Protein AF-0000000076138092 (afdb_homodimer)

InterPro domains:
  IPR005199 Glycoside hydrolase, family 79 [PF03662] (126-337)
  IPR017853 Glycoside hydrolase superfamily [SSF51445] (37-378)

Sequence (1024 aa):
MYSPVCVLWYLLYIAYSNGSKTKVFIDTDNVIQTIPDRFLSVTIDTAQIQANWATLNFSFPKIQRLAEGLAPCYLRVGGSSADFLQFNPGVQRENNMKRSGDEYLKFRPYKKRNIPFEDTLEIQKLKNFTMSGKQWDELNHFVEVVGWDLIFDLNGLLRQDGLWLPDNAKLLMDYTSQKGYKIAGWELGNEPDVWRNLGYNINGSQHAADYRVLHSILDQYPQWRNSLVIGPSVTMMSNIYTYMYLKDFLDAGGPDIVSHTTFHHYYGHGPDMTVAKFMDPKLLDSLKHQIKLAQGLAPYPKYGKVWLGETSSAWGGGAAGLSDRYVAGFMWLDKLGVSASLGIEVVIRQDFYGNNYGLIDPKTLDPNPDLWSSFLFKILVGKSVLNVTIDDKSGNVRMYAHCTNTKRTNYKPGSITLYGMNLRTEPTTVTFPQFKPDIKLYLYMLEPVGKEGLKSQTVALNGKTLKVSPDLTMSQVTDIPEIVNGTFTFPQQSYGFIVISDANVAACKNKVMYSPVCVLWYLLYIAYSNGSKTKVFIDTDNVIQTIPDRFLSVTIDTAQIQANWATLNFSFPKIQRLAEGLAPCYLRVGGSSADFLQFNPGVQRENNMKRSGDEYLKFRPYKKRNIPFEDTLEIQKLKNFTMSGKQWDELNHFVEVVGWDLIFDLNGLLRQDGLWLPDNAKLLMDYTSQKGYKIAGWELGNEPDVWRNLGYNINGSQHAADYRVLHSILDQYPQWRNSLVIGPSVTMMSNIYTYMYLKDFLDAGGPDIVSHTTFHHYYGHGPDMTVAKFMDPKLLDSLKHQIKLAQGLAPYPKYGKVWLGETSSAWGGGAAGLSDRYVAGFMWLDKLGVSASLGIEVVIRQDFYGNNYGLIDPKTLDPNPDLWSSFLFKILVGKSVLNVTIDDKSGNVRMYAHCTNTKRTNYKPGSITLYGMNLRTEPTTVTFPQFKPDIKLYLYMLEPVGKEGLKSQTVALNGKTLKVSPDLTMSQVTDIPEIVNGTFTFPQQSYGFIVISDANVAACKNKV

Structure (mmCIF, N/CA/C/O backbone):
data_AF-0000000076138092-model_v1
#
loop_
_entity.id
_entity.type
_entity.pdbx_description
1 polymer HPSE
#
loop_
_atom_site.group_PDB
_atom_site.id
_atom_site.type_symbol
_atom_site.label_atom_id
_atom_site.label_alt_id
_atom_site.label_comp_id
_atom_site.label_asym_id
_atom_site.label_entity_id
_atom_site.label_seq_id
_atom_site.pdbx_PDB_ins_code
_atom_site.Cartn_x
_atom_site.Cartn_y
_atom_site.Cartn_z
_atom_site.occupancy
_atom_site.B_iso_or_equiv
_atom_site.auth_seq_id
_atom_site.auth_comp_id
_atom_site.auth_asym_id
_atom_site.auth_atom_id
_atom_site.pdbx_PDB_model_num
ATOM 1 N N . MET A 1 1 ? -41.469 -65.312 27.641 1 28.59 1 MET A N 1
ATOM 2 C CA . MET A 1 1 ? -41.938 -63.969 27.328 1 28.59 1 MET A CA 1
ATOM 3 C C . MET A 1 1 ? -40.969 -63.25 26.422 1 28.59 1 MET A C 1
ATOM 5 O O . MET A 1 1 ? -39.812 -63.031 26.781 1 28.59 1 MET A O 1
ATOM 9 N N . TYR A 1 2 ? -41.062 -63.469 25.078 1 31.09 2 TYR A N 1
ATOM 10 C CA . TYR A 1 2 ? -40.344 -63.125 23.859 1 31.09 2 TYR A CA 1
ATOM 11 C C . TYR A 1 2 ? -40.406 -61.594 23.625 1 31.09 2 TYR A C 1
ATOM 13 O O . TYR A 1 2 ? -41.469 -61.062 23.406 1 31.09 2 TYR A O 1
ATOM 21 N N . SER A 1 3 ? -39.688 -60.875 24.422 1 36.06 3 SER A N 1
ATOM 22 C CA . SER A 1 3 ? -39.75 -59.438 24.312 1 36.06 3 SER A CA 1
ATOM 23 C C . SER A 1 3 ? -39.375 -58.969 22.906 1 36.06 3 SER A C 1
ATOM 25 O O . SER A 1 3 ? -38.312 -59.344 22.375 1 36.06 3 SER A O 1
ATOM 27 N N . PRO A 1 4 ? -40.375 -58.594 22.078 1 34.75 4 PRO A N 1
ATOM 28 C CA . PRO A 1 4 ? -40.156 -58.156 20.703 1 34.75 4 PRO A CA 1
ATOM 29 C C . PRO A 1 4 ? -39.219 -56.969 20.609 1 34.75 4 PRO A C 1
ATOM 31 O O . PRO A 1 4 ? -39.281 -56.062 21.438 1 34.75 4 PRO A O 1
ATOM 34 N N . VAL A 1 5 ? -37.969 -57.188 20.234 1 35.94 5 VAL A N 1
ATOM 35 C CA . VAL A 1 5 ? -36.969 -56.188 19.906 1 35.94 5 VAL A CA 1
ATOM 36 C C . VAL A 1 5 ? -37.5 -55.25 18.844 1 35.94 5 VAL A C 1
ATOM 38 O O . VAL A 1 5 ? -37.812 -55.656 17.734 1 35.94 5 VAL A O 1
ATOM 41 N N . CYS A 1 6 ? -38.312 -54.219 19.188 1 30.55 6 CYS A N 1
ATOM 42 C CA . CYS A 1 6 ? -38.75 -53.156 18.266 1 30.55 6 CYS A CA 1
ATOM 43 C C . CYS A 1 6 ? -37.562 -52.5 17.578 1 30.55 6 CYS A C 1
ATOM 45 O O . CYS A 1 6 ? -36.719 -51.906 18.234 1 30.55 6 CYS A O 1
ATOM 47 N N . VAL A 1 7 ? -37.062 -53.031 16.453 1 31.27 7 VAL A N 1
ATOM 48 C CA . VAL A 1 7 ? -36.125 -52.406 15.539 1 31.27 7 VAL A CA 1
ATOM 49 C C . VAL A 1 7 ? -36.656 -51.031 15.109 1 31.27 7 VAL A C 1
ATOM 51 O O . VAL A 1 7 ? -37.688 -50.938 14.43 1 31.27 7 VAL A O 1
ATOM 54 N N . LEU A 1 8 ? -36.625 -50.062 15.992 1 30.5 8 LEU A N 1
ATOM 55 C CA . LEU A 1 8 ? -36.875 -48.688 15.547 1 30.5 8 LEU A CA 1
ATOM 56 C C . LEU A 1 8 ? -36.062 -48.344 14.305 1 30.5 8 LEU A C 1
ATOM 58 O O . LEU A 1 8 ? -34.812 -48.344 14.367 1 30.5 8 LEU A O 1
ATOM 62 N N . TRP A 1 9 ? -36.594 -48.625 13.117 1 29.19 9 TRP A N 1
ATOM 63 C CA . TRP A 1 9 ? -36.125 -48.062 11.852 1 29.19 9 TRP A CA 1
ATOM 64 C C . TRP A 1 9 ? -35.969 -46.562 11.945 1 29.19 9 TRP A C 1
ATOM 66 O O . TRP A 1 9 ? -36.969 -45.844 12.164 1 29.19 9 TRP A O 1
ATOM 76 N N . TYR A 1 10 ? -34.875 -46.125 12.531 1 29.47 10 TYR A N 1
ATOM 77 C CA . TYR A 1 10 ? -34.531 -44.719 12.32 1 29.47 10 TYR A CA 1
ATOM 78 C C . TYR A 1 10 ? -34.594 -44.344 10.836 1 29.47 10 TYR A C 1
ATOM 80 O O . TYR A 1 10 ? -33.781 -44.844 10.039 1 29.47 10 TYR A O 1
ATOM 88 N N . LEU A 1 11 ? -35.781 -44.25 10.266 1 28.73 11 LEU A N 1
ATOM 89 C CA . LEU A 1 11 ? -35.938 -43.562 9 1 28.73 11 LEU A CA 1
ATOM 90 C C . LEU A 1 11 ? -35.188 -42.219 9.023 1 28.73 11 LEU A C 1
ATOM 92 O O . LEU A 1 11 ? -35.531 -41.312 9.797 1 28.73 11 LEU A O 1
ATOM 96 N N . LEU A 1 12 ? -33.938 -42.281 8.828 1 30.41 12 LEU A N 1
ATOM 97 C CA . LEU A 1 12 ? -33.219 -41.094 8.43 1 30.41 12 LEU A CA 1
ATOM 98 C C . LEU A 1 12 ? -34.031 -40.281 7.398 1 30.41 12 LEU A C 1
ATOM 100 O O . LEU A 1 12 ? -34.25 -40.781 6.285 1 30.41 12 LEU A O 1
ATOM 104 N N . TYR A 1 13 ? -35.062 -39.625 7.809 1 30.78 13 TYR A N 1
ATOM 105 C CA . TYR A 1 13 ? -35.625 -38.562 6.992 1 30.78 13 TYR A CA 1
ATOM 106 C C . TYR A 1 13 ? -34.5 -37.719 6.375 1 30.78 13 TYR A C 1
ATOM 108 O O . TYR A 1 13 ? -33.781 -37.031 7.086 1 30.78 13 TYR A O 1
ATOM 116 N N . ILE A 1 14 ? -33.969 -38.156 5.375 1 32.16 14 ILE A N 1
ATOM 117 C CA . ILE A 1 14 ? -33.281 -37.219 4.512 1 32.16 14 ILE A CA 1
ATOM 118 C C . ILE A 1 14 ? -34.188 -36.031 4.238 1 32.16 14 ILE A C 1
ATOM 120 O O . ILE A 1 14 ? -35.188 -36.156 3.541 1 32.16 14 ILE A O 1
ATOM 124 N N . ALA A 1 15 ? -34.469 -35.219 5.211 1 34.44 15 ALA A N 1
ATOM 125 C CA . ALA A 1 15 ? -35 -33.906 4.871 1 34.44 15 ALA A CA 1
ATOM 126 C C . ALA A 1 15 ? -34.344 -33.375 3.584 1 34.44 15 ALA A C 1
ATOM 128 O O . ALA A 1 15 ? -33.125 -33.219 3.51 1 34.44 15 ALA A O 1
ATOM 129 N N . TYR A 1 16 ? -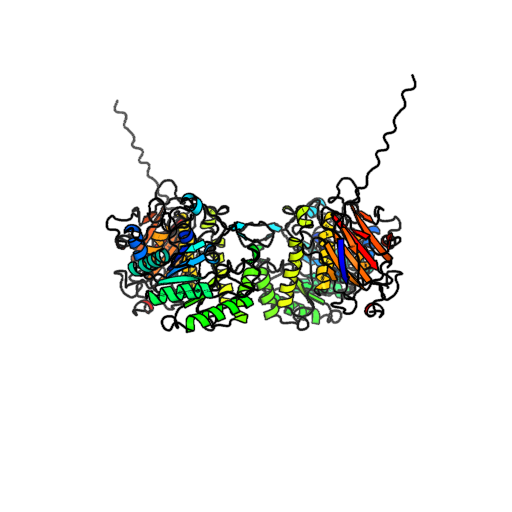34.906 -33.719 2.533 1 36.5 16 TYR A N 1
ATOM 130 C CA . TYR A 1 16 ? -34.625 -32.938 1.322 1 36.5 16 TYR A CA 1
ATOM 131 C C . TYR A 1 16 ? -34.562 -31.453 1.624 1 36.5 16 TYR A C 1
ATOM 133 O O . TYR A 1 16 ? -35.594 -30.812 1.83 1 36.5 16 TYR A O 1
ATOM 141 N N . SER A 1 17 ? -33.812 -31.047 2.547 1 41.69 17 SER A N 1
ATOM 142 C CA . SER A 1 17 ? -33.594 -29.609 2.666 1 41.69 17 SER A CA 1
ATOM 143 C C . SER A 1 17 ? -33.5 -28.953 1.294 1 41.69 17 SER A C 1
ATOM 145 O O . SER A 1 17 ? -32.906 -29.516 0.366 1 41.69 17 SER A O 1
ATOM 147 N N . ASN A 1 18 ? -34.5 -28.344 0.8 1 50.94 18 ASN A N 1
ATOM 148 C CA . ASN A 1 18 ? -34.469 -27.422 -0.324 1 50.94 18 ASN A CA 1
ATOM 149 C C . ASN A 1 18 ? -33.125 -26.703 -0.433 1 50.94 18 ASN A C 1
ATOM 151 O O . ASN A 1 18 ? -32.906 -25.672 0.196 1 50.94 18 ASN A O 1
ATOM 155 N N . GLY A 1 19 ? -32.062 -27.328 -0.566 1 66.75 19 GLY A N 1
ATOM 156 C CA . GLY A 1 19 ? -30.703 -26.812 -0.674 1 66.75 19 GLY A CA 1
ATOM 157 C C . GLY A 1 19 ? -30.562 -25.719 -1.712 1 66.75 19 GLY A C 1
ATOM 158 O O . GLY A 1 19 ? -31.438 -25.547 -2.564 1 66.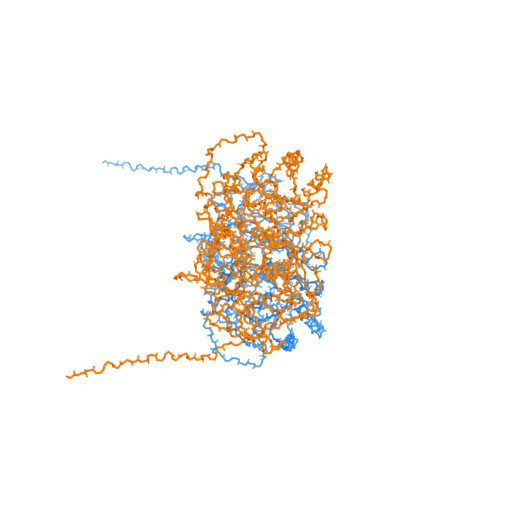75 19 GLY A O 1
ATOM 159 N N . SER A 1 20 ? -29.719 -24.703 -1.543 1 85.81 20 SER A N 1
ATOM 160 C CA . SER A 1 20 ? -29.422 -23.594 -2.439 1 85.81 20 SER A CA 1
ATOM 161 C C . SER A 1 20 ? -29.047 -24.094 -3.834 1 85.81 20 SER A C 1
ATOM 163 O O . SER A 1 20 ? -28.531 -25.188 -3.988 1 85.81 20 SER A O 1
ATOM 165 N N . LYS A 1 21 ? -29.688 -23.531 -4.855 1 93.44 21 LYS A N 1
ATOM 166 C CA . LYS A 1 21 ? -29.359 -23.812 -6.25 1 93.44 21 LYS A CA 1
ATOM 167 C C . LYS A 1 21 ? -28.438 -22.734 -6.824 1 93.44 21 LYS A C 1
ATOM 169 O O . LYS A 1 21 ? -28.578 -21.547 -6.488 1 93.44 21 LYS A O 1
ATOM 174 N N . THR A 1 22 ? -27.5 -23.219 -7.621 1 96.88 22 THR A N 1
ATOM 175 C CA . THR A 1 22 ? -26.562 -22.312 -8.289 1 96.88 22 THR A CA 1
ATOM 176 C C . THR A 1 22 ? -26.578 -22.562 -9.797 1 96.88 22 THR A C 1
ATOM 178 O O . THR A 1 22 ? -26.344 -23.688 -10.25 1 96.88 22 THR A O 1
ATOM 181 N N . LYS A 1 23 ? -26.844 -21.547 -10.547 1 97.44 23 LYS A N 1
ATOM 182 C CA . LYS A 1 23 ? -26.812 -21.625 -12.008 1 97.44 23 LYS A CA 1
ATOM 183 C C . LYS A 1 23 ? -25.469 -21.125 -12.547 1 97.44 23 LYS A C 1
ATOM 185 O O . LYS A 1 23 ? -24.984 -20.062 -12.148 1 97.44 23 LYS A O 1
ATOM 190 N N . VAL A 1 24 ? -24.938 -21.922 -13.422 1 97.88 24 VAL A N 1
ATOM 191 C CA . VAL A 1 24 ? -23.656 -21.594 -14.039 1 97.88 24 VAL A CA 1
ATOM 192 C C . VAL A 1 24 ? -23.828 -21.453 -15.555 1 97.88 24 VAL A C 1
ATOM 194 O O . VAL A 1 24 ? -24.406 -22.344 -16.188 1 97.88 24 VAL A O 1
ATOM 197 N N . PHE A 1 25 ? -23.344 -20.359 -16.109 1 97.69 25 PHE A N 1
ATOM 198 C CA . PHE A 1 25 ? -23.391 -20.109 -17.547 1 97.69 25 PHE A CA 1
ATOM 199 C C . PHE A 1 25 ? -21.984 -19.969 -18.109 1 97.69 25 PHE A C 1
ATOM 201 O O . PHE A 1 25 ? -21.125 -19.312 -17.516 1 97.69 25 PHE A O 1
ATOM 208 N N . ILE A 1 26 ? -21.766 -20.672 -19.266 1 98.25 26 ILE A N 1
ATOM 209 C CA . ILE A 1 26 ? -20.469 -20.625 -19.938 1 98.25 26 ILE A CA 1
ATOM 210 C C . ILE A 1 26 ? -20.609 -19.938 -21.297 1 98.25 26 ILE A C 1
ATOM 212 O O . ILE A 1 26 ? -21.469 -20.328 -22.094 1 98.25 26 ILE A O 1
ATOM 216 N N . ASP A 1 27 ? -19.812 -18.938 -21.516 1 97.88 27 ASP A N 1
ATOM 217 C CA . ASP A 1 27 ? -19.781 -18.312 -22.828 1 97.88 27 ASP A CA 1
ATOM 218 C C . ASP A 1 27 ? -19.016 -19.188 -23.828 1 97.88 27 ASP A C 1
ATOM 220 O O . ASP A 1 27 ? -17.797 -19.078 -23.953 1 97.88 27 ASP A O 1
ATOM 224 N N . THR A 1 28 ? -19.734 -20 -24.578 1 96.19 28 THR A N 1
ATOM 225 C CA . THR A 1 28 ? -19.125 -20.984 -25.453 1 96.19 28 THR A CA 1
ATOM 226 C C . THR A 1 28 ? -18.781 -20.375 -26.797 1 96.19 28 THR A C 1
ATOM 228 O O . THR A 1 28 ? -18.188 -21.031 -27.656 1 96.19 28 THR A O 1
ATOM 231 N N . ASP A 1 29 ? -19.062 -19.094 -26.984 1 94.44 29 ASP A N 1
ATOM 232 C CA . ASP A 1 29 ? -18.875 -18.469 -28.297 1 94.44 29 ASP A CA 1
ATOM 233 C C . ASP A 1 29 ? -17.562 -17.688 -28.359 1 94.44 29 ASP A C 1
ATOM 235 O O . ASP A 1 29 ? -17.094 -17.344 -29.453 1 94.44 29 ASP A O 1
ATOM 239 N N . ASN A 1 30 ? -17.078 -17.453 -27.172 1 95.31 30 ASN A N 1
ATOM 240 C CA . ASN A 1 30 ? -15.906 -16.578 -27.172 1 95.31 30 ASN A CA 1
ATOM 241 C C . ASN A 1 30 ? -14.789 -17.141 -26.297 1 95.31 30 ASN A C 1
ATOM 243 O O . ASN A 1 30 ? -15.008 -17.469 -25.141 1 95.31 30 ASN A O 1
ATOM 247 N N . VAL A 1 31 ? -13.609 -17.297 -26.891 1 97.56 31 VAL A N 1
ATOM 248 C CA . VAL A 1 31 ? -12.391 -17.562 -26.141 1 97.56 31 VAL A CA 1
ATOM 249 C C . VAL A 1 31 ? -11.805 -16.25 -25.625 1 97.56 31 VAL A C 1
ATOM 251 O O . VAL A 1 31 ? -11.438 -15.375 -26.406 1 97.56 31 VAL A O 1
ATOM 254 N N . ILE A 1 32 ? -11.688 -16.109 -24.344 1 98 32 ILE A N 1
ATOM 255 C CA . ILE A 1 32 ? -11.312 -14.812 -23.797 1 98 32 ILE A CA 1
ATOM 256 C C . ILE A 1 32 ? -9.797 -14.766 -23.578 1 98 32 ILE A C 1
ATOM 258 O O . ILE A 1 32 ? -9.203 -13.688 -23.547 1 98 32 ILE A O 1
ATOM 262 N N . GLN A 1 33 ? -9.172 -15.844 -23.359 1 98.19 33 GLN A N 1
ATOM 263 C CA . GLN A 1 33 ? -7.727 -15.969 -23.188 1 98.19 33 GLN A CA 1
ATOM 264 C C . GLN A 1 33 ? -7.23 -17.344 -23.656 1 98.19 33 GLN A C 1
ATOM 266 O O . GLN A 1 33 ? -8.031 -18.25 -23.875 1 98.19 33 GLN A O 1
ATOM 271 N N . THR A 1 34 ? -5.977 -17.453 -23.812 1 98.12 34 THR A N 1
ATOM 272 C CA . THR A 1 34 ? -5.301 -18.719 -24.031 1 98.12 34 THR A CA 1
ATOM 273 C C . THR A 1 34 ? -4.113 -18.875 -23.078 1 98.12 34 THR A C 1
ATOM 275 O O . THR A 1 34 ? -3.441 -17.891 -22.766 1 98.12 34 THR A O 1
ATOM 278 N N . ILE A 1 35 ? -3.932 -20.109 -22.625 1 98.19 35 ILE A N 1
ATOM 279 C CA . ILE A 1 35 ? -2.781 -20.359 -21.766 1 98.19 35 ILE A CA 1
ATOM 280 C C . ILE A 1 35 ? -1.847 -21.375 -22.438 1 98.19 35 ILE A C 1
ATOM 282 O O . ILE A 1 35 ? -2.297 -22.234 -23.188 1 98.19 35 ILE A O 1
ATOM 286 N N . PRO A 1 36 ? -0.548 -21.25 -22.188 1 98.25 36 PRO A N 1
ATOM 287 C CA . PRO A 1 36 ? 0.392 -22.234 -22.719 1 98.25 36 PRO A CA 1
ATOM 288 C C . PRO A 1 36 ? 0.417 -23.531 -21.922 1 98.25 36 PRO A C 1
ATOM 290 O O . PRO A 1 36 ? -0.145 -23.609 -20.828 1 98.25 36 PRO A O 1
ATOM 293 N N . ASP A 1 37 ? 1.108 -24.516 -22.5 1 96.75 37 ASP A N 1
ATOM 294 C CA . ASP A 1 37 ? 1.225 -25.812 -21.844 1 96.75 37 ASP A CA 1
ATOM 295 C C . ASP A 1 37 ? 1.975 -25.703 -20.516 1 96.75 37 ASP A C 1
ATOM 297 O O . ASP A 1 37 ? 1.751 -26.484 -19.594 1 96.75 37 ASP A O 1
ATOM 301 N N . ARG A 1 38 ? 2.777 -24.656 -20.453 1 98.44 38 ARG A N 1
ATOM 302 C CA . ARG A 1 38 ? 3.604 -24.484 -19.266 1 98.44 38 ARG A CA 1
ATOM 303 C C . ARG A 1 38 ? 2.977 -23.484 -18.297 1 98.44 38 ARG A C 1
ATOM 305 O O . ARG A 1 38 ? 3.646 -22.984 -17.391 1 98.44 38 ARG A O 1
ATOM 312 N N . PHE A 1 39 ? 1.704 -23.281 -18.469 1 98.75 39 PHE A N 1
ATOM 313 C CA . PHE A 1 39 ? 0.996 -22.312 -17.625 1 98.75 39 PHE A CA 1
ATOM 314 C C . PHE A 1 39 ? 1.205 -22.609 -16.156 1 98.75 39 PHE A C 1
ATOM 316 O O . PHE A 1 39 ? 1.604 -21.734 -15.383 1 98.75 39 PHE A O 1
ATOM 323 N N . LEU A 1 40 ? 0.913 -23.797 -15.703 1 98.81 40 LEU A N 1
ATOM 324 C CA . LEU A 1 40 ? 1.203 -24.234 -14.344 1 98.81 40 LEU A CA 1
ATOM 325 C C . LEU A 1 40 ? 2.637 -24.75 -14.234 1 98.81 40 LEU A C 1
ATOM 327 O O . LEU A 1 40 ? 2.992 -25.75 -14.844 1 98.81 40 LEU A O 1
ATOM 331 N N . SER A 1 41 ? 3.482 -24.031 -13.562 1 98.88 41 SER A N 1
ATOM 332 C CA . SER A 1 41 ? 4.898 -24.344 -13.391 1 98.88 41 SER A CA 1
ATOM 333 C C . SER A 1 41 ? 5.309 -24.266 -11.922 1 98.88 41 SER A C 1
ATOM 335 O O . SER A 1 41 ? 4.5 -23.906 -11.062 1 98.88 41 SER A O 1
ATOM 337 N N . VAL A 1 42 ? 6.594 -24.703 -11.602 1 98.75 42 VAL A N 1
ATOM 338 C CA . VAL A 1 42 ? 6.922 -24.844 -10.188 1 98.75 42 VAL A CA 1
ATOM 339 C C . VAL A 1 42 ? 8.305 -24.25 -9.914 1 98.75 42 VAL A C 1
ATOM 341 O O . VAL A 1 42 ? 9.047 -23.938 -10.852 1 98.75 42 VAL A O 1
ATOM 344 N N . THR A 1 43 ? 8.57 -24.047 -8.648 1 98.31 43 THR A N 1
ATOM 345 C CA . THR A 1 43 ? 9.852 -23.562 -8.164 1 98.31 43 THR A CA 1
ATOM 346 C C . THR A 1 43 ? 10.547 -24.609 -7.297 1 98.31 43 THR A C 1
ATOM 348 O O . THR A 1 43 ? 9.883 -25.391 -6.625 1 98.31 43 THR A O 1
ATOM 351 N N . ILE A 1 44 ? 11.812 -24.656 -7.375 1 97.06 44 ILE A N 1
ATOM 352 C CA . ILE A 1 44 ? 12.656 -25.156 -6.293 1 97.06 44 ILE A CA 1
ATOM 353 C C . ILE A 1 44 ? 13.453 -24 -5.688 1 97.06 44 ILE A C 1
ATOM 355 O O . ILE A 1 44 ? 14.164 -23.281 -6.398 1 97.06 44 ILE A O 1
ATOM 359 N N . ASP A 1 45 ? 13.352 -23.875 -4.398 1 94.81 45 ASP A N 1
ATOM 360 C CA . ASP A 1 45 ? 14.008 -22.766 -3.717 1 94.81 45 ASP A CA 1
ATOM 361 C C . ASP A 1 45 ? 15.523 -22.922 -3.734 1 94.81 45 ASP A C 1
ATOM 363 O O . ASP A 1 45 ? 16.047 -24.016 -3.479 1 94.81 45 ASP A O 1
ATOM 367 N N . THR A 1 46 ? 16.203 -21.844 -3.984 1 95.44 46 THR A N 1
ATOM 368 C CA . THR A 1 46 ? 17.672 -21.844 -4.008 1 95.44 46 THR A CA 1
ATOM 369 C C . THR A 1 46 ? 18.234 -22.297 -2.664 1 95.44 46 THR A C 1
ATOM 371 O O . THR A 1 46 ? 19.344 -22.828 -2.596 1 95.44 46 THR A O 1
ATOM 374 N N . ALA A 1 47 ? 17.484 -22.188 -1.675 1 91.31 47 ALA A N 1
ATOM 375 C CA . ALA A 1 47 ? 17.906 -22.641 -0.349 1 91.31 47 ALA A CA 1
ATOM 376 C C . ALA A 1 47 ? 18.188 -24.141 -0.339 1 91.31 47 ALA A C 1
ATOM 378 O O . ALA A 1 47 ? 18.953 -24.625 0.489 1 91.31 47 ALA A O 1
ATOM 379 N N . GLN A 1 48 ? 17.531 -24.891 -1.253 1 92.12 48 GLN A N 1
ATOM 380 C CA . GLN A 1 48 ? 17.812 -26.312 -1.367 1 92.12 48 GLN A CA 1
ATOM 381 C C . GLN A 1 48 ? 19.25 -26.562 -1.817 1 92.12 48 GLN A C 1
ATOM 383 O O . GLN A 1 48 ? 19.891 -27.531 -1.392 1 92.12 48 GLN A O 1
ATOM 388 N N . ILE A 1 49 ? 19.75 -25.688 -2.668 1 92.81 49 ILE A N 1
ATOM 389 C CA . ILE A 1 49 ? 21.156 -25.781 -3.092 1 92.81 49 ILE A CA 1
ATOM 390 C C . ILE A 1 49 ? 22.062 -25.5 -1.903 1 92.81 49 ILE A C 1
ATOM 392 O O . ILE A 1 49 ? 23.047 -26.219 -1.686 1 92.81 49 ILE A O 1
ATOM 396 N N . GLN A 1 50 ? 21.719 -24.438 -1.2 1 88.31 50 GLN A N 1
ATOM 397 C CA . GLN A 1 50 ? 22.484 -24.062 -0.013 1 88.31 50 GLN A CA 1
ATOM 398 C C . GLN A 1 50 ? 22.578 -25.234 0.969 1 88.31 50 GLN A C 1
ATOM 400 O O . GLN A 1 50 ? 23.609 -25.438 1.595 1 88.31 50 GLN A O 1
ATOM 405 N N . ALA A 1 51 ? 21.516 -26 1.015 1 87.69 51 ALA A N 1
ATOM 406 C CA . ALA A 1 51 ? 21.438 -27.141 1.924 1 87.69 51 ALA A CA 1
ATOM 407 C C . ALA A 1 51 ? 21.984 -28.406 1.264 1 87.69 51 ALA A C 1
ATOM 409 O O . ALA A 1 51 ? 21.859 -29.516 1.812 1 87.69 51 ALA A O 1
ATOM 410 N N . ASN A 1 52 ? 22.516 -28.297 0.123 1 87.44 52 ASN A N 1
ATOM 411 C CA . ASN A 1 52 ? 23.031 -29.422 -0.649 1 87.44 52 ASN A CA 1
ATOM 412 C C . ASN A 1 52 ? 21.953 -30.484 -0.883 1 87.44 52 ASN A C 1
ATOM 414 O O . ASN A 1 52 ? 22.188 -31.672 -0.643 1 87.44 52 ASN A O 1
ATOM 418 N N . TRP A 1 53 ? 20.844 -30.078 -1.204 1 84.44 53 TRP A N 1
ATOM 419 C CA . TRP A 1 53 ? 19.672 -30.891 -1.547 1 84.44 53 TRP A CA 1
ATOM 420 C C . TRP A 1 53 ? 19.234 -31.734 -0.357 1 84.44 53 TRP A C 1
ATOM 422 O O . TRP A 1 53 ? 18.516 -32.719 -0.525 1 84.44 53 TRP A O 1
ATOM 432 N N . ALA A 1 54 ? 19.688 -31.578 0.773 1 78.38 54 ALA A N 1
ATOM 433 C CA . ALA A 1 54 ? 19.516 -32.281 2.039 1 78.38 54 ALA A CA 1
ATOM 434 C C . ALA A 1 54 ? 18.547 -33.469 1.881 1 78.38 54 ALA A C 1
ATOM 436 O O . ALA A 1 54 ? 18.953 -34.625 1.961 1 78.38 54 ALA A O 1
ATOM 437 N N . THR A 1 55 ? 17.234 -33.188 1.526 1 81.94 55 THR A N 1
ATOM 438 C CA . THR A 1 55 ? 16.266 -34.281 1.482 1 81.94 55 THR A CA 1
ATOM 439 C C . THR A 1 55 ? 15.711 -34.469 0.069 1 81.94 55 THR A C 1
ATOM 441 O O . THR A 1 55 ? 14.906 -35.344 -0.181 1 81.94 55 THR A O 1
ATOM 444 N N . LEU A 1 56 ? 16.156 -33.719 -0.818 1 90 56 LEU A N 1
ATOM 445 C CA . LEU A 1 56 ? 15.703 -33.781 -2.199 1 90 56 LEU A CA 1
ATOM 446 C C . LEU A 1 56 ? 16.688 -34.594 -3.051 1 90 56 LEU A C 1
ATOM 448 O O . LEU A 1 56 ? 17.797 -34.125 -3.322 1 90 56 LEU A O 1
ATOM 452 N N . ASN A 1 57 ? 16.281 -35.75 -3.355 1 92 57 ASN A N 1
ATOM 453 C CA . ASN A 1 57 ? 17.078 -36.594 -4.23 1 92 57 ASN A CA 1
ATOM 454 C C . ASN A 1 57 ? 16.484 -36.656 -5.633 1 92 57 ASN A C 1
ATOM 456 O O . ASN A 1 57 ? 15.477 -37.344 -5.852 1 92 57 ASN A O 1
ATOM 460 N N . PHE A 1 58 ? 17.141 -36.125 -6.574 1 94.38 58 PHE A N 1
ATOM 461 C CA . PHE A 1 58 ? 16.656 -36 -7.941 1 94.38 58 PHE A CA 1
ATOM 462 C C . PHE A 1 58 ? 16.625 -37.344 -8.641 1 94.38 58 PHE A C 1
ATOM 464 O O . PHE A 1 58 ? 15.969 -37.5 -9.68 1 94.38 58 PHE A O 1
ATOM 471 N N . SER A 1 59 ? 17.344 -38.281 -8.141 1 92.44 59 SER A N 1
ATOM 472 C CA . SER A 1 59 ? 17.438 -39.594 -8.805 1 92.44 59 SER A CA 1
ATOM 473 C C . SER A 1 59 ? 16.359 -40.531 -8.297 1 92.44 59 SER A C 1
ATOM 475 O O . SER A 1 59 ? 16.203 -41.656 -8.828 1 92.44 59 SER A O 1
ATOM 477 N N . PHE A 1 60 ? 15.727 -40.125 -7.297 1 92 60 PHE A N 1
ATOM 478 C CA . PHE A 1 60 ? 14.695 -41 -6.75 1 92 60 PHE A CA 1
ATOM 479 C C . PHE A 1 60 ? 13.531 -41.125 -7.723 1 92 60 PHE A C 1
ATOM 481 O O . PHE A 1 60 ? 12.906 -40.125 -8.102 1 92 60 PHE A O 1
ATOM 488 N N . PRO A 1 61 ? 13.172 -42.312 -8.078 1 91.12 61 PRO A N 1
ATOM 489 C CA . PRO A 1 61 ? 12.164 -42.531 -9.125 1 91.12 61 PRO A CA 1
ATOM 490 C C . PRO A 1 61 ? 10.82 -41.906 -8.789 1 91.12 61 PRO A C 1
ATOM 492 O O . PRO A 1 61 ? 10.141 -41.375 -9.68 1 91.12 61 PRO A O 1
ATOM 495 N N . LYS A 1 62 ? 10.422 -41.938 -7.582 1 90.69 62 LYS A N 1
ATOM 496 C CA . LYS A 1 62 ? 9.133 -41.375 -7.199 1 90.69 62 LYS A CA 1
ATOM 497 C C . LYS A 1 62 ? 9.109 -39.875 -7.473 1 90.69 62 LYS A C 1
ATOM 499 O O . LYS A 1 62 ? 8.125 -39.344 -8.008 1 90.69 62 LYS A O 1
ATOM 504 N N . ILE A 1 63 ? 10.18 -39.188 -7.09 1 93.44 63 ILE A N 1
ATOM 505 C CA . ILE A 1 63 ? 10.281 -37.75 -7.328 1 93.44 63 ILE A CA 1
ATOM 506 C C . ILE A 1 63 ? 10.242 -37.469 -8.828 1 93.44 63 ILE A C 1
ATOM 508 O O . ILE A 1 63 ? 9.539 -36.562 -9.281 1 93.44 63 ILE A O 1
ATOM 512 N N . GLN A 1 64 ? 10.945 -38.219 -9.594 1 94.19 64 GLN A N 1
ATOM 513 C CA . GLN A 1 64 ? 10.992 -38.062 -11.039 1 94.19 64 GLN A CA 1
ATOM 514 C C . GLN A 1 64 ? 9.617 -38.281 -11.664 1 94.19 64 GLN A C 1
ATOM 516 O O . GLN A 1 64 ? 9.203 -37.5 -12.539 1 94.19 64 GLN A O 1
ATOM 521 N N . ARG A 1 65 ? 8.945 -39.281 -11.211 1 92.19 65 ARG A N 1
ATOM 522 C CA . ARG A 1 65 ? 7.637 -39.594 -11.773 1 92.19 65 ARG A CA 1
ATOM 523 C C . ARG A 1 65 ? 6.629 -38.469 -11.453 1 92.19 65 ARG A C 1
ATOM 525 O O . ARG A 1 65 ? 5.816 -38.094 -12.297 1 92.19 65 ARG A O 1
ATOM 532 N N . LEU A 1 66 ? 6.664 -38.031 -10.18 1 93.62 66 LEU A N 1
ATOM 533 C CA . LEU A 1 66 ? 5.789 -36.938 -9.805 1 93.62 66 LEU A CA 1
ATOM 534 C C . LEU A 1 66 ? 6.086 -35.688 -10.633 1 93.62 66 LEU A C 1
ATOM 536 O O . LEU A 1 66 ? 5.164 -35 -11.094 1 93.62 66 LEU A O 1
ATOM 540 N N . ALA A 1 67 ? 7.355 -35.469 -10.836 1 96 67 ALA A N 1
ATOM 541 C CA . ALA A 1 67 ? 7.754 -34.312 -11.664 1 96 67 ALA A CA 1
ATOM 542 C C . ALA A 1 67 ? 7.293 -34.5 -13.109 1 96 67 ALA A C 1
ATOM 544 O O . ALA A 1 67 ? 6.773 -33.562 -13.719 1 96 67 ALA A O 1
ATOM 545 N N . GLU A 1 68 ? 7.445 -35.656 -13.672 1 94.31 68 GLU A N 1
ATOM 546 C CA . GLU A 1 68 ? 7.027 -35.969 -15.039 1 94.31 68 GLU A CA 1
ATOM 547 C C . GLU A 1 68 ? 5.539 -35.719 -15.234 1 94.31 68 GLU A C 1
ATOM 549 O O . GLU A 1 68 ? 5.105 -35.312 -16.312 1 94.31 68 GLU A O 1
ATOM 554 N N . GLY A 1 69 ? 4.816 -35.938 -14.188 1 92 69 GLY A N 1
ATOM 555 C CA . GLY A 1 69 ? 3.377 -35.719 -14.25 1 92 69 GLY A CA 1
ATOM 556 C C . GLY A 1 69 ? 2.996 -34.281 -14.492 1 92 69 GLY A C 1
ATOM 557 O O . GLY A 1 69 ? 1.899 -34 -14.984 1 92 69 GLY A O 1
ATOM 558 N N . LEU A 1 70 ? 3.902 -33.344 -14.25 1 95.56 70 LEU A N 1
ATOM 559 C CA . LEU A 1 70 ? 3.637 -31.922 -14.398 1 95.56 70 LEU A CA 1
ATOM 560 C C . LEU A 1 70 ? 4.191 -31.406 -15.727 1 95.56 70 LEU A C 1
ATOM 562 O O . LEU A 1 70 ? 3.992 -30.234 -16.062 1 95.56 70 LEU A O 1
ATOM 566 N N . ALA A 1 71 ? 4.855 -32.25 -16.516 1 95.62 71 ALA A N 1
ATOM 567 C CA . ALA A 1 71 ? 5.473 -31.828 -17.766 1 95.62 71 ALA A CA 1
ATOM 568 C C . ALA A 1 71 ? 4.418 -31.531 -18.828 1 95.62 71 ALA A C 1
ATOM 570 O O . ALA A 1 71 ? 3.393 -32.219 -18.891 1 95.62 71 ALA A O 1
ATOM 571 N N . PRO A 1 72 ? 4.656 -30.531 -19.75 1 96.75 72 PRO A N 1
ATOM 572 C CA . PRO A 1 72 ? 5.77 -29.594 -19.734 1 96.75 72 PRO A CA 1
ATOM 573 C C . PRO A 1 72 ? 5.641 -28.547 -18.625 1 96.75 72 PRO A C 1
ATOM 575 O O . PRO A 1 72 ? 4.523 -28.219 -18.219 1 96.75 72 PRO A O 1
ATOM 578 N N . CYS A 1 73 ? 6.715 -28.141 -18.125 1 97.62 73 CYS A N 1
ATOM 579 C CA . CYS A 1 73 ? 6.762 -27.312 -16.922 1 97.62 73 CYS A CA 1
ATOM 580 C C . CYS A 1 73 ? 8.047 -26.5 -16.891 1 97.62 73 CYS A C 1
ATOM 582 O O . CYS A 1 73 ? 9.117 -27 -17.234 1 97.62 73 CYS A O 1
ATOM 584 N N . TYR A 1 74 ? 7.922 -25.188 -16.547 1 98.75 74 TYR A N 1
ATOM 585 C CA . TYR A 1 74 ? 9.125 -24.469 -16.156 1 98.75 74 TYR A CA 1
ATOM 586 C C . TYR A 1 74 ? 9.508 -24.797 -14.719 1 98.75 74 TYR A C 1
ATOM 588 O O . TYR A 1 74 ? 8.641 -24.906 -13.844 1 98.75 74 TYR A O 1
ATOM 596 N N . LEU A 1 75 ? 10.781 -25.016 -14.492 1 98.75 75 LEU A N 1
ATOM 597 C CA . LEU A 1 75 ? 11.344 -25 -13.141 1 98.75 75 LEU A CA 1
ATOM 598 C C . LEU A 1 75 ? 12.102 -23.688 -12.883 1 98.75 75 LEU A C 1
ATOM 600 O O . LEU A 1 75 ? 13.141 -23.438 -13.492 1 98.75 75 LEU A O 1
ATOM 604 N N . ARG A 1 76 ? 11.555 -22.938 -12.062 1 98.75 76 ARG A N 1
ATOM 605 C CA . ARG A 1 76 ? 12.305 -21.781 -11.562 1 98.75 76 ARG A CA 1
ATOM 606 C C . ARG A 1 76 ? 13.141 -22.156 -10.344 1 98.75 76 ARG A C 1
ATOM 608 O O . ARG A 1 76 ? 12.633 -22.75 -9.398 1 98.75 76 ARG A O 1
ATOM 615 N N . VAL A 1 77 ? 14.352 -21.906 -10.406 1 98.56 77 VAL A N 1
ATOM 616 C CA . VAL A 1 77 ? 15.188 -21.984 -9.211 1 98.56 77 VAL A CA 1
ATOM 617 C C . VAL A 1 77 ? 15.484 -20.562 -8.711 1 98.56 77 VAL A C 1
ATOM 619 O O . VAL A 1 77 ? 16.219 -19.812 -9.352 1 98.56 77 VAL A O 1
ATOM 622 N N . GLY A 1 78 ? 14.883 -20.25 -7.645 1 97.38 78 GLY A N 1
ATOM 623 C CA . GLY A 1 78 ? 14.977 -18.906 -7.109 1 97.38 78 GLY A CA 1
ATOM 624 C C . GLY A 1 78 ? 14.617 -18.812 -5.637 1 97.38 78 GLY A C 1
ATOM 625 O O . GLY A 1 78 ? 14.844 -19.766 -4.883 1 97.38 78 GLY A O 1
ATOM 626 N N . GLY A 1 79 ? 14.148 -17.703 -5.195 1 94.69 79 GLY A N 1
ATOM 627 C CA . GLY A 1 79 ? 13.93 -17.406 -3.785 1 94.69 79 GLY A CA 1
ATOM 628 C C . GLY A 1 79 ? 14.984 -16.484 -3.201 1 94.69 79 GLY A C 1
ATOM 629 O O . GLY A 1 79 ? 15.961 -16.141 -3.873 1 94.69 79 GLY A O 1
ATOM 630 N N . SER A 1 80 ? 14.82 -16.125 -2.002 1 92 80 SER A N 1
ATOM 631 C CA . SER A 1 80 ? 15.648 -15.102 -1.379 1 92 80 SER A CA 1
ATOM 632 C C . SER A 1 80 ? 17.125 -15.516 -1.356 1 92 80 SER A C 1
ATOM 634 O O . SER A 1 80 ? 18 -14.672 -1.477 1 92 80 SER A O 1
ATOM 636 N N . SER A 1 81 ? 17.406 -16.781 -1.256 1 92.88 81 SER A N 1
ATOM 637 C CA . SER A 1 81 ? 18.781 -17.266 -1.172 1 92.88 81 SER A CA 1
ATOM 638 C C . SER A 1 81 ? 19.516 -17.078 -2.494 1 92.88 81 SER A C 1
ATOM 640 O O . SER A 1 81 ? 20.75 -17.125 -2.543 1 92.88 81 SER A O 1
ATOM 642 N N . ALA A 1 82 ? 18.797 -16.906 -3.562 1 96.56 82 ALA A N 1
ATOM 643 C CA . ALA A 1 82 ? 19.422 -16.734 -4.875 1 96.56 82 ALA A CA 1
ATOM 644 C C . ALA A 1 82 ? 20.359 -15.523 -4.887 1 96.56 82 ALA A C 1
ATOM 646 O O . ALA A 1 82 ? 21.391 -15.539 -5.566 1 96.56 82 ALA A O 1
ATOM 647 N N . ASP A 1 83 ? 20.094 -14.523 -4.09 1 96.31 83 ASP A N 1
ATOM 648 C CA . ASP A 1 83 ? 20.859 -13.281 -4.094 1 96.31 83 ASP A CA 1
ATOM 649 C C . ASP A 1 83 ? 22.141 -13.43 -3.291 1 96.31 83 ASP A C 1
ATOM 651 O O . ASP A 1 83 ? 22.953 -12.492 -3.219 1 96.31 83 ASP A O 1
ATOM 655 N N . PHE A 1 84 ? 22.328 -14.641 -2.797 1 94.75 84 PHE A N 1
ATOM 656 C CA . PHE A 1 84 ? 23.516 -14.891 -2 1 94.75 84 PHE A CA 1
ATOM 657 C C . PHE A 1 84 ? 24.297 -16.078 -2.557 1 94.75 84 PHE A C 1
ATOM 659 O O . PHE A 1 84 ? 25.266 -16.531 -1.94 1 94.75 84 PHE A O 1
ATOM 666 N N . LEU A 1 85 ? 23.859 -16.562 -3.639 1 96.69 85 LEU A N 1
ATOM 667 C CA . LEU A 1 85 ? 24.484 -17.703 -4.281 1 96.69 85 LEU A CA 1
ATOM 668 C C . LEU A 1 85 ? 25.625 -17.266 -5.203 1 96.69 85 LEU A C 1
ATOM 670 O O . LEU A 1 85 ? 25.469 -16.312 -5.969 1 96.69 85 LEU A O 1
ATOM 674 N N . GLN A 1 86 ? 26.781 -17.891 -5.109 1 96.56 86 GLN A N 1
ATOM 675 C CA . GLN A 1 86 ? 27.859 -17.766 -6.074 1 96.56 86 GLN A CA 1
ATOM 676 C C . GLN A 1 86 ? 28.234 -19.109 -6.664 1 96.56 86 GLN A C 1
ATOM 678 O O . GLN A 1 86 ? 28.266 -20.125 -5.957 1 96.56 86 GLN A O 1
ATOM 683 N N . PHE A 1 87 ? 28.5 -19.125 -7.949 1 97.69 87 PHE A N 1
ATOM 684 C CA . PHE A 1 87 ? 28.875 -20.344 -8.648 1 97.69 87 PHE A CA 1
ATOM 685 C C . PHE A 1 87 ? 30.375 -20.531 -8.641 1 97.69 87 PHE A C 1
ATOM 687 O O . PHE A 1 87 ? 31.125 -19.594 -8.898 1 97.69 87 PHE A O 1
ATOM 694 N N . ASN A 1 88 ? 30.797 -21.672 -8.281 1 95.62 88 ASN A N 1
ATOM 695 C CA . ASN A 1 88 ? 32.188 -22.109 -8.375 1 95.62 88 ASN A CA 1
ATOM 696 C C . ASN A 1 88 ? 32.281 -23.578 -8.789 1 95.62 88 ASN A C 1
ATOM 698 O O . ASN A 1 88 ? 32.062 -24.484 -7.973 1 95.62 88 ASN A O 1
ATOM 702 N N . PRO A 1 89 ? 32.625 -23.797 -10.023 1 91.25 89 PRO A N 1
ATOM 703 C CA . PRO A 1 89 ? 32.562 -25.172 -10.531 1 91.25 89 PRO A CA 1
ATOM 704 C C . PRO A 1 89 ? 33.562 -26.094 -9.82 1 91.25 89 PRO A C 1
ATOM 706 O O . PRO A 1 89 ? 33.344 -27.312 -9.797 1 91.25 89 PRO A O 1
ATOM 709 N N . GLY A 1 90 ? 34.688 -25.688 -9.227 1 82.94 90 GLY A N 1
ATOM 710 C CA . GLY A 1 90 ? 35.719 -26.516 -8.664 1 82.94 90 GLY A CA 1
ATOM 711 C C . GLY A 1 90 ? 35.531 -26.828 -7.191 1 82.94 90 GLY A C 1
ATOM 712 O O . GLY A 1 90 ? 36.219 -27.672 -6.629 1 82.94 90 GLY A O 1
ATOM 713 N N . VAL A 1 91 ? 34.719 -26.031 -6.594 1 73 91 VAL A N 1
ATOM 714 C CA . VAL A 1 91 ? 34.562 -26.25 -5.16 1 73 91 VAL A CA 1
ATOM 715 C C . VAL A 1 91 ? 33.969 -27.625 -4.906 1 73 91 VAL A C 1
ATOM 717 O O . VAL A 1 91 ? 33 -28 -5.559 1 73 91 VAL A O 1
ATOM 720 N N . GLN A 1 92 ? 34.875 -28.578 -4.473 1 59.25 92 GLN A N 1
ATOM 721 C CA . GLN A 1 92 ? 34.344 -29.859 -4 1 59.25 92 GLN A CA 1
ATOM 722 C C . GLN A 1 92 ? 33.781 -29.734 -2.594 1 59.25 92 GLN A C 1
ATOM 724 O O . GLN A 1 92 ? 34.469 -29.25 -1.681 1 59.25 92 GLN A O 1
ATOM 729 N N . ARG A 1 93 ? 32.719 -29.172 -2.42 1 54.66 93 ARG A N 1
ATOM 730 C CA . ARG A 1 93 ? 32.219 -28.891 -1.073 1 54.66 93 ARG A CA 1
ATOM 731 C C . ARG A 1 93 ? 32.219 -30.156 -0.226 1 54.66 93 ARG A C 1
ATOM 733 O O . ARG A 1 93 ? 31.812 -31.234 -0.697 1 54.66 93 ARG A O 1
ATOM 740 N N . GLU A 1 94 ? 32.875 -30.031 0.769 1 45.16 94 GLU A N 1
ATOM 741 C CA . GLU A 1 94 ? 32.875 -30.984 1.872 1 45.16 94 GLU A CA 1
ATOM 742 C C . GLU A 1 94 ? 31.484 -31.234 2.4 1 45.16 94 GLU A C 1
ATOM 744 O O . GLU A 1 94 ? 30.625 -30.344 2.336 1 45.16 94 GLU A O 1
ATOM 749 N N . ASN A 1 95 ? 31.047 -32.406 2.516 1 41.44 95 ASN A N 1
ATOM 750 C CA . ASN A 1 95 ? 29.828 -33 3.047 1 41.44 95 ASN A CA 1
ATOM 751 C C . ASN A 1 95 ? 29.266 -32.188 4.219 1 41.44 95 ASN A C 1
ATOM 753 O O . ASN A 1 95 ? 28.234 -32.562 4.781 1 41.44 95 ASN A O 1
ATOM 757 N N . ASN A 1 96 ? 29.969 -31.25 4.875 1 37 96 ASN A N 1
ATOM 758 C CA . ASN A 1 96 ? 29.672 -31 6.277 1 37 96 ASN A CA 1
ATOM 759 C C . ASN A 1 96 ? 28.656 -29.859 6.434 1 37 96 ASN A C 1
ATOM 761 O O . ASN A 1 96 ? 28.375 -29.438 7.555 1 37 96 ASN A O 1
ATOM 765 N N . MET A 1 97 ? 28.656 -28.953 5.762 1 44.28 97 MET A N 1
ATOM 766 C CA . MET A 1 97 ? 27.781 -27.922 6.32 1 44.28 97 MET A CA 1
ATOM 767 C C . MET A 1 97 ? 26.312 -28.359 6.254 1 44.28 97 MET A C 1
ATOM 769 O O . MET A 1 97 ? 25.609 -28.031 5.289 1 44.28 97 MET A O 1
ATOM 773 N N . LYS A 1 98 ? 25.938 -29.344 6.777 1 37.84 98 LYS A N 1
ATOM 774 C CA . LYS A 1 98 ? 24.562 -29.781 6.914 1 37.84 98 LYS A CA 1
ATOM 775 C C . LYS A 1 98 ? 23.719 -28.719 7.637 1 37.84 98 LYS A C 1
ATOM 777 O O . LYS A 1 98 ? 23.844 -28.547 8.852 1 37.84 98 LYS A O 1
ATOM 782 N N . ARG A 1 99 ? 23.516 -27.594 7.145 1 47.06 99 ARG A N 1
ATOM 783 C CA . ARG A 1 99 ? 22.266 -27.266 7.805 1 47.06 99 ARG A CA 1
ATOM 784 C C . ARG A 1 99 ? 21.375 -28.484 7.93 1 47.06 99 ARG A C 1
ATOM 786 O O . ARG A 1 99 ? 21.141 -29.203 6.945 1 47.06 99 ARG A O 1
ATOM 793 N N . SER A 1 100 ? 21.234 -29.047 9.086 1 42.78 100 SER A N 1
ATOM 794 C CA . SER A 1 100 ? 20.344 -30.203 9.234 1 42.78 100 SER A CA 1
ATOM 795 C C . SER A 1 100 ? 19.031 -29.984 8.477 1 42.78 100 SER A C 1
ATOM 797 O O . SER A 1 100 ? 18.609 -28.844 8.266 1 42.78 100 SER A O 1
ATOM 799 N N . GLY A 1 101 ? 18.641 -30.875 7.625 1 42.28 101 GLY A N 1
ATOM 800 C CA . GLY A 1 101 ? 17.312 -30.922 7.027 1 42.28 101 GLY A CA 1
ATOM 801 C C . GLY A 1 101 ? 16.281 -30.156 7.828 1 42.28 101 GLY A C 1
ATOM 802 O O . GLY A 1 101 ? 15.43 -29.469 7.258 1 42.28 101 GLY A O 1
ATOM 803 N N . ASP A 1 102 ? 16.562 -30.156 9.086 1 46.94 102 ASP A N 1
ATOM 804 C CA . ASP A 1 102 ? 15.57 -29.562 9.984 1 46.94 102 ASP A CA 1
ATOM 805 C C . ASP A 1 102 ? 15.672 -28.031 9.992 1 46.94 102 ASP A C 1
ATOM 807 O O . ASP A 1 102 ? 14.664 -27.344 10.078 1 46.94 102 ASP A O 1
ATOM 811 N N . GLU A 1 103 ? 16.828 -27.562 9.938 1 47.28 103 GLU A N 1
ATOM 812 C CA . GLU A 1 103 ? 17.031 -26.125 9.992 1 47.28 103 GLU A CA 1
ATOM 813 C C . GLU A 1 103 ? 16.484 -25.453 8.727 1 47.28 103 GLU A C 1
ATOM 815 O O . GLU A 1 103 ? 15.945 -24.344 8.797 1 47.28 103 GLU A O 1
ATOM 820 N N . TYR A 1 104 ? 16.719 -26.094 7.688 1 46.12 104 TYR A N 1
ATOM 821 C CA . TYR A 1 104 ? 16.203 -25.578 6.426 1 46.12 104 TYR A CA 1
ATOM 822 C C . TYR A 1 104 ? 14.68 -25.5 6.449 1 46.12 104 TYR A C 1
ATOM 824 O O . TYR A 1 104 ? 14.086 -24.531 5.969 1 46.12 104 TYR A O 1
ATOM 832 N N . LEU A 1 105 ? 14.164 -26.609 6.965 1 45.44 105 LEU A N 1
ATOM 833 C CA . LEU A 1 105 ? 12.703 -26.688 6.945 1 45.44 105 LEU A CA 1
ATOM 834 C C . LEU A 1 105 ? 12.086 -25.578 7.773 1 45.44 105 LEU A C 1
ATOM 836 O O . LEU A 1 105 ? 10.898 -25.266 7.613 1 45.44 105 LEU A O 1
ATOM 840 N N . LYS A 1 106 ? 13.094 -24.922 8.602 1 48 106 LYS A N 1
ATOM 841 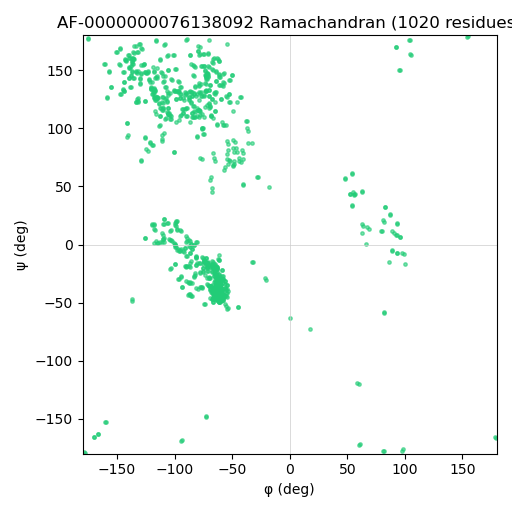C CA . LYS A 1 106 ? 12.523 -23.922 9.508 1 48 106 LYS A CA 1
ATOM 842 C C . LYS A 1 106 ? 12.906 -22.5 9.086 1 48 106 LYS A C 1
ATOM 844 O O . LYS A 1 106 ? 12.68 -21.547 9.828 1 48 106 LYS A O 1
ATOM 849 N N . PHE A 1 107 ? 13.531 -22.531 8.031 1 46.06 107 PHE A N 1
ATOM 850 C CA . PHE A 1 107 ? 14 -21.219 7.629 1 46.06 107 PHE A CA 1
ATOM 851 C C . PHE A 1 107 ? 12.828 -20.328 7.234 1 46.06 107 PHE A C 1
ATOM 853 O O . PHE A 1 107 ? 12.086 -20.641 6.305 1 46.06 107 PHE A O 1
ATOM 860 N N . ARG A 1 108 ? 12.672 -19.328 8.133 1 48.94 108 ARG A N 1
ATOM 861 C CA . ARG A 1 108 ? 11.656 -18.312 7.918 1 48.94 108 ARG A CA 1
ATOM 862 C C . ARG A 1 108 ? 12.289 -16.953 7.609 1 48.94 108 ARG A C 1
ATOM 864 O O . ARG A 1 108 ? 12.602 -16.188 8.516 1 48.94 108 ARG A O 1
ATOM 871 N N . PRO A 1 109 ? 12.516 -16.719 6.391 1 47 109 PRO A N 1
ATOM 872 C CA . PRO A 1 109 ? 13.312 -15.523 6.082 1 47 109 PRO A CA 1
ATOM 873 C C . PRO A 1 109 ? 12.547 -14.227 6.324 1 47 109 PRO A C 1
ATOM 875 O O . PRO A 1 109 ? 13.156 -13.164 6.465 1 47 109 PRO A O 1
ATOM 878 N N . TYR A 1 110 ? 11.203 -14.273 6.398 1 54.66 110 TYR A N 1
ATOM 879 C CA . TYR A 1 110 ? 10.461 -13.016 6.426 1 54.66 110 TYR A CA 1
ATOM 880 C C . TYR A 1 110 ? 9.695 -12.859 7.73 1 54.66 110 TYR A C 1
ATOM 882 O O . TYR A 1 110 ? 9 -13.789 8.164 1 54.66 110 TYR A O 1
ATOM 890 N N . LYS A 1 111 ? 10.117 -11.867 8.469 1 57.09 111 LYS A N 1
ATOM 891 C CA . LYS A 1 111 ? 9.305 -11.469 9.617 1 57.09 111 LYS A CA 1
ATOM 892 C C . LYS A 1 111 ? 8.594 -10.141 9.344 1 57.09 111 LYS A C 1
ATOM 894 O O . LYS A 1 111 ? 9.188 -9.219 8.789 1 57.09 111 LYS A O 1
ATOM 899 N N . LYS A 1 112 ? 7.363 -10.219 9.648 1 55.09 112 LYS A N 1
ATOM 900 C CA . LYS A 1 112 ? 6.59 -9 9.469 1 55.09 112 LYS A CA 1
ATOM 901 C C . LYS A 1 112 ? 7.02 -7.926 10.469 1 55.09 112 LYS A C 1
ATOM 903 O O . LYS A 1 112 ? 7.141 -8.195 11.664 1 55.09 112 LYS A O 1
ATOM 908 N N . ARG A 1 113 ? 7.621 -6.93 9.992 1 49.34 113 ARG A N 1
ATOM 909 C CA . ARG A 1 113 ? 7.734 -5.785 10.891 1 49.34 113 ARG A CA 1
ATOM 910 C C . ARG A 1 113 ? 6.43 -5 10.945 1 49.34 113 ARG A C 1
ATOM 912 O O . ARG A 1 113 ? 5.816 -4.73 9.914 1 49.34 113 ARG A O 1
ATOM 919 N N . ASN A 1 114 ? 5.758 -5.121 12.141 1 41.91 114 ASN A N 1
ATOM 920 C CA . ASN A 1 114 ? 4.512 -4.379 12.312 1 41.91 114 ASN A CA 1
ATOM 921 C C . ASN A 1 114 ? 4.762 -2.873 12.359 1 41.91 114 ASN A C 1
ATOM 923 O O . ASN A 1 114 ? 4.789 -2.279 13.438 1 41.91 114 ASN A O 1
ATOM 927 N N . ILE A 1 115 ? 5.562 -2.412 11.469 1 42.62 115 ILE A N 1
ATOM 928 C CA . ILE A 1 115 ? 5.48 -0.957 11.391 1 42.62 115 ILE A CA 1
ATOM 929 C C . ILE A 1 115 ? 4.176 -0.552 10.711 1 42.62 115 ILE A C 1
ATOM 931 O O . ILE A 1 115 ? 3.848 -1.058 9.633 1 42.62 115 ILE A O 1
ATOM 935 N N . PRO A 1 116 ? 3.4 0.111 11.383 1 38.91 116 PRO A N 1
ATOM 936 C CA . PRO A 1 116 ? 2.115 0.582 10.859 1 38.91 116 PRO A CA 1
ATOM 937 C C . PRO A 1 116 ? 2.244 1.267 9.5 1 38.91 116 PRO A C 1
ATOM 939 O O . PRO A 1 116 ? 3.148 2.08 9.297 1 38.91 116 PRO A O 1
ATOM 942 N N . PHE A 1 117 ? 1.707 0.773 8.438 1 41.25 117 PHE A N 1
ATOM 943 C CA . PHE A 1 117 ? 1.438 1.341 7.121 1 41.25 117 PHE A CA 1
ATOM 944 C C . PHE A 1 117 ? 2.508 0.917 6.121 1 41.25 117 PHE A C 1
ATOM 946 O O . PHE A 1 117 ? 2.416 1.239 4.934 1 41.25 117 PHE A O 1
ATOM 953 N N . GLU A 1 118 ? 3.658 0.428 6.75 1 46.19 118 GLU A N 1
ATOM 954 C CA . GLU A 1 118 ? 4.613 -0.214 5.852 1 46.19 118 GLU A CA 1
ATOM 955 C C . GLU A 1 118 ? 4.902 -1.647 6.289 1 46.19 118 GLU A C 1
ATOM 957 O O . GLU A 1 118 ? 5.398 -1.877 7.395 1 46.19 118 GLU A O 1
ATOM 962 N N . ASP A 1 119 ? 4.062 -2.514 5.957 1 45.94 119 ASP A N 1
ATOM 963 C CA . ASP A 1 119 ? 4.395 -3.916 6.199 1 45.94 119 ASP A CA 1
ATOM 964 C C . ASP A 1 119 ? 5.742 -4.277 5.582 1 45.94 119 ASP A C 1
ATOM 966 O O . ASP A 1 119 ? 5.805 -4.711 4.43 1 45.94 119 ASP A O 1
ATOM 970 N N . THR A 1 120 ? 6.652 -3.676 6.262 1 51.47 120 THR A N 1
ATOM 971 C CA . THR A 1 120 ? 7.969 -4.035 5.746 1 51.47 120 THR A CA 1
ATOM 972 C C . THR A 1 120 ? 8.422 -5.379 6.309 1 51.47 120 THR A C 1
ATOM 974 O O . THR A 1 120 ? 8.078 -5.73 7.438 1 51.47 120 THR A O 1
ATOM 977 N N . LEU A 1 121 ? 8.805 -6.258 5.473 1 55.84 121 LEU A N 1
ATOM 978 C CA . LEU A 1 121 ? 9.344 -7.586 5.758 1 55.84 121 LEU A CA 1
ATOM 979 C C . LEU A 1 121 ? 10.789 -7.496 6.234 1 55.84 121 LEU A C 1
ATOM 981 O O . LEU A 1 121 ? 11.578 -6.734 5.676 1 55.84 121 LEU A O 1
ATOM 985 N N . GLU A 1 122 ? 10.992 -7.84 7.508 1 53.88 122 GLU A N 1
ATOM 986 C CA . GLU A 1 122 ? 12.375 -8.023 7.945 1 53.88 122 GLU A CA 1
ATOM 987 C C . GLU A 1 122 ? 12.906 -9.383 7.523 1 53.88 122 GLU A C 1
ATOM 989 O O . GLU A 1 122 ? 12.258 -10.406 7.734 1 53.88 122 GLU A O 1
ATOM 994 N N . ILE A 1 123 ? 13.914 -9.422 6.66 1 56.44 123 ILE A N 1
ATOM 995 C CA . ILE A 1 123 ? 14.508 -10.656 6.148 1 56.44 123 ILE A CA 1
ATOM 996 C C . ILE A 1 123 ? 15.648 -11.094 7.066 1 56.44 123 ILE A C 1
ATOM 998 O O . ILE A 1 123 ? 16.484 -10.281 7.469 1 56.44 123 ILE A O 1
ATOM 1002 N N . GLN A 1 124 ? 15.508 -12.258 7.668 1 58.38 124 GLN A N 1
ATOM 1003 C CA . GLN A 1 124 ? 16.562 -12.867 8.477 1 58.38 124 GLN A CA 1
ATOM 1004 C C . GLN A 1 124 ? 17.859 -12.992 7.691 1 58.38 124 GLN A C 1
ATOM 1006 O O . GLN A 1 124 ? 17.859 -12.914 6.461 1 58.38 124 GLN A O 1
ATOM 1011 N N . LYS A 1 125 ? 18.922 -13.398 8.383 1 62.84 125 LYS A N 1
ATOM 1012 C CA . LYS A 1 125 ? 20.344 -13.367 8.07 1 62.84 125 LYS A CA 1
ATOM 1013 C C . LYS A 1 125 ? 20.672 -14.305 6.91 1 62.84 125 LYS A C 1
ATOM 1015 O O . LYS A 1 125 ? 20.844 -15.508 7.102 1 62.84 125 LYS A O 1
ATOM 1020 N N . LEU A 1 126 ? 20.422 -13.945 5.73 1 75.81 126 LEU A N 1
ATOM 1021 C CA . LEU A 1 126 ? 20.891 -14.539 4.484 1 75.81 126 LEU A CA 1
ATOM 1022 C C . LEU A 1 126 ? 22.406 -14.398 4.352 1 75.81 126 LEU A C 1
ATOM 1024 O O . LEU A 1 126 ? 22.969 -13.359 4.703 1 75.81 126 LEU A O 1
ATOM 1028 N N . LYS A 1 127 ? 23.078 -15.547 4.195 1 80.25 127 LYS A N 1
ATOM 1029 C CA . LYS A 1 127 ? 24.531 -15.562 4.062 1 80.25 127 LYS A CA 1
ATOM 1030 C C . LYS A 1 127 ? 24.953 -16.062 2.68 1 80.25 127 LYS A C 1
ATOM 1032 O O . LYS A 1 127 ? 24.266 -16.891 2.074 1 80.25 127 LYS A O 1
ATOM 1037 N N . ASN A 1 128 ? 26.094 -15.602 2.258 1 89.69 128 ASN A N 1
ATOM 1038 C CA . ASN A 1 128 ? 26.672 -16.047 0.993 1 89.69 128 ASN A CA 1
ATOM 1039 C C . ASN A 1 128 ? 27.016 -17.531 1.029 1 89.69 128 ASN A C 1
ATOM 1041 O O . ASN A 1 128 ? 27.453 -18.047 2.061 1 89.69 128 ASN A O 1
ATOM 1045 N N . PHE A 1 129 ? 26.766 -18.234 -0.077 1 92.38 129 PHE A N 1
ATOM 1046 C CA . PHE A 1 129 ? 27.125 -19.641 -0.221 1 92.38 129 PHE A CA 1
ATOM 1047 C C . PHE A 1 129 ? 27.484 -19.953 -1.666 1 92.38 129 PHE A C 1
ATOM 1049 O O . PHE A 1 129 ? 27.344 -19.109 -2.551 1 92.38 129 PHE A O 1
ATOM 1056 N N . THR A 1 130 ? 28.047 -21.156 -1.858 1 94.56 130 THR A N 1
ATOM 1057 C CA . THR A 1 130 ? 28.562 -21.5 -3.18 1 94.56 130 THR A CA 1
ATOM 1058 C C . THR A 1 130 ? 27.812 -22.703 -3.74 1 94.56 130 THR A C 1
ATOM 1060 O O . THR A 1 130 ? 27.547 -23.672 -3.016 1 94.56 130 THR A O 1
ATOM 1063 N N . MET A 1 131 ? 27.406 -22.625 -4.992 1 96.75 131 MET A N 1
ATOM 1064 C CA . MET A 1 131 ? 26.906 -23.766 -5.758 1 96.75 131 MET A CA 1
ATOM 1065 C C . MET A 1 131 ? 28.016 -24.391 -6.598 1 96.75 131 MET A C 1
ATOM 1067 O O . MET A 1 131 ? 28.719 -23.688 -7.328 1 96.75 131 MET A O 1
ATOM 1071 N N . SER A 1 132 ? 28.188 -25.688 -6.523 1 95.44 132 SER A N 1
ATOM 1072 C CA . SER A 1 132 ? 29.219 -26.391 -7.258 1 95.44 132 SER A CA 1
ATOM 1073 C C . SER A 1 132 ? 28.75 -26.781 -8.656 1 95.44 132 SER A C 1
ATOM 1075 O O . SER A 1 132 ? 27.547 -26.766 -8.938 1 95.44 132 SER A O 1
ATOM 1077 N N . GLY A 1 133 ? 29.75 -27.109 -9.508 1 96.25 133 GLY A N 1
ATOM 1078 C CA . GLY A 1 133 ? 29.422 -27.672 -10.805 1 96.25 133 GLY A CA 1
ATOM 1079 C C . GLY A 1 133 ? 28.578 -28.922 -10.727 1 96.25 133 GLY A C 1
ATOM 1080 O O . GLY A 1 133 ? 27.656 -29.109 -11.523 1 96.25 133 GLY A O 1
ATOM 1081 N N . LYS A 1 134 ? 28.859 -29.703 -9.75 1 94.69 134 LYS A N 1
ATOM 1082 C CA . LYS A 1 134 ? 28.109 -30.938 -9.555 1 94.69 134 LYS A CA 1
ATOM 1083 C C . LYS A 1 134 ? 26.641 -30.656 -9.281 1 94.69 134 LYS A C 1
ATOM 1085 O O . LYS A 1 134 ? 25.75 -31.312 -9.852 1 94.69 134 LYS A O 1
ATOM 1090 N N . GLN A 1 135 ? 26.344 -29.766 -8.391 1 95.5 135 GLN A N 1
ATOM 1091 C CA . GLN A 1 135 ? 24.969 -29.406 -8.07 1 95.5 135 GLN A CA 1
ATOM 1092 C C . GLN A 1 135 ? 24.25 -28.859 -9.305 1 95.5 135 GLN A C 1
ATOM 1094 O O . GLN A 1 135 ? 23.094 -29.203 -9.547 1 95.5 135 GLN A O 1
ATOM 1099 N N . TRP A 1 136 ? 24.953 -28.031 -10.047 1 97.56 136 TRP A N 1
ATOM 1100 C CA . TRP A 1 136 ? 24.391 -27.5 -11.281 1 97.56 136 TRP A CA 1
ATOM 1101 C C . TRP A 1 136 ? 24.094 -28.625 -12.273 1 97.56 136 TRP A C 1
ATOM 1103 O O . TRP A 1 136 ? 23.031 -28.656 -12.898 1 97.56 136 TRP A O 1
ATOM 1113 N N . ASP A 1 137 ? 25.016 -29.562 -12.359 1 97 137 ASP A N 1
ATOM 1114 C CA . ASP A 1 137 ? 24.844 -30.703 -13.25 1 97 137 ASP A CA 1
ATOM 1115 C C . ASP A 1 137 ? 23.641 -31.547 -12.828 1 97 137 ASP A C 1
ATOM 1117 O O . ASP A 1 137 ? 22.859 -31.984 -13.672 1 97 137 ASP A O 1
ATOM 1121 N N . GLU A 1 138 ? 23.516 -31.797 -11.555 1 96.12 138 GLU A N 1
ATOM 1122 C CA . GLU A 1 138 ? 22.391 -32.562 -11.031 1 96.12 138 GLU A CA 1
ATOM 1123 C C . GLU A 1 138 ? 21.062 -31.922 -11.367 1 96.12 138 GLU A C 1
ATOM 1125 O O . GLU A 1 138 ? 20.109 -32.594 -11.773 1 96.12 138 GLU A O 1
ATOM 1130 N N . LEU A 1 139 ? 21 -30.688 -11.195 1 97.44 139 LEU A N 1
ATOM 1131 C CA . LEU A 1 139 ? 19.797 -29.938 -11.5 1 97.44 139 LEU A CA 1
ATOM 1132 C C . LEU A 1 139 ? 19.453 -30.047 -12.984 1 97.44 139 LEU A C 1
ATOM 1134 O O . LEU A 1 139 ? 18.312 -30.344 -13.344 1 97.44 139 LEU A O 1
ATOM 1138 N N . ASN A 1 140 ? 20.438 -29.797 -13.867 1 97.94 140 ASN A N 1
ATOM 1139 C CA . ASN A 1 140 ? 20.219 -29.844 -15.312 1 97.94 140 ASN A CA 1
ATOM 1140 C C . ASN A 1 140 ? 19.859 -31.25 -15.781 1 97.94 140 ASN A C 1
ATOM 1142 O O . ASN A 1 140 ? 18.984 -31.422 -16.641 1 97.94 140 ASN A O 1
ATOM 1146 N N . HIS A 1 141 ? 20.469 -32.219 -15.188 1 97.56 141 HIS A N 1
ATOM 1147 C CA . HIS A 1 141 ? 20.125 -33.594 -15.531 1 97.56 141 HIS A CA 1
ATOM 1148 C C . HIS A 1 141 ? 18.688 -33.938 -15.133 1 97.56 141 HIS A C 1
ATOM 1150 O O . HIS A 1 141 ? 17.969 -34.594 -15.891 1 97.56 141 HIS A O 1
ATOM 1156 N N . PHE A 1 142 ? 18.344 -33.562 -13.984 1 97.69 142 PHE A N 1
ATOM 1157 C CA . PHE A 1 142 ? 17 -33.781 -13.5 1 97.69 142 PHE A CA 1
ATOM 1158 C C . PHE A 1 142 ? 15.969 -33.188 -14.445 1 97.69 142 PHE A C 1
ATOM 1160 O O . PHE A 1 142 ? 15.016 -33.844 -14.844 1 97.69 142 PHE A O 1
ATOM 1167 N N . VAL A 1 143 ? 16.109 -31.859 -14.812 1 97.75 143 VAL A N 1
ATOM 1168 C CA . VAL A 1 143 ? 15.141 -31.172 -15.656 1 97.75 143 VAL A CA 1
ATOM 1169 C C . VAL A 1 143 ? 15.047 -31.859 -17.016 1 97.75 143 VAL A C 1
ATOM 1171 O O . VAL A 1 143 ? 13.969 -31.953 -17.609 1 97.75 143 VAL A O 1
ATOM 1174 N N . GLU A 1 144 ? 16.172 -32.344 -17.516 1 97.25 144 GLU A N 1
ATOM 1175 C CA . GLU A 1 144 ? 16.188 -33.062 -18.781 1 97.25 144 GLU A CA 1
ATOM 1176 C C . GLU A 1 144 ? 15.406 -34.375 -18.672 1 97.25 144 GLU A C 1
ATOM 1178 O O . GLU A 1 144 ? 14.594 -34.688 -19.547 1 97.25 144 GLU A O 1
ATOM 1183 N N . VAL A 1 145 ? 15.609 -35.031 -17.609 1 96.94 145 VAL A N 1
ATOM 1184 C CA . VAL A 1 145 ? 15.023 -36.344 -17.422 1 96.94 145 VAL A CA 1
ATOM 1185 C C . VAL A 1 145 ? 13.5 -36.25 -17.312 1 96.94 145 VAL A C 1
ATOM 1187 O O . VAL A 1 145 ? 12.766 -37.062 -17.859 1 96.94 145 VAL A O 1
ATOM 1190 N N . VAL A 1 146 ? 13.031 -35.25 -16.656 1 96.62 146 VAL A N 1
ATOM 1191 C CA . VAL A 1 146 ? 11.609 -35.219 -16.328 1 96.62 146 VAL A CA 1
ATOM 1192 C C . VAL A 1 146 ? 10.867 -34.344 -17.359 1 96.62 146 VAL A C 1
ATOM 1194 O O . VAL A 1 146 ? 9.648 -34.219 -17.281 1 96.62 146 VAL A O 1
ATOM 1197 N N . GLY A 1 147 ? 11.57 -33.719 -18.266 1 97.19 147 GLY A N 1
ATOM 1198 C CA . GLY A 1 147 ? 10.953 -32.938 -19.328 1 97.19 147 GLY A CA 1
ATOM 1199 C C . GLY A 1 147 ? 10.57 -31.547 -18.906 1 97.19 147 GLY A C 1
ATOM 1200 O O . GLY A 1 147 ? 9.516 -31.031 -19.312 1 97.19 147 GLY A O 1
ATOM 1201 N N . TRP A 1 148 ? 11.32 -30.906 -17.969 1 98.31 148 TRP A N 1
ATOM 1202 C CA . TRP A 1 148 ? 11.086 -29.547 -17.516 1 98.31 148 TRP A CA 1
ATOM 1203 C C . TRP A 1 148 ? 12.055 -28.562 -18.188 1 98.31 148 TRP A C 1
ATOM 1205 O O . TRP A 1 148 ? 12.953 -28.984 -18.922 1 98.31 148 TRP A O 1
ATOM 1215 N N . ASP A 1 149 ? 11.82 -27.312 -18.188 1 98 149 ASP A N 1
ATOM 1216 C CA . ASP A 1 149 ? 12.664 -26.234 -18.703 1 98 149 ASP A CA 1
ATOM 1217 C C . ASP A 1 149 ? 13.133 -25.312 -17.594 1 98 149 ASP A C 1
ATOM 1219 O O . ASP A 1 149 ? 12.312 -24.75 -16.844 1 98 149 ASP A O 1
ATOM 1223 N N . LEU A 1 150 ? 14.367 -25.094 -17.5 1 98.19 150 LEU A N 1
ATOM 1224 C CA . LEU A 1 150 ? 14.977 -24.453 -16.344 1 98.19 150 LEU A CA 1
ATOM 1225 C C . LEU A 1 150 ? 15.031 -22.938 -16.531 1 98.19 150 LEU A C 1
ATOM 1227 O O . LEU A 1 150 ? 15.445 -22.453 -17.594 1 98.19 150 LEU A O 1
ATOM 1231 N N . ILE A 1 151 ? 14.578 -22.203 -15.594 1 98.69 151 ILE A N 1
ATOM 1232 C CA . ILE A 1 151 ? 14.789 -20.766 -15.422 1 98.69 151 ILE A CA 1
ATOM 1233 C C . ILE A 1 151 ? 15.57 -20.516 -14.133 1 98.69 151 ILE A C 1
ATOM 1235 O O . ILE A 1 151 ? 15.164 -20.953 -13.055 1 98.69 151 ILE A O 1
ATOM 1239 N N . PHE A 1 152 ? 16.625 -19.828 -14.227 1 98.69 152 PHE A N 1
ATOM 1240 C CA . PHE A 1 152 ? 17.516 -19.688 -13.078 1 98.69 152 PHE A CA 1
ATOM 1241 C C . PHE A 1 152 ? 17.641 -18.234 -12.656 1 98.69 152 PHE A C 1
ATOM 1243 O O . PHE A 1 152 ? 17.891 -17.359 -13.492 1 98.69 152 PHE A O 1
ATOM 1250 N N . ASP A 1 153 ? 17.484 -17.969 -11.375 1 98.69 153 ASP A N 1
ATOM 1251 C CA . ASP A 1 153 ? 17.578 -16.625 -10.789 1 98.69 153 ASP A CA 1
ATOM 1252 C C . ASP A 1 153 ? 19.016 -16.312 -10.359 1 98.69 153 ASP A C 1
ATOM 1254 O O . ASP A 1 153 ? 19.516 -16.906 -9.398 1 98.69 153 ASP A O 1
ATOM 1258 N N . LEU A 1 154 ? 19.625 -15.398 -11.07 1 98.62 154 LEU A N 1
ATOM 1259 C CA . LEU A 1 154 ? 21 -15.008 -10.812 1 98.62 154 LEU A CA 1
ATOM 1260 C C . LEU A 1 154 ? 21.094 -14.102 -9.586 1 98.62 154 LEU A C 1
ATOM 1262 O O . LEU A 1 154 ? 20.125 -13.406 -9.258 1 98.62 154 LEU A O 1
ATOM 1266 N N . ASN A 1 155 ? 22.25 -14.141 -8.953 1 98.06 155 ASN A N 1
ATOM 1267 C CA . ASN A 1 155 ? 22.531 -13.273 -7.82 1 98.06 155 ASN A CA 1
ATOM 1268 C C . ASN A 1 155 ? 22.562 -11.805 -8.227 1 98.06 155 ASN A C 1
ATOM 1270 O O . ASN A 1 155 ? 23.438 -11.383 -8.984 1 98.06 155 ASN A O 1
ATOM 1274 N N . GLY A 1 156 ? 21.625 -11.031 -7.711 1 97.44 156 GLY A N 1
ATOM 1275 C CA . GLY A 1 156 ? 21.547 -9.625 -8.055 1 97.44 156 GLY A CA 1
ATOM 1276 C C . GLY A 1 156 ? 22.344 -8.734 -7.109 1 97.44 156 GLY A C 1
ATOM 1277 O O . GLY A 1 156 ? 22.469 -7.531 -7.336 1 97.44 156 GLY A O 1
ATOM 1278 N N . LEU A 1 157 ? 22.953 -9.328 -6.074 1 96.44 157 LEU A N 1
ATOM 1279 C CA . LEU A 1 157 ? 23.547 -8.516 -5.02 1 96.44 157 LEU A CA 1
ATOM 1280 C C . LEU A 1 157 ? 25.078 -8.586 -5.07 1 96.44 157 LEU A C 1
ATOM 1282 O O . LEU A 1 157 ? 25.75 -8.062 -4.184 1 96.44 157 LEU A O 1
ATOM 1286 N N . LEU A 1 158 ? 25.625 -9.234 -6.062 1 96 158 LEU A N 1
ATOM 1287 C CA . LEU A 1 158 ? 27.047 -9.102 -6.336 1 96 158 LEU A CA 1
ATOM 1288 C C . LEU A 1 158 ? 27.344 -7.766 -7.012 1 96 158 LEU A C 1
ATOM 1290 O O . LEU A 1 158 ? 27.125 -7.613 -8.219 1 96 158 LEU A O 1
ATOM 1294 N N . ARG A 1 159 ? 27.828 -6.832 -6.148 1 94.38 159 ARG A N 1
ATOM 1295 C CA . ARG A 1 159 ? 27.906 -5.469 -6.66 1 94.38 159 ARG A CA 1
ATOM 1296 C C . ARG A 1 159 ? 29.188 -4.789 -6.211 1 94.38 159 ARG A C 1
ATOM 1298 O O . ARG A 1 159 ? 29.766 -5.156 -5.184 1 94.38 159 ARG A O 1
ATOM 1305 N N . GLN A 1 160 ? 29.625 -3.887 -6.988 1 91.69 160 GLN A N 1
ATOM 1306 C CA . GLN A 1 160 ? 30.719 -2.979 -6.699 1 91.69 160 GLN A CA 1
ATOM 1307 C C . GLN A 1 160 ? 30.359 -1.542 -7.066 1 91.69 160 GLN A C 1
ATOM 1309 O O . GLN A 1 160 ? 29.953 -1.271 -8.195 1 91.69 160 GLN A O 1
ATOM 1314 N N . ASP A 1 161 ? 30.422 -0.589 -6.098 1 86.56 161 ASP A N 1
ATOM 1315 C CA . ASP A 1 161 ? 30.109 0.826 -6.273 1 86.56 161 ASP A CA 1
ATOM 1316 C C . ASP A 1 161 ? 28.703 1.008 -6.867 1 86.56 161 ASP A C 1
ATOM 1318 O O . ASP A 1 161 ? 28.531 1.775 -7.812 1 86.56 161 ASP A O 1
ATOM 1322 N N . GLY A 1 162 ? 27.844 0.125 -6.5 1 86.19 162 GLY A N 1
ATOM 1323 C CA . GLY A 1 162 ? 26.453 0.254 -6.887 1 86.19 162 GLY A CA 1
ATOM 1324 C C . GLY A 1 162 ? 26.109 -0.481 -8.172 1 86.19 162 GLY A C 1
ATOM 1325 O O . GLY A 1 162 ? 24.938 -0.672 -8.492 1 86.19 162 GLY A O 1
ATOM 1326 N N . LEU A 1 163 ? 27.109 -0.994 -8.836 1 92.75 163 LEU A N 1
ATOM 1327 C CA . LEU A 1 163 ? 26.891 -1.643 -10.117 1 92.75 163 LEU A CA 1
ATOM 1328 C C . LEU A 1 163 ? 26.906 -3.16 -9.977 1 92.75 163 LEU A C 1
ATOM 1330 O O . LEU A 1 163 ? 27.734 -3.703 -9.227 1 92.75 163 LEU A O 1
ATOM 1334 N N . TRP A 1 164 ? 26.047 -3.809 -10.711 1 97.56 164 TRP A N 1
ATOM 1335 C CA . TRP A 1 164 ? 26.016 -5.27 -10.695 1 97.56 164 TRP A CA 1
ATOM 1336 C C . TRP A 1 164 ? 27.25 -5.855 -11.375 1 97.56 164 TRP A C 1
ATOM 1338 O O . TRP A 1 164 ? 27.656 -5.398 -12.445 1 97.56 164 TRP A O 1
ATOM 1348 N N . LEU A 1 165 ? 27.875 -6.824 -10.719 1 96.62 165 LEU A N 1
ATOM 1349 C CA . LEU A 1 165 ? 29.031 -7.543 -11.266 1 96.62 165 LEU A CA 1
ATOM 1350 C C . LEU A 1 165 ? 28.578 -8.797 -12 1 96.62 165 LEU A C 1
ATOM 1352 O O . LEU A 1 165 ? 28.125 -9.758 -11.383 1 96.62 165 LEU A O 1
ATOM 1356 N N . PRO A 1 166 ? 28.75 -8.844 -13.281 1 96.75 166 PRO A N 1
ATOM 1357 C CA . PRO A 1 166 ? 28.219 -9.961 -14.062 1 96.75 166 PRO A CA 1
ATOM 1358 C C . PRO A 1 166 ? 29.156 -11.164 -14.086 1 96.75 166 PRO A C 1
ATOM 1360 O O . PRO A 1 166 ? 28.812 -12.211 -14.633 1 96.75 166 PRO A O 1
ATOM 1363 N N . ASP A 1 167 ? 30.328 -11.109 -13.516 1 96.31 167 ASP A N 1
ATOM 1364 C CA . ASP A 1 167 ? 31.406 -12.086 -13.688 1 96.31 167 ASP A CA 1
ATOM 1365 C C . ASP A 1 167 ? 30.953 -13.477 -13.258 1 96.31 167 ASP A C 1
ATOM 1367 O O . ASP A 1 167 ? 31.219 -14.461 -13.953 1 96.31 167 ASP A O 1
ATOM 1371 N N . ASN A 1 168 ? 30.328 -13.539 -12.141 1 97.81 168 ASN A N 1
ATOM 1372 C CA . ASN A 1 168 ? 29.922 -14.852 -11.664 1 97.81 168 ASN A CA 1
ATOM 1373 C C . ASN A 1 168 ? 28.812 -15.445 -12.539 1 97.81 168 ASN A C 1
ATOM 1375 O O . ASN A 1 168 ? 28.766 -16.656 -12.75 1 97.81 168 ASN A O 1
ATOM 1379 N N . ALA A 1 169 ? 27.906 -14.617 -12.984 1 97.88 169 ALA A N 1
ATOM 1380 C CA . ALA A 1 169 ? 26.891 -15.062 -13.945 1 97.88 169 ALA A CA 1
ATOM 1381 C C . ALA A 1 169 ? 27.547 -15.594 -15.211 1 97.88 169 ALA A C 1
ATOM 1383 O O . ALA A 1 169 ? 27.156 -16.656 -15.727 1 97.88 169 ALA A O 1
ATOM 1384 N N . LYS A 1 170 ? 28.562 -14.891 -15.664 1 97.25 170 LYS A N 1
ATOM 1385 C CA . LYS A 1 170 ? 29.281 -15.305 -16.859 1 97.25 170 LYS A CA 1
ATOM 1386 C C . LYS A 1 170 ? 29.969 -16.656 -16.656 1 97.25 170 LYS A C 1
ATOM 1388 O O . LYS A 1 170 ? 29.984 -17.484 -17.547 1 97.25 170 LYS A O 1
ATOM 1393 N N . LEU A 1 171 ? 30.531 -16.797 -15.484 1 97.25 171 LEU A N 1
ATOM 1394 C CA . LEU A 1 171 ? 31.172 -18.062 -15.156 1 97.25 171 LEU A CA 1
ATOM 1395 C C . LEU A 1 171 ? 30.172 -19.219 -15.273 1 97.25 171 LEU A C 1
ATOM 1397 O O . LEU A 1 171 ? 30.484 -20.25 -15.852 1 97.25 171 LEU A O 1
ATOM 1401 N N . LEU A 1 172 ? 29.016 -19.047 -14.75 1 98.06 172 LEU A N 1
ATOM 1402 C CA . LEU A 1 172 ? 27.969 -20.062 -14.812 1 98.06 172 LEU A CA 1
ATOM 1403 C C . LEU A 1 172 ? 27.547 -20.312 -16.25 1 98.06 172 LEU A C 1
ATOM 1405 O O . LEU A 1 172 ? 27.359 -21.453 -16.656 1 98.06 172 LEU A O 1
ATOM 1409 N N . MET A 1 173 ? 27.391 -19.281 -17 1 97.38 173 MET A N 1
ATOM 1410 C CA . MET A 1 173 ? 26.953 -19.375 -18.391 1 97.38 173 MET A CA 1
ATOM 1411 C C . MET A 1 173 ? 28 -20.078 -19.25 1 97.38 173 MET A C 1
ATOM 1413 O O . MET A 1 173 ? 27.672 -20.906 -20.094 1 97.38 173 MET A O 1
ATOM 1417 N N . ASP A 1 174 ? 29.25 -19.719 -18.984 1 96.94 174 ASP A N 1
ATOM 1418 C CA . ASP A 1 174 ? 30.328 -20.406 -19.672 1 96.94 174 ASP A CA 1
ATOM 1419 C C . ASP A 1 174 ? 30.312 -21.906 -19.406 1 96.94 174 ASP A C 1
ATOM 1421 O O . ASP A 1 174 ? 30.391 -22.719 -20.328 1 96.94 174 ASP A O 1
ATOM 1425 N N . TYR A 1 175 ? 30.188 -22.219 -18.141 1 97.38 175 TYR A N 1
ATOM 1426 C CA . TYR A 1 175 ? 30.125 -23.625 -17.734 1 97.38 175 TYR A CA 1
ATOM 1427 C C . TYR A 1 175 ? 28.938 -24.312 -18.391 1 97.38 175 TYR A C 1
ATOM 1429 O O . TYR A 1 175 ? 29.062 -25.422 -18.922 1 97.38 175 TYR A O 1
ATOM 1437 N N . THR A 1 176 ? 27.828 -23.734 -18.344 1 97.69 176 THR A N 1
ATOM 1438 C CA . THR A 1 176 ? 26.594 -24.266 -18.922 1 97.69 176 THR A CA 1
ATOM 1439 C C . THR A 1 176 ? 26.75 -24.5 -20.422 1 97.69 176 THR A C 1
ATOM 1441 O O . THR A 1 176 ? 26.359 -25.547 -20.938 1 97.69 176 THR A O 1
ATOM 1444 N N . SER A 1 177 ? 27.344 -23.5 -21.094 1 96.31 177 SER A N 1
ATOM 1445 C CA . SER A 1 177 ? 27.578 -23.594 -22.531 1 96.31 177 SER A CA 1
ATOM 1446 C C . SER A 1 177 ? 28.531 -24.75 -22.844 1 96.31 177 SER A C 1
ATOM 1448 O O . SER A 1 177 ? 28.281 -25.516 -23.781 1 96.31 177 SER A O 1
ATOM 1450 N N . GLN A 1 178 ? 29.531 -24.906 -22.078 1 96.12 178 GLN A N 1
ATOM 1451 C CA . GLN A 1 178 ? 30.516 -25.969 -22.266 1 96.12 178 GLN A CA 1
ATOM 1452 C C . GLN A 1 178 ? 29.859 -27.344 -22.109 1 96.12 178 GLN A C 1
ATOM 1454 O O . GLN A 1 178 ? 30.219 -28.297 -22.812 1 96.12 178 GLN A O 1
ATOM 1459 N N . LYS A 1 179 ? 28.953 -27.422 -21.188 1 96.69 179 LYS A N 1
ATOM 1460 C CA . LYS A 1 179 ? 28.297 -28.688 -20.891 1 96.69 179 LYS A CA 1
ATOM 1461 C C . LYS A 1 179 ? 27.172 -28.969 -21.891 1 96.69 179 LYS A C 1
ATOM 1463 O O . LYS A 1 179 ? 26.672 -30.094 -21.969 1 96.69 179 LYS A O 1
ATOM 1468 N N . GLY A 1 180 ? 26.703 -27.938 -22.609 1 95.81 180 GLY A N 1
ATOM 1469 C CA . GLY A 1 180 ? 25.656 -28.078 -23.594 1 95.81 180 GLY A CA 1
ATOM 1470 C C . GLY A 1 180 ? 24.266 -28.094 -23 1 95.81 180 GLY A C 1
ATOM 1471 O O . GLY A 1 180 ? 23.344 -28.641 -23.609 1 95.81 180 GLY A O 1
ATOM 1472 N N . TYR A 1 181 ? 24.062 -27.609 -21.781 1 95.88 181 TYR A N 1
ATOM 1473 C CA . TYR A 1 181 ? 22.75 -27.578 -21.141 1 95.88 181 TYR A CA 1
ATOM 1474 C C . TYR A 1 181 ? 21.859 -26.531 -21.766 1 95.88 181 TYR A C 1
ATOM 1476 O O . TYR A 1 181 ? 22.328 -25.469 -22.188 1 95.88 181 TYR A O 1
ATOM 1484 N N . LYS A 1 182 ? 20.625 -26.875 -21.859 1 93 182 LYS A N 1
ATOM 1485 C CA . LYS A 1 182 ? 19.609 -25.953 -22.344 1 93 182 LYS A CA 1
ATOM 1486 C C . LYS A 1 182 ? 18.953 -25.188 -21.203 1 93 182 LYS A C 1
ATOM 1488 O O . LYS A 1 182 ? 18.562 -25.781 -20.203 1 93 182 LYS A O 1
ATOM 1493 N N . ILE A 1 183 ? 19 -23.953 -21.312 1 95.69 183 ILE A N 1
ATOM 1494 C CA . ILE A 1 183 ? 18.375 -23.094 -20.312 1 95.69 183 ILE A CA 1
ATOM 1495 C C . ILE A 1 183 ? 17.234 -22.297 -20.953 1 95.69 183 ILE A C 1
ATOM 1497 O O . ILE A 1 183 ? 17.438 -21.594 -21.938 1 95.69 183 ILE A O 1
ATOM 1501 N N . ALA A 1 184 ? 16.047 -22.438 -20.359 1 97.06 184 ALA A N 1
ATOM 1502 C CA . ALA A 1 184 ? 14.875 -21.766 -20.906 1 97.06 184 ALA A CA 1
ATOM 1503 C C . ALA A 1 184 ? 14.953 -20.25 -20.672 1 97.06 184 ALA A C 1
ATOM 1505 O O . ALA A 1 184 ? 14.461 -19.469 -21.484 1 97.06 184 ALA A O 1
ATOM 1506 N N . GLY A 1 185 ? 15.555 -19.938 -19.484 1 97.88 185 GLY A N 1
ATOM 1507 C CA . GLY A 1 185 ? 15.609 -18.5 -19.25 1 97.88 185 GLY A CA 1
ATOM 1508 C C . GLY A 1 185 ? 16.375 -18.141 -18 1 97.88 185 GLY A C 1
ATOM 1509 O O . GLY A 1 185 ? 16.844 -19.016 -17.266 1 97.88 185 GLY A O 1
ATOM 1510 N N . TRP A 1 186 ? 16.469 -16.781 -17.828 1 98.25 186 TRP A N 1
ATOM 1511 C CA . TRP A 1 186 ? 17.234 -16.203 -16.719 1 98.25 186 TRP A CA 1
ATOM 1512 C C . TRP A 1 186 ? 16.438 -15.109 -16.016 1 98.25 186 TRP A C 1
ATOM 1514 O O . TRP A 1 186 ? 15.586 -14.453 -16.641 1 98.25 186 TRP A O 1
ATOM 1524 N N . GLU A 1 187 ? 16.688 -15.023 -14.781 1 98.31 187 GLU A N 1
ATOM 1525 C CA . GLU A 1 187 ? 16.219 -13.938 -13.922 1 98.31 187 GLU A CA 1
ATOM 1526 C C . GLU A 1 187 ? 17.375 -13.305 -13.141 1 98.31 187 GLU A C 1
ATOM 1528 O O . GLU A 1 187 ? 18.406 -13.93 -12.945 1 98.31 187 GLU A O 1
ATOM 1533 N N . LEU A 1 188 ? 17.203 -12.016 -12.758 1 98.62 188 LEU A N 1
ATOM 1534 C CA . LEU A 1 188 ? 18.266 -11.336 -12.031 1 98.62 188 LEU A CA 1
ATOM 1535 C C . LEU A 1 188 ? 17.75 -10.758 -10.719 1 98.62 188 LEU A C 1
ATOM 1537 O O . LEU A 1 188 ? 17.312 -9.609 -10.672 1 98.62 188 LEU A O 1
ATOM 1541 N N . GLY A 1 189 ? 17.891 -11.602 -9.719 1 98.12 189 GLY A N 1
ATOM 1542 C CA . GLY A 1 189 ? 17.531 -11.164 -8.375 1 98.12 189 GLY A CA 1
ATOM 1543 C C . GLY A 1 189 ? 16.125 -11.555 -7.977 1 98.12 189 GLY A C 1
ATOM 1544 O O . GLY A 1 189 ? 15.227 -11.625 -8.82 1 98.12 189 GLY A O 1
ATOM 1545 N N . ASN A 1 190 ? 15.93 -11.766 -6.672 1 97 190 ASN A N 1
ATOM 1546 C CA . ASN A 1 190 ? 14.648 -12.086 -6.051 1 97 190 ASN A CA 1
ATOM 1547 C C . ASN A 1 190 ? 14.125 -10.93 -5.203 1 97 190 ASN A C 1
ATOM 1549 O O . ASN A 1 190 ? 14.773 -10.531 -4.23 1 97 190 ASN A O 1
ATOM 1553 N N . GLU A 1 191 ? 13.008 -10.398 -5.574 1 96.38 191 GLU A N 1
ATOM 1554 C CA . GLU A 1 191 ? 12.312 -9.367 -4.812 1 96.38 191 GLU A CA 1
ATOM 1555 C C . GLU A 1 191 ? 13.227 -8.188 -4.512 1 96.38 191 GLU A C 1
ATOM 1557 O O . GLU A 1 191 ? 13.398 -7.805 -3.35 1 96.38 191 GLU A O 1
ATOM 1562 N N . PRO A 1 192 ? 13.688 -7.566 -5.578 1 97.31 192 PRO A N 1
ATOM 1563 C CA . PRO A 1 192 ? 14.633 -6.465 -5.402 1 97.31 192 PRO A CA 1
ATOM 1564 C C . PRO A 1 192 ? 14.008 -5.25 -4.719 1 97.31 192 PRO A C 1
ATOM 1566 O O . PRO A 1 192 ? 14.719 -4.402 -4.18 1 97.31 192 PRO A O 1
ATOM 1569 N N . ASP A 1 193 ? 12.672 -5.164 -4.754 1 95.06 193 ASP A N 1
ATOM 1570 C CA . ASP A 1 193 ? 11.961 -4.039 -4.156 1 95.06 193 ASP A CA 1
ATOM 1571 C C . ASP A 1 193 ? 12.133 -4.02 -2.641 1 95.06 193 ASP A C 1
ATOM 1573 O O . ASP A 1 193 ? 11.914 -2.992 -1.997 1 95.06 193 ASP A O 1
ATOM 1577 N N . VAL A 1 194 ? 12.57 -5.129 -2.057 1 92.19 194 VAL A N 1
ATOM 1578 C CA . VAL A 1 194 ? 12.688 -5.148 -0.603 1 92.19 194 VAL A CA 1
ATOM 1579 C C . VAL A 1 194 ? 14.148 -5.375 -0.209 1 92.19 194 VAL A C 1
ATOM 1581 O O . VAL A 1 194 ? 14.445 -5.66 0.952 1 92.19 194 VAL A O 1
ATOM 1584 N N . TRP A 1 195 ? 15.109 -5.254 -1.135 1 92.31 195 TRP A N 1
ATOM 1585 C CA . TRP A 1 195 ? 16.531 -5.379 -0.833 1 92.31 195 TRP A CA 1
ATOM 1586 C C . TRP A 1 195 ? 16.953 -4.352 0.21 1 92.31 195 TRP A C 1
ATOM 1588 O O . TRP A 1 195 ? 17.938 -4.559 0.93 1 92.31 195 TRP A O 1
ATOM 1598 N N . ARG A 1 196 ? 16.281 -3.246 0.293 1 87.31 196 ARG A N 1
ATOM 1599 C CA . ARG A 1 196 ? 16.594 -2.207 1.268 1 87.31 196 ARG A CA 1
ATOM 1600 C C . ARG A 1 196 ? 16.562 -2.762 2.688 1 87.31 196 ARG A C 1
ATOM 1602 O O . ARG A 1 196 ? 17.328 -2.303 3.551 1 87.31 196 ARG A O 1
ATOM 1609 N N . ASN A 1 197 ? 15.719 -3.73 2.898 1 82.12 197 ASN A N 1
ATOM 1610 C CA . ASN A 1 197 ? 15.641 -4.379 4.203 1 82.12 197 ASN A CA 1
ATOM 1611 C C . ASN A 1 197 ? 16.906 -5.176 4.508 1 82.12 197 ASN A C 1
ATOM 1613 O O . ASN A 1 197 ? 17.141 -5.555 5.656 1 82.12 197 ASN A O 1
ATOM 1617 N N . LEU A 1 198 ? 17.641 -5.426 3.455 1 83.25 198 LEU A N 1
ATOM 1618 C CA . LEU A 1 198 ? 18.906 -6.133 3.588 1 83.25 198 LEU A CA 1
ATOM 1619 C C . LEU A 1 198 ? 20.078 -5.156 3.562 1 83.25 198 LEU A C 1
ATOM 1621 O O . LEU A 1 198 ? 21.234 -5.574 3.553 1 83.25 198 LEU A O 1
ATOM 1625 N N . GLY A 1 199 ? 19.766 -3.873 3.453 1 82.56 199 GLY A N 1
ATOM 1626 C CA . GLY A 1 199 ? 20.797 -2.854 3.465 1 82.56 199 GLY A CA 1
ATOM 1627 C C . GLY A 1 199 ? 21.234 -2.434 2.074 1 82.56 199 GLY A C 1
ATOM 1628 O O . GLY A 1 199 ? 22.188 -1.661 1.925 1 82.56 199 GLY A O 1
ATOM 1629 N N . TYR A 1 200 ? 20.531 -2.941 1.014 1 88.25 200 TYR A N 1
ATOM 1630 C CA . TYR A 1 200 ? 20.859 -2.582 -0.362 1 88.25 200 TYR A CA 1
ATOM 1631 C C . TYR A 1 200 ? 19.828 -1.623 -0.938 1 88.25 200 TYR A C 1
ATOM 1633 O O . TYR A 1 200 ? 18.656 -1.982 -1.092 1 88.25 200 TYR A O 1
ATOM 1641 N N . ASN A 1 201 ? 20.297 -0.45 -1.271 1 89.69 201 ASN A N 1
ATOM 1642 C CA . ASN A 1 201 ? 19.391 0.555 -1.814 1 89.69 201 ASN A CA 1
ATOM 1643 C C . ASN A 1 201 ? 19.5 0.649 -3.332 1 89.69 201 ASN A C 1
ATOM 1645 O O . ASN A 1 201 ? 20.219 1.506 -3.854 1 89.69 201 ASN A O 1
ATOM 1649 N N . ILE A 1 202 ? 18.875 -0.263 -4.035 1 94.81 202 ILE A N 1
ATOM 1650 C CA . ILE A 1 202 ? 18.812 -0.319 -5.492 1 94.81 202 ILE A CA 1
ATOM 1651 C C . ILE A 1 202 ? 17.391 -0.046 -5.969 1 94.81 202 ILE A C 1
ATOM 1653 O O . ILE A 1 202 ? 16.469 -0.805 -5.656 1 94.81 202 ILE A O 1
ATOM 1657 N N . ASN A 1 203 ? 17.203 1.038 -6.723 1 94.94 203 ASN A N 1
ATOM 1658 C CA . ASN A 1 203 ? 15.844 1.342 -7.18 1 94.94 203 ASN A CA 1
ATOM 1659 C C . ASN A 1 203 ? 15.547 0.678 -8.523 1 94.94 203 ASN A C 1
ATOM 1661 O O . ASN A 1 203 ? 16.406 0.017 -9.102 1 94.94 203 ASN A O 1
ATOM 1665 N N . GLY A 1 204 ? 14.344 0.798 -9.016 1 98 204 GLY A N 1
ATOM 1666 C CA . GLY A 1 204 ? 13.898 0.119 -10.219 1 98 204 GLY A CA 1
ATOM 1667 C C . GLY A 1 204 ? 14.68 0.518 -11.453 1 98 204 GLY A C 1
ATOM 1668 O O . GLY A 1 204 ? 14.992 -0.326 -12.305 1 98 204 GLY A O 1
ATOM 1669 N N . SER A 1 205 ? 15.023 1.769 -11.539 1 98 205 SER A N 1
ATOM 1670 C CA . SER A 1 205 ? 15.773 2.26 -12.695 1 98 205 SER A CA 1
ATOM 1671 C C . SER A 1 205 ? 17.172 1.648 -12.742 1 98 205 SER A C 1
ATOM 1673 O O . SER A 1 205 ? 17.641 1.256 -13.812 1 98 205 SER A O 1
ATOM 1675 N N . GLN A 1 206 ? 17.766 1.599 -11.602 1 97.56 206 GLN A N 1
ATOM 1676 C CA . GLN A 1 206 ? 19.094 0.987 -11.523 1 97.56 206 GLN A CA 1
ATOM 1677 C C . GLN A 1 206 ? 19.031 -0.501 -11.859 1 97.56 206 GLN A C 1
ATOM 1679 O O . GLN A 1 206 ? 19.922 -1.035 -12.516 1 97.56 206 GLN A O 1
ATOM 1684 N N . HIS A 1 207 ? 18.047 -1.17 -11.383 1 98.38 207 HIS A N 1
ATOM 1685 C CA . HIS A 1 207 ? 17.906 -2.594 -11.664 1 98.38 207 HIS A CA 1
ATOM 1686 C C . HIS A 1 207 ? 17.672 -2.84 -13.148 1 98.38 207 HIS A C 1
ATOM 1688 O O . HIS A 1 207 ? 18.156 -3.836 -13.703 1 98.38 207 HIS A O 1
ATOM 1694 N N . ALA A 1 208 ? 16.906 -1.925 -13.828 1 98.62 208 ALA A N 1
ATOM 1695 C CA . ALA A 1 208 ? 16.75 -2.002 -15.281 1 98.62 208 ALA A CA 1
ATOM 1696 C C . ALA A 1 208 ? 18.109 -1.92 -15.977 1 98.62 208 ALA A C 1
ATOM 1698 O O . ALA A 1 208 ? 18.359 -2.639 -16.953 1 98.62 208 ALA A O 1
ATOM 1699 N N . ALA A 1 209 ? 18.953 -1.054 -15.469 1 98.06 209 ALA A N 1
ATOM 1700 C CA . ALA A 1 209 ? 20.297 -0.954 -16.016 1 98.06 209 ALA A CA 1
ATOM 1701 C C . ALA A 1 209 ? 21.062 -2.268 -15.844 1 98.06 209 ALA A C 1
ATOM 1703 O O . ALA A 1 209 ? 21.812 -2.672 -16.734 1 98.06 209 ALA A O 1
ATOM 1704 N N . ASP A 1 210 ? 20.891 -2.943 -14.719 1 98.5 210 ASP A N 1
ATOM 1705 C CA . ASP A 1 210 ? 21.5 -4.25 -14.5 1 98.5 210 ASP A CA 1
ATOM 1706 C C . ASP A 1 210 ? 21.016 -5.262 -15.531 1 98.5 210 ASP A C 1
ATOM 1708 O O . ASP A 1 210 ? 21.797 -6.055 -16.047 1 98.5 210 ASP A O 1
ATOM 1712 N N . TYR A 1 211 ? 19.719 -5.262 -15.844 1 98.44 211 TYR A N 1
ATOM 1713 C CA . TYR A 1 211 ? 19.156 -6.172 -16.828 1 98.44 211 TYR A CA 1
ATOM 1714 C C . TYR A 1 211 ? 19.734 -5.895 -18.219 1 98.44 211 TYR A C 1
ATOM 1716 O O . TYR A 1 211 ? 19.891 -6.816 -19.031 1 98.44 211 TYR A O 1
ATOM 1724 N N . ARG A 1 212 ? 20.031 -4.629 -18.516 1 97.69 212 ARG A N 1
ATOM 1725 C CA . ARG A 1 212 ? 20.688 -4.32 -19.797 1 97.69 212 ARG A CA 1
ATOM 1726 C C . ARG A 1 212 ? 22.062 -4.973 -19.875 1 97.69 212 ARG A C 1
ATOM 1728 O O . ARG A 1 212 ? 22.453 -5.465 -20.938 1 97.69 212 ARG A O 1
ATOM 1735 N N . VAL A 1 213 ? 22.734 -4.93 -18.734 1 97.62 213 VAL A N 1
ATOM 1736 C CA . VAL A 1 213 ? 24.016 -5.613 -18.688 1 97.62 213 VAL A CA 1
ATOM 1737 C C . VAL A 1 213 ? 23.828 -7.109 -18.906 1 97.62 213 VAL A C 1
ATOM 1739 O O . VAL A 1 213 ? 24.578 -7.738 -19.656 1 97.62 213 VAL A O 1
ATOM 1742 N N . LEU A 1 214 ? 22.812 -7.695 -18.297 1 97.56 214 LEU A N 1
ATOM 1743 C CA . LEU A 1 214 ? 22.5 -9.109 -18.484 1 97.56 214 LEU A CA 1
ATOM 1744 C C . LEU A 1 214 ? 22.25 -9.422 -19.969 1 97.56 214 LEU A C 1
ATOM 1746 O O . LEU A 1 214 ? 22.766 -10.406 -20.484 1 97.56 214 LEU A O 1
ATOM 1750 N N . HIS A 1 215 ? 21.484 -8.57 -20.656 1 96.56 215 HIS A N 1
ATOM 1751 C CA . HIS A 1 215 ? 21.234 -8.758 -22.078 1 96.56 215 HIS A CA 1
ATOM 1752 C C . HIS A 1 215 ? 22.531 -8.734 -22.875 1 96.56 215 HIS A C 1
ATOM 1754 O O . HIS A 1 215 ? 22.719 -9.555 -23.781 1 96.56 215 HIS A O 1
ATOM 1760 N N . SER A 1 216 ? 23.359 -7.809 -22.5 1 95.12 216 SER A N 1
ATOM 1761 C CA . SER A 1 216 ? 24.641 -7.707 -23.188 1 95.12 216 SER A CA 1
ATOM 1762 C C . SER A 1 216 ? 25.453 -8.992 -23.047 1 95.12 216 SER A C 1
ATOM 1764 O O . SER A 1 216 ? 26.094 -9.43 -24 1 95.12 216 SER A O 1
ATOM 1766 N N . ILE A 1 217 ? 25.375 -9.539 -21.906 1 95.75 217 ILE A N 1
ATOM 1767 C CA . ILE A 1 217 ? 26.094 -10.781 -21.656 1 95.75 217 ILE A CA 1
ATOM 1768 C C . ILE A 1 217 ? 25.469 -11.914 -22.453 1 95.75 217 ILE A C 1
ATOM 1770 O O . ILE A 1 217 ? 26.172 -12.68 -23.109 1 95.75 217 ILE A O 1
ATOM 1774 N N . LEU A 1 218 ? 24.172 -12.023 -22.438 1 95.88 218 LEU A N 1
ATOM 1775 C CA . LEU A 1 218 ? 23.469 -13.109 -23.109 1 95.88 218 LEU A CA 1
ATOM 1776 C C . LEU A 1 218 ? 23.703 -13.062 -24.609 1 95.88 218 LEU A C 1
ATOM 1778 O O . LEU A 1 218 ? 23.703 -14.102 -25.281 1 95.88 218 LEU A O 1
ATOM 1782 N N . ASP A 1 219 ? 23.922 -11.906 -25.141 1 93.88 219 ASP A N 1
ATOM 1783 C CA . ASP A 1 219 ? 24.172 -11.711 -26.562 1 93.88 219 ASP A CA 1
ATOM 1784 C C . ASP A 1 219 ? 25.453 -12.422 -27 1 93.88 219 ASP A C 1
ATOM 1786 O O . ASP A 1 219 ? 25.672 -12.672 -28.188 1 93.88 219 ASP A O 1
ATOM 1790 N N . GLN A 1 220 ? 26.25 -12.711 -26.031 1 93.38 220 GLN A N 1
ATOM 1791 C CA . GLN A 1 220 ? 27.516 -13.359 -26.328 1 93.38 220 GLN A CA 1
ATOM 1792 C C . GLN A 1 220 ? 27.344 -14.867 -26.516 1 93.38 220 GLN A C 1
ATOM 1794 O O . GLN A 1 220 ? 28.266 -15.555 -26.953 1 93.38 220 GLN A O 1
ATOM 1799 N N . TYR A 1 221 ? 26.156 -15.367 -26.156 1 94.56 221 TYR A N 1
ATOM 1800 C CA . TYR A 1 221 ? 25.859 -16.781 -26.281 1 94.56 221 TYR A CA 1
ATOM 1801 C C . TYR A 1 221 ? 24.781 -17.031 -27.344 1 94.56 221 TYR A C 1
ATOM 1803 O O . TYR A 1 221 ? 23.594 -16.922 -27.047 1 94.56 221 TYR A O 1
ATOM 1811 N N . PRO A 1 222 ? 25.094 -17.469 -28.5 1 90.75 222 PRO A N 1
ATOM 1812 C CA . PRO A 1 222 ? 24.141 -17.609 -29.609 1 90.75 222 PRO A CA 1
ATOM 1813 C C . PRO A 1 222 ? 23 -18.578 -29.266 1 90.75 222 PRO A C 1
ATOM 1815 O O . PRO A 1 222 ? 21.875 -18.391 -29.719 1 90.75 222 PRO A O 1
ATOM 1818 N N . GLN A 1 223 ? 23.266 -19.531 -28.469 1 90.12 223 GLN A N 1
ATOM 1819 C CA . GLN A 1 223 ? 22.25 -20.531 -28.141 1 90.12 223 GLN A CA 1
ATOM 1820 C C . GLN A 1 223 ? 21.172 -19.953 -27.234 1 90.12 223 GLN A C 1
ATOM 1822 O O . GLN A 1 223 ? 20.109 -20.547 -27.078 1 90.12 223 GLN A O 1
ATOM 1827 N N . TRP A 1 224 ? 21.438 -18.828 -26.625 1 86.81 224 TRP A N 1
ATOM 1828 C CA . TRP A 1 224 ? 20.484 -18.266 -25.672 1 86.81 224 TRP A CA 1
ATOM 1829 C C . TRP A 1 224 ? 20.016 -16.891 -26.125 1 86.81 224 TRP A C 1
ATOM 1831 O O . TRP A 1 224 ? 19.438 -16.141 -25.344 1 86.81 224 TRP A O 1
ATOM 1841 N N . ARG A 1 225 ? 20.219 -16.562 -27.359 1 80.19 225 ARG A N 1
ATOM 1842 C CA . ARG A 1 225 ? 19.797 -15.266 -27.875 1 80.19 225 ARG A CA 1
ATOM 1843 C C . ARG A 1 225 ? 18.281 -15.094 -27.766 1 80.19 225 ARG A C 1
ATOM 1845 O O . ARG A 1 225 ? 17.797 -13.977 -27.578 1 80.19 225 ARG A O 1
ATOM 1852 N N . ASN A 1 226 ? 17.594 -16.219 -27.781 1 81.69 226 ASN A N 1
ATOM 1853 C CA . ASN A 1 226 ? 16.125 -16.141 -27.719 1 81.69 226 ASN A CA 1
ATOM 1854 C C . ASN A 1 226 ? 15.602 -16.656 -26.391 1 81.69 226 ASN A C 1
ATOM 1856 O O . ASN A 1 226 ? 14.414 -16.969 -26.266 1 81.69 226 ASN A O 1
ATOM 1860 N N . SER A 1 227 ? 16.531 -16.719 -25.438 1 89.62 227 SER A N 1
ATOM 1861 C CA . SER A 1 227 ? 16.125 -17.188 -24.125 1 89.62 227 SER A CA 1
ATOM 1862 C C . SER A 1 227 ? 15.234 -16.172 -23.422 1 89.62 227 SER A C 1
ATOM 1864 O O . SER A 1 227 ? 15.32 -14.969 -23.703 1 89.62 227 SER A O 1
ATOM 1866 N N . LEU A 1 228 ? 14.422 -16.703 -22.562 1 96.81 228 LEU A N 1
ATOM 1867 C CA . LEU A 1 228 ? 13.555 -15.852 -21.75 1 96.81 228 LEU A CA 1
ATOM 1868 C C . LEU A 1 228 ? 14.367 -15.062 -20.719 1 96.81 228 LEU A C 1
ATOM 1870 O O . LEU A 1 228 ? 15.289 -15.609 -20.109 1 96.81 228 LEU A O 1
ATOM 1874 N N . VAL A 1 229 ? 14.164 -13.82 -20.719 1 98.31 229 VAL A N 1
ATOM 1875 C CA . VAL A 1 229 ? 14.562 -13.008 -19.578 1 98.31 229 VAL A CA 1
ATOM 1876 C C . VAL A 1 229 ? 13.328 -12.469 -18.875 1 98.31 229 VAL A C 1
ATOM 1878 O O . VAL A 1 229 ? 12.602 -11.633 -19.422 1 98.31 229 VAL A O 1
ATOM 1881 N N . ILE A 1 230 ? 13.086 -13 -17.641 1 98.62 230 ILE A N 1
ATOM 1882 C CA . ILE A 1 230 ? 11.883 -12.57 -16.953 1 98.62 230 ILE A CA 1
ATOM 1883 C C . ILE A 1 230 ? 12.258 -11.742 -15.719 1 98.62 230 ILE A C 1
ATOM 1885 O O . ILE A 1 230 ? 13.406 -11.773 -15.273 1 98.62 230 ILE A O 1
ATOM 1889 N N . GLY A 1 231 ? 11.391 -10.945 -15.211 1 98.5 231 GLY A N 1
ATOM 1890 C CA . GLY A 1 231 ? 11.648 -10.102 -14.055 1 98.5 231 GLY A CA 1
ATOM 1891 C C . GLY A 1 231 ? 10.766 -8.867 -14.008 1 98.5 231 GLY A C 1
ATOM 1892 O O . GLY A 1 231 ? 9.883 -8.703 -14.852 1 98.5 231 GLY A O 1
ATOM 1893 N N . PRO A 1 232 ? 10.836 -7.973 -13.023 1 98.38 232 PRO A N 1
ATOM 1894 C CA . PRO A 1 232 ? 11.953 -7.992 -12.078 1 98.38 232 PRO A CA 1
ATOM 1895 C C . PRO A 1 232 ? 11.633 -8.781 -10.805 1 98.38 232 PRO A C 1
ATOM 1897 O O . PRO A 1 232 ? 12.359 -8.688 -9.82 1 98.38 232 PRO A O 1
ATOM 1900 N N . SER A 1 233 ? 10.523 -9.555 -10.758 1 98.19 233 SER A N 1
ATOM 1901 C CA . SER A 1 233 ? 10.195 -10.453 -9.656 1 98.19 233 SER A CA 1
ATOM 1902 C C . SER A 1 233 ? 9.984 -9.68 -8.352 1 98.19 233 SER A C 1
ATOM 1904 O O . SER A 1 233 ? 10.539 -10.047 -7.316 1 98.19 233 SER A O 1
ATOM 1906 N N . VAL A 1 234 ? 9.211 -8.586 -8.477 1 98.12 234 VAL A N 1
ATOM 1907 C CA . VAL A 1 234 ? 8.898 -7.812 -7.281 1 98.12 234 VAL A CA 1
ATOM 1908 C C . VAL A 1 234 ? 7.938 -8.602 -6.395 1 98.12 234 VAL A C 1
ATOM 1910 O O . VAL A 1 234 ? 7.328 -9.578 -6.844 1 98.12 234 VAL A O 1
ATOM 1913 N N . THR A 1 235 ? 7.844 -8.133 -5.109 1 95.31 235 THR A N 1
ATOM 1914 C CA . THR A 1 235 ? 6.91 -8.758 -4.184 1 95.31 235 THR A CA 1
ATOM 1915 C C . THR A 1 235 ? 5.473 -8.398 -4.531 1 95.31 235 THR A C 1
ATOM 1917 O O . THR A 1 235 ? 5.137 -8.219 -5.707 1 95.31 235 THR A O 1
ATOM 1920 N N . MET A 1 236 ? 4.582 -8.297 -3.582 1 93.5 236 MET A N 1
ATOM 1921 C CA . MET A 1 236 ? 3.143 -8.133 -3.773 1 93.5 236 MET A CA 1
ATOM 1922 C C . MET A 1 236 ? 2.811 -6.727 -4.254 1 93.5 236 MET A C 1
ATOM 1924 O O . MET A 1 236 ? 3.203 -5.742 -3.627 1 93.5 236 MET A O 1
ATOM 1928 N N . MET A 1 237 ? 1.997 -6.605 -5.277 1 93.69 237 MET A N 1
ATOM 1929 C CA . MET A 1 237 ? 1.687 -5.355 -5.969 1 93.69 237 MET A CA 1
ATOM 1930 C C . MET A 1 237 ? 0.792 -4.469 -5.109 1 93.69 237 MET A C 1
ATOM 1932 O O . MET A 1 237 ? 0.637 -3.279 -5.391 1 93.69 237 MET A O 1
ATOM 1936 N N . SER A 1 238 ? 0.284 -5.062 -4.047 1 89.56 238 SER A N 1
ATOM 1937 C CA . SER A 1 238 ? -0.586 -4.285 -3.17 1 89.56 238 SER A CA 1
ATOM 1938 C C . SER A 1 238 ? 0.216 -3.299 -2.328 1 89.56 238 SER A C 1
ATOM 1940 O O . SER A 1 238 ? -0.352 -2.391 -1.717 1 89.56 238 SER A O 1
ATOM 1942 N N . ASN A 1 239 ? 1.489 -3.463 -2.273 1 90.31 239 ASN A N 1
ATOM 1943 C CA . ASN A 1 239 ? 2.385 -2.529 -1.598 1 90.31 239 ASN A CA 1
ATOM 1944 C C . ASN A 1 239 ? 2.783 -1.374 -2.51 1 90.31 239 ASN A C 1
ATOM 1946 O O . ASN A 1 239 ? 3.309 -1.593 -3.604 1 90.31 239 ASN A O 1
ATOM 1950 N N . ILE A 1 240 ? 2.617 -0.183 -2.072 1 90.94 240 ILE A N 1
ATOM 1951 C CA . ILE A 1 240 ? 2.854 0.997 -2.898 1 90.94 240 ILE A CA 1
ATOM 1952 C C . ILE A 1 240 ? 4.328 1.069 -3.283 1 90.94 240 ILE A C 1
ATOM 1954 O O . ILE A 1 240 ? 4.668 1.499 -4.387 1 90.94 240 ILE A O 1
ATOM 1958 N N . TYR A 1 241 ? 5.23 0.716 -2.363 1 90.12 241 TYR A N 1
ATOM 1959 C CA . TYR A 1 241 ? 6.656 0.73 -2.672 1 90.12 241 TYR A CA 1
ATOM 1960 C C . TYR A 1 241 ? 6.98 -0.257 -3.787 1 90.12 241 TYR A C 1
ATOM 1962 O O . TYR A 1 241 ? 7.777 0.047 -4.68 1 90.12 241 TYR A O 1
ATOM 1970 N N . THR A 1 242 ? 6.34 -1.444 -3.732 1 94.88 242 THR A N 1
ATOM 1971 C CA . THR A 1 242 ? 6.504 -2.457 -4.77 1 94.88 242 THR A CA 1
ATOM 1972 C C . THR A 1 242 ? 5.977 -1.947 -6.109 1 94.88 242 THR A C 1
ATOM 1974 O O . THR A 1 242 ? 6.645 -2.082 -7.137 1 94.88 242 THR A O 1
ATOM 1977 N N . TYR A 1 243 ? 4.816 -1.342 -6.039 1 95.94 243 TYR A N 1
ATOM 1978 C CA . TYR A 1 243 ? 4.207 -0.786 -7.242 1 95.94 243 TYR A CA 1
ATOM 1979 C C . TYR A 1 243 ? 5.117 0.251 -7.887 1 95.94 243 TYR A C 1
ATOM 1981 O O . TYR A 1 243 ? 5.352 0.216 -9.094 1 95.94 243 TYR A O 1
ATOM 1989 N N . MET A 1 244 ? 5.715 1.166 -7.062 1 95.06 244 MET A N 1
ATOM 1990 C CA . MET A 1 244 ? 6.578 2.225 -7.574 1 95.06 244 MET A CA 1
ATOM 1991 C C . MET A 1 244 ? 7.895 1.65 -8.094 1 95.06 244 MET A C 1
ATOM 1993 O O . MET A 1 244 ? 8.438 2.131 -9.086 1 95.06 244 MET A O 1
ATOM 1997 N N . TYR A 1 245 ? 8.367 0.646 -7.445 1 97 245 TYR A N 1
ATOM 1998 C CA . TYR A 1 245 ? 9.586 -0.012 -7.902 1 97 245 TYR A CA 1
ATOM 1999 C C . TYR A 1 245 ? 9.406 -0.59 -9.297 1 97 245 TYR A C 1
ATOM 2001 O O . TYR A 1 245 ? 10.242 -0.376 -10.18 1 97 245 TYR A O 1
ATOM 2009 N N . LEU A 1 246 ? 8.297 -1.331 -9.461 1 98.69 246 LEU A N 1
ATOM 2010 C CA . LEU A 1 246 ? 8.023 -1.931 -10.766 1 98.69 246 LEU A CA 1
ATOM 2011 C C . LEU A 1 246 ? 7.836 -0.856 -11.828 1 98.69 246 LEU A C 1
ATOM 2013 O O . LEU A 1 246 ? 8.359 -0.981 -12.945 1 98.69 246 LEU A O 1
ATOM 2017 N N . LYS A 1 247 ? 7.137 0.185 -11.477 1 97.56 247 LYS A N 1
ATOM 2018 C CA . LYS A 1 247 ? 6.93 1.291 -12.406 1 97.56 247 LYS A CA 1
ATOM 2019 C C . LYS A 1 247 ? 8.266 1.885 -12.859 1 97.56 247 LYS A C 1
ATOM 2021 O O . LYS A 1 247 ? 8.477 2.092 -14.055 1 97.56 247 LYS A O 1
ATOM 2026 N N . ASP A 1 248 ? 9.164 2.158 -11.93 1 97.69 248 ASP A N 1
ATOM 2027 C CA . ASP A 1 248 ? 10.469 2.734 -12.242 1 97.69 248 ASP A CA 1
ATOM 2028 C C . ASP A 1 248 ? 11.273 1.807 -13.141 1 97.69 248 ASP A C 1
ATOM 2030 O O . ASP A 1 248 ? 11.938 2.262 -14.078 1 97.69 248 ASP A O 1
ATOM 2034 N N . PHE A 1 249 ? 11.227 0.517 -12.852 1 98.75 249 PHE A N 1
ATOM 2035 C CA . PHE A 1 249 ? 11.93 -0.491 -13.633 1 98.75 249 PHE A CA 1
ATOM 2036 C C . PHE A 1 249 ? 11.453 -0.489 -15.078 1 98.75 249 PHE A C 1
ATOM 2038 O O . PHE A 1 249 ? 12.258 -0.438 -16 1 98.75 249 PHE A O 1
ATOM 2045 N N . LEU A 1 250 ? 10.133 -0.451 -15.289 1 98.75 250 LEU A N 1
ATOM 2046 C CA . LEU A 1 250 ? 9.555 -0.545 -16.625 1 98.75 250 LEU A CA 1
ATOM 2047 C C . LEU A 1 250 ? 9.711 0.769 -17.375 1 98.75 250 LEU A C 1
ATOM 2049 O O . LEU A 1 250 ? 9.953 0.769 -18.594 1 98.75 250 LEU A O 1
ATOM 2053 N N . ASP A 1 251 ? 9.586 1.893 -16.641 1 97.5 251 ASP A N 1
ATOM 2054 C CA . ASP A 1 251 ? 9.781 3.195 -17.266 1 97.5 251 ASP A CA 1
ATOM 2055 C C . ASP A 1 251 ? 11.203 3.344 -17.797 1 97.5 251 ASP A C 1
ATOM 2057 O O . ASP A 1 251 ? 11.414 3.83 -18.906 1 97.5 251 ASP A O 1
ATOM 2061 N N . ALA A 1 252 ? 12.133 2.891 -17.016 1 98.06 252 ALA A N 1
ATOM 2062 C CA . ALA A 1 252 ? 13.539 3.02 -17.391 1 98.06 252 ALA A CA 1
ATOM 2063 C C . ALA A 1 252 ? 13.93 1.979 -18.438 1 98.06 252 ALA A C 1
ATOM 2065 O O . ALA A 1 252 ? 14.742 2.254 -19.312 1 98.06 252 ALA A O 1
ATOM 2066 N N . GLY A 1 253 ? 13.406 0.771 -18.359 1 97.38 253 GLY A N 1
ATOM 2067 C CA . GLY A 1 253 ? 13.82 -0.35 -19.172 1 97.38 253 GLY A CA 1
ATOM 2068 C C . GLY A 1 253 ? 13.094 -0.417 -20.5 1 97.38 253 GLY A C 1
ATOM 2069 O O . GLY A 1 253 ? 13.633 -0.933 -21.484 1 97.38 253 GLY A O 1
ATOM 2070 N N . GLY A 1 254 ? 11.828 0.017 -20.453 1 93.94 254 GLY A N 1
ATOM 2071 C CA . GLY A 1 254 ? 11.016 -0.109 -21.641 1 93.94 254 GLY A CA 1
ATOM 2072 C C . GLY A 1 254 ? 10.438 -1.501 -21.828 1 93.94 254 GLY A C 1
ATOM 2073 O O . GLY A 1 254 ? 10.68 -2.393 -21.016 1 93.94 254 GLY A O 1
ATOM 2074 N N . PRO A 1 255 ? 9.742 -1.745 -22.875 1 94.5 255 PRO A N 1
ATOM 2075 C CA . PRO A 1 255 ? 8.977 -2.982 -23.062 1 94.5 255 PRO A CA 1
ATOM 2076 C C . PRO A 1 255 ? 9.875 -4.184 -23.375 1 94.5 255 PRO A C 1
ATOM 2078 O O . PRO A 1 255 ? 9.438 -5.328 -23.234 1 94.5 255 PRO A O 1
ATOM 2081 N N . ASP A 1 256 ? 11.156 -3.926 -23.703 1 93.62 256 ASP A N 1
ATOM 2082 C CA . ASP A 1 256 ? 11.992 -5.031 -24.156 1 93.62 256 ASP A CA 1
ATOM 2083 C C . ASP A 1 256 ? 12.977 -5.449 -23.062 1 93.62 256 ASP A C 1
ATOM 2085 O O . ASP A 1 256 ? 13.797 -6.344 -23.266 1 93.62 256 ASP A O 1
ATOM 2089 N N . ILE A 1 257 ? 12.852 -4.859 -21.922 1 96.62 257 ILE A N 1
ATOM 2090 C CA . ILE A 1 257 ? 13.828 -5.105 -20.875 1 96.62 257 ILE A CA 1
ATOM 2091 C C . ILE A 1 257 ? 13.672 -6.531 -20.344 1 96.62 257 ILE A C 1
ATOM 2093 O O . ILE A 1 257 ? 14.633 -7.133 -19.859 1 96.62 257 ILE A O 1
ATOM 2097 N N . VAL A 1 258 ? 12.469 -7.031 -20.438 1 98.38 258 VAL A N 1
ATOM 2098 C CA . VAL A 1 258 ? 12.188 -8.422 -20.094 1 98.38 258 VAL A CA 1
ATOM 2099 C C . VAL A 1 258 ? 11.203 -9.008 -21.109 1 98.38 258 VAL A C 1
ATOM 2101 O O . VAL A 1 258 ? 10.406 -8.281 -21.703 1 98.38 258 VAL A O 1
ATOM 2104 N N . SER A 1 259 ? 11.328 -10.344 -21.234 1 98 259 SER A N 1
ATOM 2105 C CA . SER A 1 259 ? 10.336 -11.039 -22.047 1 98 259 SER A CA 1
ATOM 2106 C C . SER A 1 259 ? 8.953 -10.969 -21.391 1 98 259 SER A C 1
ATOM 2108 O O . SER A 1 259 ? 7.945 -10.828 -22.094 1 98 259 SER A O 1
ATOM 2110 N N . HIS A 1 260 ? 8.953 -11.102 -20.141 1 98.5 260 HIS A N 1
ATOM 2111 C CA . HIS A 1 260 ? 7.723 -11.062 -19.344 1 98.5 260 HIS A CA 1
ATOM 2112 C C . HIS A 1 260 ? 7.949 -10.383 -18 1 98.5 260 HIS A C 1
ATOM 2114 O O . HIS A 1 260 ? 8.922 -10.68 -17.312 1 98.5 260 HIS A O 1
ATOM 2120 N N . THR A 1 261 ? 7.023 -9.453 -17.703 1 98.81 261 THR A N 1
ATOM 2121 C CA . THR A 1 261 ? 7.023 -8.836 -16.375 1 98.81 261 THR A CA 1
ATOM 2122 C C . THR A 1 261 ? 6.516 -9.812 -15.32 1 98.81 261 THR A C 1
ATOM 2124 O O . THR A 1 261 ? 5.527 -10.516 -15.547 1 98.81 261 THR A O 1
ATOM 2127 N N . THR A 1 262 ? 7.273 -9.898 -14.203 1 98.81 262 THR A N 1
ATOM 2128 C CA . THR A 1 262 ? 6.867 -10.859 -13.18 1 98.81 262 THR A CA 1
ATOM 2129 C C . THR A 1 262 ? 6.676 -10.156 -11.836 1 98.81 262 THR A C 1
ATOM 2131 O O . THR A 1 262 ? 7.355 -9.172 -11.539 1 98.81 262 THR A O 1
ATOM 2134 N N . PHE A 1 263 ? 5.773 -10.625 -11.062 1 98.62 263 PHE A N 1
ATOM 2135 C CA . PHE A 1 263 ? 5.637 -10.297 -9.648 1 98.62 263 PHE A CA 1
ATOM 2136 C C . PHE A 1 263 ? 5.285 -11.539 -8.836 1 98.62 263 PHE A C 1
ATOM 2138 O O . PHE A 1 263 ? 4.949 -12.586 -9.406 1 98.62 263 PHE A O 1
ATOM 2145 N N . HIS A 1 264 ? 5.527 -11.477 -7.543 1 98.31 264 HIS A N 1
ATOM 2146 C CA . HIS A 1 264 ? 5.199 -12.555 -6.621 1 98.31 264 HIS A CA 1
ATOM 2147 C C . HIS A 1 264 ? 3.887 -12.281 -5.891 1 98.31 264 HIS A C 1
ATOM 2149 O O . HIS A 1 264 ? 3.514 -11.125 -5.695 1 98.31 264 HIS A O 1
ATOM 2155 N N . HIS A 1 265 ? 3.178 -13.344 -5.508 1 97.88 265 HIS A N 1
ATOM 2156 C CA . HIS A 1 265 ? 1.911 -13.156 -4.805 1 97.88 265 HIS A CA 1
ATOM 2157 C C . HIS A 1 265 ? 1.695 -14.242 -3.76 1 97.88 265 HIS A C 1
ATOM 2159 O O . HIS A 1 265 ? 1.852 -15.43 -4.051 1 97.88 265 HIS A O 1
ATOM 2165 N N . TYR A 1 266 ? 1.309 -13.867 -2.592 1 96.38 266 TYR A N 1
ATOM 2166 C CA . TYR A 1 266 ? 0.812 -14.688 -1.492 1 96.38 266 TYR A CA 1
ATOM 2167 C C . TYR A 1 266 ? -0.402 -14.039 -0.835 1 96.38 266 TYR A C 1
ATOM 2169 O O . TYR A 1 266 ? -0.619 -12.836 -0.965 1 96.38 266 TYR A O 1
ATOM 2177 N N . TYR A 1 267 ? -1.204 -14.867 -0.174 1 96.19 267 TYR A N 1
ATOM 2178 C CA . TYR A 1 267 ? -2.443 -14.328 0.378 1 96.19 267 TYR A CA 1
ATOM 2179 C C . TYR A 1 267 ? -2.227 -13.797 1.789 1 96.19 267 TYR A C 1
ATOM 2181 O O . TYR A 1 267 ? -3.033 -13.016 2.293 1 96.19 267 TYR A O 1
ATOM 2189 N N . GLY A 1 268 ? -1.12 -14.258 2.387 1 92.75 268 GLY A N 1
ATOM 2190 C CA . GLY A 1 268 ? -0.85 -13.812 3.744 1 92.75 268 GLY A CA 1
ATOM 2191 C C . GLY A 1 268 ? 0.449 -14.359 4.305 1 92.75 268 GLY A C 1
ATOM 2192 O O . GLY A 1 268 ? 1.193 -15.047 3.605 1 92.75 268 GLY A O 1
ATOM 2193 N N . HIS A 1 269 ? 0.71 -13.961 5.574 1 91.5 269 HIS A N 1
ATOM 2194 C CA . HIS A 1 269 ? 1.85 -14.461 6.336 1 91.5 269 HIS A CA 1
ATOM 2195 C C . HIS A 1 269 ? 1.517 -15.781 7.023 1 91.5 269 HIS A C 1
ATOM 2197 O O . HIS A 1 269 ? 0.487 -15.898 7.691 1 91.5 269 HIS A O 1
ATOM 2203 N N . GLY A 1 270 ? 2.334 -16.703 6.875 1 93.25 270 GLY A N 1
ATOM 2204 C CA . GLY A 1 270 ? 2.092 -18.062 7.328 1 93.25 270 GLY A CA 1
ATOM 2205 C C . GLY A 1 270 ? 1.503 -18.125 8.727 1 93.25 270 GLY A C 1
ATOM 2206 O O . GLY A 1 270 ? 0.414 -18.672 8.922 1 93.25 270 GLY A O 1
ATOM 2207 N N . PRO A 1 271 ? 2.129 -17.5 9.695 1 90.81 271 PRO A N 1
ATOM 2208 C CA . PRO A 1 271 ? 1.688 -17.609 11.086 1 90.81 271 PRO A CA 1
ATOM 2209 C C . PRO A 1 271 ? 0.329 -16.953 11.32 1 90.81 271 PRO A C 1
ATOM 2211 O O . PRO A 1 271 ? -0.352 -17.266 12.305 1 90.81 271 PRO A O 1
ATOM 2214 N N . ASP A 1 272 ? -0.093 -16.094 10.445 1 90.38 272 ASP A N 1
ATOM 2215 C CA . ASP A 1 272 ? -1.345 -15.375 10.633 1 90.38 272 ASP A CA 1
ATOM 2216 C C . ASP A 1 272 ? -2.5 -16.078 9.922 1 90.38 272 ASP A C 1
ATOM 2218 O O . ASP A 1 272 ? -3.654 -15.672 10.047 1 90.38 272 ASP A O 1
ATOM 2222 N N . MET A 1 273 ? -2.24 -17.109 9.227 1 95.56 273 MET A N 1
ATOM 2223 C CA . MET A 1 273 ? -3.252 -17.75 8.391 1 95.56 273 MET A CA 1
ATOM 2224 C C . MET A 1 273 ? -4.102 -18.719 9.219 1 95.56 273 MET A C 1
ATOM 2226 O O . MET A 1 273 ? -3.613 -19.312 10.188 1 95.56 273 MET A O 1
ATOM 2230 N N . THR A 1 274 ? -5.383 -18.812 8.867 1 97.12 274 THR A N 1
ATOM 2231 C CA . THR A 1 274 ? -6.355 -19.719 9.461 1 97.12 274 THR A CA 1
ATOM 2232 C C . THR A 1 274 ? -7.148 -20.453 8.375 1 97.12 274 THR A C 1
ATOM 2234 O O . THR A 1 274 ? -7.113 -20.047 7.203 1 97.12 274 THR A O 1
ATOM 2237 N N . VAL A 1 275 ? -7.828 -21.5 8.789 1 98.06 275 VAL A N 1
ATOM 2238 C CA . VAL A 1 275 ? -8.688 -22.234 7.859 1 98.06 275 VAL A CA 1
ATOM 2239 C C . VAL A 1 275 ? -9.68 -21.266 7.207 1 98.06 275 VAL A C 1
ATOM 2241 O O . VAL A 1 275 ? -9.883 -21.312 5.992 1 98.06 275 VAL A O 1
ATOM 2244 N N . ALA A 1 276 ? -10.266 -20.422 7.988 1 96.94 276 ALA A N 1
ATOM 2245 C CA . ALA A 1 276 ? -11.273 -19.484 7.492 1 96.94 276 ALA A CA 1
ATOM 2246 C C . ALA A 1 276 ? -10.695 -18.578 6.41 1 96.94 276 ALA A C 1
ATOM 2248 O O . ALA A 1 276 ? -11.359 -18.281 5.414 1 96.94 276 ALA A O 1
ATOM 2249 N N . LYS A 1 277 ? -9.484 -18.172 6.52 1 96.94 277 LYS A N 1
ATOM 2250 C CA . LYS A 1 277 ? -8.859 -17.281 5.547 1 96.94 277 LYS A CA 1
ATOM 2251 C C . LYS A 1 277 ? -8.648 -17.984 4.211 1 96.94 277 LYS A C 1
ATOM 2253 O O . LYS A 1 277 ? -8.773 -17.375 3.148 1 96.94 277 LYS A O 1
ATOM 2258 N N . PHE A 1 278 ? -8.344 -19.234 4.27 1 98.38 278 PHE A N 1
ATOM 2259 C CA . PHE A 1 278 ? -8.117 -20 3.047 1 98.38 278 PHE A CA 1
ATOM 2260 C C . PHE A 1 278 ? -9.391 -20.094 2.215 1 98.38 278 PHE A C 1
ATOM 2262 O O . PHE A 1 278 ? -9.336 -20.359 1.015 1 98.38 278 PHE A O 1
ATOM 2269 N N . MET A 1 279 ? -10.508 -19.859 2.9 1 98 279 MET A N 1
ATOM 2270 C CA . MET A 1 279 ? -11.797 -20 2.219 1 98 279 MET A CA 1
ATOM 2271 C C . MET A 1 279 ? -12.547 -18.672 2.186 1 98 279 MET A C 1
ATOM 2273 O O . MET A 1 279 ? -13.766 -18.641 2.021 1 98 279 MET A O 1
ATOM 2277 N N . ASP A 1 280 ? -11.883 -17.578 2.416 1 96.12 280 ASP A N 1
ATOM 2278 C CA . ASP A 1 280 ? -12.492 -16.25 2.416 1 96.12 280 ASP A CA 1
ATOM 2279 C C . ASP A 1 280 ? -12.555 -15.672 1.004 1 96.12 280 ASP A C 1
ATOM 2281 O O . ASP A 1 280 ? -11.523 -15.352 0.41 1 96.12 280 ASP A O 1
ATOM 2285 N N . PRO A 1 281 ? -13.805 -15.516 0.482 1 95.69 281 PRO A N 1
ATOM 2286 C CA . PRO A 1 281 ? -13.914 -15.047 -0.899 1 95.69 281 PRO A CA 1
ATOM 2287 C C . PRO A 1 281 ? -13.273 -13.672 -1.104 1 95.69 281 PRO A C 1
ATOM 2289 O O . PRO A 1 281 ? -12.727 -13.398 -2.176 1 95.69 281 PRO A O 1
ATOM 2292 N N . LYS A 1 282 ? -13.336 -12.844 -0.142 1 90.69 282 LYS A N 1
ATOM 2293 C CA . LYS A 1 282 ? -12.734 -11.523 -0.265 1 90.69 282 LYS A CA 1
ATOM 2294 C C . LYS A 1 282 ? -11.219 -11.625 -0.407 1 90.69 282 LYS A C 1
ATOM 2296 O O . LYS A 1 282 ? -10.609 -10.906 -1.2 1 90.69 282 LYS A O 1
ATOM 2301 N N . LEU A 1 283 ? -10.648 -12.477 0.381 1 94.38 283 LEU A N 1
ATOM 2302 C CA . LEU A 1 283 ? -9.203 -12.672 0.296 1 94.38 283 LEU A CA 1
ATOM 2303 C C . LEU A 1 283 ? -8.82 -13.289 -1.046 1 94.38 283 LEU A C 1
ATOM 2305 O O . LEU A 1 283 ? -7.84 -12.867 -1.668 1 94.38 283 LEU A O 1
ATOM 2309 N N . LEU A 1 284 ? -9.57 -14.211 -1.499 1 97.25 284 LEU A N 1
ATOM 2310 C CA . LEU A 1 284 ? -9.32 -14.82 -2.799 1 97.25 284 LEU A CA 1
ATOM 2311 C C . LEU A 1 284 ? -9.391 -13.781 -3.914 1 97.25 284 LEU A C 1
ATOM 2313 O O . LEU A 1 284 ? -8.594 -13.828 -4.855 1 97.25 284 LEU A O 1
ATOM 2317 N N . ASP A 1 285 ? -10.219 -12.812 -3.768 1 94.62 285 ASP A N 1
ATOM 2318 C CA . ASP A 1 285 ? -10.43 -11.789 -4.781 1 94.62 285 ASP A CA 1
ATOM 2319 C C . ASP A 1 285 ? -9.242 -10.828 -4.855 1 94.62 285 ASP A C 1
ATOM 2321 O O . ASP A 1 285 ? -9.094 -10.086 -5.824 1 94.62 285 ASP A O 1
ATOM 2325 N N . SER A 1 286 ? -8.414 -10.852 -3.855 1 93.38 286 SER A N 1
ATOM 2326 C CA . SER A 1 286 ? -7.32 -9.891 -3.797 1 93.38 286 SER A CA 1
ATOM 2327 C C . SER A 1 286 ? -6.324 -10.117 -4.926 1 93.38 286 SER A C 1
ATOM 2329 O O . SER A 1 286 ? -5.656 -9.18 -5.375 1 93.38 286 SER A O 1
ATOM 2331 N N . LEU A 1 287 ? -6.227 -11.297 -5.402 1 97.69 287 LEU A N 1
ATOM 2332 C CA . LEU A 1 287 ? -5.301 -11.602 -6.488 1 97.69 287 LEU A CA 1
ATOM 2333 C C . LEU A 1 287 ? -5.66 -10.82 -7.746 1 97.69 287 LEU A C 1
ATOM 2335 O O . LEU A 1 287 ? -4.777 -10.297 -8.438 1 97.69 287 LEU A O 1
ATOM 2339 N N . LYS A 1 288 ? -6.93 -10.742 -8.039 1 97.12 288 LYS A N 1
ATOM 2340 C CA . LYS A 1 288 ? -7.402 -10.055 -9.242 1 97.12 288 LYS A CA 1
ATOM 2341 C C . LYS A 1 288 ? -6.883 -8.617 -9.289 1 97.12 288 LYS A C 1
ATOM 2343 O O . LYS A 1 288 ? -6.41 -8.156 -10.328 1 97.12 288 LYS A O 1
ATOM 2348 N N . HIS A 1 289 ? -6.93 -8.031 -8.18 1 93.81 289 HIS A N 1
ATOM 2349 C CA . HIS A 1 289 ? -6.508 -6.637 -8.086 1 93.81 289 HIS A CA 1
ATOM 2350 C C . HIS A 1 289 ? -5.016 -6.492 -8.383 1 93.81 289 HIS A C 1
ATOM 2352 O O . HIS A 1 289 ? -4.613 -5.609 -9.141 1 93.81 289 HIS A O 1
ATOM 2358 N N . GLN A 1 290 ? -4.242 -7.34 -7.848 1 96.88 290 GLN A N 1
ATOM 2359 C CA . GLN A 1 290 ? -2.795 -7.254 -8.016 1 96.88 290 GLN A CA 1
ATOM 2360 C C . GLN A 1 290 ? -2.391 -7.555 -9.461 1 96.88 290 GLN A C 1
ATOM 2362 O O . GLN A 1 290 ? -1.478 -6.926 -9.992 1 96.88 290 GLN A O 1
ATOM 2367 N N . ILE A 1 291 ? -3.105 -8.469 -10.062 1 98.56 291 ILE A N 1
ATOM 2368 C CA . ILE A 1 291 ? -2.852 -8.781 -11.461 1 98.56 291 ILE A CA 1
ATOM 2369 C C . ILE A 1 291 ? -3.129 -7.555 -12.328 1 98.56 291 ILE A C 1
ATOM 2371 O O . ILE A 1 291 ? -2.316 -7.191 -13.18 1 98.56 291 ILE A O 1
ATOM 2375 N N . LYS A 1 292 ? -4.188 -6.91 -12.062 1 97.12 292 LYS A N 1
ATOM 2376 C CA . LYS A 1 292 ? -4.562 -5.742 -12.852 1 97.12 292 LYS A CA 1
ATOM 2377 C C . LYS A 1 292 ? -3.562 -4.605 -12.664 1 97.12 292 LYS A C 1
ATOM 2379 O O . LYS A 1 292 ? -3.27 -3.869 -13.609 1 97.12 292 LYS A O 1
ATOM 2384 N N . LEU A 1 293 ? -3.057 -4.438 -11.461 1 96.69 293 LEU A N 1
ATOM 2385 C CA . LEU A 1 293 ? -2.039 -3.424 -11.211 1 96.69 293 LEU A CA 1
ATOM 2386 C C . LEU A 1 293 ? -0.787 -3.691 -12.031 1 96.69 293 LEU A C 1
ATOM 2388 O O . LEU A 1 293 ? -0.243 -2.777 -12.656 1 96.69 293 LEU A O 1
ATOM 2392 N N . ALA A 1 294 ? -0.355 -4.934 -12.047 1 98.56 294 ALA A N 1
ATOM 2393 C CA . ALA A 1 294 ? 0.833 -5.293 -12.82 1 98.56 294 ALA A CA 1
ATOM 2394 C C . ALA A 1 294 ? 0.597 -5.094 -14.312 1 98.56 294 ALA A C 1
ATOM 2396 O O . ALA A 1 294 ? 1.443 -4.531 -15.016 1 98.56 294 ALA A O 1
ATOM 2397 N N . GLN A 1 295 ? -0.579 -5.484 -14.773 1 98.56 295 GLN A N 1
ATOM 2398 C CA . GLN A 1 295 ? -0.917 -5.375 -16.188 1 98.56 295 GLN A CA 1
ATOM 2399 C C . GLN A 1 295 ? -1.102 -3.916 -16.594 1 98.56 295 GLN A C 1
ATOM 2401 O O . GLN A 1 295 ? -0.863 -3.555 -17.75 1 98.56 295 GLN A O 1
ATOM 2406 N N . GLY A 1 296 ? -1.516 -3.098 -15.68 1 97.25 296 GLY A N 1
ATOM 2407 C CA . GLY A 1 296 ? -1.611 -1.673 -15.953 1 97.25 296 GLY A CA 1
ATOM 2408 C C . GLY A 1 296 ? -0.269 -1.028 -16.234 1 97.25 296 GLY A C 1
ATOM 2409 O O . GLY A 1 296 ? -0.178 -0.116 -17.062 1 97.25 296 GLY A O 1
ATOM 2410 N N . LEU A 1 297 ? 0.745 -1.517 -15.586 1 97.94 297 LEU A N 1
ATOM 2411 C CA . LEU A 1 297 ? 2.094 -0.998 -15.789 1 97.94 297 LEU A CA 1
ATOM 2412 C C . LEU A 1 297 ? 2.742 -1.63 -17.016 1 97.94 297 LEU A C 1
ATOM 2414 O O . LEU A 1 297 ? 3.6 -1.016 -17.656 1 97.94 297 LEU A O 1
ATOM 2418 N N . ALA A 1 298 ? 2.293 -2.889 -17.328 1 98.5 298 ALA A N 1
ATOM 2419 C CA . ALA A 1 298 ? 2.84 -3.639 -18.453 1 98.5 298 ALA A CA 1
ATOM 2420 C C . ALA A 1 298 ? 1.726 -4.164 -19.359 1 98.5 298 ALA A C 1
ATOM 2422 O O . ALA A 1 298 ? 1.546 -5.375 -19.5 1 98.5 298 ALA A O 1
ATOM 2423 N N . PRO A 1 299 ? 1.129 -3.305 -20.078 1 97.81 299 PRO A N 1
ATOM 2424 C CA . PRO A 1 299 ? -0.015 -3.727 -20.891 1 97.81 299 PRO A CA 1
ATOM 2425 C C . PRO A 1 299 ? 0.396 -4.551 -22.109 1 97.81 299 PRO A C 1
ATOM 2427 O O . PRO A 1 299 ? 1.343 -4.188 -22.812 1 97.81 299 PRO A O 1
ATOM 2430 N N . TYR A 1 300 ? -0.268 -5.504 -22.391 1 97.31 300 TYR A N 1
ATOM 2431 C CA . TYR A 1 300 ? -0.138 -6.285 -23.609 1 97.31 300 TYR A CA 1
ATOM 2432 C C . TYR A 1 300 ? -0.883 -5.625 -24.766 1 97.31 300 TYR A C 1
ATOM 2434 O O . TYR A 1 300 ? -1.98 -5.094 -24.578 1 97.31 300 TYR A O 1
ATOM 2442 N N . PRO A 1 301 ? -0.277 -5.562 -25.953 1 96.81 301 PRO A N 1
ATOM 2443 C CA . PRO A 1 301 ? 0.922 -6.285 -26.375 1 96.81 301 PRO A CA 1
ATOM 2444 C C . PRO A 1 301 ? 2.168 -5.406 -26.391 1 96.81 301 PRO A C 1
ATOM 2446 O O . PRO A 1 301 ? 3.215 -5.816 -26.891 1 96.81 301 PRO A O 1
ATOM 2449 N N . LYS A 1 302 ? 2.076 -4.23 -25.812 1 97.56 302 LYS A N 1
ATOM 2450 C CA . LYS A 1 302 ? 3.283 -3.414 -25.75 1 97.56 302 LYS A CA 1
ATOM 2451 C C . LYS A 1 302 ? 4.391 -4.125 -24.969 1 97.56 302 LYS A C 1
ATOM 2453 O O . LYS A 1 302 ? 5.559 -4.059 -25.344 1 97.56 302 LYS A O 1
ATOM 2458 N N . TYR A 1 303 ? 3.984 -4.715 -23.891 1 97.81 303 TYR A N 1
ATOM 2459 C CA . TYR A 1 303 ? 4.844 -5.609 -23.109 1 97.81 303 TYR A CA 1
ATOM 2460 C C . TYR A 1 303 ? 4.422 -7.062 -23.297 1 97.81 303 TYR A C 1
ATOM 2462 O O . TYR A 1 303 ? 3.346 -7.34 -23.844 1 97.81 303 TYR A O 1
ATOM 2470 N N . GLY A 1 304 ? 5.27 -7.98 -22.969 1 97.12 304 GLY A N 1
ATOM 2471 C CA . GLY A 1 304 ? 4.84 -9.367 -22.875 1 97.12 304 GLY A CA 1
ATOM 2472 C C . GLY A 1 304 ? 3.781 -9.602 -21.812 1 97.12 304 GLY A C 1
ATOM 2473 O O . GLY A 1 304 ? 3.609 -8.781 -20.922 1 97.12 304 GLY A O 1
ATOM 2474 N N . LYS A 1 305 ? 3.074 -10.688 -21.938 1 98.19 305 LYS A N 1
ATOM 2475 C CA . LYS A 1 305 ? 2.094 -11.016 -20.906 1 98.19 305 LYS A CA 1
ATOM 2476 C C . LYS A 1 305 ? 2.762 -11.203 -19.547 1 98.19 305 LYS A C 1
ATOM 2478 O O . LYS A 1 305 ? 3.854 -11.766 -19.469 1 98.19 305 LYS A O 1
ATOM 2483 N N . VAL A 1 306 ? 2.084 -10.781 -18.516 1 98.75 306 VAL A N 1
ATOM 2484 C CA . VAL A 1 306 ? 2.604 -10.812 -17.156 1 98.75 306 VAL A CA 1
ATOM 2485 C C . VAL A 1 306 ? 2.627 -12.25 -16.641 1 98.75 306 VAL A C 1
ATOM 2487 O O . VAL A 1 306 ? 1.741 -13.047 -16.969 1 98.75 306 VAL A O 1
ATOM 2490 N N . TRP A 1 307 ? 3.695 -12.578 -15.82 1 98.88 307 TRP A N 1
ATOM 2491 C CA . TRP A 1 307 ? 3.785 -13.852 -15.125 1 98.88 307 TRP A CA 1
ATOM 2492 C C . TRP A 1 307 ? 3.594 -13.672 -13.625 1 98.88 307 TRP A C 1
ATOM 2494 O O . TRP A 1 307 ? 4.02 -12.664 -13.055 1 98.88 307 TRP A O 1
ATOM 2504 N N . LEU A 1 308 ? 2.887 -14.602 -13.07 1 98.75 308 LEU A N 1
ATOM 2505 C CA . LEU A 1 308 ? 3.061 -14.82 -11.641 1 98.75 308 LEU A CA 1
ATOM 2506 C C . LEU A 1 308 ? 4.309 -15.656 -11.367 1 98.75 308 LEU A C 1
ATOM 2508 O O . LEU A 1 308 ? 4.242 -16.891 -11.344 1 98.75 308 LEU A O 1
ATOM 2512 N N . GLY A 1 309 ? 5.383 -14.977 -11.141 1 98.62 309 GLY A N 1
ATOM 2513 C CA . GLY A 1 309 ? 6.695 -15.602 -11.195 1 98.62 309 GLY A CA 1
ATOM 2514 C C . GLY A 1 309 ? 7 -16.469 -9.984 1 98.62 309 GLY A C 1
ATOM 2515 O O . GLY A 1 309 ? 7.906 -17.297 -10.016 1 98.62 309 GLY A O 1
ATOM 2516 N N . GLU A 1 310 ? 6.316 -16.234 -8.945 1 98.38 310 GLU A N 1
ATOM 2517 C CA . GLU A 1 310 ? 6.387 -16.984 -7.699 1 98.38 310 GLU A CA 1
ATOM 2518 C C . GLU A 1 310 ? 5.125 -16.797 -6.863 1 98.38 310 GLU A C 1
ATOM 2520 O O . GLU A 1 310 ? 4.746 -15.664 -6.555 1 98.38 310 GLU A O 1
ATOM 2525 N N . THR A 1 311 ? 4.547 -17.906 -6.5 1 98.25 311 THR A N 1
ATOM 2526 C CA . THR A 1 311 ? 3.311 -17.719 -5.746 1 98.25 311 THR A CA 1
ATOM 2527 C C . THR A 1 311 ? 2.965 -18.984 -4.961 1 98.25 311 THR A C 1
ATOM 2529 O O . THR A 1 311 ? 3.432 -20.078 -5.297 1 98.25 311 THR A O 1
ATOM 2532 N N . SER A 1 312 ? 2.227 -18.812 -3.928 1 97.56 312 SER A N 1
ATOM 2533 C CA . SER A 1 312 ? 1.646 -19.859 -3.086 1 97.56 312 SER A CA 1
ATOM 2534 C C . SER A 1 312 ? 0.575 -19.281 -2.162 1 97.56 312 SER A C 1
ATOM 2536 O O . SER A 1 312 ? 0.004 -18.219 -2.443 1 97.56 312 SER A O 1
ATOM 2538 N N . SER A 1 313 ? 0.257 -20.094 -1.113 1 97.75 313 SER A N 1
ATOM 2539 C CA . SER A 1 313 ? -0.792 -19.672 -0.194 1 97.75 313 SER A CA 1
ATOM 2540 C C . SER A 1 313 ? -0.302 -18.547 0.721 1 97.75 313 SER A C 1
ATOM 2542 O O . SER A 1 313 ? -0.91 -17.484 0.784 1 97.75 313 SER A O 1
ATOM 2544 N N . ALA A 1 314 ? 0.847 -18.812 1.337 1 96.19 314 ALA A N 1
ATOM 2545 C CA . ALA A 1 314 ? 1.314 -17.859 2.344 1 96.19 314 ALA A CA 1
ATOM 2546 C C . ALA A 1 314 ? 2.836 -17.734 2.316 1 96.19 314 ALA A C 1
ATOM 2548 O O . ALA A 1 314 ? 3.543 -18.734 2.139 1 96.19 314 ALA A O 1
ATOM 2549 N N . TRP A 1 315 ? 3.281 -16.5 2.479 1 92.12 315 TRP A N 1
ATOM 2550 C CA . TRP A 1 315 ? 4.727 -16.297 2.5 1 92.12 315 TRP A CA 1
ATOM 2551 C C . TRP A 1 315 ? 5.309 -16.656 3.863 1 92.12 315 TRP A C 1
ATOM 2553 O O . TRP A 1 315 ? 4.562 -16.938 4.809 1 92.12 315 TRP A O 1
ATOM 2563 N N . GLY A 1 316 ? 6.598 -16.781 3.969 1 88.94 316 GLY A N 1
ATOM 2564 C CA . GLY A 1 316 ? 7.266 -17.219 5.184 1 88.94 316 GLY A CA 1
ATOM 2565 C C . GLY A 1 316 ? 7.375 -18.734 5.293 1 88.94 316 GLY A C 1
ATOM 2566 O O . GLY A 1 316 ? 7.312 -19.281 6.395 1 88.94 316 GLY A O 1
ATOM 2567 N N . GLY A 1 317 ? 7.379 -19.391 4.211 1 91.12 317 GLY A N 1
ATOM 2568 C CA . GLY A 1 317 ? 7.523 -20.844 4.195 1 91.12 317 GLY A CA 1
ATOM 2569 C C . GLY A 1 317 ? 6.195 -21.578 4.215 1 91.12 317 GLY A C 1
ATOM 2570 O O . GLY A 1 317 ? 6.156 -22.797 4.387 1 91.12 317 GLY A O 1
ATOM 2571 N N . GLY A 1 318 ? 5.105 -20.812 4.074 1 94.75 318 GLY A N 1
ATOM 2572 C CA . GLY A 1 318 ? 3.783 -21.406 4.121 1 94.75 318 GLY A CA 1
ATOM 2573 C C . GLY A 1 318 ? 3.17 -21.406 5.508 1 94.75 318 GLY A C 1
ATOM 2574 O O . GLY A 1 318 ? 3.826 -21.016 6.48 1 94.75 318 GLY A O 1
ATOM 2575 N N . ALA A 1 319 ? 1.92 -21.734 5.578 1 96.56 319 ALA A N 1
ATOM 2576 C CA . ALA A 1 319 ? 1.206 -21.859 6.848 1 96.56 319 ALA A CA 1
ATOM 2577 C C . ALA A 1 319 ? 1.249 -23.297 7.367 1 96.56 319 ALA A C 1
ATOM 2579 O O . ALA A 1 319 ? 0.672 -24.203 6.758 1 96.56 319 ALA A O 1
ATOM 2580 N N . ALA A 1 320 ? 1.854 -23.484 8.492 1 95.56 320 ALA A N 1
ATOM 2581 C CA . ALA A 1 320 ? 2.02 -24.812 9.055 1 95.56 320 ALA A CA 1
ATOM 2582 C C . ALA A 1 320 ? 0.668 -25.484 9.297 1 95.56 320 ALA A C 1
ATOM 2584 O O . ALA A 1 320 ? -0.217 -24.891 9.922 1 95.56 320 ALA A O 1
ATOM 2585 N N . GLY A 1 321 ? 0.526 -26.625 8.742 1 97.12 321 GLY A N 1
ATOM 2586 C CA . GLY A 1 321 ? -0.695 -27.391 8.953 1 97.12 321 GLY A CA 1
ATOM 2587 C C . GLY A 1 321 ? -1.85 -26.922 8.094 1 97.12 321 GLY A C 1
ATOM 2588 O O . GLY A 1 321 ? -2.998 -27.312 8.312 1 97.12 321 GLY A O 1
ATOM 2589 N N . LEU A 1 322 ? -1.507 -26.062 7.105 1 98.56 322 LEU A N 1
ATOM 2590 C CA . LEU A 1 322 ? -2.568 -25.531 6.258 1 98.56 322 LEU A CA 1
ATOM 2591 C C . LEU A 1 322 ? -2.148 -25.531 4.793 1 98.56 322 LEU A C 1
ATOM 2593 O O . LEU A 1 322 ? -2.854 -26.078 3.941 1 98.56 322 LEU A O 1
ATOM 2597 N N . SER A 1 323 ? -1.01 -25.094 4.469 1 98.31 323 SER A N 1
ATOM 2598 C CA . SER A 1 323 ? -0.573 -24.906 3.09 1 98.31 323 SER A CA 1
ATOM 2599 C C . SER A 1 323 ? -0.315 -26.234 2.402 1 98.31 323 SER A C 1
ATOM 2601 O O . SER A 1 323 ? -0.313 -26.328 1.172 1 98.31 323 SER A O 1
ATOM 2603 N N . ASP A 1 324 ? -0.058 -27.281 3.154 1 98 324 ASP A N 1
ATOM 2604 C CA . ASP A 1 324 ? 0.157 -28.609 2.6 1 98 324 ASP A CA 1
ATOM 2605 C C . ASP A 1 324 ? -1.044 -29.516 2.863 1 98 324 ASP A C 1
ATOM 2607 O O . ASP A 1 324 ? -0.923 -30.75 2.83 1 98 324 ASP A O 1
ATOM 2611 N N . ARG A 1 325 ? -2.152 -28.922 3.164 1 98.5 325 ARG A N 1
ATOM 2612 C CA . ARG A 1 325 ? -3.369 -29.641 3.518 1 98.5 325 ARG A CA 1
ATOM 2613 C C . ARG A 1 325 ? -4.473 -29.391 2.496 1 98.5 325 ARG A C 1
ATOM 2615 O O . ARG A 1 325 ? -4.312 -28.562 1.595 1 98.5 325 ARG A O 1
ATOM 2622 N N . TYR A 1 326 ? -5.586 -30.125 2.721 1 98.69 326 TYR A N 1
ATOM 2623 C CA . TYR A 1 326 ? -6.73 -30.047 1.819 1 98.69 326 TYR A CA 1
ATOM 2624 C C . TYR A 1 326 ? -7.203 -28.609 1.648 1 98.69 326 TYR A C 1
ATOM 2626 O O . TYR A 1 326 ? -7.512 -28.172 0.535 1 98.69 326 TYR A O 1
ATOM 2634 N N . VAL A 1 327 ? -7.195 -27.844 2.664 1 98.81 327 VAL A N 1
ATOM 2635 C CA . VAL A 1 327 ? -7.77 -26.516 2.676 1 98.81 327 VAL A CA 1
ATOM 2636 C C . VAL A 1 327 ? -6.988 -25.609 1.723 1 98.81 327 VAL A C 1
ATOM 2638 O O . VAL A 1 327 ? -7.539 -24.656 1.17 1 98.81 327 VAL A O 1
ATOM 2641 N N . ALA A 1 328 ? -5.766 -25.891 1.451 1 98.81 328 ALA A N 1
ATOM 2642 C CA . ALA A 1 328 ? -4.941 -25.078 0.564 1 98.81 328 ALA A CA 1
ATOM 2643 C C . ALA A 1 328 ? -5.445 -25.141 -0.875 1 98.81 328 ALA A C 1
ATOM 2645 O O . ALA A 1 328 ? -5.188 -24.25 -1.676 1 98.81 328 ALA A O 1
ATOM 2646 N N . GLY A 1 329 ? -6.137 -26.188 -1.151 1 98.75 329 GLY A N 1
ATOM 2647 C CA . GLY A 1 329 ? -6.625 -26.406 -2.502 1 98.75 329 GLY A CA 1
ATOM 2648 C C . GLY A 1 329 ? -7.586 -25.344 -2.979 1 98.75 329 GLY A C 1
ATOM 2649 O O . GLY A 1 329 ? -7.676 -25.062 -4.176 1 98.75 329 GLY A O 1
ATOM 2650 N N . PHE A 1 330 ? -8.328 -24.719 -2.033 1 98.81 330 PHE A N 1
ATOM 2651 C CA . PHE A 1 330 ? -9.242 -23.641 -2.406 1 98.81 330 PHE A CA 1
ATOM 2652 C C . PHE A 1 330 ? -8.477 -22.484 -3.021 1 98.81 330 PHE A C 1
ATOM 2654 O O . PHE A 1 330 ? -8.836 -22 -4.098 1 98.81 330 PHE A O 1
ATOM 2661 N N . MET A 1 331 ? -7.41 -22.094 -2.385 1 98.75 331 MET A N 1
ATOM 2662 C CA . MET A 1 331 ? -6.598 -21 -2.889 1 98.75 331 MET A CA 1
ATOM 2663 C C . MET A 1 331 ? -5.918 -21.375 -4.199 1 98.75 331 MET A C 1
ATOM 2665 O O . MET A 1 331 ? -5.875 -20.562 -5.133 1 98.75 331 MET A O 1
ATOM 2669 N N . TRP A 1 332 ? -5.41 -22.562 -4.266 1 98.81 332 TRP A N 1
ATOM 2670 C CA . TRP A 1 332 ? -4.598 -22.969 -5.406 1 98.81 332 TRP A CA 1
ATOM 2671 C C . TRP A 1 332 ? -5.441 -23.047 -6.676 1 98.81 332 TRP A C 1
ATOM 2673 O O . TRP A 1 332 ? -5.086 -22.469 -7.703 1 98.81 332 TRP A O 1
ATOM 2683 N N . LEU A 1 333 ? -6.531 -23.703 -6.574 1 98.69 333 LEU A N 1
ATOM 2684 C CA . LEU A 1 333 ? -7.391 -23.859 -7.746 1 98.69 333 LEU A CA 1
ATOM 2685 C C . LEU A 1 333 ? -7.965 -22.5 -8.172 1 98.69 333 LEU A C 1
ATOM 2687 O O . LEU A 1 333 ? -8.047 -22.219 -9.367 1 98.69 333 LEU A O 1
ATOM 2691 N N . ASP A 1 334 ? -8.406 -21.766 -7.203 1 98.75 334 ASP A N 1
ATOM 2692 C CA . ASP A 1 334 ? -8.898 -20.422 -7.512 1 98.75 334 ASP A CA 1
ATOM 2693 C C . ASP A 1 334 ? -7.832 -19.594 -8.219 1 98.75 334 ASP A C 1
ATOM 2695 O O . ASP A 1 334 ? -8.125 -18.875 -9.188 1 98.75 334 ASP A O 1
ATOM 2699 N N . LYS A 1 335 ? -6.633 -19.656 -7.73 1 98.81 335 LYS A N 1
ATOM 2700 C CA . LYS A 1 335 ? -5.52 -18.906 -8.305 1 98.81 335 LYS A CA 1
ATOM 2701 C C . LYS A 1 335 ? -5.305 -19.266 -9.773 1 98.81 335 LYS A C 1
ATOM 2703 O O . LYS A 1 335 ? -5.082 -18.391 -10.609 1 98.81 335 LYS A O 1
ATOM 2708 N N . LEU A 1 336 ? -5.332 -20.5 -10.055 1 98.94 336 LEU A N 1
ATOM 2709 C CA . LEU A 1 336 ? -5.18 -20.938 -11.438 1 98.94 336 LEU A CA 1
ATOM 2710 C C . LEU A 1 336 ? -6.297 -20.375 -12.312 1 98.94 336 LEU A C 1
ATOM 2712 O O . LEU A 1 336 ? -6.043 -19.875 -13.414 1 98.94 336 LEU A O 1
ATOM 2716 N N . GLY A 1 337 ? -7.512 -20.391 -11.844 1 98.88 337 GLY A N 1
ATOM 2717 C CA . GLY A 1 337 ? -8.648 -19.906 -12.602 1 98.88 337 GLY A CA 1
ATOM 2718 C C . GLY A 1 337 ? -8.609 -18.406 -12.828 1 98.88 337 GLY A C 1
ATOM 2719 O O . GLY A 1 337 ? -8.805 -17.938 -13.953 1 98.88 337 GLY A O 1
ATOM 2720 N N . VAL A 1 338 ? -8.32 -17.688 -11.727 1 98.75 338 VAL A N 1
ATOM 2721 C CA . VAL A 1 338 ? -8.258 -16.234 -11.805 1 98.75 338 VAL A CA 1
ATOM 2722 C C . VAL A 1 338 ? -7.141 -15.812 -12.758 1 98.75 338 VAL A C 1
ATOM 2724 O O . VAL A 1 338 ? -7.336 -14.953 -13.617 1 98.75 338 VAL A O 1
ATOM 2727 N N . SER A 1 339 ? -6.039 -16.438 -12.648 1 98.88 339 SER A N 1
ATOM 2728 C CA . SER A 1 339 ? -4.883 -16.109 -13.477 1 98.88 339 SER A CA 1
ATOM 2729 C C . SER A 1 339 ? -5.164 -16.359 -14.953 1 98.88 339 SER A C 1
ATOM 2731 O O . SER A 1 339 ? -4.902 -15.508 -15.797 1 98.88 339 SER A O 1
ATOM 2733 N N . ALA A 1 340 ? -5.688 -17.484 -15.219 1 98.88 340 ALA A N 1
ATOM 2734 C CA . ALA A 1 340 ? -5.996 -17.812 -16.609 1 98.88 340 ALA A CA 1
ATOM 2735 C C . ALA A 1 340 ? -7.012 -16.844 -17.203 1 98.88 340 ALA A C 1
ATOM 2737 O O . ALA A 1 340 ? -6.832 -16.344 -18.312 1 98.88 340 ALA A O 1
ATOM 2738 N N . SER A 1 341 ? -8.055 -16.547 -16.469 1 98.69 341 SER A N 1
ATOM 2739 C CA . SER A 1 341 ? -9.133 -15.68 -16.953 1 98.69 341 SER A CA 1
ATOM 2740 C C . SER A 1 341 ? -8.633 -14.266 -17.219 1 98.69 341 SER A C 1
ATOM 2742 O O . SER A 1 341 ? -9.156 -13.57 -18.094 1 98.69 341 SER A O 1
ATOM 2744 N N . LEU A 1 342 ? -7.574 -13.883 -16.469 1 98.62 342 LEU A N 1
ATOM 2745 C CA . LEU A 1 342 ? -7.105 -12.508 -16.594 1 98.62 342 LEU A CA 1
ATOM 2746 C C . LEU A 1 342 ? -5.891 -12.43 -17.516 1 98.62 342 LEU A C 1
ATOM 2748 O O . LEU A 1 342 ? -5.301 -11.359 -17.672 1 98.62 342 LEU A O 1
ATOM 2752 N N . GLY A 1 343 ? -5.465 -13.531 -18.016 1 98.69 343 GLY A N 1
ATOM 2753 C CA . GLY A 1 343 ? -4.469 -13.508 -19.078 1 98.69 343 GLY A CA 1
ATOM 2754 C C . GLY A 1 343 ? -3.047 -13.609 -18.562 1 98.69 343 GLY A C 1
ATOM 2755 O O . GLY A 1 343 ? -2.102 -13.227 -19.25 1 98.69 343 GLY A O 1
ATOM 2756 N N . ILE A 1 344 ? -2.865 -14.055 -17.375 1 98.88 344 ILE A N 1
ATOM 2757 C CA . ILE A 1 344 ? -1.529 -14.422 -16.922 1 98.88 344 ILE A CA 1
ATOM 2758 C C . ILE A 1 344 ? -0.984 -15.555 -17.797 1 98.88 344 ILE A C 1
ATOM 2760 O O . ILE A 1 344 ? -1.703 -16.5 -18.109 1 98.88 344 ILE A O 1
ATOM 2764 N N . GLU A 1 345 ? 0.271 -15.398 -18.125 1 98.56 345 GLU A N 1
ATOM 2765 C CA . GLU A 1 345 ? 0.816 -16.375 -19.062 1 98.56 345 GLU A CA 1
ATOM 2766 C C . GLU A 1 345 ? 1.311 -17.625 -18.328 1 98.56 345 GLU A C 1
ATOM 2768 O O . GLU A 1 345 ? 1.106 -18.75 -18.797 1 98.56 345 GLU A O 1
ATOM 2773 N N . VAL A 1 346 ? 2.004 -17.438 -17.25 1 98.88 346 VAL A N 1
ATOM 2774 C CA . VAL A 1 346 ? 2.553 -18.547 -16.484 1 98.88 346 VAL A CA 1
ATOM 2775 C C . VAL A 1 346 ? 2.377 -18.281 -14.992 1 98.88 346 VAL A C 1
ATOM 2777 O O . VAL A 1 346 ? 2.588 -17.172 -14.523 1 98.88 346 VAL A O 1
ATOM 2780 N N . VAL A 1 347 ? 1.955 -19.297 -14.289 1 98.94 347 VAL A N 1
ATOM 2781 C CA . VAL A 1 347 ? 1.881 -19.297 -12.828 1 98.94 347 VAL A CA 1
ATOM 2782 C C . VAL A 1 347 ? 2.926 -20.25 -12.258 1 98.94 347 VAL A C 1
ATOM 2784 O O . VAL A 1 347 ? 2.848 -21.469 -12.469 1 98.94 347 VAL A O 1
ATOM 2787 N N . ILE A 1 348 ? 3.885 -19.719 -11.523 1 98.88 348 ILE A N 1
ATOM 2788 C CA . ILE A 1 348 ? 4.949 -20.578 -11 1 98.88 348 ILE A CA 1
ATOM 2789 C C . ILE A 1 348 ? 4.734 -20.812 -9.508 1 98.88 348 ILE A C 1
ATOM 2791 O O . ILE A 1 348 ? 4.883 -19.891 -8.695 1 98.88 348 ILE A O 1
ATOM 2795 N N . ARG A 1 349 ? 4.414 -22 -9.156 1 98.44 349 ARG A N 1
ATOM 2796 C CA . ARG A 1 349 ? 4.055 -22.438 -7.809 1 98.44 349 ARG A CA 1
ATOM 2797 C C . ARG A 1 349 ? 5.293 -22.609 -6.941 1 98.44 349 ARG A C 1
ATOM 2799 O O . ARG A 1 349 ? 6.184 -23.391 -7.27 1 98.44 349 ARG A O 1
ATOM 2806 N N . GLN A 1 350 ? 5.375 -21.734 -5.887 1 96.5 350 GLN A N 1
ATOM 2807 C CA . GLN A 1 350 ? 6.289 -22 -4.781 1 96.5 350 GLN A CA 1
ATOM 2808 C C . GLN A 1 350 ? 5.676 -22.969 -3.777 1 96.5 350 GLN A C 1
ATOM 2810 O O . GLN A 1 350 ? 4.664 -22.656 -3.145 1 96.5 350 GLN A O 1
ATOM 2815 N N . ASP A 1 351 ? 6.133 -24.219 -3.518 1 94.12 351 ASP A N 1
ATOM 2816 C CA . ASP A 1 351 ? 7.305 -24.828 -4.137 1 94.12 351 ASP A CA 1
ATOM 2817 C C . ASP A 1 351 ? 7.031 -26.281 -4.535 1 94.12 351 ASP A C 1
ATOM 2819 O O . ASP A 1 351 ? 6.023 -26.859 -4.129 1 94.12 351 ASP A O 1
ATOM 2823 N N . PHE A 1 352 ? 7.84 -26.766 -5.438 1 97.38 352 PHE A N 1
ATOM 2824 C CA . PHE A 1 352 ? 7.742 -28.172 -5.816 1 97.38 352 PHE A CA 1
ATOM 2825 C C . PHE A 1 352 ? 8.062 -29.062 -4.629 1 97.38 352 PHE A C 1
ATOM 2827 O O . PHE A 1 352 ? 7.379 -30.062 -4.402 1 97.38 352 PHE A O 1
ATOM 2834 N N . TYR A 1 353 ? 9.055 -28.547 -3.898 1 93.5 353 TYR A N 1
ATOM 2835 C CA . TYR A 1 353 ? 9.586 -29.375 -2.818 1 93.5 353 TYR A CA 1
ATOM 2836 C C . TYR A 1 353 ? 10.039 -28.5 -1.647 1 93.5 353 TYR A C 1
ATOM 2838 O O . TYR A 1 353 ? 10.773 -27.531 -1.834 1 93.5 353 TYR A O 1
ATOM 2846 N N . GLY A 1 354 ? 9.516 -28.938 -0.435 1 85.62 354 GLY A N 1
ATOM 2847 C CA . GLY A 1 354 ? 10.039 -28.281 0.755 1 85.62 354 GLY A CA 1
ATOM 2848 C C . GLY A 1 354 ? 9.07 -27.297 1.373 1 85.62 354 GLY A C 1
ATOM 2849 O O . GLY A 1 354 ? 8.047 -26.969 0.771 1 85.62 354 GLY A O 1
ATOM 2850 N N . ASN A 1 355 ? 9.344 -26.922 2.654 1 87.62 355 ASN A N 1
ATOM 2851 C CA . ASN A 1 355 ? 8.57 -25.953 3.436 1 87.62 355 ASN A CA 1
ATOM 2852 C C . ASN A 1 355 ? 7.129 -26.422 3.625 1 87.62 355 ASN A C 1
ATOM 2854 O O . ASN A 1 355 ? 6.809 -27.578 3.398 1 87.62 355 ASN A O 1
ATOM 2858 N N . ASN A 1 356 ? 6.289 -25.531 4.176 1 92.06 356 ASN A N 1
ATOM 2859 C CA . ASN A 1 356 ? 4.922 -25.922 4.496 1 92.06 356 ASN A CA 1
ATOM 2860 C C . ASN A 1 356 ? 4.02 -25.859 3.266 1 92.06 356 ASN A C 1
ATOM 2862 O O . ASN A 1 356 ? 2.904 -26.391 3.281 1 92.06 356 ASN A O 1
ATOM 2866 N N . TYR A 1 357 ? 4.465 -25.312 2.209 1 94.12 357 TYR A N 1
ATOM 2867 C CA . TYR A 1 357 ? 3.617 -25.172 1.029 1 94.12 357 TYR A CA 1
ATOM 2868 C C . TYR A 1 357 ? 4.098 -26.094 -0.093 1 94.12 357 TYR A C 1
ATOM 2870 O O . TYR A 1 357 ? 3.648 -25.969 -1.235 1 94.12 357 TYR A O 1
ATOM 2878 N N . GLY A 1 358 ? 5.055 -26.984 0.17 1 96.12 358 GLY A N 1
ATOM 2879 C CA . GLY A 1 358 ? 5.57 -27.875 -0.855 1 96.12 358 GLY A CA 1
ATOM 2880 C C . GLY A 1 358 ? 4.508 -28.797 -1.433 1 96.12 358 GLY A C 1
ATOM 2881 O O . GLY A 1 358 ? 3.637 -29.281 -0.708 1 96.12 358 GLY A O 1
ATOM 2882 N N . LEU A 1 359 ? 4.637 -29.094 -2.674 1 97.88 359 LEU A N 1
ATOM 2883 C CA . LEU A 1 359 ? 3.715 -30 -3.34 1 97.88 359 LEU A CA 1
ATOM 2884 C C . LEU A 1 359 ? 3.992 -31.438 -2.939 1 97.88 359 LEU A C 1
ATOM 2886 O O . LEU A 1 359 ? 3.111 -32.312 -3.045 1 97.88 359 LEU A O 1
ATOM 2890 N N . ILE A 1 360 ? 5.223 -31.672 -2.508 1 95.88 360 ILE A N 1
ATOM 2891 C CA . ILE A 1 360 ? 5.641 -33 -2.059 1 95.88 360 ILE A CA 1
ATOM 2892 C C . ILE A 1 360 ? 6.039 -32.938 -0.586 1 95.88 360 ILE A C 1
ATOM 2894 O O . ILE A 1 360 ? 6.77 -32.031 -0.167 1 95.88 360 ILE A O 1
ATOM 2898 N N . ASP A 1 361 ? 5.527 -33.875 0.178 1 93 361 ASP A N 1
ATOM 2899 C CA . ASP A 1 361 ? 5.949 -34 1.571 1 93 361 ASP A CA 1
ATOM 2900 C C . ASP A 1 361 ? 7.391 -34.5 1.67 1 93 361 ASP A C 1
ATOM 2902 O O . ASP A 1 361 ? 7.707 -35.594 1.208 1 93 361 ASP A O 1
ATOM 2906 N N . PRO A 1 362 ? 8.234 -33.75 2.283 1 89.94 362 PRO A N 1
ATOM 2907 C CA . PRO A 1 362 ? 9.656 -34.125 2.271 1 89.94 362 PRO A CA 1
ATOM 2908 C C . PRO A 1 362 ? 9.953 -35.344 3.127 1 89.94 362 PRO A C 1
ATOM 2910 O O . PRO A 1 362 ? 11.023 -35.969 3.002 1 89.94 362 PRO A O 1
ATOM 2913 N N . LYS A 1 363 ? 9.062 -35.75 3.986 1 88.81 363 LYS A N 1
ATOM 2914 C CA . LYS A 1 363 ? 9.281 -36.906 4.84 1 88.81 363 LYS A CA 1
ATOM 2915 C C . LYS A 1 363 ? 8.836 -38.188 4.148 1 88.81 363 LYS A C 1
ATOM 2917 O O . LYS A 1 363 ? 9.555 -39.188 4.148 1 88.81 363 LYS A O 1
ATOM 2922 N N . THR A 1 364 ? 7.707 -38.094 3.531 1 89.19 364 THR A N 1
ATOM 2923 C CA . THR A 1 364 ? 7.129 -39.312 2.973 1 89.19 364 THR A CA 1
ATOM 2924 C C . THR A 1 364 ? 7.332 -39.344 1.462 1 89.19 364 THR A C 1
ATOM 2926 O O . THR A 1 364 ? 7.168 -40.406 0.845 1 89.19 364 THR A O 1
ATOM 2929 N N . LEU A 1 365 ? 7.582 -38.188 0.85 1 91.5 365 LEU A N 1
ATOM 2930 C CA . LEU A 1 365 ? 7.703 -37.969 -0.591 1 91.5 365 LEU A CA 1
ATOM 2931 C C . LEU A 1 365 ? 6.363 -38.188 -1.284 1 91.5 365 LEU A C 1
ATOM 2933 O O . LEU A 1 365 ? 6.312 -38.406 -2.498 1 91.5 365 LEU A O 1
ATOM 2937 N N . ASP A 1 366 ? 5.285 -38.219 -0.5 1 91.75 366 ASP A N 1
ATOM 2938 C CA . ASP A 1 366 ? 3.945 -38.312 -1.067 1 91.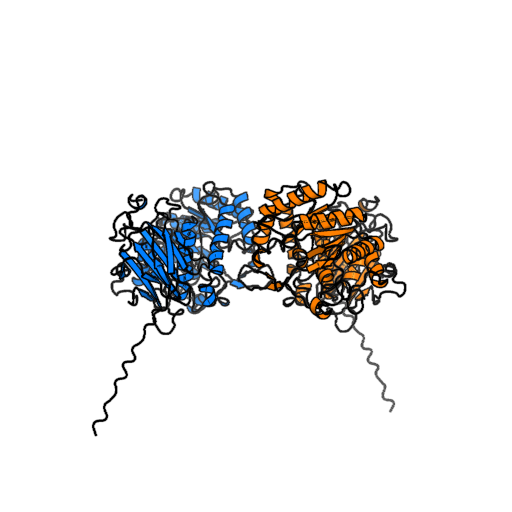75 366 ASP A CA 1
ATOM 2939 C C . ASP A 1 366 ? 3.426 -36.969 -1.515 1 91.75 366 ASP A C 1
ATOM 2941 O O . ASP A 1 366 ? 3.82 -35.938 -0.964 1 91.75 366 ASP A O 1
ATOM 2945 N N . PRO A 1 367 ? 2.553 -36.969 -2.482 1 94.44 367 PRO A N 1
ATOM 2946 C CA . PRO A 1 367 ? 1.938 -35.719 -2.908 1 94.44 367 PRO A CA 1
ATOM 2947 C C . PRO A 1 367 ? 1.079 -35.094 -1.818 1 94.44 367 PRO A C 1
ATOM 2949 O O . PRO A 1 367 ? 0.303 -35.781 -1.156 1 94.44 367 PRO A O 1
ATOM 2952 N N . ASN A 1 368 ? 1.305 -33.844 -1.573 1 97 368 ASN A N 1
ATOM 2953 C CA . ASN A 1 368 ? 0.31 -33.062 -0.844 1 97 368 ASN A CA 1
ATOM 2954 C C . ASN A 1 368 ? -0.895 -32.719 -1.72 1 97 368 ASN A C 1
ATOM 2956 O O . ASN A 1 368 ? -0.837 -32.875 -2.941 1 97 368 ASN A O 1
ATOM 2960 N N . PRO A 1 369 ? -2.006 -32.312 -1.187 1 96.88 369 PRO A N 1
ATOM 2961 C CA . PRO A 1 369 ? -3.27 -32.188 -1.916 1 96.88 369 PRO A CA 1
ATOM 2962 C C . PRO A 1 369 ? -3.143 -31.297 -3.16 1 96.88 369 PRO A C 1
ATOM 2964 O O . PRO A 1 369 ? -3.691 -31.641 -4.215 1 96.88 369 PRO A O 1
ATOM 2967 N N . ASP A 1 370 ? -2.418 -30.234 -3.109 1 98.19 370 ASP A N 1
ATOM 2968 C CA . ASP A 1 370 ? -2.303 -29.328 -4.242 1 98.19 370 ASP A CA 1
ATOM 2969 C C . ASP A 1 370 ? -1.647 -30.016 -5.438 1 98.19 370 ASP A C 1
ATOM 2971 O O . ASP A 1 370 ? -1.869 -29.625 -6.586 1 98.19 370 ASP A O 1
ATOM 2975 N N . LEU A 1 371 ? -0.778 -30.984 -5.195 1 96.69 371 LEU A N 1
ATOM 2976 C CA . LEU A 1 371 ? -0.168 -31.672 -6.32 1 96.69 371 LEU A CA 1
ATOM 2977 C C . LEU A 1 371 ? -1.21 -32.469 -7.09 1 96.69 371 LEU A C 1
ATOM 2979 O O . LEU A 1 371 ? -1.1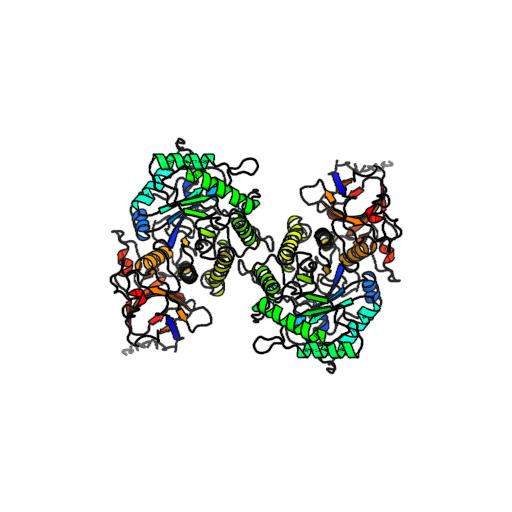77 -32.531 -8.32 1 96.69 371 LEU A O 1
ATOM 2983 N N . TRP A 1 372 ? -2.137 -33.094 -6.367 1 94.38 372 TRP A N 1
ATOM 2984 C CA . TRP A 1 372 ? -3.209 -33.812 -7.031 1 94.38 372 TRP A CA 1
ATOM 2985 C C . TRP A 1 372 ? -4.066 -32.875 -7.879 1 94.38 372 TRP A C 1
ATOM 2987 O O . TRP A 1 372 ? -4.406 -33.219 -9.016 1 94.38 372 TRP A O 1
ATOM 2997 N N . SER A 1 373 ? -4.379 -31.75 -7.34 1 96.12 373 SER A N 1
ATOM 2998 C CA . SER A 1 373 ? -5.109 -30.75 -8.109 1 96.12 373 SER A CA 1
ATOM 2999 C C . SER A 1 373 ? -4.324 -30.312 -9.344 1 96.12 373 SER A C 1
ATOM 3001 O O . SER A 1 373 ? -4.906 -30.094 -10.406 1 96.12 373 SER A O 1
ATOM 3003 N N . SER A 1 374 ? -3.061 -30.234 -9.188 1 96.94 374 SER A N 1
ATOM 3004 C CA . SER A 1 374 ? -2.203 -29.828 -10.297 1 96.94 374 SER A CA 1
ATOM 3005 C C . SER A 1 374 ? -2.205 -30.875 -11.398 1 96.94 374 SER A C 1
ATOM 3007 O O . SER A 1 374 ? -2.252 -30.547 -12.586 1 96.94 374 SER A O 1
ATOM 3009 N N . PHE A 1 375 ? -2.16 -32.125 -10.992 1 94.56 375 PHE A N 1
ATOM 3010 C CA . PHE A 1 375 ? -2.23 -33.219 -11.977 1 94.56 375 PHE A CA 1
ATOM 3011 C C . PHE A 1 375 ? -3.549 -33.156 -12.742 1 94.56 375 PHE A C 1
ATOM 3013 O O . PHE A 1 375 ? -3.562 -33.25 -13.969 1 94.56 375 PHE A O 1
ATOM 3020 N N . LEU A 1 376 ? -4.621 -33 -12 1 95.31 376 LEU A N 1
ATOM 3021 C CA . LEU A 1 376 ? -5.93 -32.938 -12.648 1 95.31 376 LEU A CA 1
ATOM 3022 C C . LEU A 1 376 ? -6.004 -31.75 -13.609 1 95.31 376 LEU A C 1
ATOM 3024 O O . LEU A 1 376 ? -6.555 -31.875 -14.703 1 95.31 376 LEU A O 1
ATOM 3028 N N . PHE A 1 377 ? -5.473 -30.688 -13.211 1 96.94 377 PHE A N 1
ATOM 3029 C CA . PHE A 1 377 ? -5.441 -29.516 -14.07 1 96.94 377 PHE A CA 1
ATOM 3030 C C . PHE A 1 377 ? -4.676 -29.797 -15.359 1 96.94 377 PHE A C 1
ATOM 3032 O O . PHE A 1 377 ? -5.172 -29.531 -16.453 1 96.94 377 PHE A O 1
ATOM 3039 N N . LYS A 1 378 ? -3.486 -30.375 -15.25 1 95.5 378 LYS A N 1
ATOM 3040 C CA . LYS A 1 378 ? -2.637 -30.688 -16.391 1 95.5 378 LYS A CA 1
ATOM 3041 C C . LYS A 1 378 ? -3.334 -31.656 -17.344 1 95.5 378 LYS A C 1
ATOM 3043 O O . LYS A 1 378 ? -3.166 -31.562 -18.562 1 95.5 378 LYS A O 1
ATOM 3048 N N . ILE A 1 379 ? -4.109 -32.5 -16.812 1 94.06 379 ILE A N 1
ATOM 3049 C CA . ILE A 1 379 ? -4.688 -33.594 -17.609 1 94.06 379 ILE A CA 1
ATOM 3050 C C . ILE A 1 379 ? -5.98 -33.094 -18.266 1 94.06 379 ILE A C 1
ATOM 3052 O O . ILE A 1 379 ? -6.203 -33.344 -19.453 1 94.06 379 ILE A O 1
ATOM 3056 N N . LEU A 1 380 ? -6.801 -32.375 -17.516 1 95.69 380 LEU A N 1
ATOM 3057 C CA . LEU A 1 380 ? -8.172 -32.125 -17.953 1 95.69 380 LEU A CA 1
ATOM 3058 C C . LEU A 1 380 ? -8.281 -30.766 -18.641 1 95.69 380 LEU A C 1
ATOM 3060 O O . LEU A 1 380 ? -9.156 -30.578 -19.5 1 95.69 380 LEU A O 1
ATOM 3064 N N . VAL A 1 381 ? -7.508 -29.828 -18.297 1 97.5 381 VAL A N 1
ATOM 3065 C CA . VAL A 1 381 ? -7.738 -28.438 -18.656 1 97.5 381 VAL A CA 1
ATOM 3066 C C . VAL A 1 381 ? -6.953 -28.094 -19.922 1 97.5 381 VAL A C 1
ATOM 3068 O O . VAL A 1 381 ? -5.734 -28.266 -19.969 1 97.5 381 VAL A O 1
ATOM 3071 N N . GLY A 1 382 ? -7.645 -27.562 -20.922 1 97.62 382 GLY A N 1
ATOM 3072 C CA . GLY A 1 382 ? -7.023 -27.188 -22.188 1 97.62 382 GLY A CA 1
ATOM 3073 C C . GLY A 1 382 ? -6.613 -25.719 -22.234 1 97.62 382 GLY A C 1
ATOM 3074 O O . GLY A 1 382 ? -6.668 -25.016 -21.219 1 97.62 382 GLY A O 1
ATOM 3075 N N . LYS A 1 383 ? -6.25 -25.219 -23.375 1 97.5 383 LYS A N 1
ATOM 3076 C CA . LYS A 1 383 ? -5.562 -23.953 -23.547 1 97.5 383 LYS A CA 1
ATOM 3077 C C . LYS A 1 383 ? -6.555 -22.797 -23.594 1 97.5 383 LYS A C 1
ATOM 3079 O O . LYS A 1 383 ? -6.234 -21.672 -23.203 1 97.5 383 LYS A O 1
ATOM 3084 N N . SER A 1 384 ? -7.738 -23.031 -24.141 1 98.38 384 SER A N 1
ATOM 3085 C CA . SER A 1 384 ? -8.688 -21.938 -24.406 1 98.38 384 SER A CA 1
ATOM 3086 C C . SER A 1 384 ? -9.562 -21.672 -23.188 1 98.38 384 SER A C 1
ATOM 3088 O O . SER A 1 384 ? -10.25 -22.578 -22.703 1 98.38 384 SER A O 1
ATOM 3090 N N . VAL A 1 385 ? -9.586 -20.438 -22.766 1 98.81 385 VAL A N 1
ATOM 3091 C CA . VAL A 1 385 ? -10.336 -20.031 -21.578 1 98.81 385 VAL A CA 1
ATOM 3092 C C . VAL A 1 385 ? -11.688 -19.469 -21.984 1 98.81 385 VAL A C 1
ATOM 3094 O O . VAL A 1 385 ? -11.781 -18.672 -22.922 1 98.81 385 VAL A O 1
ATOM 3097 N N . LEU A 1 386 ? -12.711 -19.938 -21.328 1 98.75 386 LEU A N 1
ATOM 3098 C CA . LEU A 1 386 ? -14.07 -19.438 -21.562 1 98.75 386 LEU A CA 1
ATOM 3099 C C . LEU A 1 386 ? -14.578 -18.656 -20.344 1 98.75 386 LEU A C 1
ATOM 3101 O O . LEU A 1 386 ? -14.266 -19.016 -19.203 1 98.75 386 LEU A O 1
ATOM 3105 N N . ASN A 1 387 ? -15.414 -17.672 -20.656 1 98.31 387 ASN A N 1
ATOM 3106 C CA . ASN A 1 387 ? -15.977 -16.875 -19.562 1 98.31 387 ASN A CA 1
ATOM 3107 C C . ASN A 1 387 ? -17.125 -17.625 -18.875 1 98.31 387 ASN A C 1
ATOM 3109 O O . ASN A 1 387 ? -17.953 -18.25 -19.531 1 98.31 387 ASN A O 1
ATOM 3113 N N . VAL A 1 388 ? -17.156 -17.547 -17.562 1 98.19 388 VAL A N 1
ATOM 3114 C CA . VAL A 1 388 ? -18.203 -18.172 -16.75 1 98.19 388 VAL A CA 1
ATOM 3115 C C . VAL A 1 388 ? -18.938 -17.109 -15.938 1 98.19 388 VAL A C 1
ATOM 3117 O O . VAL A 1 388 ? -18.312 -16.219 -15.367 1 98.19 388 VAL A O 1
ATOM 3120 N N . THR A 1 389 ? -20.172 -17.188 -15.914 1 97.19 389 THR A N 1
ATOM 3121 C CA . THR A 1 389 ? -21.016 -16.359 -15.062 1 97.19 389 THR A CA 1
ATOM 3122 C C . THR A 1 389 ? -21.844 -17.219 -14.117 1 97.19 389 THR A C 1
ATOM 3124 O O . THR A 1 389 ? -22.406 -18.234 -14.539 1 97.19 389 THR A O 1
ATOM 3127 N N . ILE A 1 390 ? -21.875 -16.844 -12.875 1 97.06 390 ILE A N 1
ATOM 3128 C CA . ILE A 1 390 ? -22.578 -17.594 -11.836 1 97.06 390 ILE A CA 1
ATOM 3129 C C . ILE A 1 390 ? -23.609 -16.688 -11.172 1 97.06 390 ILE A C 1
ATOM 3131 O O . ILE A 1 390 ? -23.359 -15.5 -10.945 1 97.06 390 ILE A O 1
ATOM 3135 N N . ASP A 1 391 ? -24.75 -17.125 -10.82 1 93 391 ASP A N 1
ATOM 3136 C CA . ASP A 1 391 ? -25.812 -16.297 -10.25 1 93 391 ASP A CA 1
ATOM 3137 C C . ASP A 1 391 ? -25.609 -16.109 -8.75 1 93 391 ASP A C 1
ATOM 3139 O O . ASP A 1 391 ? -26.359 -15.383 -8.102 1 93 391 ASP A O 1
ATOM 3143 N N . ASP A 1 392 ? -24.594 -16.672 -8.141 1 87 392 ASP A N 1
ATOM 3144 C CA . ASP A 1 392 ? -24.203 -16.406 -6.762 1 87 392 ASP A CA 1
ATOM 3145 C C . ASP A 1 392 ? -23.422 -15.102 -6.648 1 87 392 ASP A C 1
ATOM 3147 O O . ASP A 1 392 ? -22.266 -15.023 -7.059 1 87 392 ASP A O 1
ATOM 3151 N N . LYS A 1 393 ? -23.969 -14.133 -5.938 1 84.75 393 LYS A N 1
ATOM 3152 C CA . LYS A 1 393 ? -23.344 -12.82 -5.867 1 84.75 393 LYS A CA 1
ATOM 3153 C C . LYS A 1 393 ? -22.406 -12.727 -4.668 1 84.75 393 LYS A C 1
ATOM 3155 O O . LYS A 1 393 ? -21.594 -11.797 -4.578 1 84.75 393 LYS A O 1
ATOM 3160 N N . SER A 1 394 ? -22.438 -13.758 -3.863 1 88.44 394 SER A N 1
ATOM 3161 C CA . SER A 1 394 ? -21.625 -13.719 -2.646 1 88.44 394 SER A CA 1
ATOM 3162 C C . SER A 1 394 ? -20.172 -14.109 -2.932 1 88.44 394 SER A C 1
ATOM 3164 O O . SER A 1 394 ? -19.281 -13.82 -2.135 1 88.44 394 SER A O 1
ATOM 3166 N N . GLY A 1 395 ? -19.953 -14.836 -3.945 1 94.25 395 GLY A N 1
ATOM 3167 C CA . GLY A 1 395 ? -18.625 -15.273 -4.305 1 94.25 395 GLY A CA 1
ATOM 3168 C C . GLY A 1 395 ? -18.219 -16.578 -3.646 1 94.25 395 GLY A C 1
ATOM 3169 O O . GLY A 1 395 ? -17.062 -17 -3.734 1 94.25 395 GLY A O 1
ATOM 3170 N N . ASN A 1 396 ? -19.172 -17.234 -3.055 1 96.94 396 ASN A N 1
ATOM 3171 C CA . ASN A 1 396 ? -18.859 -18.453 -2.311 1 96.94 396 ASN A CA 1
ATOM 3172 C C . ASN A 1 396 ? -18.875 -19.672 -3.215 1 96.94 396 ASN A C 1
ATOM 3174 O O . ASN A 1 396 ? -18.391 -20.75 -2.828 1 96.94 396 ASN A O 1
ATOM 3178 N N . VAL A 1 397 ? -19.484 -19.578 -4.348 1 98.19 397 VAL A N 1
ATOM 3179 C CA . VAL A 1 397 ? -19.359 -20.594 -5.391 1 98.19 397 VAL A CA 1
ATOM 3180 C C . VAL A 1 397 ? -18.562 -20.016 -6.57 1 98.19 397 VAL A C 1
ATOM 3182 O O . VAL A 1 397 ? -18.938 -18.984 -7.121 1 98.19 397 VAL A O 1
ATOM 3185 N N . ARG A 1 398 ? -17.516 -20.656 -6.902 1 98.31 398 ARG A N 1
ATOM 3186 C CA . ARG A 1 398 ? -16.609 -20.156 -7.934 1 98.31 398 ARG A CA 1
ATOM 3187 C C . ARG A 1 398 ? -16.297 -21.234 -8.953 1 98.31 398 ARG A C 1
ATOM 3189 O O . ARG A 1 398 ? -16.109 -22.406 -8.594 1 98.31 398 ARG A O 1
ATOM 3196 N N . MET A 1 399 ? -16.266 -20.844 -10.242 1 98.38 399 MET A N 1
ATOM 3197 C CA . MET A 1 399 ? -15.93 -21.797 -11.305 1 98.38 399 MET A CA 1
ATOM 3198 C C . MET A 1 399 ? -15.211 -21.094 -12.453 1 98.38 399 MET A C 1
ATOM 3200 O O . MET A 1 399 ? -15.438 -19.906 -12.711 1 98.38 399 MET A O 1
ATOM 3204 N N . TYR A 1 400 ? -14.469 -21.844 -13.141 1 98.81 400 TYR A N 1
ATOM 3205 C CA . TYR A 1 400 ? -13.711 -21.453 -14.328 1 98.81 400 TYR A CA 1
ATOM 3206 C C . TYR A 1 400 ? -13.836 -22.516 -15.414 1 98.81 400 TYR A C 1
ATOM 3208 O O . TYR A 1 400 ? -14.07 -23.688 -15.125 1 98.81 400 TYR A O 1
ATOM 3216 N N . ALA A 1 401 ? -13.648 -22.078 -16.656 1 98.81 401 ALA A N 1
ATOM 3217 C CA . ALA A 1 401 ? -13.891 -23.031 -17.734 1 98.81 401 ALA A CA 1
ATOM 3218 C C . ALA A 1 401 ? -12.844 -22.891 -18.828 1 98.81 401 ALA A C 1
ATOM 3220 O O . ALA A 1 401 ? -12.391 -21.781 -19.141 1 98.81 401 ALA A O 1
ATOM 3221 N N . HIS A 1 402 ? -12.508 -24.016 -19.344 1 98.81 402 HIS A N 1
ATOM 3222 C CA . HIS A 1 402 ? -11.625 -24.172 -20.5 1 98.81 402 HIS A CA 1
ATOM 3223 C C . HIS A 1 402 ? -12.164 -25.203 -21.484 1 98.81 402 HIS A C 1
ATOM 3225 O O . HIS A 1 402 ? -13 -26.031 -21.125 1 98.81 402 HIS A O 1
ATOM 3231 N N . CYS A 1 403 ? -11.641 -25.094 -22.734 1 98.44 403 CYS A N 1
ATOM 3232 C CA . CYS A 1 403 ? -11.711 -26.312 -23.531 1 98.44 403 CYS A CA 1
ATOM 3233 C C . CYS A 1 403 ? -10.992 -27.469 -22.828 1 98.44 403 CYS A C 1
ATOM 3235 O O . CYS A 1 403 ? -10.008 -27.234 -22.125 1 98.44 403 CYS A O 1
ATOM 3237 N N . THR A 1 404 ? -11.469 -28.672 -22.984 1 97.62 404 THR A N 1
ATOM 3238 C CA . THR A 1 404 ? -10.828 -29.844 -22.391 1 97.62 404 THR A CA 1
ATOM 3239 C C . THR A 1 404 ? -9.531 -30.172 -23.125 1 97.62 404 THR A C 1
ATOM 3241 O O . THR A 1 404 ? -9.438 -30 -24.344 1 97.62 404 THR A O 1
ATOM 3244 N N . ASN A 1 405 ? -8.617 -30.641 -22.375 1 95.38 405 ASN A N 1
ATOM 3245 C CA . ASN A 1 405 ? -7.375 -31.109 -22.969 1 95.38 405 ASN A CA 1
ATOM 3246 C C . ASN A 1 405 ? -7.555 -32.469 -23.625 1 95.38 405 ASN A C 1
ATOM 3248 O O . ASN A 1 405 ? -7.441 -33.5 -22.953 1 95.38 405 ASN A O 1
ATOM 3252 N N . THR A 1 406 ? -7.707 -32.5 -24.875 1 93.12 406 THR A N 1
ATOM 3253 C CA . THR A 1 406 ? -8 -33.75 -25.562 1 93.12 406 THR A CA 1
ATOM 3254 C C . THR A 1 406 ? -6.715 -34.5 -25.906 1 93.12 406 THR A C 1
ATOM 3256 O O . THR A 1 406 ? -6.758 -35.656 -26.328 1 93.12 406 THR A O 1
ATOM 3259 N N . LYS A 1 407 ? -5.613 -33.875 -25.688 1 90.38 407 LYS A N 1
ATOM 3260 C CA . LYS A 1 407 ? -4.336 -34.562 -25.922 1 90.38 407 LYS A CA 1
ATOM 3261 C C . LYS A 1 407 ? -4.004 -35.531 -24.781 1 90.38 407 LYS A C 1
ATOM 3263 O O . LYS A 1 407 ? -3.293 -36.5 -25 1 90.38 407 LYS A O 1
ATOM 3268 N N . ARG A 1 408 ? -4.613 -35.219 -23.625 1 89.5 408 ARG A N 1
ATOM 3269 C CA . ARG A 1 408 ? -4.25 -36 -22.469 1 89.5 408 ARG A CA 1
ATOM 3270 C C . ARG A 1 408 ? -5.445 -36.812 -21.953 1 89.5 408 ARG A C 1
ATOM 3272 O O . ARG A 1 408 ? -5.383 -37.406 -20.875 1 89.5 408 ARG A O 1
ATOM 3279 N N . THR A 1 409 ? -6.512 -36.688 -22.625 1 91.31 409 THR A N 1
ATOM 3280 C CA . THR A 1 409 ? -7.719 -37.375 -22.203 1 91.31 409 THR A CA 1
ATOM 3281 C C . THR A 1 409 ? -8.391 -38.062 -23.391 1 91.31 409 THR A C 1
ATOM 3283 O O . THR A 1 409 ? -7.992 -37.844 -24.547 1 91.31 409 THR A O 1
ATOM 3286 N N . ASN A 1 410 ? -9.422 -38.906 -23.078 1 90.38 410 ASN A N 1
ATOM 3287 C CA . ASN A 1 410 ? -10.18 -39.562 -24.141 1 90.38 410 ASN A CA 1
ATOM 3288 C C . ASN A 1 410 ? -11.484 -38.812 -24.438 1 90.38 410 ASN A C 1
ATOM 3290 O O . ASN A 1 410 ? -12.359 -39.375 -25.109 1 90.38 410 ASN A O 1
ATOM 3294 N N . TYR A 1 411 ? -11.586 -37.625 -23.938 1 94.25 411 TYR A N 1
ATOM 3295 C CA . TYR A 1 411 ? -12.773 -36.844 -24.25 1 94.25 411 TYR A CA 1
ATOM 3296 C C . TYR A 1 411 ? -12.727 -36.312 -25.672 1 94.25 411 TYR A C 1
ATOM 3298 O O . TYR A 1 411 ? -11.641 -36.094 -26.219 1 94.25 411 TYR A O 1
ATOM 3306 N N . LYS A 1 412 ? -13.781 -36.062 -26.312 1 94.81 412 LYS A N 1
ATOM 3307 C CA . LYS A 1 412 ? -13.852 -35.688 -27.719 1 94.81 412 LYS A CA 1
ATOM 3308 C C . LYS A 1 412 ? -13.633 -34.188 -27.922 1 94.81 412 LYS A C 1
ATOM 3310 O O . LYS A 1 412 ? -13.883 -33.406 -27.016 1 94.81 412 LYS A O 1
ATOM 3315 N N . PRO A 1 413 ? -13.164 -33.812 -29.125 1 96.12 413 PRO A N 1
ATOM 3316 C CA . PRO A 1 413 ? -13.117 -32.406 -29.438 1 96.12 413 PRO A CA 1
ATOM 3317 C C . PRO A 1 413 ? -14.453 -31.703 -29.203 1 96.12 413 PRO A C 1
ATOM 3319 O O . PRO A 1 413 ? -15.516 -32.281 -29.469 1 96.12 413 PRO A O 1
ATOM 3322 N N . GLY A 1 414 ? -14.359 -30.5 -28.703 1 97.44 414 GLY A N 1
ATOM 3323 C CA . GLY A 1 414 ? -15.578 -29.766 -28.375 1 97.44 414 GLY A CA 1
ATOM 3324 C C . GLY A 1 414 ? -15.961 -29.859 -26.922 1 97.44 414 GLY A C 1
ATOM 3325 O O . GLY A 1 414 ? -16.828 -29.125 -26.453 1 97.44 414 GLY A O 1
ATOM 3326 N N . SER A 1 415 ? -15.258 -30.703 -26.172 1 98 415 SER A N 1
ATOM 3327 C CA . SER A 1 415 ? -15.5 -30.844 -24.734 1 98 415 SER A CA 1
ATOM 3328 C C . SER A 1 415 ? -14.977 -29.641 -23.969 1 98 415 SER A C 1
ATOM 3330 O O . SER A 1 415 ? -14 -29 -24.391 1 98 415 SER A O 1
ATOM 3332 N N . ILE A 1 416 ? -15.656 -29.344 -22.844 1 98.62 416 ILE A N 1
ATOM 3333 C CA . ILE A 1 416 ? -15.164 -28.281 -21.969 1 98.62 416 ILE A CA 1
ATOM 3334 C C . ILE A 1 416 ? -14.938 -28.828 -20.578 1 98.62 416 ILE A C 1
ATOM 3336 O O . ILE A 1 416 ? -15.555 -29.828 -20.172 1 98.62 416 ILE A O 1
ATOM 3340 N N . THR A 1 417 ? -14 -28.281 -19.906 1 98.56 417 THR A N 1
ATOM 3341 C CA . THR A 1 417 ? -13.688 -28.609 -18.516 1 98.56 417 THR A CA 1
ATOM 3342 C C . THR A 1 417 ? -13.891 -27.391 -17.609 1 98.56 417 THR A C 1
ATOM 3344 O O . THR A 1 417 ? -13.375 -26.312 -17.906 1 98.56 417 THR A O 1
ATOM 3347 N N . LEU A 1 418 ? -14.688 -27.594 -16.562 1 98.75 418 LEU A N 1
ATOM 3348 C CA . LEU A 1 418 ? -14.797 -26.609 -15.492 1 98.75 418 LEU A CA 1
ATOM 3349 C C . LEU A 1 418 ? -14.055 -27.078 -14.242 1 98.75 418 LEU A C 1
ATOM 3351 O O . LEU A 1 418 ? -13.875 -28.281 -14.031 1 98.75 418 LEU A O 1
ATOM 3355 N N . TYR A 1 419 ? -13.578 -26.219 -13.508 1 98.75 419 TYR A N 1
ATOM 3356 C CA . TYR A 1 419 ? -13.117 -26.453 -12.148 1 98.75 419 TYR A CA 1
ATOM 3357 C C . TYR A 1 419 ? -13.555 -25.328 -11.219 1 98.75 419 TYR A C 1
ATOM 3359 O O . TYR A 1 419 ? -13.727 -24.188 -11.648 1 98.75 419 TYR A O 1
ATOM 3367 N N . GLY A 1 420 ? -13.844 -25.734 -10.039 1 98.19 420 GLY A N 1
ATOM 3368 C CA . GLY A 1 420 ? -14.414 -24.75 -9.125 1 98.19 420 GLY A CA 1
ATOM 3369 C C . GLY A 1 420 ? -14.5 -25.25 -7.691 1 98.19 420 GLY A C 1
ATOM 3370 O O . GLY A 1 420 ? -13.797 -26.188 -7.316 1 98.19 420 GLY A O 1
ATOM 3371 N N . MET A 1 421 ? -15.289 -24.5 -6.883 1 98.75 421 MET A N 1
ATOM 3372 C CA . MET A 1 421 ? -15.352 -24.766 -5.449 1 98.75 421 MET A CA 1
ATOM 3373 C C . MET A 1 421 ? -16.656 -24.219 -4.852 1 98.75 421 MET A C 1
ATOM 3375 O O . MET A 1 421 ? -17.25 -23.297 -5.402 1 98.75 421 MET A O 1
ATOM 3379 N N . ASN A 1 422 ? -17.109 -24.875 -3.842 1 98.38 422 ASN A N 1
ATOM 3380 C CA . ASN A 1 422 ? -18.141 -24.406 -2.924 1 98.38 422 ASN A CA 1
ATOM 3381 C C . ASN A 1 422 ? -17.562 -24.062 -1.556 1 98.38 422 ASN A C 1
ATOM 3383 O O . ASN A 1 422 ? -17.188 -24.953 -0.796 1 98.38 422 ASN A O 1
ATOM 3387 N N . LEU A 1 423 ? -17.5 -22.781 -1.249 1 98.31 423 LEU A N 1
ATOM 3388 C CA . LEU A 1 423 ? -16.891 -22.312 -0.014 1 98.31 423 LEU A CA 1
ATOM 3389 C C . LEU A 1 423 ? -17.891 -22.312 1.132 1 98.31 423 LEU A C 1
ATOM 3391 O O . LEU A 1 423 ? -17.516 -22.094 2.287 1 98.31 423 LEU A O 1
ATOM 3395 N N . ARG A 1 424 ? -19.125 -22.672 0.831 1 96.62 424 ARG A N 1
ATOM 3396 C CA . ARG A 1 424 ? -20.188 -22.609 1.823 1 96.62 424 ARG A CA 1
ATOM 3397 C C . ARG A 1 424 ? -20.109 -23.781 2.785 1 96.62 424 ARG A C 1
ATOM 3399 O O . ARG A 1 424 ? -19.484 -24.812 2.475 1 96.62 424 ARG A O 1
ATOM 3406 N N . THR A 1 425 ? -20.812 -23.609 3.889 1 95.56 425 THR A N 1
ATOM 3407 C CA . THR A 1 425 ? -20.922 -24.688 4.863 1 95.56 425 THR A CA 1
ATOM 3408 C C . THR A 1 425 ? -22.094 -25.609 4.52 1 95.56 425 THR A C 1
ATOM 3410 O O . THR A 1 425 ? -22.391 -26.547 5.254 1 95.56 425 THR A O 1
ATOM 3413 N N . GLU A 1 426 ? -22.719 -25.328 3.406 1 95.81 426 GLU A N 1
ATOM 3414 C CA . GLU A 1 426 ? -23.812 -26.156 2.904 1 95.81 426 GLU A CA 1
ATOM 3415 C C . GLU A 1 426 ? -23.594 -26.531 1.44 1 95.81 426 GLU A C 1
ATOM 3417 O O . GLU A 1 426 ? -23 -25.766 0.684 1 95.81 426 GLU A O 1
ATOM 3422 N N . PRO A 1 427 ? -24.078 -27.75 1.146 1 96.81 427 PRO A N 1
ATOM 3423 C CA . PRO A 1 427 ? -24 -28.094 -0.274 1 96.81 427 PRO A CA 1
ATOM 3424 C C . PRO A 1 427 ? -24.891 -27.219 -1.149 1 96.81 427 PRO A C 1
ATOM 3426 O O . PRO A 1 427 ? -25.781 -26.531 -0.639 1 96.81 427 PRO A O 1
ATOM 3429 N N . THR A 1 428 ? -24.641 -27.156 -2.398 1 96.88 428 THR A N 1
ATOM 3430 C CA . THR A 1 428 ? -25.484 -26.469 -3.375 1 96.88 428 THR A CA 1
ATOM 3431 C C . THR A 1 428 ? -25.656 -27.328 -4.621 1 96.88 428 THR A C 1
ATOM 3433 O O . THR A 1 428 ? -24.75 -28.062 -5.02 1 96.88 428 THR A O 1
ATOM 3436 N N . THR A 1 429 ? -26.844 -27.297 -5.219 1 97.19 429 THR A N 1
ATOM 3437 C CA . THR A 1 429 ? -27.094 -27.969 -6.484 1 97.19 429 THR A CA 1
ATOM 3438 C C . THR A 1 429 ? -26.703 -27.078 -7.664 1 97.19 429 THR A C 1
ATOM 3440 O O . THR A 1 429 ? -27.25 -25.984 -7.828 1 97.19 429 THR A O 1
ATOM 3443 N N . VAL A 1 430 ? -25.828 -27.562 -8.5 1 97.62 430 VAL A N 1
ATOM 3444 C CA . VAL A 1 430 ? -25.328 -26.781 -9.633 1 97.62 430 VAL A CA 1
ATOM 3445 C C . VAL A 1 430 ? -26.047 -27.219 -10.914 1 97.62 430 VAL A C 1
ATOM 3447 O O . VAL A 1 430 ? -26.156 -28.422 -11.18 1 97.62 430 VAL A O 1
ATOM 3450 N N . THR A 1 431 ? -26.5 -26.266 -11.648 1 96.31 431 THR A N 1
ATOM 3451 C CA . THR A 1 431 ? -27.141 -26.547 -12.93 1 96.31 431 THR A CA 1
ATOM 3452 C C . THR A 1 431 ? -26.484 -25.734 -14.047 1 96.31 431 THR A C 1
ATOM 3454 O O . THR A 1 431 ? -25.875 -24.688 -13.789 1 96.31 431 THR A O 1
ATOM 3457 N N . PHE A 1 432 ? -26.594 -26.234 -15.297 1 97.5 432 PHE A N 1
ATOM 3458 C CA . PHE A 1 432 ? -26.125 -25.578 -16.516 1 97.5 432 PHE A CA 1
ATOM 3459 C C . PHE A 1 432 ? -27.281 -25.359 -17.484 1 97.5 432 PHE A C 1
ATOM 3461 O O . PHE A 1 432 ? -27.438 -26.125 -18.453 1 97.5 432 PHE A O 1
ATOM 3468 N N . PRO A 1 433 ? -27.938 -24.281 -17.328 1 96.06 433 PRO A N 1
ATOM 3469 C CA . PRO A 1 433 ? -29.203 -24.094 -18.047 1 96.06 433 PRO A CA 1
ATOM 3470 C C . PRO A 1 433 ? -29.016 -24.031 -19.562 1 96.06 433 PRO A C 1
ATOM 3472 O O . PRO A 1 433 ? -29.969 -24.234 -20.312 1 96.06 433 PRO A O 1
ATOM 3475 N N . GLN A 1 434 ? -27.875 -23.703 -20.016 1 96.25 434 GLN A N 1
ATOM 3476 C CA . GLN A 1 434 ? -27.656 -23.531 -21.453 1 96.25 434 GLN A CA 1
ATOM 3477 C C . GLN A 1 434 ? -27.562 -24.875 -22.172 1 96.25 434 GLN A C 1
ATOM 3479 O O . GLN A 1 434 ? -27.625 -24.938 -23.391 1 96.25 434 GLN A O 1
ATOM 3484 N N . PHE A 1 435 ? -27.469 -25.922 -21.469 1 96.56 435 PHE A N 1
ATOM 3485 C CA . PHE A 1 435 ? -27.359 -27.266 -22.062 1 96.56 435 PHE A CA 1
ATOM 3486 C C . PHE A 1 435 ? -28.656 -28.047 -21.844 1 96.56 435 PHE A C 1
ATOM 3488 O O . PHE A 1 435 ? -29.531 -27.609 -21.094 1 96.56 435 PHE A O 1
ATOM 3495 N N . LYS A 1 436 ? -28.703 -29.234 -22.5 1 95.81 436 LYS A N 1
ATOM 3496 C CA . LYS A 1 436 ? -29.859 -30.094 -22.328 1 95.81 436 LYS A CA 1
ATOM 3497 C C . LYS A 1 436 ? -29.984 -30.578 -20.875 1 95.81 436 LYS A C 1
ATOM 3499 O O . LYS A 1 436 ? -28.969 -30.812 -20.219 1 95.81 436 LYS A O 1
ATOM 3504 N N . PRO A 1 437 ? -31.125 -30.797 -20.422 1 94.94 437 PRO A N 1
ATOM 3505 C CA . PRO A 1 437 ? -31.344 -31.156 -19.016 1 94.94 437 PRO A CA 1
ATOM 3506 C C . PRO A 1 437 ? -30.688 -32.469 -18.641 1 94.94 437 PRO A C 1
ATOM 3508 O O . PRO A 1 437 ? -30.453 -32.719 -17.453 1 94.94 437 PRO A O 1
ATOM 3511 N N . ASP A 1 438 ? -30.422 -33.281 -19.672 1 95.19 438 ASP A N 1
ATOM 3512 C CA . ASP A 1 438 ? -29.828 -34.594 -19.359 1 95.19 438 ASP A CA 1
ATOM 3513 C C . ASP A 1 438 ? -28.375 -34.656 -19.797 1 95.19 438 ASP A C 1
ATOM 3515 O O . ASP A 1 438 ? -27.828 -35.75 -20 1 95.19 438 ASP A O 1
ATOM 3519 N N . ILE A 1 439 ? -27.781 -33.531 -19.938 1 96.81 439 ILE A N 1
ATOM 3520 C CA . ILE A 1 439 ? -26.375 -33.469 -20.344 1 96.81 439 ILE A CA 1
ATOM 3521 C C . ILE A 1 439 ? -25.516 -34.25 -19.344 1 96.81 439 ILE A C 1
ATOM 3523 O O . ILE A 1 439 ? -25.734 -34.156 -18.141 1 96.81 439 ILE A O 1
ATOM 3527 N N . LYS A 1 440 ? -24.594 -35.031 -19.828 1 97.25 440 LYS A N 1
ATOM 3528 C CA . LYS A 1 440 ? -23.719 -35.812 -18.969 1 97.25 440 LYS A CA 1
ATOM 3529 C C . LYS A 1 440 ? -22.609 -34.938 -18.375 1 97.25 440 LYS A C 1
ATOM 3531 O O . LYS A 1 440 ? -21.953 -34.188 -19.094 1 97.25 440 LYS A O 1
ATOM 3536 N N . LEU A 1 441 ? -22.484 -35.062 -17.125 1 97.94 441 LEU A N 1
ATOM 3537 C CA . LEU A 1 441 ? -21.422 -34.375 -16.375 1 97.94 441 LEU A CA 1
ATOM 3538 C C . LEU A 1 441 ? -20.453 -35.406 -15.805 1 97.94 441 LEU A C 1
ATOM 3540 O O . LEU A 1 441 ? -20.859 -36.344 -15.094 1 97.94 441 LEU A O 1
ATOM 3544 N N . TYR A 1 442 ? -19.203 -35.281 -16.188 1 97.5 442 TYR A N 1
ATOM 3545 C CA . TYR A 1 442 ? -18.141 -36.125 -15.641 1 97.5 442 TYR A CA 1
ATOM 3546 C C . TYR A 1 442 ? -17.438 -35.406 -14.477 1 97.5 442 TYR A C 1
ATOM 3548 O O . TYR A 1 442 ? -16.688 -34.469 -14.68 1 97.5 442 TYR A O 1
ATOM 3556 N N . LEU A 1 443 ? -17.672 -35.938 -13.266 1 97.56 443 LEU A N 1
ATOM 3557 C CA . LEU A 1 443 ? -17.25 -35.25 -12.055 1 97.56 443 LEU A CA 1
ATOM 3558 C C . LEU A 1 443 ? -15.945 -35.812 -11.523 1 97.56 443 LEU A C 1
ATOM 3560 O O . LEU A 1 443 ? -15.766 -37.031 -11.484 1 97.56 443 LEU A O 1
ATOM 3564 N N . TYR A 1 444 ? -15.023 -34.938 -11.211 1 96.38 444 TYR A N 1
ATOM 3565 C CA . TYR A 1 444 ? -13.805 -35.219 -10.445 1 96.38 444 TYR A CA 1
ATOM 3566 C C . TYR A 1 444 ? -13.773 -34.406 -9.164 1 96.38 444 TYR A C 1
ATOM 3568 O O . TYR A 1 444 ? -13.156 -33.312 -9.133 1 96.38 444 TYR A O 1
ATOM 3576 N N . MET A 1 445 ? -14.422 -34.969 -8.125 1 96.44 445 MET A N 1
ATOM 3577 C CA . MET A 1 445 ? -14.594 -34.219 -6.887 1 96.44 445 MET A CA 1
ATOM 3578 C C . MET A 1 445 ? -13.555 -34.625 -5.852 1 96.44 445 MET A C 1
ATOM 3580 O O . MET A 1 445 ? -13.375 -35.812 -5.578 1 96.44 445 MET A O 1
ATOM 3584 N N . LEU A 1 446 ? -12.828 -33.625 -5.355 1 96.56 446 LEU A N 1
ATOM 3585 C CA . LEU A 1 446 ? -11.828 -33.875 -4.32 1 96.56 446 LEU A CA 1
ATOM 3586 C C . LEU A 1 446 ? -12.414 -33.625 -2.936 1 96.56 446 LEU A C 1
ATOM 3588 O O . LEU A 1 446 ? -13.109 -32.625 -2.719 1 96.56 446 LEU A O 1
ATOM 3592 N N . GLU A 1 447 ? -12.141 -34.531 -2.029 1 95.56 447 GLU A N 1
ATOM 3593 C CA . GLU A 1 447 ? -12.617 -34.438 -0.652 1 95.56 447 GLU A CA 1
ATOM 3594 C C . GLU A 1 447 ? -11.516 -34.812 0.338 1 95.56 447 GLU A C 1
ATOM 3596 O O . GLU A 1 447 ? -10.656 -35.625 0.033 1 95.56 447 GLU A O 1
ATOM 3601 N N . PRO A 1 448 ? -11.594 -34.188 1.527 1 97.75 448 PRO A N 1
ATOM 3602 C CA . PRO A 1 448 ? -10.602 -34.562 2.533 1 97.75 448 PRO A CA 1
ATOM 3603 C C . PRO A 1 448 ? -10.844 -35.938 3.123 1 97.75 448 PRO A C 1
ATOM 3605 O O . PRO A 1 448 ? -12 -36.344 3.27 1 97.75 448 PRO A O 1
ATOM 3608 N N . VAL A 1 449 ? -9.805 -36.562 3.416 1 96.38 449 VAL A N 1
ATOM 3609 C CA . VAL A 1 449 ? -9.883 -37.906 4.031 1 96.38 449 VAL A CA 1
ATOM 3610 C C . VAL A 1 449 ? -9.469 -37.812 5.496 1 96.38 449 VAL A C 1
ATOM 3612 O O . VAL A 1 449 ? -8.469 -37.156 5.828 1 96.38 449 VAL A O 1
ATOM 3615 N N . GLY A 1 450 ? -10.289 -38.5 6.324 1 95.56 450 GLY A N 1
ATOM 3616 C CA . GLY A 1 450 ? -9.906 -38.625 7.723 1 95.56 450 GLY A CA 1
ATOM 3617 C C . GLY A 1 450 ? -10.602 -37.594 8.617 1 95.56 450 GLY A C 1
ATOM 3618 O O . GLY A 1 450 ? -11.391 -36.781 8.148 1 95.56 450 GLY A O 1
ATOM 3619 N N . LYS A 1 451 ? -10.258 -37.625 9.883 1 96.06 451 LYS A N 1
ATOM 3620 C CA . LYS A 1 451 ? -10.953 -36.844 10.914 1 96.06 451 LYS A CA 1
ATOM 3621 C C . LYS A 1 451 ? -10.508 -35.375 10.898 1 96.06 451 LYS A C 1
ATOM 3623 O O . LYS A 1 451 ? -11.18 -34.5 11.445 1 96.06 451 LYS A O 1
ATOM 3628 N N . GLU A 1 452 ? -9.391 -35.125 10.234 1 97 452 GLU A N 1
ATOM 3629 C CA . GLU A 1 452 ? -8.844 -33.781 10.234 1 97 452 GLU A CA 1
ATOM 3630 C C . GLU A 1 452 ? -9.648 -32.844 9.328 1 97 452 GLU A C 1
ATOM 3632 O O . GLU A 1 452 ? -9.5 -31.625 9.383 1 97 452 GLU A O 1
ATOM 3637 N N . GLY A 1 453 ? -10.477 -33.469 8.484 1 97.31 453 GLY A N 1
ATOM 3638 C CA . GLY A 1 453 ? -11.32 -32.625 7.625 1 97.31 453 GLY A CA 1
ATOM 3639 C C . GLY A 1 453 ? -10.531 -31.719 6.723 1 97.31 453 GLY A C 1
ATOM 3640 O O . GLY A 1 453 ? -9.633 -32.156 6 1 97.31 453 GLY A O 1
ATOM 3641 N N . LEU A 1 454 ? -10.75 -30.469 6.895 1 98.5 454 LEU A N 1
ATOM 3642 C CA . LEU A 1 454 ? -10.133 -29.469 6.043 1 98.5 454 LEU A CA 1
ATOM 3643 C C . LEU A 1 454 ? -8.625 -29.438 6.246 1 98.5 454 LEU A C 1
ATOM 3645 O O . LEU A 1 454 ? -7.887 -28.922 5.398 1 98.5 454 LEU A O 1
ATOM 3649 N N . LYS A 1 455 ? -8.117 -29.938 7.297 1 98.62 455 LYS A N 1
ATOM 3650 C CA . LYS A 1 455 ? -6.684 -29.953 7.578 1 98.62 455 LYS A CA 1
ATOM 3651 C C . LYS A 1 455 ? -6.066 -31.297 7.219 1 98.62 455 LYS A C 1
ATOM 3653 O O . LYS A 1 455 ? -4.945 -31.594 7.633 1 98.62 455 LYS A O 1
ATOM 3658 N N . SER A 1 456 ? -6.789 -32.062 6.441 1 98.5 456 SER A N 1
ATOM 3659 C CA . SER A 1 456 ? -6.277 -33.375 6.02 1 98.5 456 SER A CA 1
ATOM 3660 C C . SER A 1 456 ? -5.133 -33.219 5.023 1 98.5 456 SER A C 1
ATOM 3662 O O . SER A 1 456 ? -5.18 -32.344 4.141 1 98.5 456 SER A O 1
ATOM 3664 N N . GLN A 1 457 ? -4.184 -34.094 5.102 1 97.56 457 GLN A N 1
ATOM 3665 C CA . GLN A 1 457 ? -3.096 -34.125 4.129 1 97.56 457 GLN A CA 1
ATOM 3666 C C . GLN A 1 457 ? -3.379 -35.125 3.023 1 97.56 457 GLN A C 1
ATOM 3668 O O . GLN A 1 457 ? -2.631 -35.219 2.047 1 97.56 457 GLN A O 1
ATOM 3673 N N . THR A 1 458 ? -4.438 -35.812 3.211 1 95.56 458 THR A N 1
ATOM 3674 C CA . THR A 1 458 ? -4.852 -36.844 2.256 1 95.56 458 THR A CA 1
ATOM 3675 C C . THR A 1 458 ? -6.184 -36.469 1.611 1 95.56 458 THR A C 1
ATOM 3677 O O . THR A 1 458 ? -7.09 -36 2.287 1 95.56 458 THR A O 1
ATOM 3680 N N . VAL A 1 459 ? -6.25 -36.844 0.309 1 95.12 459 VAL A N 1
ATOM 3681 C CA . VAL A 1 459 ? -7.465 -36.469 -0.405 1 95.12 459 VAL A CA 1
ATOM 3682 C C . VAL A 1 459 ? -8 -37.656 -1.178 1 95.12 459 VAL A C 1
ATOM 3684 O O . VAL A 1 459 ? -7.238 -38.562 -1.55 1 95.12 459 VAL A O 1
ATOM 3687 N N . ALA A 1 460 ? -9.297 -37.625 -1.254 1 93.62 460 ALA A N 1
ATOM 3688 C CA . ALA A 1 460 ? -9.977 -38.625 -2.076 1 93.62 460 ALA A CA 1
ATOM 3689 C C . ALA A 1 460 ? -10.555 -38 -3.342 1 93.62 460 ALA A C 1
ATOM 3691 O O . ALA A 1 460 ? -10.93 -36.812 -3.34 1 93.62 460 ALA A O 1
ATOM 3692 N N . LEU A 1 461 ? -10.531 -38.75 -4.422 1 94.19 461 LEU A N 1
ATOM 3693 C CA . LEU A 1 461 ? -11.211 -38.406 -5.664 1 94.19 461 LEU A CA 1
ATOM 3694 C C . LEU A 1 461 ? -12.445 -39.25 -5.871 1 94.19 461 LEU A C 1
ATOM 3696 O O . LEU A 1 461 ? -12.328 -40.469 -6.055 1 94.19 461 LEU A O 1
ATOM 3700 N N . ASN A 1 462 ? -13.586 -38.594 -5.816 1 93.25 462 ASN A N 1
ATOM 3701 C CA . ASN A 1 462 ? -14.859 -39.312 -5.93 1 93.25 462 ASN A CA 1
ATOM 3702 C C . ASN A 1 462 ? -14.938 -40.469 -4.953 1 93.25 462 ASN A C 1
ATOM 3704 O O . ASN A 1 462 ? -15.328 -41.562 -5.332 1 93.25 462 ASN A O 1
ATOM 3708 N N . GLY A 1 463 ? -14.5 -40.188 -3.744 1 89.94 463 GLY A N 1
ATOM 3709 C CA . GLY A 1 463 ? -14.648 -41.156 -2.658 1 89.94 463 GLY A CA 1
ATOM 3710 C C . GLY A 1 463 ? -13.484 -42.125 -2.551 1 89.94 463 GLY A C 1
ATOM 3711 O O . GLY A 1 463 ? -13.391 -42.875 -1.583 1 89.94 463 GLY A O 1
ATOM 3712 N N . LYS A 1 464 ? -12.562 -42.062 -3.471 1 90.5 464 LYS A N 1
ATOM 3713 C CA . LYS A 1 464 ? -11.406 -42.969 -3.443 1 90.5 464 LYS A CA 1
ATOM 3714 C C . LYS A 1 464 ? -10.141 -42.219 -3.053 1 90.5 464 LYS A C 1
ATOM 3716 O O . LYS A 1 464 ? -9.742 -41.25 -3.727 1 90.5 464 LYS A O 1
ATOM 3721 N N . THR A 1 465 ? -9.461 -42.719 -2.006 1 92 465 THR A N 1
ATOM 3722 C CA . THR A 1 465 ? -8.258 -42.062 -1.516 1 92 465 THR A CA 1
ATOM 3723 C C . THR A 1 465 ? -7.156 -42.094 -2.576 1 92 465 THR A C 1
ATOM 3725 O O . THR A 1 465 ? -6.898 -43.156 -3.184 1 92 465 THR A O 1
ATOM 3728 N N . LEU A 1 466 ? -6.574 -41.031 -2.83 1 90.44 466 LEU A N 1
ATOM 3729 C CA . LEU A 1 466 ? -5.504 -40.906 -3.814 1 90.44 466 LEU A CA 1
ATOM 3730 C C . LEU A 1 466 ? -4.164 -41.312 -3.207 1 90.44 466 LEU A C 1
ATOM 3732 O O . LEU A 1 466 ? -3.797 -40.844 -2.133 1 90.44 466 LEU A O 1
ATOM 3736 N N . LYS A 1 467 ? -3.516 -42.125 -3.844 1 86.94 467 LYS A N 1
ATOM 3737 C CA . LYS A 1 467 ? -2.191 -42.594 -3.453 1 86.94 467 LYS A CA 1
ATOM 3738 C C . LYS A 1 467 ? -1.308 -42.844 -4.676 1 86.94 467 LYS A C 1
ATOM 3740 O O . LYS A 1 467 ? -1.812 -43.094 -5.773 1 86.94 467 LYS A O 1
ATOM 3745 N N . VAL A 1 468 ? -0.054 -42.625 -4.445 1 85.06 468 VAL A N 1
ATOM 3746 C CA . VAL A 1 468 ? 0.869 -42.969 -5.523 1 85.06 468 VAL A CA 1
ATOM 3747 C C . VAL A 1 468 ? 0.937 -44.469 -5.691 1 85.06 468 VAL A C 1
ATOM 3749 O O . VAL A 1 468 ? 1.207 -45.188 -4.73 1 85.06 468 VAL A O 1
ATOM 3752 N N . SER A 1 469 ? 0.525 -44.844 -6.879 1 76.94 469 SER A N 1
ATOM 3753 C CA . SER A 1 469 ? 0.575 -46.281 -7.141 1 76.94 469 SER A CA 1
ATOM 3754 C C . SER A 1 469 ? 2.014 -46.781 -7.203 1 76.94 469 SER A C 1
ATOM 3756 O O . SER A 1 469 ? 2.936 -46 -7.473 1 76.94 469 SER A O 1
ATOM 3758 N N . PRO A 1 470 ? 2.027 -48.031 -6.957 1 68.94 470 PRO A N 1
ATOM 3759 C CA . PRO A 1 470 ? 3.375 -48.594 -6.996 1 68.94 470 PRO A CA 1
ATOM 3760 C C . PRO A 1 470 ? 4.074 -48.375 -8.336 1 68.94 470 PRO A C 1
ATOM 3762 O O . PRO A 1 470 ? 5.301 -48.281 -8.391 1 68.94 470 PRO A O 1
ATOM 3765 N N . ASP A 1 471 ? 3.25 -48.312 -9.375 1 64.81 471 ASP A N 1
ATOM 3766 C CA . ASP A 1 471 ? 3.857 -48.156 -10.695 1 64.81 471 ASP A CA 1
ATOM 3767 C C . ASP A 1 471 ? 4.016 -46.656 -11.031 1 64.81 471 ASP A C 1
ATOM 3769 O O . ASP A 1 471 ? 4.496 -46.312 -12.109 1 64.81 471 ASP A O 1
ATOM 3773 N N . LEU A 1 472 ? 3.682 -45.906 -10.211 1 62.91 472 LEU A N 1
ATOM 3774 C CA . LEU A 1 472 ? 3.93 -44.469 -10.172 1 62.91 472 LEU A CA 1
ATOM 3775 C C . LEU A 1 472 ? 3.246 -43.75 -11.344 1 62.91 472 LEU A C 1
ATOM 3777 O O . LEU A 1 472 ? 3.668 -42.688 -11.758 1 62.91 472 LEU A O 1
ATOM 3781 N N . THR A 1 473 ? 2.293 -44.469 -11.977 1 61.97 473 THR A N 1
ATOM 3782 C CA . THR A 1 473 ? 1.604 -43.844 -13.086 1 61.97 473 THR A CA 1
ATOM 3783 C C . THR A 1 473 ? 0.524 -42.875 -12.578 1 61.97 473 THR A C 1
ATOM 3785 O O . THR A 1 473 ? -0.104 -43.125 -11.555 1 61.97 473 THR A O 1
ATOM 3788 N N . MET A 1 474 ? 0.475 -41.656 -13.086 1 60.31 474 MET A N 1
ATOM 3789 C CA . MET A 1 474 ? -0.47 -40.625 -12.656 1 60.31 474 MET A CA 1
ATOM 3790 C C . MET A 1 474 ? -1.786 -40.75 -13.422 1 60.31 474 MET A C 1
ATOM 3792 O O . MET A 1 474 ? -2.768 -40.062 -13.086 1 60.31 474 MET A O 1
ATOM 3796 N N . SER A 1 475 ? -1.872 -41.469 -14.531 1 57 475 SER A N 1
ATOM 3797 C CA . SER A 1 475 ? -3.066 -41.562 -15.359 1 57 475 SER A CA 1
ATOM 3798 C C . SER A 1 475 ? -4.242 -42.156 -14.586 1 57 475 SER A C 1
ATOM 3800 O O . SER A 1 475 ? -5.398 -41.938 -14.953 1 57 475 SER A O 1
ATOM 3802 N N . GLN A 1 476 ? -3.938 -42.625 -13.461 1 61.44 476 GLN A N 1
ATOM 3803 C CA . GLN A 1 476 ? -5.004 -43.312 -12.727 1 61.44 476 GLN A CA 1
ATOM 3804 C C . GLN A 1 476 ? -5.945 -42.281 -12.078 1 61.44 476 GLN A C 1
ATOM 3806 O O . GLN A 1 476 ? -7.09 -42.625 -11.758 1 61.44 476 GLN A O 1
ATOM 3811 N N . VAL A 1 477 ? -5.453 -41.062 -12.008 1 63.53 477 VAL A N 1
ATOM 3812 C CA . VAL A 1 477 ? -6.262 -40.062 -11.32 1 63.53 477 VAL A CA 1
ATOM 3813 C C . VAL A 1 477 ? -7.516 -39.75 -12.133 1 63.53 477 VAL A C 1
ATOM 3815 O O . VAL A 1 477 ? -8.555 -39.375 -11.578 1 63.53 477 VAL A O 1
ATOM 3818 N N . THR A 1 478 ? -7.492 -40.125 -13.484 1 63.78 478 THR A N 1
ATOM 3819 C CA . THR A 1 478 ? -8.656 -39.719 -14.281 1 63.78 478 THR A CA 1
ATOM 3820 C C . THR A 1 478 ? -9.445 -40.969 -14.695 1 63.78 478 THR A C 1
ATOM 3822 O O . THR A 1 478 ? -10.383 -40.875 -15.5 1 63.78 478 THR A O 1
ATOM 3825 N N . ASP A 1 479 ? -9.008 -42.031 -14.266 1 66 479 ASP A N 1
ATOM 3826 C CA . ASP A 1 479 ? -9.578 -43.25 -14.852 1 66 479 ASP A CA 1
ATOM 3827 C C . ASP A 1 479 ? -11.078 -43.344 -14.578 1 66 479 ASP A C 1
ATOM 3829 O O . ASP A 1 479 ? -11.836 -43.812 -15.422 1 66 479 ASP A O 1
ATOM 3833 N N . ILE A 1 480 ? -11.586 -42.844 -13.383 1 74.31 480 ILE A N 1
ATOM 3834 C CA . ILE A 1 480 ? -13.016 -43.125 -13.359 1 74.31 480 ILE A CA 1
ATOM 3835 C C . ILE A 1 480 ? -13.766 -41.938 -12.758 1 74.31 480 ILE A C 1
ATOM 3837 O O . ILE A 1 480 ? -13.883 -41.844 -11.539 1 74.31 480 ILE A O 1
ATOM 3841 N N . PRO A 1 481 ? -14.25 -41.031 -13.695 1 91.69 481 PRO A N 1
ATOM 3842 C CA . PRO A 1 481 ? -15.117 -39.969 -13.219 1 91.69 481 PRO A CA 1
ATOM 3843 C C . PRO A 1 481 ? -16.453 -40.469 -12.703 1 91.69 481 PRO A C 1
ATOM 3845 O O . PRO A 1 481 ? -16.844 -41.594 -12.984 1 91.69 481 PRO A O 1
ATOM 3848 N N . GLU A 1 482 ? -17 -39.781 -11.789 1 94.69 482 GLU A N 1
ATOM 3849 C CA . GLU A 1 482 ? -18.422 -39.969 -11.492 1 94.69 482 GLU A CA 1
ATOM 3850 C C . GLU A 1 482 ? -19.297 -39.281 -12.555 1 94.69 482 GLU A C 1
ATOM 3852 O O . GLU A 1 482 ? -19.125 -38.125 -12.859 1 94.69 482 GLU A O 1
ATOM 3857 N N . ILE A 1 483 ? -20.234 -40.094 -13.086 1 96.25 483 ILE A N 1
ATOM 3858 C CA . ILE A 1 483 ? -21.062 -39.562 -14.164 1 96.25 483 ILE A CA 1
ATOM 3859 C C . ILE A 1 483 ? -22.469 -39.281 -13.641 1 96.25 483 ILE A C 1
ATOM 3861 O O . ILE A 1 483 ? -23.109 -40.156 -13.055 1 96.25 483 ILE A O 1
ATOM 3865 N N . VAL A 1 484 ? -22.891 -38.031 -13.797 1 96.75 484 VAL A N 1
ATOM 3866 C CA . VAL A 1 484 ? -24.25 -37.656 -13.438 1 96.75 484 VAL A CA 1
ATOM 3867 C C . VAL A 1 484 ? -24.906 -36.906 -14.609 1 96.75 484 VAL A C 1
ATOM 3869 O O . VAL A 1 484 ? -24.234 -36.594 -15.586 1 96.75 484 VAL A O 1
ATOM 3872 N N . ASN A 1 485 ? -26.281 -36.719 -14.461 1 96.06 485 ASN A N 1
ATOM 3873 C CA . ASN A 1 485 ? -27.016 -36.094 -15.562 1 96.06 485 ASN A CA 1
ATOM 3874 C C . ASN A 1 485 ? -27.641 -34.781 -15.141 1 96.06 485 ASN A C 1
ATOM 3876 O O . ASN A 1 485 ? -28.359 -34.719 -14.148 1 96.06 485 ASN A O 1
ATOM 3880 N N . GLY A 1 486 ? -27.344 -33.844 -15.883 1 93.88 486 GLY A N 1
ATOM 3881 C CA . GLY A 1 486 ? -28.062 -32.562 -15.797 1 93.88 486 GLY A CA 1
ATOM 3882 C C . GLY A 1 486 ? -27.547 -31.672 -14.68 1 93.88 486 GLY A C 1
ATOM 3883 O O . GLY A 1 486 ? -27.219 -30.516 -14.906 1 93.88 486 GLY A O 1
ATOM 3884 N N . THR A 1 487 ? -27.594 -32.156 -13.516 1 94.5 487 THR A N 1
ATOM 3885 C CA . THR A 1 487 ? -27.203 -31.406 -12.344 1 94.5 487 THR A CA 1
ATOM 3886 C C . THR A 1 487 ? -26.328 -32.25 -11.414 1 94.5 487 THR A C 1
ATOM 3888 O O . THR A 1 487 ? -26.25 -33.469 -11.57 1 94.5 487 THR A O 1
ATOM 3891 N N . PHE A 1 488 ? -25.594 -31.594 -10.578 1 96.31 488 PHE A N 1
ATOM 3892 C CA . PHE A 1 488 ? -24.875 -32.312 -9.523 1 96.31 488 PHE A CA 1
ATOM 3893 C C . PHE A 1 488 ? -24.891 -31.5 -8.227 1 96.31 488 PHE A C 1
ATOM 3895 O O . PHE A 1 488 ? -25.141 -30.281 -8.25 1 96.31 488 PHE A O 1
ATOM 3902 N N . THR A 1 489 ? -24.688 -32.188 -7.172 1 96.62 489 THR A N 1
ATOM 3903 C CA . THR A 1 489 ? -24.547 -31.547 -5.871 1 96.62 489 THR A CA 1
ATOM 3904 C C . THR A 1 489 ? -23.078 -31.234 -5.594 1 96.62 489 THR A C 1
ATOM 3906 O O . THR A 1 489 ? -22.234 -32.125 -5.594 1 96.62 489 THR A O 1
ATOM 3909 N N . PHE A 1 490 ? -22.812 -29.969 -5.48 1 97.19 490 PHE A N 1
ATOM 3910 C CA . PHE A 1 490 ? -21.484 -29.547 -5.016 1 97.19 490 PHE A CA 1
ATOM 3911 C C . PHE A 1 490 ? -21.422 -29.594 -3.492 1 97.19 490 PHE A C 1
ATOM 3913 O O . PHE A 1 490 ? -22.031 -28.766 -2.814 1 97.19 490 PHE A O 1
ATOM 3920 N N . PRO A 1 491 ? -20.688 -30.5 -2.861 1 96.5 491 PRO A N 1
ATOM 3921 C CA . PRO A 1 491 ? -20.656 -30.609 -1.401 1 96.5 491 PRO A CA 1
ATOM 3922 C C . PRO A 1 491 ? -20.125 -29.359 -0.722 1 96.5 491 PRO A C 1
ATOM 3924 O O . PRO A 1 491 ? -19.484 -28.531 -1.368 1 96.5 491 PRO A O 1
ATOM 3927 N N . GLN A 1 492 ? -20.516 -29.234 0.555 1 96.44 492 GLN A N 1
ATOM 3928 C CA . GLN A 1 492 ? -19.984 -28.125 1.334 1 96.44 492 GLN A CA 1
ATOM 3929 C C . GLN A 1 492 ? -18.453 -28.172 1.389 1 96.44 492 GLN A C 1
ATOM 3931 O O . GLN A 1 492 ? -17.859 -29.25 1.476 1 96.44 492 GLN A O 1
ATOM 3936 N N . GLN A 1 493 ? -17.812 -26.969 1.279 1 97.88 493 GLN A N 1
ATOM 3937 C CA . GLN A 1 493 ? -16.375 -26.797 1.48 1 97.88 493 GLN A CA 1
ATOM 3938 C C . GLN A 1 493 ? -15.594 -27.844 0.706 1 97.88 493 GLN A C 1
ATOM 3940 O O . GLN A 1 493 ? -14.75 -28.547 1.278 1 97.88 493 GLN A O 1
ATOM 3945 N N . SER A 1 494 ? -15.828 -27.859 -0.635 1 98.25 494 SER A N 1
ATOM 3946 C CA . SER A 1 494 ? -15.164 -28.797 -1.532 1 98.25 494 SER A CA 1
ATOM 3947 C C . SER A 1 494 ? -14.781 -28.141 -2.85 1 98.25 494 SER A C 1
ATOM 3949 O O . SER A 1 494 ? -15.195 -27 -3.121 1 98.25 494 SER A O 1
ATOM 3951 N N . TYR A 1 495 ? -13.898 -28.75 -3.586 1 98.75 495 TYR A N 1
ATOM 3952 C CA . TYR A 1 495 ? -13.492 -28.297 -4.91 1 98.75 495 TYR A CA 1
ATOM 3953 C C . TYR A 1 495 ? -13.242 -29.484 -5.84 1 98.75 495 TYR A C 1
ATOM 3955 O O . TYR A 1 495 ? -13.109 -30.625 -5.383 1 98.75 495 TYR A O 1
ATOM 3963 N N . GLY A 1 496 ? -13.297 -29.188 -7.09 1 98.06 496 GLY A N 1
ATOM 3964 C CA . GLY A 1 496 ? -13.102 -30.266 -8.055 1 98.06 496 GLY A CA 1
ATOM 3965 C C . GLY A 1 496 ? -13.219 -29.797 -9.492 1 98.06 496 GLY A C 1
ATOM 3966 O O . GLY A 1 496 ? -13.086 -28.609 -9.781 1 98.06 496 GLY A O 1
ATOM 3967 N N . PHE A 1 497 ? -13.344 -30.812 -10.422 1 98.38 497 PHE A N 1
ATOM 3968 C CA . PHE A 1 497 ? -13.414 -30.594 -11.859 1 98.38 497 PHE A CA 1
ATOM 3969 C C . PHE A 1 497 ? -14.664 -31.25 -12.445 1 98.38 497 PHE A C 1
ATOM 3971 O O . PHE A 1 497 ? -15.141 -32.25 -11.922 1 98.38 497 PHE A O 1
ATOM 3978 N N . ILE A 1 498 ? -15.188 -30.641 -13.484 1 98.44 498 ILE A N 1
ATOM 3979 C CA . ILE A 1 498 ? -16.344 -31.125 -14.219 1 98.44 498 ILE A CA 1
ATOM 3980 C C . ILE A 1 498 ? -16.062 -31.094 -15.719 1 98.44 498 ILE A C 1
ATOM 3982 O O . ILE A 1 498 ? -15.75 -30.031 -16.266 1 98.44 498 ILE A O 1
ATOM 3986 N N . VAL A 1 499 ? -16.172 -32.219 -16.391 1 97.94 499 VAL A N 1
ATOM 3987 C CA . VAL A 1 499 ? -16.047 -32.25 -17.844 1 97.94 499 VAL A CA 1
ATOM 3988 C C . VAL A 1 499 ? -17.422 -32.438 -18.484 1 97.94 499 VAL A C 1
ATOM 3990 O O . VAL A 1 499 ? -18.203 -33.281 -18.062 1 97.94 499 VAL A O 1
ATOM 3993 N N . ILE A 1 500 ? -17.719 -31.609 -19.391 1 98.25 500 ILE A N 1
ATOM 3994 C CA . ILE A 1 500 ? -18.922 -31.75 -20.219 1 98.25 500 ILE A CA 1
ATOM 3995 C C . ILE A 1 500 ? -18.516 -32.125 -21.641 1 98.25 500 ILE A C 1
ATOM 3997 O O . ILE A 1 500 ? -18.266 -31.25 -22.484 1 98.25 500 ILE A O 1
ATOM 4001 N N . SER A 1 501 ? -18.562 -33.406 -21.844 1 96.44 501 SER A N 1
ATOM 4002 C CA . SER A 1 501 ? -18.016 -33.938 -23.078 1 96.44 501 SER A CA 1
ATOM 4003 C C . SER A 1 501 ? -18.922 -33.625 -24.266 1 96.44 501 SER A C 1
ATOM 4005 O O . SER A 1 501 ? -18.438 -33.438 -25.391 1 96.44 501 SER A O 1
ATOM 4007 N N . ASP A 1 502 ? -20.266 -33.438 -24.031 1 96.31 502 ASP A N 1
ATOM 4008 C CA . ASP A 1 502 ? -21.219 -33.219 -25.125 1 96.31 502 ASP A CA 1
ATOM 4009 C C . ASP A 1 502 ? -21.547 -31.734 -25.281 1 96.31 502 ASP A C 1
ATOM 4011 O O . ASP A 1 502 ? -22.562 -31.375 -25.859 1 96.31 502 ASP A O 1
ATOM 4015 N N . ALA A 1 503 ? -20.688 -30.938 -24.734 1 96.5 503 ALA A N 1
ATOM 4016 C CA . ALA A 1 503 ? -20.906 -29.5 -24.875 1 96.5 503 ALA A CA 1
ATOM 4017 C C . ALA A 1 503 ? -20.812 -29.062 -26.328 1 96.5 503 ALA A C 1
ATOM 4019 O O . ALA A 1 503 ? -21.469 -28.094 -26.734 1 96.5 503 ALA A O 1
ATOM 4020 N N . ASN A 1 504 ? -19.984 -29.719 -27.094 1 95.88 504 ASN A N 1
ATOM 4021 C CA . ASN A 1 504 ? -19.844 -29.5 -28.531 1 95.88 504 ASN A CA 1
ATOM 4022 C C . ASN A 1 504 ? -19.516 -28.047 -28.859 1 95.88 504 ASN A C 1
ATOM 4024 O O . ASN A 1 504 ? -20.172 -27.438 -29.719 1 95.88 504 ASN A O 1
ATOM 4028 N N . VAL A 1 505 ? -18.641 -27.484 -28.125 1 96.75 505 VAL A N 1
ATOM 4029 C CA . VAL A 1 505 ? -18.234 -26.094 -28.328 1 96.75 505 VAL A CA 1
ATOM 4030 C C . VAL A 1 505 ? -17.344 -25.984 -29.562 1 96.75 505 VAL A C 1
ATOM 4032 O O . VAL A 1 505 ? -16.312 -26.641 -29.656 1 96.75 505 VAL A O 1
ATOM 4035 N N . ALA A 1 506 ? -17.656 -25.109 -30.469 1 95.81 506 ALA A N 1
ATOM 4036 C CA . ALA A 1 506 ? -16.984 -25 -31.766 1 95.81 506 ALA A CA 1
ATOM 4037 C C . ALA A 1 506 ? -15.523 -24.594 -31.578 1 95.81 506 ALA A C 1
ATOM 4039 O O . ALA A 1 506 ? -14.625 -25.156 -32.188 1 95.81 506 ALA A O 1
ATOM 4040 N N . ALA A 1 507 ? -15.312 -23.703 -30.688 1 94.56 507 ALA A N 1
ATOM 4041 C CA . ALA A 1 507 ? -13.961 -23.203 -30.453 1 94.56 507 ALA A CA 1
ATOM 4042 C C . ALA A 1 507 ? -13.055 -24.281 -29.875 1 94.56 507 ALA A C 1
ATOM 4044 O O . ALA A 1 507 ? -11.828 -24.141 -29.891 1 94.56 507 ALA A O 1
ATOM 4045 N N . CYS A 1 508 ? -13.641 -25.297 -29.422 1 97.06 508 CYS A N 1
ATOM 4046 C CA . CYS A 1 508 ? -12.883 -26.359 -28.75 1 97.06 508 CYS A CA 1
ATOM 4047 C C . CYS A 1 508 ? -12.688 -27.547 -29.672 1 97.06 508 CYS A C 1
ATOM 4049 O O . CYS A 1 508 ? -12.227 -28.609 -29.234 1 97.06 508 CYS A O 1
ATOM 4051 N N . LYS A 1 509 ? -13.148 -27.422 -30.891 1 93.5 509 LYS A N 1
ATOM 4052 C CA . LYS A 1 509 ? -13 -28.516 -31.844 1 93.5 509 LYS A CA 1
ATOM 4053 C C . LYS A 1 509 ? -11.68 -28.406 -32.594 1 93.5 509 LYS A C 1
ATOM 4055 O O . LYS A 1 509 ? -11.172 -29.406 -33.125 1 93.5 509 LYS A O 1
ATOM 4060 N N . ASN A 1 510 ? -11.234 -27.141 -32.812 1 70.94 510 ASN A N 1
ATOM 4061 C CA . ASN A 1 510 ? -9.984 -27.016 -33.562 1 70.94 510 ASN A CA 1
ATOM 4062 C C . ASN A 1 510 ? -8.773 -27.266 -32.656 1 70.94 510 ASN A C 1
ATOM 4064 O O . ASN A 1 510 ? -8.781 -26.922 -31.484 1 70.94 510 ASN A O 1
ATOM 4068 N N . LYS A 1 511 ? -8.109 -28.328 -33.031 1 58 511 LYS A N 1
ATOM 4069 C CA . LYS A 1 511 ? -6.883 -28.672 -32.312 1 58 511 LYS A CA 1
ATOM 4070 C C . LYS A 1 511 ? -6.02 -27.422 -32.062 1 58 511 LYS A C 1
ATOM 4072 O O . LYS A 1 511 ? -5.59 -26.781 -33.031 1 58 511 LYS A O 1
ATOM 4077 N N . VAL A 1 512 ? -6.461 -26.562 -31.094 1 44.34 512 VAL A N 1
ATOM 4078 C CA . VAL A 1 512 ? -5.43 -25.578 -30.812 1 44.34 512 VAL A CA 1
ATOM 4079 C C . VAL A 1 512 ? -4.324 -26.203 -29.969 1 44.34 512 VAL A C 1
ATOM 4081 O O . VAL A 1 512 ? -4.598 -27.047 -29.094 1 44.34 512 VAL A O 1
ATOM 4084 N N . MET B 1 1 ? 33.312 14.82 73.562 1 29 1 MET B N 1
ATOM 4085 C CA . MET B 1 1 ? 33.812 14.164 72.312 1 29 1 MET B CA 1
ATOM 4086 C C . MET B 1 1 ? 33 14.562 71.125 1 29 1 MET B C 1
ATOM 4088 O O . MET B 1 1 ? 31.812 14.266 71.062 1 29 1 MET B O 1
ATOM 4092 N N . TYR B 1 2 ? 33.25 15.773 70.562 1 32.06 2 TYR B N 1
ATOM 4093 C CA . TYR B 1 2 ? 32.656 16.594 69.5 1 32.06 2 TYR B CA 1
ATOM 4094 C C . TYR B 1 2 ? 32.812 15.906 68.125 1 32.06 2 TYR B C 1
ATOM 4096 O O . TYR B 1 2 ? 33.938 15.688 67.688 1 32.06 2 TYR B O 1
ATOM 4104 N N . SER B 1 3 ? 32.031 14.914 67.938 1 36.44 3 SER B N 1
ATOM 4105 C CA . SER B 1 3 ? 32.125 14.148 66.688 1 36.44 3 SER B CA 1
ATOM 4106 C C . SER B 1 3 ? 31.969 15.055 65.438 1 36.44 3 SER B C 1
ATOM 4108 O O . SER B 1 3 ? 30.984 15.805 65.375 1 36.44 3 SER B O 1
ATOM 4110 N N . PRO B 1 4 ? 33.094 15.375 64.75 1 35.53 4 PRO B N 1
ATOM 4111 C CA . PRO B 1 4 ? 33.062 16.25 63.594 1 35.53 4 PRO B CA 1
ATOM 4112 C C . PRO B 1 4 ? 32.156 15.742 62.469 1 35.53 4 PRO B C 1
ATOM 4114 O O . PRO B 1 4 ? 32.094 14.539 62.219 1 35.53 4 PRO B O 1
ATOM 4117 N N . VAL B 1 5 ? 31 16.344 62.281 1 36.94 5 VAL B N 1
ATOM 4118 C CA . VAL B 1 5 ? 30.047 16.156 61.188 1 36.94 5 VAL B CA 1
ATOM 4119 C C . VAL B 1 5 ? 30.75 16.359 59.844 1 36.94 5 VAL B C 1
ATOM 4121 O O . VAL B 1 5 ? 31.25 17.453 59.562 1 36.94 5 VAL B O 1
ATOM 4124 N N . CYS B 1 6 ? 31.531 15.391 59.312 1 31.41 6 CYS B N 1
ATOM 4125 C CA . CYS B 1 6 ? 32.125 15.461 57.969 1 31.41 6 CYS B CA 1
ATOM 4126 C C . CYS B 1 6 ? 31.078 15.719 56.906 1 31.41 6 CYS B C 1
ATOM 4128 O O . CYS B 1 6 ? 30.172 14.906 56.719 1 31.41 6 CYS B O 1
ATOM 4130 N N . VAL B 1 7 ? 30.766 16.953 56.594 1 31.33 7 VAL B N 1
ATOM 4131 C CA . VAL B 1 7 ? 29.984 17.391 55.438 1 31.33 7 VAL B CA 1
ATOM 4132 C C . VAL B 1 7 ? 30.609 16.844 54.156 1 31.33 7 VAL B C 1
ATOM 4134 O O . VAL B 1 7 ? 31.734 17.219 53.812 1 31.33 7 VAL B O 1
ATOM 4137 N N . LEU B 1 8 ? 30.453 15.57 53.906 1 30.55 8 LEU B N 1
ATOM 4138 C CA . LEU B 1 8 ? 30.828 15.055 52.594 1 30.55 8 LEU B CA 1
ATOM 4139 C C . LEU B 1 8 ? 30.219 15.914 51.469 1 30.55 8 LEU B C 1
ATOM 4141 O O . LEU B 1 8 ? 29 16 51.344 1 30.55 8 LEU B O 1
ATOM 4145 N N . TRP B 1 9 ? 30.938 16.953 51.031 1 29.39 9 TRP B N 1
ATOM 4146 C CA . TRP B 1 9 ? 30.688 17.656 49.781 1 29.39 9 TRP B CA 1
ATOM 4147 C C . TRP B 1 9 ? 30.547 16.688 48.625 1 29.39 9 TRP B C 1
ATOM 4149 O O . TRP B 1 9 ? 31.5 15.977 48.281 1 29.39 9 TRP B O 1
ATOM 4159 N N . TYR B 1 10 ? 29.359 16.125 48.438 1 29.75 10 TYR B N 1
ATOM 4160 C CA . TYR B 1 10 ? 29.047 15.492 47.156 1 29.75 10 TYR B CA 1
ATOM 4161 C C . TYR B 1 10 ? 29.406 16.406 46 1 29.75 10 TYR B C 1
ATOM 4163 O O . TYR B 1 10 ? 28.75 17.422 45.781 1 29.75 10 TYR B O 1
ATOM 4171 N N . LEU B 1 11 ? 30.703 16.641 45.75 1 28.94 11 LEU B N 1
ATOM 4172 C CA . LEU B 1 11 ? 31.078 17.172 44.469 1 28.94 11 LEU B CA 1
ATOM 4173 C C . LEU B 1 11 ? 30.391 16.422 43.344 1 28.94 11 LEU B C 1
ATOM 4175 O O . LEU B 1 11 ? 30.625 15.234 43.125 1 28.94 11 LEU B O 1
ATOM 4179 N N . LEU B 1 12 ? 29.203 16.797 43.062 1 30.61 12 LEU B N 1
ATOM 4180 C CA . LEU B 1 12 ? 28.609 16.469 41.781 1 30.61 12 LEU B CA 1
ATOM 4181 C C . LEU B 1 12 ? 29.625 16.656 40.656 1 30.61 12 LEU B C 1
ATOM 4183 O O . LEU B 1 12 ? 30.062 17.781 40.375 1 30.61 12 LEU B O 1
ATOM 4187 N N . TYR B 1 13 ? 30.609 15.812 40.562 1 30.83 13 TYR B N 1
ATOM 4188 C CA . TYR B 1 13 ? 31.344 15.695 39.281 1 30.83 13 TYR B CA 1
ATOM 4189 C C . TYR B 1 13 ? 30.406 15.75 38.094 1 30.83 13 TYR B C 1
ATOM 4191 O O . TYR B 1 13 ? 29.594 14.836 37.906 1 30.83 13 TYR B O 1
ATOM 4199 N N . ILE B 1 14 ? 30 16.875 37.75 1 32.59 14 ILE B N 1
ATOM 4200 C CA . ILE B 1 14 ? 29.516 17 36.375 1 32.59 14 ILE B CA 1
ATOM 4201 C C . ILE B 1 14 ? 30.531 16.391 35.406 1 32.59 14 ILE B C 1
ATOM 4203 O O . ILE B 1 14 ? 31.641 16.906 35.219 1 32.59 14 ILE B O 1
ATOM 4207 N N . ALA B 1 15 ? 30.719 15.125 35.438 1 34.12 15 ALA B N 1
ATOM 4208 C CA . ALA B 1 15 ? 31.344 14.516 34.281 1 34.12 15 ALA B CA 1
ATOM 4209 C C . ALA B 1 15 ? 30.969 15.242 33 1 34.12 15 ALA B C 1
ATOM 4211 O O . ALA B 1 15 ? 29.781 15.328 32.625 1 34.12 15 ALA B O 1
ATOM 4212 N N . TYR B 1 16 ? 31.672 16.203 32.688 1 36.5 16 TYR B N 1
ATOM 4213 C CA . TYR B 1 16 ? 31.641 16.688 31.312 1 36.5 16 TYR B CA 1
ATOM 4214 C C . TYR B 1 16 ? 31.609 15.523 30.328 1 36.5 16 TYR B C 1
ATOM 4216 O O . TYR B 1 16 ? 32.625 14.867 30.094 1 36.5 16 TYR B O 1
ATOM 4224 N N . SER B 1 17 ? 30.766 14.609 30.469 1 41.78 17 SER B N 1
ATOM 4225 C CA . SER B 1 17 ? 30.594 13.633 29.406 1 41.78 17 SER B CA 1
ATOM 4226 C C . SER B 1 17 ? 30.75 14.281 28.031 1 41.78 17 SER B C 1
ATOM 4228 O O . SER B 1 17 ? 30.266 15.398 27.812 1 41.78 17 SER B O 1
ATOM 4230 N N . ASN B 1 18 ? 31.859 14.211 27.406 1 50.91 18 ASN B N 1
ATOM 4231 C CA . ASN B 1 18 ? 32.062 14.492 25.984 1 50.91 18 ASN B CA 1
ATOM 4232 C C . ASN B 1 18 ? 30.812 14.234 25.172 1 50.91 18 ASN B C 1
ATOM 4234 O O . ASN B 1 18 ? 30.578 13.109 24.719 1 50.91 18 ASN B O 1
ATOM 4238 N N . GLY B 1 19 ? 29.734 14.805 25.406 1 66.94 19 GLY B N 1
ATOM 4239 C CA . GLY B 1 19 ? 28.453 14.664 24.75 1 66.94 19 GLY B CA 1
ATOM 4240 C C . GLY B 1 19 ? 28.547 14.789 23.25 1 66.94 19 GLY B C 1
ATOM 4241 O O . GLY B 1 19 ? 29.531 15.281 22.719 1 66.94 19 GLY B O 1
ATOM 4242 N N . SER B 1 20 ? 27.766 14.102 22.438 1 85.75 20 SER B N 1
ATOM 4243 C CA . SER B 1 20 ? 27.688 14.117 20.984 1 85.75 20 SER B CA 1
ATOM 4244 C C . SER B 1 20 ? 27.5 15.539 20.453 1 85.75 20 SER B C 1
ATOM 4246 O O . SER B 1 20 ? 26.938 16.391 21.141 1 85.75 20 SER B O 1
ATOM 4248 N N . LYS B 1 21 ? 28.312 15.93 19.5 1 93.38 21 LYS B N 1
ATOM 4249 C CA . LYS B 1 21 ? 28.188 17.203 18.797 1 93.38 21 LYS B CA 1
ATOM 4250 C C . LYS B 1 21 ? 27.438 17.047 17.484 1 93.38 21 LYS B C 1
ATOM 4252 O O . LYS B 1 21 ? 27.594 16.031 16.797 1 93.38 21 LYS B O 1
ATOM 4257 N N . THR B 1 22 ? 26.594 18.047 17.234 1 96.81 22 THR B N 1
ATOM 4258 C CA . THR B 1 22 ? 25.844 18.078 15.977 1 96.81 22 THR B CA 1
ATOM 4259 C C . THR B 1 22 ? 26.062 19.391 15.242 1 96.81 22 THR B C 1
ATOM 4261 O O . THR B 1 22 ? 25.828 20.469 15.805 1 96.81 22 THR B O 1
ATOM 4264 N N . LYS B 1 23 ? 26.516 19.312 14.031 1 97.44 23 LYS B N 1
ATOM 4265 C CA . LYS B 1 23 ? 26.688 20.5 13.188 1 97.44 23 LYS B CA 1
ATOM 4266 C C . LYS B 1 23 ? 25.484 20.703 12.273 1 97.44 23 LYS B C 1
ATOM 4268 O O . LYS B 1 23 ? 25.016 19.766 11.633 1 97.44 23 LYS B O 1
ATOM 4273 N N . VAL B 1 24 ? 25.031 21.922 12.273 1 97.88 24 VAL B N 1
ATOM 4274 C CA . VAL B 1 24 ? 23.891 22.281 11.445 1 97.88 24 VAL B CA 1
ATOM 4275 C C . VAL B 1 24 ? 24.297 23.359 10.445 1 97.88 24 VAL B C 1
ATOM 4277 O O . VAL B 1 24 ? 24.891 24.375 10.82 1 97.88 24 VAL B O 1
ATOM 4280 N N . PHE B 1 25 ? 23.984 23.125 9.172 1 97.69 25 PHE B N 1
ATOM 4281 C CA . PHE B 1 25 ? 24.266 24.078 8.102 1 97.69 25 PHE B CA 1
ATOM 4282 C C . PHE B 1 25 ? 22.969 24.547 7.441 1 97.69 25 PHE B C 1
ATOM 4284 O O . PHE B 1 25 ? 22.078 23.734 7.18 1 97.69 25 PHE B O 1
ATOM 4291 N N . ILE B 1 26 ? 22.891 25.891 7.242 1 98.25 26 ILE B N 1
ATOM 4292 C CA . ILE B 1 26 ? 21.719 26.469 6.602 1 98.25 26 ILE B CA 1
ATOM 4293 C C . ILE B 1 26 ? 22.109 27.094 5.262 1 98.25 26 ILE B C 1
ATOM 4295 O O . ILE B 1 26 ? 23.047 27.906 5.195 1 98.25 26 ILE B O 1
ATOM 4299 N N . ASP B 1 27 ? 21.438 26.703 4.219 1 97.88 27 ASP B N 1
ATOM 4300 C CA . ASP B 1 27 ? 21.641 27.344 2.924 1 97.88 27 ASP B CA 1
ATOM 4301 C C . ASP B 1 27 ? 20.984 28.719 2.883 1 97.88 27 ASP B C 1
ATOM 4303 O O . ASP B 1 27 ? 19.812 28.844 2.514 1 97.88 27 ASP B O 1
ATOM 4307 N N . THR B 1 28 ? 21.734 29.75 3.156 1 96.25 28 THR B N 1
ATOM 4308 C CA . THR B 1 28 ? 21.203 31.094 3.295 1 96.25 28 THR B CA 1
ATOM 4309 C C . THR B 1 28 ? 21.109 31.781 1.933 1 96.25 28 THR B C 1
ATOM 4311 O O . THR B 1 28 ? 20.609 32.906 1.83 1 96.25 28 THR B O 1
ATOM 4314 N N . ASP B 1 29 ? 21.5 31.094 0.875 1 94.5 29 ASP B N 1
ATOM 4315 C CA . ASP B 1 29 ? 21.562 31.734 -0.438 1 94.5 29 ASP B CA 1
ATOM 4316 C C . ASP B 1 29 ? 20.328 31.391 -1.272 1 94.5 29 ASP B C 1
ATOM 4318 O O . ASP B 1 29 ? 20.062 32.062 -2.277 1 94.5 29 ASP B O 1
ATOM 4322 N N . ASN B 1 30 ? 19.688 30.359 -0.798 1 95.31 30 ASN B N 1
ATOM 4323 C CA . ASN B 1 30 ? 18.594 29.891 -1.646 1 95.31 30 ASN B CA 1
ATOM 4324 C C . ASN B 1 30 ? 17.328 29.672 -0.84 1 95.31 30 ASN B C 1
ATOM 4326 O O . ASN B 1 30 ? 17.328 28.953 0.165 1 95.31 30 ASN B O 1
ATOM 4330 N N . VAL B 1 31 ? 16.234 30.297 -1.271 1 97.56 31 VAL B N 1
ATOM 4331 C CA . VAL B 1 31 ? 14.898 29.984 -0.783 1 97.56 31 VAL B CA 1
ATOM 4332 C C . VAL B 1 31 ? 14.336 28.797 -1.57 1 97.56 31 VAL B C 1
ATOM 4334 O O . VAL B 1 31 ? 14.156 28.891 -2.787 1 97.56 31 VAL B O 1
ATOM 4337 N N . ILE B 1 32 ? 14.039 27.719 -0.91 1 98 32 ILE B N 1
ATOM 4338 C CA . ILE B 1 32 ? 13.68 26.516 -1.632 1 98 32 ILE B CA 1
ATOM 4339 C C . ILE B 1 32 ? 12.156 26.438 -1.767 1 98 32 ILE B C 1
ATOM 4341 O O . ILE B 1 32 ? 11.641 25.781 -2.674 1 98 32 ILE B O 1
ATOM 4345 N N . GLN B 1 33 ? 11.43 26.984 -0.887 1 98.19 33 GLN B N 1
ATOM 4346 C CA . GLN B 1 33 ? 9.969 27.031 -0.897 1 98.19 33 GLN B CA 1
ATOM 4347 C C . GLN B 1 33 ? 9.453 28.297 -0.201 1 98.19 33 GLN B C 1
ATOM 4349 O O . GLN B 1 33 ? 10.203 28.969 0.498 1 98.19 33 GLN B O 1
ATOM 4354 N N . THR B 1 34 ? 8.227 28.578 -0.403 1 98.12 34 THR B N 1
ATOM 4355 C CA . THR B 1 34 ? 7.508 29.594 0.35 1 98.12 34 THR B CA 1
ATOM 4356 C C . THR B 1 34 ? 6.184 29.047 0.872 1 98.12 34 THR B C 1
ATOM 4358 O O . THR B 1 34 ? 5.531 28.25 0.202 1 98.12 34 THR B O 1
ATOM 4361 N N . ILE B 1 35 ? 5.844 29.484 2.082 1 98.25 35 ILE B N 1
ATOM 4362 C CA . ILE B 1 35 ? 4.562 29.062 2.635 1 98.25 35 ILE B CA 1
ATOM 4363 C C . ILE B 1 35 ? 3.672 30.281 2.861 1 98.25 35 ILE B C 1
ATOM 4365 O O . ILE B 1 35 ? 4.168 31.375 3.143 1 98.25 35 ILE B O 1
ATOM 4369 N N . PRO B 1 36 ? 2.361 30.109 2.744 1 98.25 36 PRO B N 1
ATOM 4370 C CA . PRO B 1 36 ? 1.449 31.219 3.031 1 98.25 36 PRO B CA 1
ATOM 4371 C C . PRO B 1 36 ? 1.212 31.422 4.527 1 98.25 36 PRO B C 1
ATOM 4373 O O . PRO B 1 36 ? 1.593 30.578 5.332 1 98.25 36 PRO B O 1
ATOM 4376 N N . ASP B 1 37 ? 0.549 32.531 4.832 1 96.75 37 ASP B N 1
ATOM 4377 C CA . ASP B 1 37 ? 0.246 32.844 6.223 1 96.75 37 ASP B CA 1
ATOM 4378 C C . ASP B 1 37 ? -0.686 31.797 6.832 1 96.75 37 ASP B C 1
ATOM 4380 O O . ASP B 1 37 ? -0.66 31.562 8.047 1 96.75 37 ASP B O 1
ATOM 4384 N N . ARG B 1 38 ? -1.417 31.172 5.941 1 98.44 38 ARG B N 1
ATOM 4385 C CA . ARG B 1 38 ? -2.4 30.203 6.418 1 98.44 38 ARG B CA 1
ATOM 4386 C C . ARG B 1 38 ? -1.857 28.781 6.328 1 98.44 38 ARG B C 1
ATOM 4388 O O . ARG B 1 38 ? -2.621 27.812 6.391 1 98.44 38 ARG B O 1
ATOM 4395 N N . PHE B 1 39 ? -0.565 28.672 6.258 1 98.75 39 PHE B N 1
ATOM 4396 C CA . PHE B 1 39 ? 0.075 27.375 6.125 1 98.75 39 PHE B CA 1
ATOM 4397 C C . PHE B 1 39 ? -0.377 26.438 7.238 1 98.75 39 PHE B C 1
ATOM 4399 O O . PHE B 1 39 ? -0.823 25.312 6.973 1 98.75 39 PHE B O 1
ATOM 4406 N N . LEU B 1 40 ? -0.23 26.797 8.469 1 98.81 40 LEU B N 1
ATOM 4407 C CA . LEU B 1 40 ? -0.753 26.047 9.609 1 98.81 40 LEU B CA 1
ATOM 4408 C C . LEU B 1 40 ? -2.221 26.391 9.852 1 98.81 40 LEU B C 1
ATOM 4410 O O . LEU B 1 40 ? -2.549 27.516 10.203 1 98.81 40 LEU B O 1
ATOM 4414 N N . SER B 1 41 ? -3.117 25.484 9.586 1 98.88 41 SER B N 1
ATOM 4415 C CA . SER B 1 41 ? -4.559 25.656 9.719 1 98.88 41 SER B CA 1
ATOM 4416 C C . SER B 1 41 ? -5.184 24.5 10.5 1 98.88 41 SER B C 1
ATOM 4418 O O . SER B 1 41 ? -4.488 23.547 10.867 1 98.88 41 SER B O 1
ATOM 4420 N N . VAL B 1 42 ? -6.523 24.609 10.836 1 98.75 42 VAL B N 1
ATOM 4421 C CA . VAL B 1 42 ? -7.074 23.625 11.766 1 98.75 42 VAL B CA 1
ATOM 4422 C C . VAL B 1 42 ? -8.438 23.156 11.273 1 98.75 42 VAL B C 1
ATOM 4424 O O . VAL B 1 42 ? -9 23.734 10.336 1 98.75 42 VAL B O 1
ATOM 4427 N N . THR B 1 43 ? -8.875 22.078 11.867 1 98.31 43 THR B N 1
ATOM 4428 C CA . THR B 1 43 ? -10.172 21.469 11.586 1 98.31 43 THR B CA 1
ATOM 4429 C C . THR B 1 43 ? -11.062 21.5 12.828 1 98.31 43 THR B C 1
ATOM 4431 O O . THR B 1 43 ? -10.562 21.422 13.953 1 98.31 43 THR B O 1
ATOM 4434 N N . ILE B 1 44 ? -12.305 21.703 12.625 1 97 44 ILE B N 1
ATOM 4435 C CA . ILE B 1 44 ? -13.336 21.234 13.547 1 97 44 ILE B CA 1
ATOM 4436 C C . ILE B 1 44 ? -14.133 20.094 12.906 1 97 44 ILE B C 1
ATOM 4438 O O . ILE B 1 44 ? -14.664 20.25 11.812 1 97 44 ILE B O 1
ATOM 4442 N N . ASP B 1 45 ? -14.211 19.016 13.617 1 94.69 45 ASP B N 1
ATOM 4443 C CA . ASP B 1 45 ? -14.883 17.828 13.07 1 94.69 45 ASP B CA 1
ATOM 4444 C C . ASP B 1 45 ? -16.391 18.062 12.961 1 94.69 45 ASP B C 1
ATOM 4446 O O . ASP B 1 45 ? -17.016 18.594 13.883 1 94.69 45 ASP B O 1
ATOM 4450 N N . THR B 1 46 ? -16.953 17.641 11.867 1 95.25 46 THR B N 1
ATOM 4451 C CA . THR B 1 46 ? -18.391 17.766 11.641 1 95.25 46 THR B CA 1
ATOM 4452 C C . THR B 1 46 ? -19.172 17.047 12.727 1 95.25 46 THR B C 1
ATOM 4454 O O . THR B 1 46 ? -20.312 17.422 13.016 1 95.25 46 THR B O 1
ATOM 4457 N N . ALA B 1 47 ? -18.578 16.141 13.359 1 91.19 47 ALA B N 1
ATOM 4458 C CA . ALA B 1 47 ? -19.234 15.43 14.453 1 91.19 47 ALA B CA 1
ATOM 4459 C C . ALA B 1 47 ? -19.609 16.391 15.586 1 91.19 47 ALA B C 1
ATOM 4461 O O . ALA B 1 47 ? -20.531 16.109 16.344 1 91.19 47 ALA B O 1
ATOM 4462 N N . GLN B 1 48 ? -18.891 17.516 15.711 1 92 48 GLN B N 1
ATOM 4463 C CA . GLN B 1 48 ? -19.25 18.531 16.703 1 92 48 GLN B CA 1
ATOM 4464 C C . GLN B 1 48 ? -20.625 19.141 16.406 1 92 48 GLN B C 1
ATOM 4466 O O . GLN B 1 48 ? -21.375 19.469 17.328 1 92 48 GLN B O 1
ATOM 4471 N N . ILE B 1 49 ? -20.922 19.297 15.133 1 92.69 49 ILE B N 1
ATOM 4472 C CA . ILE B 1 49 ? -22.234 19.781 14.734 1 92.69 49 ILE B CA 1
ATOM 4473 C C . ILE B 1 49 ? -23.312 18.75 15.109 1 92.69 49 ILE B C 1
ATOM 4475 O O . ILE B 1 49 ? -24.359 19.109 15.656 1 92.69 49 ILE B O 1
ATOM 4479 N N . GLN B 1 50 ? -22.984 17.516 14.766 1 88 50 GLN B N 1
ATOM 4480 C CA . GLN B 1 50 ? -23.891 16.406 15.094 1 88 50 GLN B CA 1
ATOM 4481 C C . GLN B 1 50 ? -24.203 16.391 16.594 1 88 50 GLN B C 1
ATOM 4483 O O . GLN B 1 50 ? -25.344 16.109 16.984 1 88 50 GLN B O 1
ATOM 4488 N N . ALA B 1 51 ? -23.219 16.766 17.375 1 87.5 51 ALA B N 1
ATOM 4489 C CA . ALA B 1 51 ? -23.375 16.781 18.828 1 87.5 51 ALA B CA 1
ATOM 4490 C C . ALA B 1 51 ? -23.891 18.125 19.312 1 87.5 51 ALA B C 1
ATOM 4492 O O . ALA B 1 51 ? -23.922 18.375 20.531 1 87.5 51 ALA B O 1
ATOM 4493 N N . ASN B 1 52 ? -24.25 18.969 18.453 1 87.38 52 ASN B N 1
ATOM 4494 C CA . ASN B 1 52 ? -24.719 20.312 18.781 1 87.38 52 ASN B CA 1
ATOM 4495 C C . ASN B 1 52 ? -23.688 21.078 19.609 1 87.38 52 ASN B C 1
ATOM 4497 O O . ASN B 1 52 ? -24.031 21.641 20.656 1 87.38 52 ASN B O 1
ATOM 4501 N N . TRP B 1 53 ? -22.484 20.984 19.266 1 84.69 53 TRP B N 1
ATOM 4502 C CA . TRP B 1 53 ? -21.328 21.672 19.828 1 84.69 53 TRP B CA 1
ATOM 4503 C C . TRP B 1 53 ? -21.078 21.219 21.266 1 84.69 53 TRP B C 1
ATOM 4505 O O . TRP B 1 53 ? -20.234 21.781 21.969 1 84.69 53 TRP B O 1
ATOM 4515 N N . ALA B 1 54 ? -21.828 20.359 21.797 1 78.06 54 ALA B N 1
ATOM 4516 C CA . ALA B 1 54 ? -21.812 19.75 23.125 1 78.06 54 ALA B CA 1
ATOM 4517 C C . ALA B 1 54 ? -20.969 20.594 24.094 1 78.06 54 ALA B C 1
ATOM 4519 O O . ALA B 1 54 ? -21.5 21.359 24.891 1 78.06 54 ALA B O 1
ATOM 4520 N N . THR B 1 55 ? -19.578 20.562 23.938 1 82.12 55 THR B N 1
ATOM 4521 C CA . THR B 1 55 ? -18.719 21.25 24.906 1 82.12 55 THR B CA 1
ATOM 4522 C C . THR B 1 55 ? -17.984 22.406 24.25 1 82.12 55 THR B C 1
ATOM 4524 O O . THR B 1 55 ? -17.266 23.156 24.922 1 82.12 55 THR B O 1
ATOM 4527 N N . LEU B 1 56 ? -18.203 22.625 23.047 1 89.75 56 LEU B N 1
ATOM 4528 C CA . LEU B 1 56 ? -17.562 23.719 22.328 1 89.75 56 LEU B CA 1
ATOM 4529 C C . LEU B 1 56 ? -18.469 24.953 22.281 1 89.75 56 LEU B C 1
ATOM 4531 O O . LEU B 1 56 ? -19.484 24.938 21.578 1 89.75 56 LEU B O 1
ATOM 4535 N N . ASN B 1 57 ? -18.094 25.875 23.031 1 91.81 57 ASN B N 1
ATOM 4536 C CA . ASN B 1 57 ? -18.812 27.141 23.047 1 91.81 57 ASN B CA 1
ATOM 4537 C C . ASN B 1 57 ? -18.016 28.234 22.328 1 91.81 57 ASN B C 1
ATOM 4539 O O . ASN B 1 57 ? -17.047 28.766 22.875 1 91.81 57 ASN B O 1
ATOM 4543 N N . PHE B 1 58 ? -18.484 28.688 21.234 1 94.25 58 PHE B N 1
ATOM 4544 C CA . PHE B 1 58 ? -17.781 29.625 20.359 1 94.25 58 PHE B CA 1
ATOM 4545 C C . PHE B 1 58 ? -17.734 31.016 20.984 1 94.25 58 PHE B C 1
ATOM 4547 O O . PHE B 1 58 ? -16.953 31.859 20.562 1 94.25 58 PHE B O 1
ATOM 4554 N N . SER B 1 59 ? -18.594 31.266 21.906 1 92.38 59 SER B N 1
ATOM 4555 C CA . SER B 1 59 ? -18.672 32.594 22.5 1 92.38 59 SER B CA 1
ATOM 4556 C C . SER B 1 59 ? -17.75 32.719 23.703 1 92.38 59 SER B C 1
ATOM 4558 O O . SER B 1 59 ? -17.594 33.812 24.25 1 92.38 59 SER B O 1
ATOM 4560 N N . PHE B 1 60 ? -17.25 31.656 24.094 1 91.88 60 PHE B N 1
ATOM 4561 C CA . PHE B 1 60 ? -16.375 31.703 25.25 1 91.88 60 PHE B CA 1
ATOM 4562 C C . PHE B 1 60 ? -15.094 32.438 24.938 1 91.88 60 PHE B C 1
ATOM 4564 O O . PHE B 1 60 ? -14.359 32.062 24.016 1 91.88 60 PHE B O 1
ATOM 4571 N N . PRO B 1 61 ? -14.766 33.438 25.688 1 91 61 PRO B N 1
ATOM 4572 C CA . PRO B 1 61 ? -13.633 34.312 25.359 1 91 61 PRO B CA 1
ATOM 4573 C C . PRO B 1 61 ? -12.312 33.562 25.266 1 91 61 PRO B C 1
ATOM 4575 O O . PRO B 1 61 ? -11.469 33.875 24.422 1 91 61 PRO B O 1
ATOM 4578 N N . LYS B 1 62 ? -12.102 32.625 26.125 1 90.69 62 LYS B N 1
ATOM 4579 C CA . LYS B 1 62 ? -10.859 31.875 26.094 1 90.69 62 LYS B CA 1
ATOM 4580 C C . LYS B 1 62 ? -10.68 31.141 24.766 1 90.69 62 LYS B C 1
ATOM 4582 O O . LYS B 1 62 ? -9.594 31.156 24.188 1 90.69 62 LYS B O 1
ATOM 4587 N N . ILE B 1 63 ? -11.742 30.484 24.312 1 93.44 63 ILE B N 1
ATOM 4588 C CA . ILE B 1 63 ? -11.703 29.766 23.031 1 93.44 63 ILE B CA 1
ATOM 4589 C C . ILE B 1 63 ? -11.43 30.75 21.906 1 93.44 63 ILE B C 1
ATOM 4591 O O . ILE B 1 63 ? -10.602 30.484 21.031 1 93.44 63 ILE B O 1
ATOM 4595 N N . GLN B 1 64 ? -12.062 31.875 21.922 1 94.25 64 GLN B N 1
ATOM 4596 C CA . GLN B 1 64 ? -11.875 32.906 20.891 1 94.25 64 GLN B CA 1
ATOM 4597 C C . GLN B 1 64 ? -10.445 33.406 20.875 1 94.25 64 GLN B C 1
ATOM 4599 O O . GLN B 1 64 ? -9.852 33.594 19.812 1 94.25 64 GLN B O 1
ATOM 4604 N N . ARG B 1 65 ? -9.914 33.656 22.031 1 92.12 65 ARG B N 1
ATOM 4605 C CA . ARG B 1 65 ? -8.555 34.188 22.125 1 92.12 65 ARG B CA 1
ATOM 4606 C C . ARG B 1 65 ? -7.539 33.156 21.625 1 92.12 65 ARG B C 1
ATOM 4608 O O . ARG B 1 65 ? -6.582 33.531 20.938 1 92.12 65 ARG B O 1
ATOM 4615 N N . LEU B 1 66 ? -7.738 31.906 22.047 1 93.62 66 LEU B N 1
ATOM 4616 C CA . LEU B 1 66 ? -6.852 30.844 21.547 1 93.62 66 LEU B CA 1
ATOM 4617 C C . LEU B 1 66 ? -6.934 30.734 20.031 1 93.62 66 LEU B C 1
ATOM 4619 O O . LEU B 1 66 ? -5.906 30.594 19.359 1 93.62 66 LEU B O 1
ATOM 4623 N N . ALA B 1 67 ? -8.148 30.844 19.547 1 95.94 67 ALA B N 1
ATOM 4624 C CA . ALA B 1 67 ? -8.336 30.797 18.094 1 95.94 67 ALA B CA 1
ATOM 4625 C C . ALA B 1 67 ? -7.672 31.984 17.422 1 95.94 67 ALA B C 1
ATOM 4627 O O . ALA B 1 67 ? -7.004 31.844 16.391 1 95.94 67 ALA B O 1
ATOM 4628 N N . GLU B 1 68 ? -7.82 33.188 17.938 1 94.44 68 GLU B N 1
ATOM 4629 C CA . GLU B 1 68 ? -7.23 34.406 17.406 1 94.44 68 GLU B CA 1
ATOM 4630 C C . GLU B 1 68 ? -5.711 34.281 17.297 1 94.44 68 GLU B C 1
ATOM 4632 O O . GLU B 1 68 ? -5.094 34.844 16.391 1 94.44 68 GLU B O 1
ATOM 4637 N N . GLY B 1 69 ? -5.168 33.562 18.234 1 92 69 GLY B N 1
ATOM 4638 C CA . GLY B 1 69 ? -3.727 33.375 18.25 1 92 69 GLY B CA 1
ATOM 4639 C C . GLY B 1 69 ? -3.213 32.625 17.031 1 92 69 GLY B C 1
ATOM 4640 O O . GLY B 1 69 ? -2.039 32.75 16.672 1 92 69 GLY B O 1
ATOM 4641 N N . LEU B 1 70 ? -4.078 31.891 16.328 1 95.62 70 LEU B N 1
ATOM 4642 C CA . LEU B 1 70 ? -3.693 31.094 15.172 1 95.62 70 LEU B CA 1
ATOM 4643 C C . LEU B 1 70 ? -4.004 31.844 13.867 1 95.62 70 LEU B C 1
ATOM 4645 O O . LEU B 1 70 ? -3.674 31.359 12.781 1 95.62 70 LEU B O 1
ATOM 4649 N N . ALA B 1 71 ? -4.594 33.031 13.953 1 95.75 71 ALA B N 1
ATOM 4650 C CA . ALA B 1 71 ? -4.984 33.781 12.758 1 95.75 71 ALA B CA 1
ATOM 4651 C C . ALA B 1 71 ? -3.762 34.344 12.039 1 95.75 71 ALA B C 1
ATOM 4653 O O . ALA B 1 71 ? -2.789 34.75 12.68 1 95.75 71 ALA B O 1
ATOM 4654 N N . PRO B 1 72 ? -3.779 34.469 10.648 1 96.88 72 PRO B N 1
ATOM 4655 C CA . PRO B 1 72 ? -4.82 33.938 9.758 1 96.88 72 PRO B CA 1
ATOM 4656 C C . PRO B 1 72 ? -4.789 32.406 9.648 1 96.88 72 PRO B C 1
ATOM 4658 O O . PRO B 1 72 ? -3.727 31.797 9.797 1 96.88 72 PRO B O 1
ATOM 4661 N N . CYS B 1 73 ? -5.898 31.844 9.492 1 97.62 73 CYS B N 1
ATOM 4662 C CA . CYS B 1 73 ? -6.07 30.406 9.57 1 97.62 73 CYS B CA 1
ATOM 4663 C C . CYS B 1 73 ? -7.285 29.953 8.773 1 97.62 73 CYS B C 1
ATOM 4665 O O . CYS B 1 73 ? -8.32 30.609 8.781 1 97.62 73 CYS B O 1
ATOM 4667 N N . TYR B 1 74 ? -7.113 28.859 7.988 1 98.75 74 TYR B N 1
ATOM 4668 C CA . TYR B 1 74 ? -8.312 28.188 7.492 1 98.75 74 TYR B CA 1
ATOM 4669 C C . TYR B 1 74 ? -8.93 27.312 8.57 1 98.75 74 TYR B C 1
ATOM 4671 O O . TYR B 1 74 ? -8.219 26.656 9.328 1 98.75 74 TYR B O 1
ATOM 4679 N N . LEU B 1 75 ? -10.234 27.359 8.68 1 98.75 75 LEU B N 1
ATOM 4680 C CA . LEU B 1 75 ? -10.992 26.344 9.414 1 98.75 75 LEU B CA 1
ATOM 4681 C C . LEU B 1 75 ? -11.68 25.391 8.453 1 98.75 75 LEU B C 1
ATOM 4683 O O . LEU B 1 75 ? -12.602 25.781 7.727 1 98.75 75 LEU B O 1
ATOM 4687 N N . ARG B 1 76 ? -11.227 24.234 8.445 1 98.75 76 ARG B N 1
ATOM 4688 C CA . ARG B 1 76 ? -11.953 23.172 7.75 1 98.75 76 ARG B CA 1
ATOM 4689 C C . ARG B 1 76 ? -12.992 22.531 8.664 1 98.75 76 ARG B C 1
ATOM 4691 O O . ARG B 1 76 ? -12.672 22.141 9.789 1 98.75 76 ARG B O 1
ATOM 4698 N N . VAL B 1 77 ? -14.156 22.516 8.25 1 98.56 77 VAL B N 1
ATOM 4699 C CA . VAL B 1 77 ? -15.164 21.688 8.914 1 98.56 77 VAL B CA 1
ATOM 4700 C C . VAL B 1 77 ? -15.438 20.438 8.094 1 98.56 77 VAL B C 1
ATOM 4702 O O . VAL B 1 77 ? -16.016 20.516 7.004 1 98.56 77 VAL B O 1
ATOM 4705 N N . GLY B 1 78 ? -14.977 19.359 8.586 1 97.31 78 GLY B N 1
ATOM 4706 C CA . GLY B 1 78 ? -15.055 18.109 7.859 1 97.31 78 GLY B CA 1
ATOM 4707 C C . GLY B 1 78 ? -14.914 16.891 8.75 1 97.31 78 GLY B C 1
ATOM 4708 O O . GLY B 1 78 ? -15.281 16.922 9.93 1 97.31 78 GLY B O 1
ATOM 4709 N N . GLY B 1 79 ? -14.445 15.805 8.227 1 94.69 79 GLY B N 1
ATOM 4710 C CA . GLY B 1 79 ? -14.43 14.516 8.898 1 94.69 79 GLY B CA 1
ATOM 4711 C C . GLY B 1 79 ? -15.492 13.562 8.391 1 94.69 79 GLY B C 1
ATOM 4712 O O . GLY B 1 79 ? -16.328 13.938 7.574 1 94.69 79 GLY B O 1
ATOM 4713 N N . SER B 1 80 ? -15.492 12.398 8.867 1 91.94 80 SER B N 1
ATOM 4714 C CA . SER B 1 80 ? -16.328 11.328 8.336 1 91.94 80 SER B CA 1
ATOM 4715 C C . SER B 1 80 ? -17.812 11.68 8.445 1 91.94 80 SER B C 1
ATOM 4717 O O . SER B 1 80 ? -18.609 11.312 7.582 1 91.94 80 SER B O 1
ATOM 4719 N N . SER B 1 81 ? -18.188 12.422 9.453 1 92.69 81 SER B N 1
ATOM 4720 C CA . SER B 1 81 ? -19.594 12.758 9.672 1 92.69 81 SER B CA 1
ATOM 4721 C C . SER B 1 81 ? -20.109 13.719 8.594 1 92.69 81 SER B C 1
ATOM 4723 O O . SER B 1 81 ? -21.312 13.891 8.43 1 92.69 81 SER B O 1
ATOM 4725 N N . ALA B 1 82 ? -19.234 14.383 7.918 1 96.5 82 ALA B N 1
ATOM 4726 C CA . ALA B 1 82 ? -19.625 15.344 6.887 1 96.5 82 ALA B CA 1
ATOM 4727 C C . ALA B 1 82 ? -20.469 14.664 5.805 1 96.5 82 ALA B C 1
ATOM 4729 O O . ALA B 1 82 ? -21.375 15.281 5.242 1 96.5 82 ALA B O 1
ATOM 4730 N N . ASP B 1 83 ? -20.25 13.398 5.559 1 96.25 83 ASP B N 1
ATOM 4731 C CA . ASP B 1 83 ? -20.922 12.672 4.48 1 96.25 83 ASP B CA 1
ATOM 4732 C C . ASP B 1 83 ? -22.328 12.242 4.895 1 96.25 83 ASP B C 1
ATOM 4734 O O . ASP B 1 83 ? -23.062 11.664 4.094 1 96.25 83 ASP B O 1
ATOM 4738 N N . PHE B 1 84 ? -22.656 12.641 6.109 1 94.56 84 PHE B N 1
ATOM 4739 C CA . PHE B 1 84 ? -23.984 12.266 6.613 1 94.56 84 PHE B CA 1
ATOM 4740 C C . PHE B 1 84 ? -24.75 13.5 7.07 1 94.56 84 PHE B C 1
ATOM 4742 O O . PHE B 1 84 ? -25.828 13.383 7.664 1 94.56 84 PHE B O 1
ATOM 4749 N N . LEU B 1 85 ? -24.188 14.617 6.848 1 96.5 85 LEU B N 1
ATOM 4750 C CA . LEU B 1 85 ? -24.797 15.883 7.25 1 96.5 85 LEU B CA 1
ATOM 4751 C C . LEU B 1 85 ? -25.734 16.406 6.172 1 96.5 85 LEU B C 1
ATOM 4753 O O . LEU B 1 85 ? -25.406 16.391 4.984 1 96.5 85 LEU B O 1
ATOM 4757 N N . GLN B 1 86 ? -26.938 16.797 6.531 1 96.44 86 GLN B N 1
ATOM 4758 C CA . GLN B 1 86 ? -27.859 17.547 5.68 1 96.44 86 GLN B CA 1
ATOM 4759 C C . GLN B 1 86 ? -28.219 18.891 6.309 1 96.44 86 GLN B C 1
ATOM 4761 O O . GLN B 1 86 ? -28.422 18.969 7.523 1 96.44 86 GLN B O 1
ATOM 4766 N N . PHE B 1 87 ? -28.297 19.922 5.492 1 97.62 87 PHE B N 1
ATOM 4767 C CA . PHE B 1 87 ? -28.641 21.25 5.957 1 97.62 87 PHE B CA 1
ATOM 4768 C C . PHE B 1 87 ? -30.141 21.469 5.883 1 97.62 87 PHE B C 1
ATOM 4770 O O . PHE B 1 87 ? -30.781 21.141 4.879 1 97.62 87 PHE B O 1
ATOM 4777 N N . ASN B 1 88 ? -30.688 21.938 6.918 1 95.5 88 ASN B N 1
ATOM 4778 C CA . ASN B 1 88 ? -32.062 22.391 7.004 1 95.5 88 ASN B CA 1
ATOM 4779 C C . ASN B 1 88 ? -32.188 23.641 7.871 1 95.5 88 ASN B C 1
ATOM 4781 O O . ASN B 1 88 ? -32.188 23.547 9.102 1 95.5 88 ASN B O 1
ATOM 4785 N N . PRO B 1 89 ? -32.375 24.75 7.219 1 91 89 PRO B N 1
ATOM 4786 C CA . PRO B 1 89 ? -32.344 26.016 7.977 1 91 89 PRO B CA 1
ATOM 4787 C C . PRO B 1 89 ? -33.469 26.109 9 1 91 89 PRO B C 1
ATOM 4789 O O . PRO B 1 89 ? -33.344 26.844 9.992 1 91 89 PRO B O 1
ATOM 4792 N N . GLY B 1 90 ? -34.656 25.5 8.875 1 82.56 90 GLY B N 1
ATOM 4793 C CA . GLY B 1 90 ? -35.844 25.656 9.703 1 82.56 90 GLY B CA 1
ATOM 4794 C C . GLY B 1 90 ? -35.906 24.703 10.875 1 82.56 90 GLY B C 1
ATOM 4795 O O . GLY B 1 90 ? -36.719 24.844 11.766 1 82.56 90 GLY B O 1
ATOM 4796 N N . VAL B 1 91 ? -35.125 23.672 10.734 1 72.44 91 VAL B N 1
ATOM 4797 C CA . VAL B 1 91 ? -35.219 22.688 11.805 1 72.44 91 VAL B CA 1
ATOM 4798 C C . VAL B 1 91 ? -34.781 23.312 13.125 1 72.44 91 VAL B C 1
ATOM 4800 O O . VAL B 1 91 ? -33.719 23.984 13.172 1 72.44 91 VAL B O 1
ATOM 4803 N N . GLN B 1 92 ? -35.812 23.656 13.984 1 58.69 92 GLN B N 1
ATOM 4804 C CA . GLN B 1 92 ? -35.469 24.062 15.344 1 58.69 92 GLN B CA 1
ATOM 4805 C C . GLN B 1 92 ? -35.094 22.859 16.203 1 58.69 92 GLN B C 1
ATOM 4807 O O . GLN B 1 92 ? -35.844 21.891 16.281 1 58.69 92 GLN B O 1
ATOM 4812 N N . ARG B 1 93 ? -34.031 22.297 16.047 1 54.31 93 ARG B N 1
ATOM 4813 C CA . ARG B 1 93 ? -33.719 21.047 16.719 1 54.31 93 ARG B CA 1
ATOM 4814 C C . ARG B 1 93 ? -33.969 21.156 18.219 1 54.31 93 ARG B C 1
ATOM 4816 O O . ARG B 1 93 ? -33.594 22.156 18.844 1 54.31 93 ARG B O 1
ATOM 4823 N N . GLU B 1 94 ? -34.75 20.344 18.609 1 44.59 94 GLU B N 1
ATOM 4824 C CA . GLU B 1 94 ? -34.969 20.062 20.016 1 44.59 94 GLU B CA 1
ATOM 4825 C C . GLU B 1 94 ? -33.688 19.719 20.75 1 44.59 94 GLU B C 1
ATOM 4827 O O . GLU B 1 94 ? -32.75 19.172 20.141 1 44.59 94 GLU B O 1
ATOM 4832 N N . ASN B 1 95 ? -33.375 20.328 21.781 1 41.28 95 ASN B N 1
ATOM 4833 C CA . ASN B 1 95 ? -32.281 20.219 22.766 1 41.28 95 ASN B CA 1
ATOM 4834 C C . ASN B 1 95 ? -31.844 18.766 22.938 1 41.28 95 ASN B C 1
ATOM 4836 O O . ASN B 1 95 ? -30.938 18.484 23.719 1 41.28 95 ASN B O 1
ATOM 4840 N N . ASN B 1 96 ? -32.562 17.703 22.516 1 36.97 96 ASN B N 1
ATOM 4841 C CA . ASN B 1 96 ? -32.438 16.438 23.219 1 36.97 96 ASN B CA 1
ATOM 4842 C C . ASN B 1 96 ? -31.391 15.539 22.578 1 36.97 96 ASN B C 1
ATOM 4844 O O . ASN B 1 96 ? -31.203 14.391 23 1 36.97 96 ASN B O 1
ATOM 4848 N N . MET B 1 97 ? -31.219 15.484 21.469 1 44.03 97 MET B N 1
ATOM 4849 C CA . MET B 1 97 ? -30.359 14.352 21.156 1 44.03 97 MET B CA 1
ATOM 4850 C C . MET B 1 97 ? -28.938 14.602 21.656 1 44.03 97 MET B C 1
ATOM 4852 O O . MET B 1 97 ? -28.078 15.078 20.906 1 44.03 97 MET B O 1
ATOM 4856 N N . LYS B 1 98 ? -28.703 14.867 22.781 1 38.19 98 LYS B N 1
ATOM 4857 C CA . LYS B 1 98 ? -27.375 14.961 23.391 1 38.19 98 LYS B CA 1
ATOM 4858 C C . LYS B 1 98 ? -26.594 13.664 23.203 1 38.19 98 LYS B C 1
ATOM 4860 O O . LYS B 1 98 ? -26.906 12.656 23.859 1 38.19 98 LYS B O 1
ATOM 4865 N N . ARG B 1 99 ? -26.234 13.305 22.078 1 47.19 99 ARG B N 1
ATOM 4866 C CA . ARG B 1 99 ? -25.078 12.477 22.438 1 47.19 99 ARG B CA 1
ATOM 4867 C C . ARG B 1 99 ? -24.312 13.086 23.609 1 47.19 99 ARG B C 1
ATOM 4869 O O . ARG B 1 99 ? -23.984 14.273 23.594 1 47.19 99 ARG B O 1
ATOM 4876 N N . SER B 1 100 ? -24.406 12.539 24.781 1 42.47 100 SER B N 1
ATOM 4877 C CA . SER B 1 100 ? -23.625 13.078 25.891 1 42.47 100 SER B CA 1
ATOM 4878 C C . SER B 1 100 ? -22.203 13.422 25.453 1 42.47 100 SER B C 1
ATOM 4880 O O . SER B 1 100 ? -21.688 12.828 24.516 1 42.47 100 SER B O 1
ATOM 4882 N N . GLY B 1 101 ? -21.734 14.609 25.688 1 42.19 101 GLY B N 1
ATOM 4883 C CA . GLY B 1 101 ? -20.328 14.992 25.547 1 42.19 101 GLY B CA 1
ATOM 4884 C C . GLY B 1 101 ? -19.375 13.812 25.609 1 42.19 101 GLY B C 1
ATOM 4885 O O . GLY B 1 101 ? -18.422 13.742 24.828 1 42.19 101 GLY B O 1
ATOM 4886 N N . ASP B 1 102 ? -19.859 12.852 26.344 1 46.78 102 ASP B N 1
ATOM 4887 C CA . ASP B 1 102 ? -18.984 11.711 26.594 1 46.78 102 ASP B CA 1
ATOM 4888 C C . ASP B 1 102 ? -19 10.75 25.406 1 46.78 102 ASP B C 1
ATOM 4890 O O . ASP B 1 102 ? -17.969 10.164 25.062 1 46.78 102 ASP B O 1
ATOM 4894 N N . GLU B 1 103 ? -20.109 10.602 24.844 1 46.94 103 GLU B N 1
ATOM 4895 C CA . GLU B 1 103 ? -20.219 9.664 23.734 1 46.94 103 GLU B CA 1
ATOM 4896 C C . GLU B 1 103 ? -19.469 10.164 22.516 1 46.94 103 GLU B C 1
ATOM 4898 O O . GLU B 1 103 ? -18.875 9.367 21.781 1 46.94 103 GLU B O 1
ATOM 4903 N N . TYR B 1 104 ? -19.562 11.398 22.328 1 45.25 104 TYR B N 1
ATOM 4904 C CA . TYR B 1 104 ? -18.844 11.992 21.203 1 45.25 104 TYR B CA 1
ATOM 4905 C C . TYR B 1 104 ? -17.344 11.812 21.375 1 45.25 104 TYR B C 1
ATOM 4907 O O . TYR B 1 104 ? -16.641 11.516 20.406 1 45.25 104 TYR B O 1
ATOM 4915 N N . LEU B 1 105 ? -16.953 12.078 22.609 1 45.25 105 LEU B N 1
ATOM 4916 C CA . LEU B 1 105 ? -15.523 12.023 22.875 1 45.25 105 LEU B CA 1
ATOM 4917 C C . LEU B 1 105 ? -14.977 10.625 22.625 1 45.25 105 LEU B C 1
ATOM 4919 O O . LEU B 1 105 ? -13.773 10.445 22.438 1 45.25 105 LEU B O 1
ATOM 4923 N N . LYS B 1 106 ? -16.062 9.656 22.5 1 47.38 106 LYS B N 1
ATOM 4924 C CA . LYS B 1 106 ? -15.602 8.273 22.375 1 47.38 106 LYS B CA 1
ATOM 4925 C C . LYS B 1 106 ? -15.828 7.742 20.969 1 47.38 106 LYS B C 1
ATOM 4927 O O . LYS B 1 106 ? -15.625 6.551 20.703 1 47.38 106 LYS B O 1
ATOM 4932 N N . PHE B 1 107 ? -16.297 8.625 20.266 1 45.25 107 PHE B N 1
ATOM 4933 C CA . PHE B 1 107 ? -16.609 8.148 18.922 1 45.25 107 PHE B CA 1
ATOM 4934 C C . PHE B 1 107 ? -15.344 7.82 18.141 1 45.25 107 PHE B C 1
ATOM 4936 O O . PHE B 1 107 ? -14.508 8.695 17.906 1 45.25 107 PHE B O 1
ATOM 4943 N N . ARG B 1 108 ? -15.227 6.488 17.953 1 48.12 108 ARG B N 1
ATOM 4944 C CA . ARG B 1 108 ? -14.117 5.953 17.172 1 48.12 108 ARG B CA 1
ATOM 4945 C C . ARG B 1 108 ? -14.609 5.375 15.852 1 48.12 108 ARG B C 1
ATOM 4947 O O . ARG B 1 108 ? -14.992 4.207 15.789 1 48.12 108 ARG B O 1
ATOM 4954 N N . PRO B 1 109 ? -14.625 6.164 14.891 1 46.28 109 PRO B N 1
ATOM 4955 C CA . PRO B 1 109 ? -15.273 5.699 13.664 1 46.28 109 PRO B CA 1
ATOM 4956 C C . PRO B 1 109 ? -14.461 4.625 12.938 1 46.28 109 PRO B C 1
ATOM 4958 O O . PRO B 1 109 ? -15.016 3.881 12.125 1 46.28 109 PRO B O 1
ATOM 4961 N N . TYR B 1 110 ? -13.172 4.52 13.203 1 52.25 110 TYR B N 1
ATOM 4962 C CA . TYR B 1 110 ? -12.359 3.645 12.367 1 52.25 110 TYR B CA 1
ATOM 4963 C C . TYR B 1 110 ? -11.797 2.486 13.188 1 52.25 110 TYR B C 1
ATOM 4965 O O . TYR B 1 110 ? -11.258 2.689 14.281 1 52.25 110 TYR B O 1
ATOM 4973 N N . LYS B 1 111 ? -12.289 1.332 12.859 1 54.47 111 LYS B N 1
ATOM 4974 C CA . LYS B 1 111 ? -11.625 0.135 13.375 1 54.47 111 LYS B CA 1
ATOM 4975 C C . LYS B 1 111 ? -10.797 -0.547 12.289 1 54.47 111 LYS B C 1
ATOM 4977 O O . LYS B 1 111 ? -11.234 -0.645 11.133 1 54.47 111 LYS B O 1
ATOM 4982 N N . LYS B 1 112 ? -9.625 -0.782 12.711 1 53.56 112 LYS B N 1
ATOM 4983 C CA . LYS B 1 112 ? -8.758 -1.483 11.773 1 53.56 112 LYS B CA 1
ATOM 4984 C C . LYS B 1 112 ? -9.258 -2.902 11.516 1 53.56 112 LYS B C 1
ATOM 4986 O O . LYS B 1 112 ? -9.562 -3.637 12.453 1 53.56 112 LYS B O 1
ATOM 4991 N N . ARG B 1 113 ? -9.758 -3.141 10.391 1 47.72 113 ARG B N 1
ATOM 4992 C CA . ARG B 1 113 ? -9.898 -4.551 10.047 1 47.72 113 ARG B CA 1
ATOM 4993 C C . ARG B 1 113 ? -8.586 -5.137 9.555 1 47.72 113 ARG B C 1
ATOM 4995 O O . ARG B 1 113 ? -7.887 -4.516 8.742 1 47.72 113 ARG B O 1
ATOM 5002 N N . ASN B 1 114 ? -8.023 -6.023 10.414 1 40.91 114 ASN B N 1
ATOM 5003 C CA . ASN B 1 114 ? -6.777 -6.676 10.023 1 40.91 114 ASN B CA 1
ATOM 5004 C C . ASN B 1 114 ? -6.992 -7.629 8.844 1 40.91 114 ASN B C 1
ATOM 5006 O O . ASN B 1 114 ? -7.223 -8.82 9.047 1 40.91 114 ASN B O 1
ATOM 5010 N N . ILE B 1 115 ? -7.652 -7.152 7.852 1 41.31 115 ILE B N 1
ATOM 5011 C CA . ILE B 1 115 ? -7.492 -8.008 6.68 1 41.31 115 ILE B CA 1
ATOM 5012 C C . ILE B 1 115 ? -6.066 -7.898 6.152 1 41.31 115 ILE B C 1
ATOM 5014 O O . ILE B 1 115 ? -5.551 -6.793 5.961 1 41.31 115 ILE B O 1
ATOM 5018 N N . PRO B 1 116 ? -5.449 -8.906 6.176 1 38.75 116 PRO B N 1
ATOM 5019 C CA . PRO B 1 116 ? -4.07 -8.938 5.684 1 38.75 116 PRO B CA 1
ATOM 5020 C C . PRO B 1 116 ? -3.906 -8.227 4.344 1 38.75 116 PRO B C 1
ATOM 5022 O O . PRO B 1 116 ? -4.738 -8.391 3.447 1 38.75 116 PRO B O 1
ATOM 5025 N N . PHE B 1 117 ? -3.066 -7.238 4.176 1 40.47 117 PHE B N 1
ATOM 5026 C CA . PHE B 1 117 ? -2.525 -6.527 3.027 1 40.47 117 PHE B CA 1
ATOM 5027 C C . PHE B 1 117 ? -3.451 -5.391 2.609 1 40.47 117 PHE B C 1
ATOM 5029 O O . PHE B 1 117 ? -3.145 -4.641 1.68 1 40.47 117 PHE B O 1
ATOM 5036 N N . GLU B 1 118 ? -4.727 -5.461 3.152 1 44.75 118 GLU B N 1
ATOM 5037 C CA . GLU B 1 118 ? -5.582 -4.293 2.961 1 44.75 118 GLU B CA 1
ATOM 5038 C C . GLU B 1 118 ? -6.094 -3.762 4.297 1 44.75 118 GLU B C 1
ATOM 5040 O O . GLU B 1 118 ? -6.777 -4.477 5.031 1 44.75 118 GLU B O 1
ATOM 5045 N N . ASP B 1 119 ? -5.348 -3.021 4.949 1 43.81 119 ASP B N 1
ATOM 5046 C CA . ASP B 1 119 ? -5.871 -2.35 6.133 1 43.81 119 ASP B CA 1
ATOM 5047 C C . ASP B 1 119 ? -7.168 -1.609 5.816 1 43.81 119 ASP B C 1
ATOM 5049 O O . ASP B 1 119 ? -7.141 -0.464 5.359 1 43.81 119 ASP B O 1
ATOM 5053 N N . THR B 1 120 ? -8.086 -2.465 5.645 1 49.09 120 THR B N 1
ATOM 5054 C CA . THR B 1 120 ? -9.359 -1.79 5.406 1 49.09 120 THR B CA 1
ATOM 5055 C C . THR B 1 120 ? -9.961 -1.303 6.723 1 49.09 120 THR B C 1
ATOM 5057 O O . THR B 1 120 ? -9.805 -1.948 7.758 1 49.09 120 THR B O 1
ATOM 5060 N N . LEU B 1 121 ? -10.234 -0.052 6.809 1 52.78 121 LEU B N 1
ATOM 5061 C CA . LEU B 1 121 ? -10.883 0.64 7.918 1 52.78 121 LEU B CA 1
ATOM 5062 C C . LEU B 1 121 ? -12.375 0.333 7.945 1 52.78 121 LEU B C 1
ATOM 5064 O O . LEU B 1 121 ? -13.039 0.337 6.902 1 52.78 121 LEU B O 1
ATOM 5068 N N . GLU B 1 122 ? -12.781 -0.43 8.953 1 51.09 122 GLU B N 1
ATOM 5069 C CA . GLU B 1 122 ? -14.219 -0.548 9.172 1 51.09 122 GLU B CA 1
ATOM 5070 C C . GLU B 1 122 ? -14.781 0.689 9.867 1 51.09 122 GLU B C 1
ATOM 5072 O O . GLU B 1 122 ? -14.25 1.125 10.891 1 51.09 122 GLU B O 1
ATOM 5077 N N . ILE B 1 123 ? -15.594 1.497 9.172 1 54.06 123 ILE B N 1
ATOM 5078 C CA . ILE B 1 123 ? -16.219 2.697 9.711 1 54.06 123 ILE B CA 1
ATOM 5079 C C . ILE B 1 123 ? -17.531 2.33 10.398 1 54.06 123 ILE B C 1
ATOM 5081 O O . ILE B 1 123 ? -18.375 1.653 9.812 1 54.06 123 ILE B O 1
ATOM 5085 N N . GLN B 1 124 ? -17.562 2.336 11.656 1 54.81 124 GLN B N 1
ATOM 5086 C CA . GLN B 1 124 ? -18.797 2.096 12.391 1 54.81 124 GLN B CA 1
ATOM 5087 C C . GLN B 1 124 ? -19.766 3.268 12.234 1 54.81 124 GLN B C 1
ATOM 5089 O O . GLN B 1 124 ? -19.344 4.395 11.977 1 54.81 124 GLN B O 1
ATOM 5094 N N . LYS B 1 125 ? -20.984 3.195 12.773 1 61.97 125 LYS B N 1
ATOM 5095 C CA . LYS B 1 125 ? -22.344 3.68 12.977 1 61.97 125 LYS B CA 1
ATOM 5096 C C . LYS B 1 125 ? -22.484 5.145 12.57 1 61.97 125 LYS B C 1
ATOM 5098 O O . LYS B 1 125 ? -22.797 5.996 13.406 1 61.97 125 LYS B O 1
ATOM 5103 N N . LEU B 1 126 ? -22.031 5.555 11.398 1 74.62 126 LEU B N 1
ATOM 5104 C CA . LEU B 1 126 ? -22.328 6.879 10.875 1 74.62 126 LEU B CA 1
ATOM 5105 C C . LEU B 1 126 ? -23.797 6.969 10.438 1 74.62 126 LEU B C 1
ATOM 5107 O O . LEU B 1 126 ? -24.312 6.051 9.805 1 74.62 126 LEU B O 1
ATOM 5111 N N . LYS B 1 127 ? -24.516 7.902 11.07 1 79.88 127 LYS B N 1
ATOM 5112 C CA . LYS B 1 127 ? -25.938 8.102 10.758 1 79.88 127 LYS B CA 1
ATOM 5113 C C . LYS B 1 127 ? -26.188 9.508 10.227 1 79.88 127 LYS B C 1
ATOM 5115 O O . LYS B 1 127 ? -25.484 10.453 10.594 1 79.88 127 LYS B O 1
ATOM 5120 N N . ASN B 1 128 ? -27.203 9.625 9.43 1 89.38 128 ASN B N 1
ATOM 5121 C CA . ASN B 1 128 ? -27.609 10.922 8.906 1 89.38 128 ASN B CA 1
ATOM 5122 C C . ASN B 1 128 ? -28.062 11.852 10.023 1 89.38 128 ASN B C 1
ATOM 5124 O O . ASN B 1 128 ? -28.688 11.414 11 1 89.38 128 ASN B O 1
ATOM 5128 N N . PHE B 1 129 ? -27.703 13.133 9.914 1 91.94 129 PHE B N 1
ATOM 5129 C CA . PHE B 1 129 ? -28.141 14.148 10.852 1 91.94 129 PHE B CA 1
ATOM 5130 C C . PHE B 1 129 ? -28.297 15.5 10.156 1 91.94 129 PHE B C 1
ATOM 5132 O O . PHE B 1 129 ? -27.969 15.641 8.984 1 91.94 129 PHE B O 1
ATOM 5139 N N . THR B 1 130 ? -28.922 16.438 10.875 1 94.38 130 THR B N 1
ATOM 5140 C CA . THR B 1 130 ? -29.25 17.719 10.258 1 94.38 130 THR B CA 1
ATOM 5141 C C . THR B 1 130 ? -28.516 18.859 10.961 1 94.38 130 THR B C 1
ATOM 5143 O O . THR B 1 130 ? -28.422 18.891 12.188 1 94.38 130 THR B O 1
ATOM 5146 N N . MET B 1 131 ? -27.906 19.734 10.195 1 96.69 131 MET B N 1
ATOM 5147 C CA . MET B 1 131 ? -27.391 21.016 10.68 1 96.69 131 MET B CA 1
ATOM 5148 C C . MET B 1 131 ? -28.391 22.141 10.477 1 96.69 131 MET B C 1
ATOM 5150 O O . MET B 1 131 ? -28.922 22.312 9.383 1 96.69 131 MET B O 1
ATOM 5154 N N . SER B 1 132 ? -28.656 22.891 11.5 1 95.31 132 SER B N 1
ATOM 5155 C CA . SER B 1 132 ? -29.625 23.984 11.445 1 95.31 132 SER B CA 1
ATOM 5156 C C . SER B 1 132 ? -28.984 25.281 10.961 1 95.31 132 SER B C 1
ATOM 5158 O O . SER B 1 132 ? -27.75 25.391 10.945 1 95.31 132 SER B O 1
ATOM 5160 N N . GLY B 1 133 ? -29.859 26.234 10.547 1 96.19 133 GLY B N 1
ATOM 5161 C CA . GLY B 1 133 ? -29.375 27.562 10.227 1 96.19 133 GLY B CA 1
ATOM 5162 C C . GLY B 1 133 ? -28.625 28.219 11.375 1 96.19 133 GLY B C 1
ATOM 5163 O O . GLY B 1 133 ? -27.609 28.891 11.164 1 96.19 133 GLY B O 1
ATOM 5164 N N . LYS B 1 134 ? -29.109 27.969 12.547 1 94.56 134 LYS B N 1
ATOM 5165 C CA . LYS B 1 134 ? -28.484 28.547 13.734 1 94.56 134 LYS B CA 1
ATOM 5166 C C . LYS B 1 134 ? -27.062 28.047 13.906 1 94.56 134 LYS B C 1
ATOM 5168 O O . LYS B 1 134 ? -26.156 28.812 14.188 1 94.56 134 LYS B O 1
ATOM 5173 N N . GLN B 1 135 ? -26.859 26.766 13.797 1 95.44 135 GLN B N 1
ATOM 5174 C CA . GLN B 1 135 ? -25.516 26.188 13.914 1 95.44 135 GLN B CA 1
ATOM 5175 C C . GLN B 1 135 ? -24.578 26.75 12.852 1 95.44 135 GLN B C 1
ATOM 5177 O O . GLN B 1 135 ? -23.422 27.062 13.141 1 95.44 135 GLN B O 1
ATOM 5182 N N . TRP B 1 136 ? -25.109 26.859 11.641 1 97.5 136 TRP B N 1
ATOM 5183 C CA . TRP B 1 136 ? -24.328 27.438 10.555 1 97.5 136 TRP B CA 1
ATOM 5184 C C . TRP B 1 136 ? -23.969 28.891 10.859 1 97.5 136 TRP B C 1
ATOM 5186 O O . TRP B 1 136 ? -22.828 29.312 10.656 1 97.5 136 TRP B O 1
ATOM 5196 N N . ASP B 1 137 ? -24.922 29.625 11.398 1 96.94 137 ASP B N 1
ATOM 5197 C CA . ASP B 1 137 ? -24.688 31.016 11.766 1 96.94 137 ASP B CA 1
ATOM 5198 C C . ASP B 1 137 ? -23.641 31.125 12.859 1 96.94 137 ASP B C 1
ATOM 5200 O O . ASP B 1 137 ? -22.766 32 12.805 1 96.94 137 ASP B O 1
ATOM 5204 N N . GLU B 1 138 ? -23.719 30.281 13.852 1 96 138 GLU B N 1
ATOM 5205 C CA . GLU B 1 138 ? -22.75 30.297 14.945 1 96 138 GLU B CA 1
ATOM 5206 C C . GLU B 1 138 ? -21.344 30.047 14.438 1 96 138 GLU B C 1
ATOM 5208 O O . GLU B 1 138 ? -20.391 30.719 14.859 1 96 138 GLU B O 1
ATOM 5213 N N . LEU B 1 139 ? -21.219 29.125 13.594 1 97.44 139 LEU B N 1
ATOM 5214 C CA . LEU B 1 139 ? -19.938 28.797 13 1 97.44 139 LEU B CA 1
ATOM 5215 C C . LEU B 1 139 ? -19.375 29.984 12.219 1 97.44 139 LEU B C 1
ATOM 5217 O O . LEU B 1 139 ? -18.219 30.359 12.383 1 97.44 139 LEU B O 1
ATOM 5221 N N . ASN B 1 140 ? -20.203 30.594 11.344 1 97.88 140 ASN B N 1
ATOM 5222 C CA . ASN B 1 140 ? -19.766 31.734 10.531 1 97.88 140 ASN B CA 1
ATOM 5223 C C . ASN B 1 140 ? -19.438 32.938 11.383 1 97.88 140 ASN B C 1
ATOM 5225 O O . ASN B 1 140 ? -18.469 33.656 11.117 1 97.88 140 ASN B O 1
ATOM 5229 N N . HIS B 1 141 ? -20.203 33.156 12.406 1 97.56 141 HIS B N 1
ATOM 5230 C CA . HIS B 1 141 ? -19.906 34.25 13.312 1 97.56 141 HIS B CA 1
ATOM 5231 C C . HIS B 1 141 ? -18.578 34.031 14.023 1 97.56 141 HIS B C 1
ATOM 5233 O O . HIS B 1 141 ? -17.797 35 14.18 1 97.56 141 HIS B O 1
ATOM 5239 N N . PHE B 1 142 ? -18.375 32.875 14.5 1 97.62 142 PHE B N 1
ATOM 5240 C CA . PHE B 1 142 ? -17.125 32.562 15.18 1 97.62 142 PHE B CA 1
ATOM 5241 C C . PHE B 1 142 ? -15.93 32.844 14.281 1 97.62 142 PHE B C 1
ATOM 5243 O O . PHE B 1 142 ? -14.977 33.5 14.695 1 97.62 142 PHE B O 1
ATOM 5250 N N . VAL B 1 143 ? -15.922 32.312 13.016 1 97.75 143 VAL B N 1
ATOM 5251 C CA . VAL B 1 143 ? -14.797 32.438 12.094 1 97.75 143 VAL B CA 1
ATOM 5252 C C . VAL B 1 143 ? -14.547 33.938 11.812 1 97.75 143 VAL B C 1
ATOM 5254 O O . VAL B 1 143 ? -13.398 34.344 11.68 1 97.75 143 VAL B O 1
ATOM 5257 N N . GLU B 1 144 ? -15.617 34.688 11.695 1 97.19 144 GLU B N 1
ATOM 5258 C CA . GLU B 1 144 ? -15.484 36.125 11.484 1 97.19 144 GLU B CA 1
ATOM 5259 C C . GLU B 1 144 ? -14.82 36.812 12.672 1 97.19 144 GLU B C 1
ATOM 5261 O O . GLU B 1 144 ? -13.922 37.625 12.5 1 97.19 144 GLU B O 1
ATOM 5266 N N . VAL B 1 145 ? -15.234 36.438 13.812 1 96.94 145 VAL B N 1
ATOM 5267 C CA . VAL B 1 145 ? -14.773 37.062 15.039 1 96.94 145 VAL B CA 1
ATOM 5268 C C . VAL B 1 145 ? -13.289 36.812 15.242 1 96.94 145 VAL B C 1
ATOM 5270 O O . VAL B 1 145 ? -12.531 37.688 15.648 1 96.94 145 VAL B O 1
ATOM 5273 N N . VAL B 1 146 ? -12.852 35.625 14.953 1 96.69 146 VAL B N 1
ATOM 5274 C CA . VAL B 1 146 ? -11.492 35.25 15.336 1 96.69 146 VAL B CA 1
ATOM 5275 C C . VAL B 1 146 ? -10.547 35.438 14.148 1 96.69 146 VAL B C 1
ATOM 5277 O O . VAL B 1 146 ? -9.344 35.219 14.266 1 96.69 146 VAL B O 1
ATOM 5280 N N . GLY B 1 147 ? -11.055 35.812 13 1 97.25 147 GLY B N 1
ATOM 5281 C CA . GLY B 1 147 ? -10.234 36.125 11.836 1 97.25 147 GLY B CA 1
ATOM 5282 C C . GLY B 1 147 ? -9.82 34.875 11.07 1 97.25 147 GLY B C 1
ATOM 5283 O O . GLY B 1 147 ? -8.688 34.781 10.586 1 97.25 147 GLY B O 1
ATOM 5284 N N . TRP B 1 148 ? -10.656 33.812 11.031 1 98.31 148 TRP B N 1
ATOM 5285 C CA . TRP B 1 148 ? -10.398 32.562 10.289 1 98.31 148 TRP B CA 1
ATOM 5286 C C . TRP B 1 148 ? -11.18 32.562 8.984 1 98.31 148 TRP B C 1
ATOM 5288 O O . TRP B 1 148 ? -11.992 33.438 8.719 1 98.31 148 TRP B O 1
ATOM 5298 N N . ASP B 1 149 ? -10.867 31.75 8.039 1 98 149 ASP B N 1
ATOM 5299 C CA . ASP B 1 149 ? -11.539 31.531 6.762 1 98 149 ASP B CA 1
ATOM 5300 C C . ASP B 1 149 ? -12.109 30.125 6.664 1 98 149 ASP B C 1
ATOM 5302 O O . ASP B 1 149 ? -11.375 29.141 6.812 1 98 149 ASP B O 1
ATOM 5306 N N . LEU B 1 150 ? -13.328 30.016 6.359 1 98.19 150 LEU B N 1
ATOM 5307 C CA . LEU B 1 150 ? -14.055 28.766 6.484 1 98.19 150 LEU B CA 1
ATOM 5308 C C . LEU B 1 150 ? -13.977 27.953 5.188 1 98.19 150 LEU B C 1
ATOM 5310 O O . LEU B 1 150 ? -14.195 28.5 4.102 1 98.19 150 LEU B O 1
ATOM 5314 N N . ILE B 1 151 ? -13.617 26.734 5.266 1 98.69 151 ILE B N 1
ATOM 5315 C CA . ILE B 1 151 ? -13.758 25.719 4.227 1 98.69 151 ILE B CA 1
ATOM 5316 C C . ILE B 1 151 ? -14.703 24.609 4.703 1 98.69 151 ILE B C 1
ATOM 5318 O O . ILE B 1 151 ? -14.492 24.031 5.766 1 98.69 151 ILE B O 1
ATOM 5322 N N . PHE B 1 152 ? -15.688 24.328 3.967 1 98.69 152 PHE B N 1
ATOM 5323 C CA . PHE B 1 152 ? -16.734 23.422 4.43 1 98.69 152 PHE B CA 1
ATOM 5324 C C . PHE B 1 152 ? -16.812 22.188 3.537 1 98.69 152 PHE B C 1
ATOM 5326 O O . PHE B 1 152 ? -16.875 22.312 2.311 1 98.69 152 PHE B O 1
ATOM 5333 N N . ASP B 1 153 ? -16.828 21.016 4.141 1 98.69 153 ASP B N 1
ATOM 5334 C CA . ASP B 1 153 ? -16.922 19.734 3.455 1 98.69 153 ASP B CA 1
ATOM 5335 C C . ASP B 1 153 ? -18.375 19.312 3.262 1 98.69 153 ASP B C 1
ATOM 5337 O O . ASP B 1 153 ? -19.062 18.969 4.227 1 98.69 153 ASP B O 1
ATOM 5341 N N . LEU B 1 154 ? -18.797 19.328 2.02 1 98.62 154 LEU B N 1
ATOM 5342 C CA . LEU B 1 154 ? -20.172 18.984 1.674 1 98.62 154 LEU B CA 1
ATOM 5343 C C . LEU B 1 154 ? -20.375 17.469 1.712 1 98.62 154 LEU B C 1
ATOM 5345 O O . LEU B 1 154 ? -19.438 16.703 1.521 1 98.62 154 LEU B O 1
ATOM 5349 N N . ASN B 1 155 ? -21.625 17.094 1.964 1 98 155 ASN B N 1
ATOM 5350 C CA . ASN B 1 155 ? -22.016 15.68 1.944 1 98 155 ASN B CA 1
ATOM 5351 C C . ASN B 1 155 ? -21.875 15.078 0.549 1 98 155 ASN B C 1
ATOM 5353 O O . ASN B 1 155 ? -22.594 15.461 -0.373 1 98 155 ASN B O 1
ATOM 5357 N N . GLY B 1 156 ? -20.984 14.125 0.401 1 97.38 156 GLY B N 1
ATOM 5358 C CA . GLY B 1 156 ? -20.75 13.5 -0.893 1 97.38 156 GLY B CA 1
ATOM 5359 C C . GLY B 1 156 ? -21.609 12.273 -1.115 1 97.38 156 GLY B C 1
ATOM 5360 O O . GLY B 1 156 ? -21.625 11.703 -2.209 1 97.38 156 GLY B O 1
ATOM 5361 N N . LEU B 1 157 ? -22.422 11.875 -0.114 1 96.38 157 LEU B N 1
ATOM 5362 C CA . LEU B 1 157 ? -23.109 10.594 -0.187 1 96.38 157 LEU B CA 1
ATOM 5363 C C . LEU B 1 157 ? -24.594 10.789 -0.391 1 96.38 157 LEU B C 1
ATOM 5365 O O . LEU B 1 157 ? -25.375 9.828 -0.355 1 96.38 157 LEU B O 1
ATOM 5369 N N . LEU B 1 158 ? -25.047 12.016 -0.565 1 95.94 158 LEU B N 1
ATOM 5370 C CA . LEU B 1 158 ? -26.406 12.242 -1.054 1 95.94 158 LEU B CA 1
ATOM 5371 C C . LEU B 1 158 ? -26.5 11.953 -2.547 1 95.94 158 LEU B C 1
ATOM 5373 O O . LEU B 1 158 ? -26.094 12.773 -3.371 1 95.94 158 LEU B O 1
ATOM 5377 N N . ARG B 1 159 ? -27.031 10.734 -2.82 1 94.19 159 ARG B N 1
ATOM 5378 C CA . ARG B 1 159 ? -26.938 10.273 -4.203 1 94.19 159 ARG B CA 1
ATOM 5379 C C . ARG B 1 159 ? -28.234 9.602 -4.645 1 94.19 159 ARG B C 1
ATOM 5381 O O . ARG B 1 159 ? -28.984 9.078 -3.816 1 94.19 159 ARG B O 1
ATOM 5388 N N . GLN B 1 160 ? -28.484 9.672 -5.883 1 91.5 160 GLN B N 1
ATOM 5389 C CA . GLN B 1 160 ? -29.547 8.961 -6.57 1 91.5 160 GLN B CA 1
ATOM 5390 C C . GLN B 1 160 ? -29.047 8.312 -7.859 1 91.5 160 GLN B C 1
ATOM 5392 O O . GLN B 1 160 ? -28.438 8.984 -8.695 1 91.5 160 GLN B O 1
ATOM 5397 N N . ASP B 1 161 ? -29.188 6.969 -8.016 1 86.06 161 ASP B N 1
ATOM 5398 C CA . ASP B 1 161 ? -28.75 6.191 -9.172 1 86.06 161 ASP B CA 1
ATOM 5399 C C . ASP B 1 161 ? -27.281 6.434 -9.469 1 86.06 161 ASP B C 1
ATOM 5401 O O . ASP B 1 161 ? -26.906 6.684 -10.617 1 86.06 161 ASP B O 1
ATOM 5405 N N . GLY B 1 162 ? -26.531 6.633 -8.438 1 85.94 162 GLY B N 1
ATOM 5406 C CA . GLY B 1 162 ? -25.094 6.742 -8.57 1 85.94 162 GLY B CA 1
ATOM 5407 C C . GLY B 1 162 ? -24.609 8.172 -8.734 1 85.94 162 GLY B C 1
ATOM 5408 O O . GLY B 1 162 ? -23.422 8.453 -8.609 1 85.94 162 GLY B O 1
ATOM 5409 N N . LEU B 1 163 ? -25.531 9.094 -8.891 1 92.69 163 LEU B N 1
ATOM 5410 C CA . LEU B 1 163 ? -25.156 10.477 -9.148 1 92.69 163 LEU B CA 1
ATOM 5411 C C . LEU B 1 163 ? -25.312 11.32 -7.883 1 92.69 163 LEU B C 1
ATOM 5413 O O . LEU B 1 163 ? -26.266 11.141 -7.121 1 92.69 163 LEU B O 1
ATOM 5417 N N . TRP B 1 164 ? -24.391 12.234 -7.703 1 97.56 164 TRP B N 1
ATOM 5418 C CA . TRP B 1 164 ? -24.453 13.133 -6.559 1 97.56 164 TRP B CA 1
ATOM 5419 C C . TRP B 1 164 ? -25.609 14.117 -6.703 1 97.56 164 TRP B C 1
ATOM 5421 O O . TRP B 1 164 ? -25.812 14.688 -7.777 1 97.56 164 TRP B O 1
ATOM 5431 N N . LEU B 1 165 ? -26.391 14.273 -5.645 1 96.56 165 LEU B N 1
ATOM 5432 C CA . LEU B 1 165 ? -27.5 15.234 -5.59 1 96.56 165 LEU B CA 1
ATOM 5433 C C . LEU B 1 165 ? -27.031 16.562 -5.004 1 96.56 165 LEU B C 1
ATOM 5435 O O . LEU B 1 165 ? -26.75 16.656 -3.809 1 96.56 165 LEU B O 1
ATOM 5439 N N . PRO B 1 166 ? -27.016 17.594 -5.781 1 96.62 166 PRO B N 1
ATOM 5440 C CA . PRO B 1 166 ? -26.453 18.859 -5.316 1 96.62 166 PRO B CA 1
ATOM 5441 C C . PRO B 1 166 ? -27.453 19.703 -4.539 1 96.62 166 PRO B C 1
ATOM 5443 O O . PRO B 1 166 ? -27.109 20.766 -4.012 1 96.62 166 PRO B O 1
ATOM 5446 N N . ASP B 1 167 ? -28.688 19.312 -4.402 1 96.25 167 ASP B N 1
ATOM 5447 C CA . ASP B 1 167 ? -29.781 20.141 -3.914 1 96.25 167 ASP B CA 1
ATOM 5448 C C . ASP B 1 167 ? -29.5 20.656 -2.504 1 96.25 167 ASP B C 1
ATOM 5450 O O . ASP B 1 167 ? -29.75 21.828 -2.205 1 96.25 167 ASP B O 1
ATOM 5454 N N . ASN B 1 168 ? -29.062 19.781 -1.677 1 97.75 168 ASN B N 1
ATOM 5455 C CA . ASN B 1 168 ? -28.828 20.203 -0.302 1 97.75 168 ASN B CA 1
ATOM 5456 C C . ASN B 1 168 ? -27.656 21.172 -0.214 1 97.75 168 ASN B C 1
ATOM 5458 O O . ASN B 1 168 ? -27.656 22.078 0.613 1 97.75 168 ASN B O 1
ATOM 5462 N N . ALA B 1 169 ? -26.625 20.922 -1 1 97.81 169 ALA B N 1
ATOM 5463 C CA . ALA B 1 169 ? -25.531 21.875 -1.095 1 97.81 169 ALA B CA 1
ATOM 5464 C C . ALA B 1 169 ? -26.016 23.25 -1.556 1 97.81 169 ALA B C 1
ATOM 5466 O O . ALA B 1 169 ? -25.625 24.266 -0.996 1 97.81 169 ALA B O 1
ATOM 5467 N N . LYS B 1 170 ? -26.891 23.234 -2.533 1 97.19 170 LYS B N 1
ATOM 5468 C CA . LYS B 1 170 ? -27.453 24.469 -3.053 1 97.19 170 LYS B CA 1
ATOM 5469 C C . LYS B 1 170 ? -28.25 25.203 -1.983 1 97.19 170 LYS B C 1
ATOM 5471 O O . LYS B 1 170 ? -28.203 26.438 -1.887 1 97.19 170 LYS B O 1
ATOM 5476 N N . LEU B 1 171 ? -28.984 24.422 -1.242 1 97.19 171 LEU B N 1
ATOM 5477 C CA . LEU B 1 171 ? -29.766 25.016 -0.152 1 97.19 171 LEU B CA 1
ATOM 5478 C C . LEU B 1 171 ? -28.844 25.75 0.82 1 97.19 171 LEU B C 1
ATOM 5480 O O . LEU B 1 171 ? -29.141 26.875 1.231 1 97.19 171 LEU B O 1
ATOM 5484 N N . LEU B 1 172 ? -27.781 25.156 1.188 1 98 172 LEU B N 1
ATOM 5485 C CA . LEU B 1 172 ? -26.812 25.766 2.094 1 98 172 LEU B CA 1
ATOM 5486 C C . LEU B 1 172 ? -26.172 27 1.465 1 98 172 LEU B C 1
ATOM 5488 O O . LEU B 1 172 ? -26.016 28.031 2.131 1 98 172 LEU B O 1
ATOM 5492 N N . MET B 1 173 ? -25.859 26.938 0.219 1 97.31 173 MET B N 1
ATOM 5493 C CA . MET B 1 173 ? -25.219 28.031 -0.485 1 97.31 173 MET B CA 1
ATOM 5494 C C . MET B 1 173 ? -26.172 29.219 -0.623 1 97.31 173 MET B C 1
ATOM 5496 O O . MET B 1 173 ? -25.766 30.375 -0.462 1 97.31 173 MET B O 1
ATOM 5500 N N . ASP B 1 174 ? -27.406 28.875 -0.92 1 96.88 174 ASP B N 1
ATOM 5501 C CA . ASP B 1 174 ? -28.422 29.938 -0.981 1 96.88 174 ASP B CA 1
ATOM 5502 C C . ASP B 1 174 ? -28.547 30.656 0.359 1 96.88 174 ASP B C 1
ATOM 5504 O O . ASP B 1 174 ? -28.547 31.891 0.407 1 96.88 174 ASP B O 1
ATOM 5508 N N . TYR B 1 175 ? -28.625 29.859 1.397 1 97.31 175 TYR B N 1
ATOM 5509 C CA . TYR B 1 175 ? -28.719 30.422 2.738 1 97.31 175 TYR B CA 1
ATOM 5510 C C . TYR B 1 175 ? -27.5 31.281 3.057 1 97.31 175 TYR B C 1
ATOM 5512 O O . TYR B 1 175 ? -27.641 32.406 3.576 1 97.31 175 TYR B O 1
ATOM 5520 N N . THR B 1 176 ? -26.375 30.797 2.789 1 97.62 176 THR B N 1
ATOM 5521 C CA . THR B 1 176 ? -25.109 31.484 3.029 1 97.62 176 THR B CA 1
ATOM 5522 C C . THR B 1 176 ? -25.062 32.812 2.27 1 97.62 176 THR B C 1
ATOM 5524 O O . THR B 1 176 ? -24.656 33.844 2.824 1 97.62 176 THR B O 1
ATOM 5527 N N . SER B 1 177 ? -25.469 32.75 0.999 1 96.19 177 SER B N 1
ATOM 5528 C CA . SER B 1 177 ? -25.484 33.938 0.159 1 96.19 177 SER B CA 1
ATOM 5529 C C . SER B 1 177 ? -26.453 35 0.713 1 96.19 177 SER B C 1
ATOM 5531 O O . SER B 1 177 ? -26.125 36.188 0.763 1 96.19 177 SER B O 1
ATOM 5533 N N . GLN B 1 178 ? -27.578 34.562 1.155 1 96 178 GLN B N 1
ATOM 5534 C CA . GLN B 1 178 ? -28.594 35.438 1.715 1 96 178 GLN B CA 1
ATOM 5535 C C . GLN B 1 178 ? -28.078 36.125 2.979 1 96 178 GLN B C 1
ATOM 5537 O O . GLN B 1 178 ? -28.375 37.312 3.221 1 96 178 GLN B O 1
ATOM 5542 N N . LYS B 1 179 ? -27.344 35.406 3.74 1 96.62 179 LYS B N 1
ATOM 5543 C CA . LYS B 1 179 ? -26.812 35.938 5.004 1 96.62 179 LYS B CA 1
ATOM 5544 C C . LYS B 1 179 ? -25.578 36.781 4.773 1 96.62 179 LYS B C 1
ATOM 5546 O O . LYS B 1 179 ? -25.156 37.531 5.66 1 96.62 179 LYS B O 1
ATOM 5551 N N . GLY B 1 180 ? -24.938 36.656 3.604 1 95.62 180 GLY B N 1
ATOM 5552 C CA . GLY B 1 180 ? -23.766 37.438 3.252 1 95.62 180 GLY B CA 1
ATOM 5553 C C . GLY B 1 180 ? -22.484 36.906 3.848 1 95.62 180 GLY B C 1
ATOM 5554 O O . GLY B 1 180 ? -21.516 37.656 4.035 1 95.62 180 GLY B O 1
ATOM 5555 N N . TYR B 1 181 ? -22.422 35.625 4.242 1 95.75 181 TYR B N 1
ATOM 5556 C CA . TYR B 1 181 ? -21.234 35 4.812 1 95.75 181 TYR B CA 1
ATOM 5557 C C . TYR B 1 181 ? -20.172 34.781 3.742 1 95.75 181 TYR B C 1
ATOM 5559 O O . TYR B 1 181 ? -20.5 34.469 2.594 1 95.75 181 TYR B O 1
ATOM 5567 N N . LYS B 1 182 ? -18.969 34.969 4.148 1 93 182 LYS B N 1
ATOM 5568 C CA . LYS B 1 182 ? -17.828 34.688 3.27 1 93 182 LYS B CA 1
ATOM 5569 C C . LYS B 1 182 ? -17.312 33.281 3.48 1 93 182 LYS B C 1
ATOM 5571 O O . LYS B 1 182 ? -17.125 32.844 4.621 1 93 182 LYS B O 1
ATOM 5576 N N . ILE B 1 183 ? -17.234 32.594 2.445 1 95.62 183 ILE B N 1
ATOM 5577 C CA . ILE B 1 183 ? -16.719 31.234 2.488 1 95.62 183 ILE B CA 1
ATOM 5578 C C . ILE B 1 183 ? -15.445 31.141 1.648 1 95.62 183 ILE B C 1
ATOM 5580 O O . ILE B 1 183 ? -15.453 31.469 0.462 1 95.62 183 ILE B O 1
ATOM 5584 N N . ALA B 1 184 ? -14.359 30.672 2.309 1 97 184 ALA B N 1
ATOM 5585 C CA . ALA B 1 184 ? -13.078 30.594 1.611 1 97 184 ALA B CA 1
ATOM 5586 C C . ALA B 1 184 ? -13.086 29.469 0.581 1 97 184 ALA B C 1
ATOM 5588 O O . ALA B 1 184 ? -12.422 29.562 -0.454 1 97 184 ALA B O 1
ATOM 5589 N N . GLY B 1 185 ? -13.836 28.391 0.965 1 97.88 185 GLY B N 1
ATOM 5590 C CA . GLY B 1 185 ? -13.828 27.312 -0.008 1 97.88 185 GLY B CA 1
ATOM 5591 C C . GLY B 1 185 ? -14.742 26.172 0.367 1 97.88 185 GLY B C 1
ATOM 5592 O O . GLY B 1 185 ? -15.383 26.188 1.423 1 97.88 185 GLY B O 1
ATOM 5593 N N . TRP B 1 186 ? -14.766 25.188 -0.593 1 98.19 186 TRP B N 1
ATOM 5594 C CA . TRP B 1 186 ? -15.641 24.031 -0.469 1 98.19 186 TRP B CA 1
ATOM 5595 C C . TRP B 1 186 ? -14.883 22.734 -0.771 1 98.19 186 TRP B C 1
ATOM 5597 O O . TRP B 1 186 ? -13.914 22.75 -1.526 1 98.19 186 TRP B O 1
ATOM 5607 N N . GLU B 1 187 ? -15.328 21.734 -0.12 1 98.31 187 GLU B N 1
ATOM 5608 C CA . GLU B 1 187 ? -14.914 20.359 -0.361 1 98.31 187 GLU B CA 1
ATOM 5609 C C . GLU B 1 187 ? -16.125 19.438 -0.544 1 98.31 187 GLU B C 1
ATOM 5611 O O . GLU B 1 187 ? -17.219 19.766 -0.096 1 98.31 187 GLU B O 1
ATOM 5616 N N . LEU B 1 188 ? -15.93 18.312 -1.271 1 98.62 188 LEU B N 1
ATOM 5617 C CA . LEU B 1 188 ? -17.047 17.406 -1.51 1 98.62 188 LEU B CA 1
ATOM 5618 C C . LEU B 1 188 ? -16.688 15.984 -1.072 1 98.62 188 LEU B C 1
ATOM 5620 O O . LEU B 1 188 ? -16.172 15.195 -1.868 1 98.62 188 LEU B O 1
ATOM 5624 N N . GLY B 1 189 ? -17.047 15.75 0.172 1 98.12 189 GLY B N 1
ATOM 5625 C CA . GLY B 1 189 ? -16.859 14.414 0.707 1 98.12 189 GLY B CA 1
ATOM 5626 C C . GLY B 1 189 ? -15.555 14.242 1.468 1 98.12 189 GLY B C 1
ATOM 5627 O O . GLY B 1 189 ? -14.555 14.883 1.143 1 98.12 189 GLY B O 1
ATOM 5628 N N . ASN B 1 190 ? -15.57 13.352 2.455 1 97 190 ASN B N 1
ATOM 5629 C CA . ASN B 1 190 ? -14.422 12.977 3.277 1 97 190 ASN B CA 1
ATOM 5630 C C . ASN B 1 190 ? -13.953 11.555 2.982 1 97 190 ASN B C 1
ATOM 5632 O O . ASN B 1 190 ? -14.703 10.602 3.184 1 97 190 ASN B O 1
ATOM 5636 N N . GLU B 1 191 ? -12.758 11.43 2.51 1 96.44 191 GLU B N 1
ATOM 5637 C CA . GLU B 1 191 ? -12.109 10.141 2.287 1 96.44 191 GLU B CA 1
ATOM 5638 C C . GLU B 1 191 ? -12.977 9.227 1.421 1 96.44 191 GLU B C 1
ATOM 5640 O O . GLU B 1 191 ? -13.289 8.102 1.811 1 96.44 191 GLU B O 1
ATOM 5645 N N . PRO B 1 192 ? -13.227 9.703 0.215 1 97.31 192 PRO B N 1
ATOM 5646 C CA . PRO B 1 192 ? -14.109 8.938 -0.671 1 97.31 192 PRO B CA 1
ATOM 5647 C C . PRO B 1 192 ? -13.508 7.602 -1.1 1 97.31 192 PRO B C 1
ATOM 5649 O O . PRO B 1 192 ? -14.234 6.703 -1.529 1 97.31 192 PRO B O 1
ATOM 5652 N N . ASP B 1 193 ? -12.18 7.473 -0.999 1 95.12 193 ASP B N 1
ATOM 5653 C CA . ASP B 1 193 ? -11.492 6.25 -1.396 1 95.12 193 ASP B CA 1
ATOM 5654 C C . ASP B 1 193 ? -11.891 5.078 -0.504 1 95.12 193 ASP B C 1
ATOM 5656 O O . ASP B 1 193 ? -11.703 3.916 -0.874 1 95.12 193 ASP B O 1
ATOM 5660 N N . VAL B 1 194 ? -12.477 5.355 0.656 1 92.12 194 VAL B N 1
ATOM 5661 C CA . VAL B 1 194 ? -12.82 4.254 1.549 1 92.12 194 VAL B CA 1
ATOM 5662 C C . VAL B 1 194 ? -14.336 4.199 1.749 1 92.12 194 VAL B C 1
ATOM 5664 O O . VAL B 1 194 ? -14.828 3.504 2.641 1 92.12 194 VAL B O 1
ATOM 5667 N N . TRP B 1 195 ? -15.141 4.914 0.951 1 92.25 195 TRP B N 1
ATOM 5668 C CA . TRP B 1 195 ? -16.594 4.863 1.022 1 92.25 195 TRP B CA 1
ATOM 5669 C C . TRP B 1 195 ? -17.094 3.441 0.805 1 92.25 195 TRP B C 1
ATOM 5671 O O . TRP B 1 195 ? -18.188 3.084 1.267 1 92.25 195 TRP B O 1
ATOM 5681 N N . ARG B 1 196 ? -16.359 2.629 0.089 1 87.25 196 ARG B N 1
ATOM 5682 C CA . ARG B 1 196 ? -16.75 1.244 -0.163 1 87.25 196 ARG B CA 1
ATOM 5683 C C . ARG B 1 196 ? -16.969 0.492 1.145 1 87.25 196 ARG B C 1
ATOM 5685 O O . ARG B 1 196 ? -17.812 -0.408 1.212 1 87.25 196 ARG B O 1
ATOM 5692 N N . ASN B 1 197 ? -16.234 0.868 2.15 1 81.94 197 ASN B N 1
ATOM 5693 C CA . ASN B 1 197 ? -16.391 0.263 3.469 1 81.94 197 ASN B CA 1
ATOM 5694 C C . ASN B 1 197 ? -17.734 0.62 4.086 1 81.94 197 ASN B C 1
ATOM 5696 O O . ASN B 1 197 ? -18.172 -0.015 5.051 1 81.94 197 ASN B O 1
ATOM 5700 N N . LEU B 1 198 ? -18.328 1.647 3.529 1 82.88 198 LEU B N 1
ATOM 5701 C CA . LEU B 1 198 ? -19.641 2.08 3.971 1 82.88 198 LEU B CA 1
ATOM 5702 C C . LEU B 1 198 ? -20.734 1.57 3.027 1 82.88 198 LEU B C 1
ATOM 5704 O O . LEU B 1 198 ? -21.906 1.92 3.174 1 82.88 198 LEU B O 1
ATOM 5708 N N . GLY B 1 199 ? -20.297 0.833 2.002 1 82.25 199 GLY B N 1
ATOM 5709 C CA . GLY B 1 199 ? -21.25 0.259 1.067 1 82.25 199 GLY B CA 1
ATOM 5710 C C . GLY B 1 199 ? -21.453 1.103 -0.178 1 82.25 199 GLY B C 1
ATOM 5711 O O . GLY B 1 199 ? -22.312 0.801 -1.009 1 82.25 199 GLY B O 1
ATOM 5712 N N . TYR B 1 200 ? -20.641 2.195 -0.325 1 88.06 200 TYR B N 1
ATOM 5713 C CA . TYR B 1 200 ? -20.734 3.059 -1.498 1 88.06 200 TYR B CA 1
ATOM 5714 C C . TYR B 1 200 ? -19.562 2.828 -2.441 1 88.06 200 TYR B C 1
ATOM 5716 O O . TYR B 1 200 ? -18.406 3.086 -2.082 1 88.06 200 TYR B O 1
ATOM 5724 N N . ASN B 1 201 ? -19.891 2.377 -3.633 1 89.56 201 ASN B N 1
ATOM 5725 C CA . ASN B 1 201 ? -18.844 2.102 -4.613 1 89.56 201 ASN B CA 1
ATOM 5726 C C . ASN B 1 201 ? -18.719 3.229 -5.633 1 89.56 201 ASN B C 1
ATOM 5728 O O . ASN B 1 201 ? -19.297 3.145 -6.727 1 89.56 201 ASN B O 1
ATOM 5732 N N . ILE B 1 202 ? -18.062 4.305 -5.27 1 94.81 202 ILE B N 1
ATOM 5733 C CA . ILE B 1 202 ? -17.797 5.465 -6.113 1 94.81 202 ILE B CA 1
ATOM 5734 C C . ILE B 1 202 ? -16.297 5.555 -6.406 1 94.81 202 ILE B C 1
ATOM 5736 O O . ILE B 1 202 ? -15.492 5.727 -5.492 1 94.81 202 ILE B O 1
ATOM 5740 N N . ASN B 1 203 ? -15.93 5.441 -7.68 1 94.88 203 ASN B N 1
ATOM 5741 C CA . ASN B 1 203 ? -14.508 5.5 -7.996 1 94.88 203 ASN B CA 1
ATOM 5742 C C . ASN B 1 203 ? -14.047 6.93 -8.258 1 94.88 203 ASN B C 1
ATOM 5744 O O . ASN B 1 203 ? -14.859 7.859 -8.234 1 94.88 203 ASN B O 1
ATOM 5748 N N . GLY B 1 204 ? -12.781 7.141 -8.484 1 98 204 GLY B N 1
ATOM 5749 C CA . GLY B 1 204 ? -12.203 8.469 -8.633 1 98 204 GLY B CA 1
ATOM 5750 C C . GLY B 1 204 ? -12.766 9.234 -9.812 1 98 204 GLY B C 1
ATOM 5751 O O . GLY B 1 204 ? -13 10.438 -9.719 1 98 204 GLY B O 1
ATOM 5752 N N . SER B 1 205 ? -13 8.555 -10.891 1 98 205 SER B N 1
ATOM 5753 C CA . SER B 1 205 ? -13.531 9.195 -12.086 1 98 205 SER B CA 1
ATOM 5754 C C . SER B 1 205 ? -14.945 9.719 -11.852 1 98 205 SER B C 1
ATOM 5756 O O . SER B 1 205 ? -15.281 10.828 -12.273 1 98 205 SER B O 1
ATOM 5758 N N . GLN B 1 206 ? -15.711 8.906 -11.203 1 97.56 206 GLN B N 1
ATOM 5759 C CA . GLN B 1 206 ? -17.062 9.328 -10.875 1 97.56 206 GLN B CA 1
ATOM 5760 C C . GLN B 1 206 ? -17.062 10.516 -9.922 1 97.56 206 GLN B C 1
ATOM 5762 O O . GLN B 1 206 ? -17.875 11.43 -10.039 1 97.56 206 GLN B O 1
ATOM 5767 N N . HIS B 1 207 ? -16.203 10.492 -8.969 1 98.38 207 HIS B N 1
ATOM 5768 C CA . HIS B 1 207 ? -16.125 11.594 -8.016 1 98.38 207 HIS B CA 1
ATOM 5769 C C . HIS B 1 207 ? -15.688 12.883 -8.703 1 98.38 207 HIS B C 1
ATOM 5771 O O . HIS B 1 207 ? -16.141 13.969 -8.336 1 98.38 207 HIS B O 1
ATOM 5777 N N . ALA B 1 208 ? -14.766 12.789 -9.711 1 98.62 208 ALA B N 1
ATOM 5778 C CA . ALA B 1 208 ? -14.398 13.953 -10.523 1 98.62 208 ALA B CA 1
ATOM 5779 C C . ALA B 1 208 ? -15.625 14.539 -11.219 1 98.62 208 ALA B C 1
ATOM 5781 O O . ALA B 1 208 ? -15.773 15.766 -11.297 1 98.62 208 ALA B O 1
ATOM 5782 N N . ALA B 1 209 ? -16.469 13.672 -11.695 1 98.06 209 ALA B N 1
ATOM 5783 C CA . ALA B 1 209 ? -17.703 14.133 -12.312 1 98.06 209 ALA B CA 1
ATOM 5784 C C . ALA B 1 209 ? -18.578 14.883 -11.305 1 98.06 209 ALA B C 1
ATOM 5786 O O . ALA B 1 209 ? -19.219 15.875 -11.641 1 98.06 209 ALA B O 1
ATOM 5787 N N . ASP B 1 210 ? -18.625 14.406 -10.062 1 98.5 210 ASP B N 1
ATOM 5788 C CA . ASP B 1 210 ? -19.344 15.109 -9.008 1 98.5 210 ASP B CA 1
ATOM 5789 C C . ASP B 1 210 ? -18.781 16.5 -8.781 1 98.5 210 ASP B C 1
ATOM 5791 O O . ASP B 1 210 ? -19.531 17.469 -8.602 1 98.5 210 ASP B O 1
ATOM 5795 N N . TYR B 1 211 ? -17.453 16.656 -8.781 1 98.44 211 TYR B N 1
ATOM 5796 C CA . TYR B 1 211 ? -16.828 17.953 -8.594 1 98.44 211 TYR B CA 1
ATOM 5797 C C . TYR B 1 211 ? -17.156 18.891 -9.75 1 98.44 211 TYR B C 1
ATOM 5799 O O . TYR B 1 211 ? -17.25 20.109 -9.555 1 98.44 211 TYR B O 1
ATOM 5807 N N . ARG B 1 212 ? -17.328 18.344 -10.961 1 97.69 212 ARG B N 1
ATOM 5808 C CA . ARG B 1 212 ? -17.75 19.188 -12.078 1 97.69 212 ARG B CA 1
ATOM 5809 C C . ARG B 1 212 ? -19.141 19.766 -11.828 1 97.69 212 ARG B C 1
ATOM 5811 O O . ARG B 1 212 ? -19.406 20.922 -12.156 1 97.69 212 ARG B O 1
ATOM 5818 N N . VAL B 1 213 ? -19.969 18.906 -11.266 1 97.62 213 VAL B N 1
ATOM 5819 C CA . VAL B 1 213 ? -21.297 19.391 -10.898 1 97.62 213 VAL B CA 1
ATOM 5820 C C . VAL B 1 213 ? -21.172 20.484 -9.844 1 97.62 213 VAL B C 1
ATOM 5822 O O . VAL B 1 213 ? -21.859 21.516 -9.922 1 97.62 213 VAL B O 1
ATOM 5825 N N . LEU B 1 214 ? -20.312 20.312 -8.867 1 97.5 214 LEU B N 1
ATOM 5826 C CA . LEU B 1 214 ? -20.078 21.328 -7.836 1 97.5 214 LEU B CA 1
ATOM 5827 C C . LEU B 1 214 ? -19.625 22.641 -8.461 1 97.5 214 LEU B C 1
ATOM 5829 O O . LEU B 1 214 ? -20.125 23.703 -8.102 1 97.5 214 LEU B O 1
ATOM 5833 N N . HIS B 1 215 ? -18.719 22.578 -9.438 1 96.56 215 HIS B N 1
ATOM 5834 C CA . HIS B 1 215 ? -18.266 23.781 -10.125 1 96.56 215 HIS B CA 1
ATOM 5835 C C . HIS B 1 215 ? -19.422 24.484 -10.828 1 96.56 215 HIS B C 1
ATOM 5837 O O . HIS B 1 215 ? -19.531 25.719 -10.781 1 96.56 215 HIS B O 1
ATOM 5843 N N . SER B 1 216 ? -20.219 23.688 -11.43 1 95.12 216 SER B N 1
ATOM 5844 C CA . SER B 1 216 ? -21.375 24.25 -12.133 1 95.12 216 SER B CA 1
ATOM 5845 C C . SER B 1 216 ? -22.281 25 -11.164 1 95.12 216 SER B C 1
ATOM 5847 O O . SER B 1 216 ? -22.812 26.062 -11.508 1 95.12 216 SER B O 1
ATOM 5849 N N . ILE B 1 217 ? -22.438 24.453 -10.039 1 95.69 217 ILE B N 1
ATOM 5850 C CA . ILE B 1 217 ? -23.266 25.078 -9.031 1 95.69 217 ILE B CA 1
ATOM 5851 C C . ILE B 1 217 ? -22.609 26.375 -8.555 1 95.69 217 ILE B C 1
ATOM 5853 O O . ILE B 1 217 ? -23.25 27.422 -8.461 1 95.69 217 ILE B O 1
ATOM 5857 N N . LEU B 1 218 ? -21.344 26.328 -8.258 1 95.81 218 LEU B N 1
ATOM 5858 C CA . LEU B 1 218 ? -20.625 27.484 -7.719 1 95.81 218 LEU B CA 1
ATOM 5859 C C . LEU B 1 218 ? -20.609 28.641 -8.719 1 95.81 218 LEU B C 1
ATOM 5861 O O . LEU B 1 218 ? -20.578 29.797 -8.32 1 95.81 218 LEU B O 1
ATOM 5865 N N . ASP B 1 219 ? -20.672 28.344 -9.977 1 93.75 219 ASP B N 1
ATOM 5866 C CA . ASP B 1 219 ? -20.688 29.344 -11.039 1 93.75 219 ASP B CA 1
ATOM 5867 C C . ASP B 1 219 ? -21.938 30.219 -10.938 1 93.75 219 ASP B C 1
ATOM 5869 O O . ASP B 1 219 ? -22 31.297 -11.516 1 93.75 219 ASP B O 1
ATOM 5873 N N . GLN B 1 220 ? -22.891 29.703 -10.25 1 93.19 220 GLN B N 1
ATOM 5874 C CA . GLN B 1 220 ? -24.141 30.438 -10.117 1 93.19 220 GLN B CA 1
ATOM 5875 C C . GLN B 1 220 ? -24.047 31.516 -9.031 1 93.19 220 GLN B C 1
ATOM 5877 O O . GLN B 1 220 ? -24.938 32.344 -8.906 1 93.19 220 GLN B O 1
ATOM 5882 N N . TYR B 1 221 ? -22.969 31.469 -8.25 1 94.44 221 TYR B N 1
ATOM 5883 C CA . TYR B 1 221 ? -22.75 32.438 -7.176 1 94.44 221 TYR B CA 1
ATOM 5884 C C . TYR B 1 221 ? -21.547 33.312 -7.48 1 94.44 221 TYR B C 1
ATOM 5886 O O . TYR B 1 221 ? -20.406 32.938 -7.188 1 94.44 221 TYR B O 1
ATOM 5894 N N . PRO B 1 222 ? -21.703 34.5 -7.918 1 90.44 222 PRO B N 1
ATOM 5895 C CA . PRO B 1 222 ? -20.609 35.375 -8.328 1 90.44 222 PRO B CA 1
ATOM 5896 C C . PRO B 1 222 ? -19.609 35.656 -7.207 1 90.44 222 PRO B C 1
ATOM 5898 O O . PRO B 1 222 ? -18.406 35.812 -7.461 1 90.44 222 PRO B O 1
ATOM 5901 N N . GLN B 1 223 ? -20.062 35.656 -6.023 1 89.88 223 GLN B N 1
ATOM 5902 C CA . GLN B 1 223 ? -19.188 35.969 -4.898 1 89.88 223 GLN B CA 1
ATOM 5903 C C . GLN B 1 223 ? -18.219 34.812 -4.617 1 89.88 223 GLN B C 1
ATOM 5905 O O . GLN B 1 223 ? -17.219 35 -3.91 1 89.88 223 GLN B O 1
ATOM 5910 N N . TRP B 1 224 ? -18.5 33.656 -5.137 1 86.56 224 TRP B N 1
ATOM 5911 C CA . TRP B 1 224 ? -17.656 32.5 -4.84 1 86.56 224 TRP B CA 1
ATOM 5912 C C . TRP B 1 224 ? -17.047 31.953 -6.113 1 86.56 224 TRP B C 1
ATOM 5914 O O . TRP B 1 224 ? -16.531 30.828 -6.121 1 86.56 224 TRP B O 1
ATOM 5924 N N . ARG B 1 225 ? -17.031 32.688 -7.152 1 79.75 225 ARG B N 1
ATOM 5925 C CA . ARG B 1 225 ? -16.469 32.25 -8.414 1 79.75 225 ARG B CA 1
ATOM 5926 C C . ARG B 1 225 ? -14.984 31.938 -8.266 1 79.75 225 ARG B C 1
ATOM 5928 O O . ARG B 1 225 ? -14.461 31.031 -8.93 1 79.75 225 ARG B O 1
ATOM 5935 N N . ASN B 1 226 ? -14.352 32.625 -7.324 1 81.44 226 ASN B N 1
ATOM 5936 C CA . ASN B 1 226 ? -12.922 32.406 -7.145 1 81.44 226 ASN B CA 1
ATOM 5937 C C . ASN B 1 226 ? -12.625 31.656 -5.84 1 81.44 226 ASN B C 1
ATOM 5939 O O . ASN B 1 226 ? -11.492 31.672 -5.359 1 81.44 226 ASN B O 1
ATOM 5943 N N . SER B 1 227 ? -13.695 31.031 -5.336 1 89.56 227 SER B N 1
ATOM 5944 C CA . SER B 1 227 ? -13.508 30.297 -4.094 1 89.56 227 SER B CA 1
ATOM 5945 C C . SER B 1 227 ? -12.672 29.031 -4.316 1 89.56 227 SER B C 1
ATOM 5947 O O . SER B 1 227 ? -12.641 28.5 -5.426 1 89.56 227 SER B O 1
ATOM 5949 N N . LEU B 1 228 ? -12.031 28.656 -3.25 1 96.75 228 LEU B N 1
ATOM 5950 C CA . LEU B 1 228 ? -11.234 27.438 -3.289 1 96.75 228 LEU B CA 1
ATOM 5951 C C . LEU B 1 228 ? -12.141 26.203 -3.385 1 96.75 228 LEU B C 1
ATOM 5953 O O . LEU B 1 228 ? -13.18 26.141 -2.721 1 96.75 228 LEU B O 1
ATOM 5957 N N . VAL B 1 229 ? -11.859 25.406 -4.316 1 98.31 229 VAL B N 1
ATOM 5958 C CA . VAL B 1 229 ? -12.375 24.047 -4.305 1 98.31 229 VAL B CA 1
ATOM 5959 C C . VAL B 1 229 ? -11.219 23.062 -4.105 1 98.31 229 VAL B C 1
ATOM 5961 O O . VAL B 1 229 ? -10.367 22.906 -4.98 1 98.31 229 VAL B O 1
ATOM 5964 N N . ILE B 1 230 ? -11.203 22.422 -2.91 1 98.62 230 ILE B N 1
ATOM 5965 C CA . ILE B 1 230 ? -10.086 21.531 -2.635 1 98.62 230 ILE B CA 1
ATOM 5966 C C . ILE B 1 230 ? -10.586 20.078 -2.578 1 98.62 230 ILE B C 1
ATOM 5968 O O . ILE B 1 230 ? -11.789 19.844 -2.459 1 98.62 230 ILE B O 1
ATOM 5972 N N . GLY B 1 231 ? -9.758 19.125 -2.744 1 98.56 231 GLY B N 1
ATOM 5973 C CA . GLY B 1 231 ? -10.125 17.719 -2.729 1 98.56 231 GLY B CA 1
ATOM 5974 C C . GLY B 1 231 ? -9.18 16.844 -3.533 1 98.56 231 GLY B C 1
ATOM 5975 O O . GLY B 1 231 ? -8.164 17.328 -4.047 1 98.56 231 GLY B O 1
ATOM 5976 N N . PRO B 1 232 ? -9.32 15.516 -3.623 1 98.38 232 PRO B N 1
ATOM 5977 C CA . PRO B 1 232 ? -10.562 14.875 -3.191 1 98.38 232 PRO B CA 1
ATOM 5978 C C . PRO B 1 232 ? -10.492 14.359 -1.755 1 98.38 232 PRO B C 1
ATOM 5980 O O . PRO B 1 232 ? -11.352 13.578 -1.335 1 98.38 232 PRO B O 1
ATOM 5983 N N . SER B 1 233 ? -9.469 14.734 -0.953 1 98.19 233 SER B N 1
ATOM 5984 C CA . SER B 1 233 ? -9.383 14.414 0.469 1 98.19 233 SER B CA 1
ATOM 5985 C C . SER B 1 233 ? -9.312 12.906 0.698 1 98.19 233 SER B C 1
ATOM 5987 O O . SER B 1 233 ? -10.039 12.367 1.532 1 98.19 233 SER B O 1
ATOM 5989 N N . VAL B 1 234 ? -8.453 12.25 -0.114 1 98.19 234 VAL B N 1
ATOM 5990 C CA . VAL B 1 234 ? -8.273 10.82 0.071 1 98.19 234 VAL B CA 1
ATOM 5991 C C . VAL B 1 234 ? -7.512 10.555 1.366 1 98.19 234 VAL B C 1
ATOM 5993 O O . VAL B 1 234 ? -6.914 11.469 1.94 1 98.19 234 VAL B O 1
ATOM 5996 N N . THR B 1 235 ? -7.578 9.258 1.803 1 95.44 235 THR B N 1
ATOM 5997 C CA . THR B 1 235 ? -6.844 8.867 3.002 1 95.44 235 THR B CA 1
ATOM 5998 C C . THR B 1 235 ? -5.348 8.805 2.723 1 95.44 235 THR B C 1
ATOM 6000 O O . THR B 1 235 ? -4.828 9.578 1.916 1 95.44 235 THR B O 1
ATOM 6003 N N . MET B 1 236 ? -4.602 7.938 3.355 1 93.75 236 MET B N 1
ATOM 6004 C CA . MET B 1 236 ? -3.143 7.879 3.33 1 93.75 236 MET B CA 1
ATOM 6005 C C . MET B 1 236 ? -2.643 7.344 1.992 1 93.75 236 MET B C 1
ATOM 6007 O O . MET B 1 236 ? -3.057 6.266 1.557 1 93.75 236 MET B O 1
ATOM 6011 N N . MET B 1 237 ? -1.676 7.996 1.388 1 94 237 MET B N 1
ATOM 6012 C CA . MET B 1 237 ? -1.176 7.727 0.043 1 94 237 MET B CA 1
ATOM 6013 C C . MET B 1 237 ? -0.359 6.438 0.016 1 94 237 MET B C 1
ATOM 6015 O O . MET B 1 237 ? -0.078 5.898 -1.056 1 94 237 MET B O 1
ATOM 6019 N N . SER B 1 238 ? -0.061 5.949 1.203 1 89.88 238 SER B N 1
ATOM 6020 C CA . SER B 1 238 ? 0.721 4.719 1.267 1 89.88 238 SER B CA 1
ATOM 6021 C C . SER B 1 238 ? -0.126 3.506 0.896 1 89.88 238 SER B C 1
ATOM 6023 O O . SER B 1 238 ? 0.407 2.422 0.65 1 89.88 238 SER B O 1
ATOM 6025 N N . ASN B 1 239 ? -1.401 3.654 0.876 1 90.44 239 ASN B N 1
ATOM 6026 C CA . ASN B 1 239 ? -2.318 2.609 0.432 1 90.44 239 ASN B CA 1
ATOM 6027 C C . ASN B 1 239 ? -2.49 2.621 -1.084 1 90.44 239 ASN B C 1
ATOM 6029 O O . ASN B 1 239 ? -2.865 3.645 -1.661 1 90.44 239 ASN B O 1
ATOM 6033 N N . ILE B 1 240 ? -2.303 1.522 -1.716 1 90.81 240 ILE B N 1
ATOM 6034 C CA . ILE B 1 240 ? -2.326 1.439 -3.172 1 90.81 240 ILE B CA 1
ATOM 6035 C C . ILE B 1 240 ? -3.719 1.797 -3.688 1 90.81 240 ILE B C 1
ATOM 6037 O O . ILE B 1 240 ? -3.857 2.408 -4.75 1 90.81 240 ILE B O 1
ATOM 6041 N N . TYR B 1 241 ? -4.773 1.372 -2.98 1 90.12 241 TYR B N 1
ATOM 6042 C CA . TYR B 1 241 ? -6.133 1.706 -3.393 1 90.12 241 TYR B CA 1
ATOM 6043 C C . TYR B 1 241 ? -6.355 3.213 -3.361 1 90.12 241 TYR B C 1
ATOM 6045 O O . TYR B 1 241 ? -6.988 3.771 -4.262 1 90.12 241 TYR B O 1
ATOM 6053 N N . THR B 1 242 ? -5.82 3.863 -2.312 1 95 242 THR B N 1
ATOM 6054 C CA . THR B 1 242 ? -5.898 5.316 -2.189 1 95 242 THR B CA 1
ATOM 6055 C C . THR B 1 242 ? -5.145 5.996 -3.326 1 95 242 THR B C 1
ATOM 6057 O O . THR B 1 242 ? -5.66 6.922 -3.953 1 95 242 THR B O 1
ATOM 6060 N N . TYR B 1 243 ? -3.969 5.48 -3.582 1 96 243 TYR B N 1
ATOM 6061 C CA . TYR B 1 243 ? -3.146 6.02 -4.66 1 96 243 TYR B CA 1
ATOM 6062 C C . TYR B 1 243 ? -3.875 5.934 -5.996 1 96 243 TYR B C 1
ATOM 6064 O O . TYR B 1 243 ? -3.926 6.91 -6.746 1 96 243 TYR B O 1
ATOM 6072 N N . MET B 1 244 ? -4.523 4.766 -6.293 1 95.12 244 MET B N 1
ATOM 6073 C CA . MET B 1 244 ? -5.227 4.562 -7.555 1 95.12 244 MET B CA 1
ATOM 6074 C C . MET B 1 244 ? -6.484 5.418 -7.621 1 95.12 244 MET B C 1
ATOM 6076 O O . MET B 1 244 ? -6.836 5.926 -8.688 1 95.12 244 MET B O 1
ATOM 6080 N N . TYR B 1 245 ? -7.121 5.582 -6.52 1 97.06 245 TYR B N 1
ATOM 6081 C CA . TYR B 1 245 ? -8.297 6.438 -6.469 1 97.06 245 TYR B CA 1
ATOM 6082 C C . TYR B 1 245 ? -7.953 7.871 -6.852 1 97.06 245 TYR B C 1
ATOM 6084 O O . TYR B 1 245 ? -8.633 8.484 -7.68 1 97.06 245 TYR B O 1
ATOM 6092 N N . LEU B 1 246 ? -6.887 8.391 -6.219 1 98.69 246 LEU B N 1
ATOM 6093 C CA . LEU B 1 246 ? -6.465 9.75 -6.508 1 98.69 246 LEU B CA 1
ATOM 6094 C C . LEU B 1 246 ? -6.047 9.891 -7.969 1 98.69 246 LEU B C 1
ATOM 6096 O O . LEU B 1 246 ? -6.402 10.867 -8.633 1 98.69 246 LEU B O 1
ATOM 6100 N N . LYS B 1 247 ? -5.336 8.914 -8.453 1 97.62 247 LYS B N 1
ATOM 6101 C CA . LYS B 1 247 ? -4.918 8.922 -9.852 1 97.62 247 LYS B CA 1
ATOM 6102 C C . LYS B 1 247 ? -6.117 9 -10.781 1 97.62 247 LYS B C 1
ATOM 6104 O O . LYS B 1 247 ? -6.141 9.812 -11.711 1 97.62 247 LYS B O 1
ATOM 6109 N N . ASP B 1 248 ? -7.125 8.18 -10.562 1 97.75 248 ASP B N 1
ATOM 6110 C CA . ASP B 1 248 ? -8.328 8.148 -11.391 1 97.75 248 ASP B CA 1
ATOM 6111 C C . ASP B 1 248 ? -9.055 9.492 -11.344 1 97.75 248 ASP B C 1
ATOM 6113 O O . ASP B 1 248 ? -9.531 9.977 -12.375 1 97.75 248 ASP B O 1
ATOM 6117 N N . PHE B 1 249 ? -9.141 10.07 -10.156 1 98.75 249 PHE B N 1
ATOM 6118 C CA . PHE B 1 249 ? -9.789 11.359 -9.961 1 98.75 249 PHE B CA 1
ATOM 6119 C C . PHE B 1 249 ? -9.102 12.445 -10.781 1 98.75 249 PHE B C 1
ATOM 6121 O O . PHE B 1 249 ? -9.758 13.188 -11.508 1 98.75 249 PHE B O 1
ATOM 6128 N N . LEU B 1 250 ? -7.766 12.484 -10.742 1 98.81 250 LEU B N 1
ATOM 6129 C CA . LEU B 1 250 ? -7 13.539 -11.406 1 98.81 250 LEU B CA 1
ATOM 6130 C C . LEU B 1 250 ? -6.953 13.305 -12.906 1 98.81 250 LEU B C 1
ATOM 6132 O O . LEU B 1 250 ? -7.012 14.266 -13.688 1 98.81 250 LEU B O 1
ATOM 6136 N N . ASP B 1 251 ? -6.855 12.023 -13.305 1 97.56 251 ASP B N 1
ATOM 6137 C CA . ASP B 1 251 ? -6.863 11.711 -14.734 1 97.56 251 ASP B CA 1
ATOM 6138 C C . ASP B 1 251 ? -8.18 12.117 -15.383 1 97.56 251 ASP B C 1
ATOM 6140 O O . ASP B 1 251 ? -8.188 12.688 -16.469 1 97.56 251 ASP B O 1
ATOM 6144 N N . ALA B 1 252 ? -9.242 11.867 -14.68 1 98.06 252 ALA B N 1
ATOM 6145 C CA . ALA B 1 252 ? -10.562 12.18 -15.219 1 98.06 252 ALA B CA 1
ATOM 6146 C C . ALA B 1 252 ? -10.859 13.672 -15.117 1 98.06 252 ALA B C 1
ATOM 6148 O O . ALA B 1 252 ? -11.508 14.242 -15.992 1 98.06 252 ALA B O 1
ATOM 6149 N N . GLY B 1 253 ? -10.438 14.336 -14.062 1 97.44 253 GLY B N 1
ATOM 6150 C CA . GLY B 1 253 ? -10.812 15.711 -13.766 1 97.44 253 GLY B CA 1
ATOM 6151 C C . GLY B 1 253 ? -9.898 16.734 -14.422 1 97.44 253 GLY B C 1
ATOM 6152 O O . GLY B 1 253 ? -10.32 17.859 -14.711 1 97.44 253 GLY B O 1
ATOM 6153 N N . GLY B 1 254 ? -8.617 16.312 -14.523 1 94 254 GLY B N 1
ATOM 6154 C CA . GLY B 1 254 ? -7.645 17.266 -15.039 1 94 254 GLY B CA 1
ATOM 6155 C C . GLY B 1 254 ? -7.148 18.234 -13.992 1 94 254 GLY B C 1
ATOM 6156 O O . GLY B 1 254 ? -7.57 18.188 -12.836 1 94 254 GLY B O 1
ATOM 6157 N N . PRO B 1 255 ? -6.316 19.156 -14.336 1 94.5 255 PRO B N 1
ATOM 6158 C CA . PRO B 1 255 ? -5.625 20.016 -13.383 1 94.5 255 PRO B CA 1
ATOM 6159 C C . PRO B 1 255 ? -6.543 21.078 -12.773 1 94.5 255 PRO B C 1
ATOM 6161 O O . PRO B 1 255 ? -6.211 21.656 -11.742 1 94.5 255 PRO B O 1
ATOM 6164 N N . ASP B 1 256 ? -7.742 21.281 -13.367 1 93.69 256 ASP B N 1
ATOM 6165 C CA . ASP B 1 256 ? -8.586 22.375 -12.906 1 93.69 256 ASP B CA 1
ATOM 6166 C C . ASP B 1 256 ? -9.742 21.859 -12.055 1 93.69 256 ASP B C 1
ATOM 6168 O O . ASP B 1 256 ? -10.586 22.641 -11.609 1 93.69 256 ASP B O 1
ATOM 6172 N N . ILE B 1 257 ? -9.758 20.609 -11.805 1 96.69 257 ILE B N 1
ATOM 6173 C CA . ILE B 1 257 ? -10.898 20.016 -11.117 1 96.69 257 ILE B CA 1
ATOM 6174 C C . ILE B 1 257 ? -10.922 20.484 -9.664 1 96.69 257 ILE B C 1
ATOM 6176 O O . ILE B 1 257 ? -11.984 20.562 -9.047 1 96.69 257 ILE B O 1
ATOM 6180 N N . VAL B 1 258 ? -9.75 20.766 -9.148 1 98.38 258 VAL B N 1
ATOM 6181 C CA . VAL B 1 258 ? -9.625 21.359 -7.82 1 98.38 258 VAL B CA 1
ATOM 6182 C C . VAL B 1 258 ? -8.547 22.453 -7.844 1 98.38 258 VAL B C 1
ATOM 6184 O O . VAL B 1 258 ? -7.617 22.391 -8.656 1 98.38 258 VAL B O 1
ATOM 6187 N N . SER B 1 259 ? -8.75 23.406 -6.902 1 98 259 SER B N 1
ATOM 6188 C CA . SER B 1 259 ? -7.691 24.391 -6.703 1 98 259 SER B CA 1
ATOM 6189 C C . SER B 1 259 ? -6.422 23.75 -6.16 1 98 259 SER B C 1
ATOM 6191 O O . SER B 1 259 ? -5.312 24.125 -6.543 1 98 259 SER B O 1
ATOM 6193 N N . HIS B 1 260 ? -6.613 22.859 -5.285 1 98.5 260 HIS B N 1
ATOM 6194 C CA . HIS B 1 260 ? -5.516 22.125 -4.652 1 98.5 260 HIS B CA 1
ATOM 6195 C C . HIS B 1 260 ? -5.895 20.672 -4.387 1 98.5 260 HIS B C 1
ATOM 6197 O O . HIS B 1 260 ? -6.977 20.391 -3.867 1 98.5 260 HIS B O 1
ATOM 6203 N N . THR B 1 261 ? -4.965 19.781 -4.781 1 98.81 261 THR B N 1
ATOM 6204 C CA . THR B 1 261 ? -5.117 18.375 -4.449 1 98.81 261 THR B CA 1
ATOM 6205 C C . THR B 1 261 ? -4.844 18.141 -2.965 1 98.81 261 THR B C 1
ATOM 6207 O O . THR B 1 261 ? -3.887 18.672 -2.41 1 98.81 261 THR B O 1
ATOM 6210 N N . THR B 1 262 ? -5.762 17.375 -2.316 1 98.81 262 THR B N 1
ATOM 6211 C CA . THR B 1 262 ? -5.578 17.141 -0.887 1 98.81 262 THR B CA 1
ATOM 6212 C C . THR B 1 262 ? -5.547 15.656 -0.573 1 98.81 262 THR B C 1
ATOM 6214 O O . THR B 1 262 ? -6.188 14.859 -1.26 1 98.81 262 THR B O 1
ATOM 6217 N N . PHE B 1 263 ? -4.812 15.281 0.398 1 98.62 263 PHE B N 1
ATOM 6218 C CA . PHE B 1 263 ? -4.867 13.969 1.032 1 98.62 263 PHE B CA 1
ATOM 6219 C C . PHE B 1 263 ? -4.734 14.094 2.545 1 98.62 263 PHE B C 1
ATOM 6221 O O . PHE B 1 263 ? -4.395 15.164 3.059 1 98.62 263 PHE B O 1
ATOM 6228 N N . HIS B 1 264 ? -5.156 13.07 3.248 1 98.31 264 HIS B N 1
ATOM 6229 C CA . HIS B 1 264 ? -5.051 13.008 4.703 1 98.31 264 HIS B CA 1
ATOM 6230 C C . HIS B 1 264 ? -3.85 12.172 5.133 1 98.31 264 HIS B C 1
ATOM 6232 O O . HIS B 1 264 ? -3.426 11.266 4.41 1 98.31 264 HIS B O 1
ATOM 6238 N N . HIS B 1 265 ? -3.289 12.492 6.293 1 97.88 265 HIS B N 1
ATOM 6239 C CA . HIS B 1 265 ? -2.133 11.742 6.77 1 97.88 265 HIS B CA 1
ATOM 6240 C C . HIS B 1 265 ? -2.154 11.602 8.289 1 97.88 265 HIS B C 1
ATOM 6242 O O . HIS B 1 265 ? -2.352 12.586 9.008 1 97.88 265 HIS B O 1
ATOM 6248 N N . TYR B 1 266 ? -1.913 10.422 8.773 1 96.44 266 TYR B N 1
ATOM 6249 C CA . TYR B 1 266 ? -1.649 10.055 10.156 1 96.44 266 TYR B CA 1
ATOM 6250 C C . TYR B 1 266 ? -0.505 9.055 10.25 1 96.44 266 TYR B C 1
ATOM 6252 O O . TYR B 1 266 ? -0.178 8.383 9.258 1 96.44 266 TYR B O 1
ATOM 6260 N N . TYR B 1 267 ? 0.121 8.992 11.414 1 96.12 267 TYR B N 1
ATOM 6261 C CA . TYR B 1 267 ? 1.299 8.141 11.523 1 96.12 267 TYR B CA 1
ATOM 6262 C C . TYR B 1 267 ? 0.911 6.73 11.945 1 96.12 267 TYR B C 1
ATOM 6264 O O . TYR B 1 267 ? 1.689 5.789 11.773 1 96.12 267 TYR B O 1
ATOM 6272 N N . GLY B 1 268 ? -0.311 6.633 12.492 1 92.75 268 GLY B N 1
ATOM 6273 C CA . GLY B 1 268 ? -0.75 5.32 12.938 1 92.75 268 GLY B CA 1
ATOM 6274 C C . GLY B 1 268 ? -2.152 5.324 13.516 1 92.75 268 GLY B C 1
ATOM 6275 O O . GLY B 1 268 ? -2.828 6.355 13.516 1 92.75 268 GLY B O 1
ATOM 6276 N N . HIS B 1 269 ? -2.568 4.109 13.961 1 91.44 269 HIS B N 1
ATOM 6277 C CA . HIS B 1 269 ? -3.84 3.92 14.648 1 91.44 269 HIS B CA 1
ATOM 6278 C C . HIS B 1 269 ? -3.705 4.195 16.141 1 91.44 269 HIS B C 1
ATOM 6280 O O . HIS B 1 269 ? -2.795 3.676 16.797 1 91.44 269 HIS B O 1
ATOM 6286 N N . GLY B 1 270 ? -4.559 4.941 16.641 1 93.25 270 GLY B N 1
ATOM 6287 C CA . GLY B 1 270 ? -4.48 5.426 18 1 93.25 270 GLY B CA 1
ATOM 6288 C C . GLY B 1 270 ? -4.117 4.344 19 1 93.25 270 GLY B C 1
ATOM 6289 O O . GLY B 1 270 ? -3.107 4.453 19.703 1 93.25 270 GLY B O 1
ATOM 6290 N N . PRO B 1 271 ? -4.84 3.26 19.031 1 90.88 271 PRO B N 1
ATOM 6291 C CA . PRO B 1 271 ? -4.621 2.211 20.031 1 90.88 271 PRO B CA 1
ATOM 6292 C C . PRO B 1 271 ? -3.27 1.517 19.875 1 90.88 271 PRO B C 1
ATOM 6294 O O . PRO B 1 271 ? -2.764 0.914 20.828 1 90.88 271 PRO B O 1
ATOM 6297 N N . ASP B 1 272 ? -2.66 1.628 18.734 1 90.38 272 ASP B N 1
ATOM 6298 C CA . ASP B 1 272 ? -1.403 0.935 18.469 1 90.38 272 ASP B CA 1
ATOM 6299 C C . ASP B 1 272 ? -0.207 1.841 18.75 1 90.38 272 ASP B C 1
ATOM 6301 O O . ASP B 1 272 ? 0.942 1.399 18.688 1 90.38 272 ASP B O 1
ATOM 6305 N N . MET B 1 273 ? -0.423 3.051 19.078 1 95.5 273 MET B N 1
ATOM 6306 C CA . MET B 1 273 ? 0.655 4.027 19.219 1 95.5 273 MET B CA 1
ATOM 6307 C C . MET B 1 273 ? 1.301 3.93 20.609 1 95.5 273 MET B C 1
ATOM 6309 O O . MET B 1 273 ? 0.633 3.596 21.578 1 95.5 273 MET B O 1
ATOM 6313 N N . THR B 1 274 ? 2.605 4.164 20.641 1 97.06 274 THR B N 1
ATOM 6314 C CA . THR B 1 274 ? 3.414 4.207 21.859 1 97.06 274 THR B CA 1
ATOM 6315 C C . THR B 1 274 ? 4.305 5.445 21.875 1 97.06 274 THR B C 1
ATOM 6317 O O . THR B 1 274 ? 4.477 6.102 20.844 1 97.06 274 THR B O 1
ATOM 6320 N N . VAL B 1 275 ? 4.852 5.73 23.047 1 98.06 275 VAL B N 1
ATOM 6321 C CA . VAL B 1 275 ? 5.785 6.848 23.172 1 98.06 275 VAL B CA 1
ATOM 6322 C C . VAL B 1 275 ? 6.93 6.684 22.172 1 98.06 275 VAL B C 1
ATOM 6324 O O . VAL B 1 275 ? 7.312 7.637 21.484 1 98.06 275 VAL B O 1
ATOM 6327 N N . ALA B 1 276 ? 7.441 5.504 22.078 1 96.88 276 ALA B N 1
ATOM 6328 C CA . ALA B 1 276 ? 8.578 5.23 21.203 1 96.88 276 ALA B CA 1
ATOM 6329 C C . ALA B 1 276 ? 8.234 5.547 19.75 1 96.88 276 ALA B C 1
ATOM 6331 O O . ALA B 1 276 ? 9.062 6.082 19 1 96.88 276 ALA B O 1
ATOM 6332 N N . LYS B 1 277 ? 7.055 5.281 19.312 1 96.88 277 LYS B N 1
ATOM 6333 C CA . LYS B 1 277 ? 6.645 5.523 17.938 1 96.88 277 LYS B CA 1
ATOM 6334 C C . LYS B 1 277 ? 6.582 7.016 17.625 1 96.88 277 LYS B C 1
ATOM 6336 O O . LYS B 1 277 ? 6.91 7.445 16.516 1 96.88 277 LYS B O 1
ATOM 6341 N N . PHE B 1 278 ? 6.188 7.781 18.594 1 98.38 278 PHE B N 1
ATOM 6342 C CA . PHE B 1 278 ? 6.094 9.227 18.406 1 98.38 278 PHE B CA 1
ATOM 6343 C C . PHE B 1 278 ? 7.469 9.828 18.141 1 98.38 278 PHE B C 1
ATOM 6345 O O . PHE B 1 278 ? 7.574 10.938 17.609 1 98.38 278 PHE B O 1
ATOM 6352 N N . MET B 1 279 ? 8.492 9.062 18.547 1 98.06 279 MET B N 1
ATOM 6353 C CA . MET B 1 279 ? 9.844 9.594 18.422 1 98.06 279 MET B CA 1
ATOM 6354 C C . MET B 1 279 ? 10.688 8.727 17.484 1 98.06 279 MET B C 1
ATOM 6356 O O . MET B 1 279 ? 11.914 8.758 17.547 1 98.06 279 MET B O 1
ATOM 6360 N N . ASP B 1 280 ? 10.07 7.91 16.688 1 96.06 280 ASP B N 1
ATOM 6361 C CA . ASP B 1 280 ? 10.766 7.031 15.75 1 96.06 280 ASP B CA 1
ATOM 6362 C C . ASP B 1 280 ? 11.086 7.762 14.445 1 96.06 280 ASP B C 1
ATOM 6364 O O . ASP B 1 280 ? 10.18 8.094 13.68 1 96.06 280 ASP B O 1
ATOM 6368 N N . PRO B 1 281 ? 12.406 7.969 14.188 1 95.62 281 PRO B N 1
ATOM 6369 C CA . PRO B 1 281 ? 12.75 8.734 12.992 1 95.62 281 PRO B CA 1
ATOM 6370 C C . PRO B 1 281 ? 12.25 8.078 11.703 1 95.62 281 PRO B C 1
ATOM 6372 O O . PRO B 1 281 ? 11.891 8.773 10.75 1 95.62 281 PRO B O 1
ATOM 6375 N N . LYS B 1 282 ? 12.227 6.809 11.656 1 90.56 282 LYS B N 1
ATOM 6376 C CA . LYS B 1 282 ? 11.742 6.117 10.469 1 90.56 282 LYS B CA 1
ATOM 6377 C C . 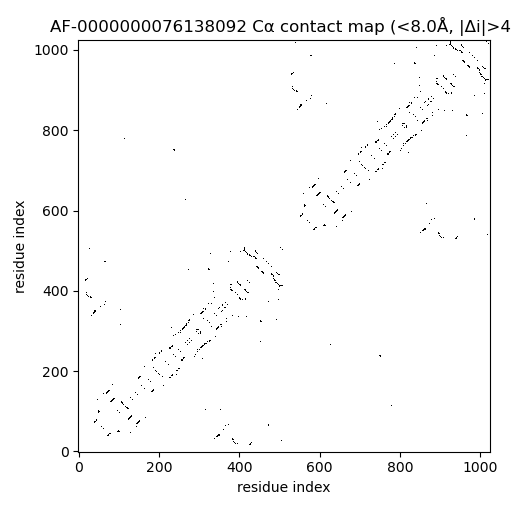LYS B 1 282 ? 10.258 6.398 10.234 1 90.56 282 LYS B C 1
ATOM 6379 O O . LYS B 1 282 ? 9.828 6.605 9.094 1 90.56 282 LYS B O 1
ATOM 6384 N N . LEU B 1 283 ? 9.523 6.355 11.297 1 94.31 283 LEU B N 1
ATOM 6385 C CA . LEU B 1 283 ? 8.102 6.652 11.188 1 94.31 283 LEU B CA 1
ATOM 6386 C C . LEU B 1 283 ? 7.879 8.102 10.781 1 94.31 283 LEU B C 1
ATOM 6388 O O . LEU B 1 283 ? 7.035 8.391 9.93 1 94.31 283 LEU B O 1
ATOM 6392 N N . LEU B 1 284 ? 8.609 8.969 11.328 1 97.25 284 LEU B N 1
ATOM 6393 C CA . LEU B 1 284 ? 8.516 10.383 10.969 1 97.25 284 LEU B CA 1
ATOM 6394 C C . LEU B 1 284 ? 8.82 10.586 9.484 1 97.25 284 LEU B C 1
ATOM 6396 O O . LEU B 1 284 ? 8.172 11.398 8.82 1 97.25 284 LEU B O 1
ATOM 6400 N N . ASP B 1 285 ? 9.703 9.82 8.953 1 94.56 285 ASP B N 1
ATOM 6401 C CA . ASP B 1 285 ? 10.133 9.945 7.562 1 94.56 285 ASP B CA 1
ATOM 6402 C C . ASP B 1 285 ? 9.039 9.484 6.602 1 94.56 285 ASP B C 1
ATOM 6404 O O . ASP B 1 285 ? 9.094 9.781 5.406 1 94.56 285 ASP B O 1
ATOM 6408 N N . SER B 1 286 ? 8.07 8.781 7.109 1 93.31 286 SER B N 1
ATOM 6409 C CA . SER B 1 286 ? 7.047 8.211 6.234 1 93.31 286 SER B CA 1
ATOM 6410 C C . SER B 1 286 ? 6.219 9.305 5.57 1 93.31 286 SER B C 1
ATOM 6412 O O . SER B 1 286 ? 5.688 9.109 4.477 1 93.31 286 SER B O 1
ATOM 6414 N N . LEU B 1 287 ? 6.117 10.43 6.184 1 97.69 287 LEU B N 1
ATOM 6415 C CA . LEU B 1 287 ? 5.348 11.531 5.613 1 97.69 287 LEU B CA 1
ATOM 6416 C C . LEU B 1 287 ? 5.949 11.984 4.289 1 97.69 287 LEU B C 1
ATOM 6418 O O . LEU B 1 287 ? 5.223 12.266 3.334 1 97.69 287 LEU B O 1
ATOM 6422 N N . LYS B 1 288 ? 7.254 12.078 4.234 1 97.12 288 LYS B N 1
ATOM 6423 C CA . LYS B 1 288 ? 7.949 12.531 3.035 1 97.12 288 LYS B CA 1
ATOM 6424 C C . LYS B 1 288 ? 7.547 11.703 1.817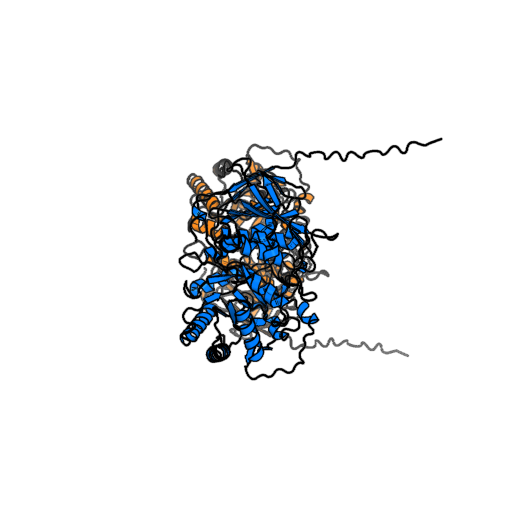 1 97.12 288 LYS B C 1
ATOM 6426 O O . LYS B 1 288 ? 7.27 12.258 0.75 1 97.12 288 LYS B O 1
ATOM 6431 N N . HIS B 1 289 ? 7.465 10.469 2.055 1 93.81 289 HIS B N 1
ATOM 6432 C CA . HIS B 1 289 ? 7.133 9.555 0.968 1 93.81 289 HIS B CA 1
ATOM 6433 C C . HIS B 1 289 ? 5.719 9.805 0.451 1 93.81 289 HIS B C 1
ATOM 6435 O O . HIS B 1 289 ? 5.496 9.867 -0.76 1 93.81 289 HIS B O 1
ATOM 6441 N N . GLN B 1 290 ? 4.812 9.984 1.314 1 96.88 290 GLN B N 1
ATOM 6442 C CA . GLN B 1 290 ? 3.418 10.164 0.928 1 96.88 290 GLN B CA 1
ATOM 6443 C C . GLN B 1 290 ? 3.215 11.5 0.218 1 96.88 290 GLN B C 1
ATOM 6445 O O . GLN B 1 290 ? 2.439 11.594 -0.737 1 96.88 290 GLN B O 1
ATOM 6450 N N . ILE B 1 291 ? 3.943 12.5 0.669 1 98.56 291 ILE B N 1
ATOM 6451 C CA . ILE B 1 291 ? 3.883 13.797 0.012 1 98.56 291 ILE B CA 1
ATOM 6452 C C . ILE B 1 291 ? 4.375 13.672 -1.429 1 98.56 291 ILE B C 1
ATOM 6454 O O . ILE B 1 291 ? 3.729 14.164 -2.357 1 98.56 291 ILE B O 1
ATOM 6458 N N . LYS B 1 292 ? 5.422 12.992 -1.61 1 97.12 292 LYS B N 1
ATOM 6459 C CA . LYS B 1 292 ? 5.996 12.844 -2.945 1 97.12 292 LYS B CA 1
ATOM 6460 C C . LYS B 1 292 ? 5.059 12.055 -3.861 1 97.12 292 LYS B C 1
ATOM 6462 O O . LYS B 1 292 ? 4.965 12.344 -5.055 1 97.12 292 LYS B O 1
ATOM 6467 N N . LEU B 1 293 ? 4.391 11.055 -3.328 1 96.69 293 LEU B N 1
ATOM 6468 C CA . LEU B 1 293 ? 3.422 10.297 -4.109 1 96.69 293 LEU B CA 1
ATOM 6469 C C . LEU B 1 293 ? 2.293 11.195 -4.598 1 96.69 293 LEU B C 1
ATOM 6471 O O . LEU B 1 293 ? 1.917 11.148 -5.773 1 96.69 293 LEU B O 1
ATOM 6475 N N . ALA B 1 294 ? 1.779 12.016 -3.703 1 98.56 294 ALA B N 1
ATOM 6476 C CA . ALA B 1 294 ? 0.7 12.93 -4.074 1 98.56 294 ALA B CA 1
ATOM 6477 C C . ALA B 1 294 ? 1.173 13.945 -5.113 1 98.56 294 ALA B C 1
ATOM 6479 O O . ALA B 1 294 ? 0.482 14.195 -6.102 1 98.56 294 ALA B O 1
ATOM 6480 N N . GLN B 1 295 ? 2.377 14.469 -4.918 1 98.56 295 GLN B N 1
ATOM 6481 C CA . GLN B 1 295 ? 2.932 15.469 -5.82 1 98.56 295 GLN B CA 1
ATOM 6482 C C . GLN B 1 295 ? 3.277 14.859 -7.176 1 98.56 295 GLN B C 1
ATOM 6484 O O . GLN B 1 295 ? 3.24 15.547 -8.195 1 98.56 295 GLN B O 1
ATOM 6489 N N . GLY B 1 296 ? 3.594 13.602 -7.188 1 97.25 296 GLY B N 1
ATOM 6490 C CA . GLY B 1 296 ? 3.83 12.906 -8.445 1 97.25 296 GLY B CA 1
ATOM 6491 C C . GLY B 1 296 ? 2.596 12.828 -9.32 1 97.25 296 GLY B C 1
ATOM 6492 O O . GLY B 1 296 ? 2.695 12.891 -10.547 1 97.25 296 GLY B O 1
ATOM 6493 N N . LEU B 1 297 ? 1.462 12.703 -8.703 1 98 297 LEU B N 1
ATOM 6494 C CA . LEU B 1 297 ? 0.2 12.633 -9.43 1 98 297 LEU B CA 1
ATOM 6495 C C . LEU B 1 297 ? -0.3 14.031 -9.781 1 98 297 LEU B C 1
ATOM 6497 O O . LEU B 1 297 ? -1.008 14.211 -10.781 1 98 297 LEU B O 1
ATOM 6501 N N . ALA B 1 298 ? 0.109 15.031 -8.945 1 98.5 298 ALA B N 1
ATOM 6502 C CA . ALA B 1 298 ? -0.314 16.422 -9.125 1 98.5 298 ALA B CA 1
ATOM 6503 C C . ALA B 1 298 ? 0.882 17.359 -9.109 1 98.5 298 ALA B C 1
ATOM 6505 O O . ALA B 1 298 ? 0.994 18.219 -8.227 1 98.5 298 ALA B O 1
ATOM 6506 N N . PRO B 1 299 ? 1.639 17.328 -10.125 1 97.81 299 PRO B N 1
ATOM 6507 C CA . PRO B 1 299 ? 2.859 18.141 -10.133 1 97.81 299 PRO B CA 1
ATOM 6508 C C . PRO B 1 299 ? 2.578 19.625 -10.305 1 97.81 299 PRO B C 1
ATOM 6510 O O . PRO B 1 299 ? 1.778 20.016 -11.164 1 97.81 299 PRO B O 1
ATOM 6513 N N . TYR B 1 300 ? 3.207 20.406 -9.633 1 97.31 300 TYR B N 1
ATOM 6514 C CA . TYR B 1 300 ? 3.207 21.859 -9.805 1 97.31 300 TYR B CA 1
ATOM 6515 C C . TYR B 1 300 ? 4.164 22.266 -10.914 1 97.31 300 TYR B C 1
ATOM 6517 O O . TYR B 1 300 ? 5.254 21.719 -11.047 1 97.31 300 TYR B O 1
ATOM 6525 N N . PRO B 1 301 ? 3.742 23.203 -11.781 1 96.81 301 PRO B N 1
ATOM 6526 C CA . PRO B 1 301 ? 2.574 24.078 -11.656 1 96.81 301 PRO B CA 1
ATOM 6527 C C . PRO B 1 301 ? 1.407 23.625 -12.539 1 96.81 301 PRO B C 1
ATOM 6529 O O . PRO B 1 301 ? 0.423 24.359 -12.68 1 96.81 301 PRO B O 1
ATOM 6532 N N . LYS B 1 302 ? 1.497 22.422 -13.078 1 97.56 302 LYS B N 1
ATOM 6533 C CA . LYS B 1 302 ? 0.352 21.953 -13.852 1 97.56 302 LYS B CA 1
ATOM 6534 C C . LYS B 1 302 ? -0.903 21.891 -12.984 1 97.56 302 LYS B C 1
ATOM 6536 O O . LYS B 1 302 ? -1.998 22.219 -13.438 1 97.56 302 LYS B O 1
ATOM 6541 N N . TYR B 1 303 ? -0.698 21.375 -11.805 1 97.81 303 TYR B N 1
ATOM 6542 C CA . TYR B 1 303 ? -1.721 21.406 -10.758 1 97.81 303 TYR B CA 1
ATOM 6543 C C . TYR B 1 303 ? -1.377 22.438 -9.688 1 97.81 303 TYR B C 1
ATOM 6545 O O . TYR B 1 303 ? -0.254 22.938 -9.641 1 97.81 303 TYR B O 1
ATOM 6553 N N . GLY B 1 304 ? -2.33 22.812 -8.898 1 97.12 304 GLY B N 1
ATOM 6554 C CA . GLY B 1 304 ? -2.018 23.594 -7.707 1 97.12 304 GLY B CA 1
ATOM 6555 C C . GLY B 1 304 ? -1.15 22.828 -6.719 1 97.12 304 GLY B C 1
ATOM 6556 O O . GLY B 1 304 ? -1.057 21.609 -6.773 1 97.12 304 GLY B O 1
ATOM 6557 N N . LYS B 1 305 ? -0.51 23.562 -5.84 1 98.19 305 LYS B N 1
ATOM 6558 C CA . LYS B 1 305 ? 0.281 22.891 -4.809 1 98.19 305 LYS B CA 1
ATOM 6559 C C . LYS B 1 305 ? -0.597 22.016 -3.928 1 98.19 305 LYS B C 1
ATOM 6561 O O . LYS B 1 305 ? -1.726 22.375 -3.596 1 98.19 305 LYS B O 1
ATOM 6566 N N . VAL B 1 306 ? -0.056 20.891 -3.52 1 98.75 306 VAL B N 1
ATOM 6567 C CA . VAL B 1 306 ? -0.777 19.891 -2.736 1 98.75 306 VAL B CA 1
ATOM 6568 C C . VAL B 1 306 ? -0.979 20.406 -1.311 1 98.75 306 VAL B C 1
ATOM 6570 O O . VAL B 1 306 ? -0.115 21.094 -0.762 1 98.75 306 VAL B O 1
ATOM 6573 N N . TRP B 1 307 ? -2.176 20.062 -0.711 1 98.88 307 TRP B N 1
ATOM 6574 C CA . TRP B 1 307 ? -2.457 20.328 0.695 1 98.88 307 TRP B CA 1
ATOM 6575 C C . TRP B 1 307 ? -2.482 19.031 1.502 1 98.88 307 TRP B C 1
ATOM 6577 O O . TRP B 1 307 ? -2.916 17.984 1.002 1 98.88 307 TRP B O 1
ATOM 6587 N N . LEU B 1 308 ? -1.937 19.141 2.664 1 98.75 308 LEU B N 1
ATOM 6588 C CA . LEU B 1 308 ? -2.34 18.172 3.684 1 98.75 308 LEU B CA 1
ATOM 6589 C C . LEU B 1 308 ? -3.67 18.578 4.312 1 98.75 308 LEU B C 1
ATOM 6591 O O . LEU B 1 308 ? -3.697 19.312 5.301 1 98.75 308 LEU B O 1
ATOM 6595 N N . GLY B 1 309 ? -4.715 18.062 3.768 1 98.69 309 GLY B N 1
ATOM 6596 C CA . GLY B 1 309 ? -6.043 18.594 4.023 1 98.69 309 GLY B CA 1
ATOM 6597 C C . GLY B 1 309 ? -6.586 18.219 5.387 1 98.69 309 GLY B C 1
ATOM 6598 O O . GLY B 1 309 ? -7.535 18.828 5.879 1 98.69 309 GLY B O 1
ATOM 6599 N N . GLU B 1 310 ? -6.059 17.219 5.945 1 98.38 310 GLU B N 1
ATOM 6600 C CA . GLU B 1 310 ? -6.371 16.734 7.285 1 98.38 310 GLU B CA 1
ATOM 6601 C C . GLU B 1 310 ? -5.238 15.867 7.836 1 98.38 310 GLU B C 1
ATOM 6603 O O . GLU B 1 310 ? -4.828 14.898 7.199 1 98.38 310 GLU B O 1
ATOM 6608 N N . THR B 1 311 ? -4.801 16.234 9.023 1 98.31 311 THR B N 1
ATOM 6609 C CA . THR B 1 311 ? -3.688 15.445 9.531 1 98.31 311 THR B CA 1
ATOM 6610 C C . THR B 1 311 ? -3.555 15.609 11.047 1 98.31 311 THR B C 1
ATOM 6612 O O . THR B 1 311 ? -4.047 16.578 11.617 1 98.31 311 THR B O 1
ATOM 6615 N N . SER B 1 312 ? -2.971 14.641 11.656 1 97.56 312 SER B N 1
ATOM 6616 C CA . SER B 1 312 ? -2.6 14.602 13.07 1 97.56 312 SER B CA 1
ATOM 6617 C C . SER B 1 312 ? -1.645 13.445 13.352 1 97.56 312 SER B C 1
ATOM 6619 O O . SER B 1 312 ? -0.979 12.945 12.445 1 97.56 312 SER B O 1
ATOM 6621 N N . SER B 1 313 ? -1.535 13.117 14.672 1 97.75 313 SER B N 1
ATOM 6622 C CA . SER B 1 313 ? -0.609 12.062 15.055 1 97.75 313 SER B CA 1
ATOM 6623 C C . SER B 1 313 ? -1.153 10.688 14.68 1 97.75 313 SER B C 1
ATOM 6625 O O . SER B 1 313 ? -0.488 9.922 13.984 1 97.75 313 SER B O 1
ATOM 6627 N N . ALA B 1 314 ? -2.4 10.453 15.094 1 96.12 314 ALA B N 1
ATOM 6628 C CA . ALA B 1 314 ? -2.947 9.109 14.906 1 96.12 314 ALA B CA 1
ATOM 6629 C C . ALA B 1 314 ? -4.434 9.164 14.562 1 96.12 314 ALA B C 1
ATOM 6631 O O . ALA B 1 314 ? -5.176 9.984 15.117 1 96.12 314 ALA B O 1
ATOM 6632 N N . TRP B 1 315 ? -4.809 8.297 13.641 1 92.12 315 TRP B N 1
ATOM 6633 C CA . TRP B 1 315 ? -6.223 8.258 13.281 1 92.12 315 TRP B CA 1
ATOM 6634 C C . TRP B 1 315 ? -7.027 7.477 14.312 1 92.12 315 TRP B C 1
ATOM 6636 O O . TRP B 1 315 ? -6.461 6.859 15.211 1 92.12 315 TRP B O 1
ATOM 6646 N N . GLY B 1 316 ? -8.328 7.574 14.273 1 88.81 316 GLY B N 1
ATOM 6647 C CA . GLY B 1 316 ? -9.203 6.961 15.258 1 88.81 316 GLY B CA 1
ATOM 6648 C C . GLY B 1 316 ? -9.438 7.836 16.469 1 88.81 316 GLY B C 1
ATOM 6649 O O . GLY B 1 316 ? -9.602 7.328 17.578 1 88.81 316 GLY B O 1
ATOM 6650 N N . GLY B 1 317 ? -9.32 9.086 16.328 1 91 317 GLY B N 1
ATOM 6651 C CA . GLY B 1 317 ? -9.562 10.016 17.422 1 91 317 GLY B CA 1
ATOM 6652 C C . GLY B 1 317 ? -8.305 10.367 18.203 1 91 317 GLY B C 1
ATOM 6653 O O . GLY B 1 317 ? -8.375 10.992 19.25 1 91 317 GLY B O 1
ATOM 6654 N N . GLY B 1 318 ? -7.156 9.922 17.672 1 94.62 318 GLY B N 1
ATOM 6655 C CA . GLY B 1 318 ? -5.898 10.164 18.375 1 94.62 318 GLY B CA 1
ATOM 6656 C C . GLY B 1 318 ? -5.504 9.031 19.297 1 94.62 318 GLY B C 1
ATOM 6657 O O . GLY B 1 318 ? -6.273 8.094 19.516 1 94.62 318 GLY B O 1
ATOM 6658 N N . ALA B 1 319 ? -4.301 9.102 19.797 1 96.56 319 ALA B N 1
ATOM 6659 C CA . ALA B 1 319 ? -3.799 8.141 20.781 1 96.56 319 ALA B CA 1
ATOM 6660 C C . ALA B 1 319 ? -4.023 8.648 22.203 1 96.56 319 ALA B C 1
ATOM 6662 O O . ALA B 1 319 ? -3.424 9.648 22.609 1 96.56 319 ALA B O 1
ATOM 6663 N N . ALA B 1 320 ? -4.809 7.93 22.938 1 95.56 320 ALA B N 1
ATOM 6664 C CA . ALA B 1 320 ? -5.152 8.352 24.297 1 95.56 320 ALA B CA 1
ATOM 6665 C C . ALA B 1 320 ? -3.902 8.477 25.172 1 95.56 320 ALA B C 1
ATOM 6667 O O . ALA B 1 320 ? -3.086 7.555 25.234 1 95.56 320 ALA B O 1
ATOM 6668 N N . GLY B 1 321 ? -3.76 9.633 25.734 1 97.12 321 GLY B N 1
ATOM 6669 C CA . GLY B 1 321 ? -2.641 9.852 26.641 1 97.12 321 GLY B CA 1
ATOM 6670 C C . GLY B 1 321 ? -1.338 10.141 25.922 1 97.12 321 GLY B C 1
ATOM 6671 O O . GLY B 1 321 ? -0.268 10.125 26.531 1 97.12 321 GLY B O 1
ATOM 6672 N N . LEU B 1 322 ? -1.466 10.391 24.609 1 98.56 322 LEU B N 1
ATOM 6673 C CA . LEU B 1 322 ? -0.254 10.625 23.828 1 98.56 322 LEU B CA 1
ATOM 6674 C C . LEU B 1 322 ? -0.445 11.797 22.875 1 98.56 322 LEU B C 1
ATOM 6676 O O . LEU B 1 322 ? 0.343 12.742 22.875 1 98.56 322 LEU B O 1
ATOM 6680 N N . SER B 1 323 ? -1.482 11.844 22.156 1 98.38 323 SER B N 1
ATOM 6681 C CA . SER B 1 323 ? -1.692 12.828 21.094 1 98.38 323 SER B CA 1
ATOM 6682 C C . SER B 1 323 ? -1.937 14.219 21.672 1 98.38 323 SER B C 1
ATOM 6684 O O . SER B 1 323 ? -1.758 15.227 20.984 1 98.38 323 SER B O 1
ATOM 6686 N N . ASP B 1 324 ? -2.377 14.32 22.906 1 98 324 ASP B N 1
ATOM 6687 C CA . ASP B 1 324 ? -2.604 15.602 23.578 1 98 324 ASP B CA 1
ATOM 6688 C C . ASP B 1 324 ? -1.522 15.875 24.609 1 98 324 ASP B C 1
ATOM 6690 O O . ASP B 1 324 ? -1.728 16.672 25.531 1 98 324 ASP B O 1
ATOM 6694 N N . ARG B 1 325 ? -0.43 15.195 24.5 1 98.5 325 ARG B N 1
ATOM 6695 C CA . ARG B 1 325 ? 0.666 15.281 25.453 1 98.5 325 ARG B CA 1
ATOM 6696 C C . ARG B 1 325 ? 1.928 15.828 24.797 1 98.5 325 ARG B C 1
ATOM 6698 O O . ARG B 1 325 ? 1.966 16.016 23.578 1 98.5 325 ARG B O 1
ATOM 6705 N N . TYR B 1 326 ? 2.945 16.016 25.656 1 98.69 326 TYR B N 1
ATOM 6706 C CA . TYR B 1 326 ? 4.219 16.594 25.219 1 98.69 326 TYR B CA 1
ATOM 6707 C C . TYR B 1 326 ? 4.805 15.781 24.078 1 98.69 326 TYR B C 1
ATOM 6709 O O . TYR B 1 326 ? 5.309 16.359 23.094 1 98.69 326 TYR B O 1
ATOM 6717 N N . VAL B 1 327 ? 4.695 14.523 24.109 1 98.81 327 VAL B N 1
ATOM 6718 C CA . VAL B 1 327 ? 5.352 13.625 23.156 1 98.81 327 VAL B CA 1
ATOM 6719 C C . VAL B 1 327 ? 4.789 13.859 21.75 1 98.81 327 VAL B C 1
ATOM 6721 O O . VAL B 1 327 ? 5.484 13.648 20.766 1 98.81 327 VAL B O 1
ATOM 6724 N N . ALA B 1 328 ? 3.605 14.336 21.625 1 98.81 328 ALA B N 1
ATOM 6725 C CA . ALA B 1 328 ? 2.982 14.57 20.328 1 98.81 328 ALA B CA 1
ATOM 6726 C C . ALA B 1 328 ? 3.693 15.695 19.578 1 98.81 328 ALA B C 1
ATOM 6728 O O . ALA B 1 328 ? 3.623 15.766 18.344 1 98.81 328 ALA B O 1
ATOM 6729 N N . GLY B 1 329 ? 4.348 16.5 20.312 1 98.75 329 GLY B N 1
ATOM 6730 C CA . GLY B 1 329 ? 5.016 17.656 19.734 1 98.75 329 GLY B CA 1
ATOM 6731 C C . GLY B 1 329 ? 6.109 17.281 18.75 1 98.75 329 GLY B C 1
ATOM 6732 O O . GLY B 1 329 ? 6.395 18.031 17.812 1 98.75 329 GLY B O 1
ATOM 6733 N N . PHE B 1 330 ? 6.742 16.109 18.969 1 98.81 330 PHE B N 1
ATOM 6734 C CA . PHE B 1 330 ? 7.773 15.648 18.031 1 98.81 330 PHE B CA 1
ATOM 6735 C C . PHE B 1 330 ? 7.199 15.453 16.641 1 98.81 330 PHE B C 1
ATOM 6737 O O . PHE B 1 330 ? 7.746 15.953 15.664 1 98.81 330 PHE B O 1
ATOM 6744 N N . MET B 1 331 ? 6.07 14.797 16.578 1 98.75 331 MET B N 1
ATOM 6745 C CA . MET B 1 331 ? 5.426 14.555 15.289 1 98.75 331 MET B CA 1
ATOM 6746 C C . MET B 1 331 ? 4.922 15.859 14.68 1 98.75 331 MET B C 1
ATOM 6748 O O . MET B 1 331 ? 5.078 16.078 13.477 1 98.75 331 MET B O 1
ATOM 6752 N N . TRP B 1 332 ? 4.348 16.688 15.492 1 98.81 332 TRP B N 1
ATOM 6753 C CA . TRP B 1 332 ? 3.691 17.891 14.984 1 98.81 332 TRP B CA 1
ATOM 6754 C C . TRP B 1 332 ? 4.711 18.859 14.391 1 98.81 332 TRP B C 1
ATOM 6756 O O . TRP B 1 332 ? 4.559 19.328 13.258 1 98.81 332 TRP B O 1
ATOM 6766 N N . LEU B 1 333 ? 5.727 19.125 15.117 1 98.69 333 LEU B N 1
ATOM 6767 C CA . LEU B 1 333 ? 6.738 20.062 14.641 1 98.69 333 LEU B CA 1
ATOM 6768 C C . LEU B 1 333 ? 7.465 19.5 13.422 1 98.69 333 LEU B C 1
ATOM 6770 O O . LEU B 1 333 ? 7.754 20.234 12.477 1 98.69 333 LEU B O 1
ATOM 6774 N N . ASP B 1 334 ? 7.809 18.25 13.5 1 98.75 334 ASP B N 1
ATOM 6775 C CA . ASP B 1 334 ? 8.438 17.609 12.352 1 98.75 334 ASP B CA 1
ATOM 6776 C C . ASP B 1 334 ? 7.547 17.703 11.117 1 98.75 334 ASP B C 1
ATOM 6778 O O . ASP B 1 334 ? 8.031 17.984 10.016 1 98.75 334 ASP B O 1
ATOM 6782 N N . LYS B 1 335 ? 6.289 17.469 11.289 1 98.81 335 LYS B N 1
ATOM 6783 C CA . LYS B 1 335 ? 5.332 17.516 10.188 1 98.81 335 LYS B CA 1
ATOM 6784 C C . LYS B 1 335 ? 5.312 18.891 9.539 1 98.81 335 LYS B C 1
ATOM 6786 O O . LYS B 1 335 ? 5.277 19.016 8.312 1 98.81 335 LYS B O 1
ATOM 6791 N N . LEU B 1 336 ? 5.297 19.891 10.32 1 98.94 336 LEU B N 1
ATOM 6792 C CA . LEU B 1 336 ? 5.324 21.234 9.781 1 98.94 336 LEU B CA 1
ATOM 6793 C C . LEU B 1 336 ? 6.598 21.484 8.984 1 98.94 336 LEU B C 1
ATOM 6795 O O . LEU B 1 336 ? 6.547 22.047 7.883 1 98.94 336 LEU B O 1
ATOM 6799 N N . GLY B 1 337 ? 7.719 21.047 9.469 1 98.88 337 GLY B N 1
ATOM 6800 C CA . GLY B 1 337 ? 8.992 21.234 8.789 1 98.88 337 GLY B CA 1
ATOM 6801 C C . GLY B 1 337 ? 9.094 20.469 7.48 1 98.88 337 GLY B C 1
ATOM 6802 O O . GLY B 1 337 ? 9.484 21.031 6.457 1 98.88 337 GLY B O 1
ATOM 6803 N N . VAL B 1 338 ? 8.695 19.188 7.559 1 98.75 338 VAL B N 1
ATOM 6804 C CA . VAL B 1 338 ? 8.742 18.344 6.375 1 98.75 338 VAL B CA 1
ATOM 6805 C C . VAL B 1 338 ? 7.812 18.906 5.301 1 98.75 338 VAL B C 1
ATOM 6807 O O . VAL B 1 338 ? 8.203 19.016 4.133 1 98.75 338 VAL B O 1
ATOM 6810 N N . SER B 1 339 ? 6.664 19.281 5.684 1 98.88 339 SER B N 1
ATOM 6811 C CA . SER B 1 339 ? 5.676 19.797 4.746 1 98.88 339 SER B CA 1
ATOM 6812 C C . SER B 1 339 ? 6.156 21.094 4.082 1 98.88 339 SER B C 1
ATOM 6814 O O . SER B 1 339 ? 6.09 21.219 2.859 1 98.88 339 SER B O 1
ATOM 6816 N N . ALA B 1 340 ? 6.641 21.969 4.859 1 98.88 340 ALA B N 1
ATOM 6817 C CA . ALA B 1 340 ? 7.133 23.219 4.312 1 98.88 340 ALA B CA 1
ATOM 6818 C C . ALA B 1 340 ? 8.289 22.984 3.348 1 98.88 340 ALA B C 1
ATOM 6820 O O . ALA B 1 340 ? 8.32 23.562 2.254 1 98.88 340 ALA B O 1
ATOM 6821 N N . SER B 1 341 ? 9.227 22.156 3.715 1 98.69 341 SER B N 1
ATOM 6822 C CA . SER B 1 341 ? 10.422 21.906 2.92 1 98.69 341 SER B CA 1
ATOM 6823 C C . SER B 1 341 ? 10.07 21.266 1.583 1 98.69 341 SER B C 1
ATOM 6825 O O . SER B 1 341 ? 10.773 21.453 0.589 1 98.69 341 SER B O 1
ATOM 6827 N N . LEU B 1 342 ? 8.938 20.531 1.583 1 98.62 342 LEU B N 1
ATOM 6828 C CA . LEU B 1 342 ? 8.594 19.797 0.371 1 98.62 342 LEU B CA 1
ATOM 6829 C C . LEU B 1 342 ? 7.539 20.547 -0.437 1 98.62 342 LEU B C 1
ATOM 6831 O O . LEU B 1 342 ? 7.059 20.047 -1.454 1 98.62 342 LEU B O 1
ATOM 6835 N N . GLY B 1 343 ? 7.121 21.656 0.052 1 98.69 343 GLY B N 1
ATOM 6836 C CA . GLY B 1 343 ? 6.305 22.531 -0.768 1 98.69 343 GLY B CA 1
ATOM 6837 C C . GLY B 1 343 ? 4.812 22.312 -0.588 1 98.69 343 GLY B C 1
ATOM 6838 O O . GLY B 1 343 ? 4.016 22.672 -1.45 1 98.69 343 GLY B O 1
ATOM 6839 N N . ILE B 1 344 ? 4.422 21.688 0.449 1 98.88 344 ILE B N 1
ATOM 6840 C CA . ILE B 1 344 ? 3.008 21.672 0.812 1 98.88 344 ILE B CA 1
ATOM 6841 C C . ILE B 1 344 ? 2.523 23.094 1.069 1 98.88 344 ILE B C 1
ATOM 6843 O O . ILE B 1 344 ? 3.213 23.875 1.719 1 98.88 344 ILE B O 1
ATOM 6847 N N . GLU B 1 345 ? 1.35 23.344 0.56 1 98.56 345 GLU B N 1
ATOM 6848 C CA . GLU B 1 345 ? 0.886 24.719 0.663 1 98.56 345 GLU B CA 1
ATOM 6849 C C . GLU B 1 345 ? 0.203 24.984 2.004 1 98.56 345 GLU B C 1
ATOM 6851 O O . GLU B 1 345 ? 0.398 26.031 2.615 1 98.56 345 GLU B O 1
ATOM 6856 N N . VAL B 1 346 ? -0.628 24.094 2.414 1 98.88 346 VAL B N 1
ATOM 6857 C CA . VAL B 1 346 ? -1.36 24.234 3.668 1 98.88 346 VAL B CA 1
ATOM 6858 C C . VAL B 1 346 ? -1.396 22.906 4.406 1 98.88 346 VAL B C 1
ATOM 6860 O O . VAL B 1 346 ? -1.6 21.844 3.797 1 98.88 346 VAL B O 1
ATOM 6863 N N . VAL B 1 347 ? -1.159 22.953 5.691 1 98.94 347 VAL B N 1
ATOM 6864 C CA . VAL B 1 347 ? -1.306 21.828 6.602 1 98.94 347 VAL B CA 1
ATOM 6865 C C . VAL B 1 347 ? -2.49 22.062 7.535 1 98.94 347 VAL B C 1
ATOM 6867 O O . VAL B 1 347 ? -2.465 22.969 8.359 1 98.94 347 VAL B O 1
ATOM 6870 N N . ILE B 1 348 ? -3.512 21.219 7.426 1 98.88 348 ILE B N 1
ATOM 6871 C CA . ILE B 1 348 ? -4.699 21.438 8.25 1 98.88 348 ILE B CA 1
ATOM 6872 C C . ILE B 1 348 ? -4.73 20.406 9.383 1 98.88 348 ILE B C 1
ATOM 6874 O O . ILE B 1 348 ? -4.934 19.219 9.141 1 98.88 348 ILE B O 1
ATOM 6878 N N . ARG B 1 349 ? -4.555 20.859 10.57 1 98.44 349 ARG B N 1
ATOM 6879 C CA . ARG B 1 349 ? -4.438 20.062 11.781 1 98.44 349 ARG B CA 1
ATOM 6880 C C . ARG B 1 349 ? -5.805 19.594 12.266 1 98.44 349 ARG B C 1
ATOM 6882 O O . ARG B 1 349 ? -6.688 20.406 12.539 1 98.44 349 ARG B O 1
ATOM 6889 N N . GLN B 1 350 ? -5.977 18.234 12.242 1 96.44 350 GLN B N 1
ATOM 6890 C CA . GLN B 1 350 ? -7.062 17.609 12.984 1 96.44 350 GLN B CA 1
ATOM 6891 C C . GLN B 1 350 ? -6.68 17.406 14.453 1 96.44 350 GLN B C 1
ATOM 6893 O O . GLN B 1 350 ? -5.75 16.656 14.758 1 96.44 350 GLN B O 1
ATOM 6898 N N . ASP B 1 351 ? -7.262 18.016 15.508 1 94.06 351 ASP B N 1
ATOM 6899 C CA . ASP B 1 351 ? -8.375 18.953 15.43 1 94.06 351 ASP B CA 1
ATOM 6900 C C . ASP B 1 351 ? -8.141 20.156 16.344 1 94.06 351 ASP B C 1
ATOM 6902 O O . ASP B 1 351 ? -7.25 20.125 17.188 1 94.06 351 ASP B O 1
ATOM 6906 N N . PHE B 1 352 ? -8.836 21.219 16.047 1 97.38 352 PHE B N 1
ATOM 6907 C CA . PHE B 1 352 ? -8.781 22.391 16.922 1 97.38 352 PHE B CA 1
ATOM 6908 C C . PHE B 1 352 ? -9.336 22.062 18.297 1 97.38 352 PHE B C 1
ATOM 6910 O O . PHE B 1 352 ? -8.766 22.469 19.312 1 97.38 352 PHE B O 1
ATOM 6917 N N . TYR B 1 353 ? -10.383 21.25 18.188 1 93.5 353 TYR B N 1
ATOM 6918 C CA . TYR B 1 353 ? -11.133 20.969 19.406 1 93.5 353 TYR B CA 1
ATOM 6919 C C . TYR B 1 353 ? -11.695 19.562 19.391 1 93.5 353 TYR B C 1
ATOM 6921 O O . TYR B 1 353 ? -12.32 19.141 18.422 1 93.5 353 TYR B O 1
ATOM 6929 N N . GLY B 1 354 ? -11.398 18.859 20.562 1 85.62 354 GLY B N 1
ATOM 6930 C CA . GLY B 1 354 ? -12.047 17.562 20.719 1 85.62 354 GLY B CA 1
ATOM 6931 C C . GLY B 1 354 ? -11.109 16.391 20.469 1 85.62 354 GLY B C 1
ATOM 6932 O O . GLY B 1 354 ? -9.992 16.578 20 1 85.62 354 GLY B O 1
ATOM 6933 N N . ASN B 1 355 ? -11.555 15.164 20.922 1 87.56 355 ASN B N 1
ATOM 6934 C CA . ASN B 1 355 ? -10.844 13.906 20.766 1 87.56 355 ASN B CA 1
ATOM 6935 C C . ASN B 1 355 ? -9.477 13.938 21.438 1 87.56 355 ASN B C 1
ATOM 6937 O O . ASN B 1 355 ? -9.203 14.836 22.25 1 87.56 355 ASN B O 1
ATOM 6941 N N . ASN B 1 356 ? -8.68 12.906 21.234 1 92.12 356 ASN B N 1
ATOM 6942 C CA . ASN B 1 356 ? -7.406 12.797 21.938 1 92.12 356 ASN B CA 1
ATOM 6943 C C . ASN B 1 356 ? -6.324 13.641 21.266 1 92.12 356 ASN B C 1
ATOM 6945 O O . ASN B 1 356 ? -5.266 13.883 21.859 1 92.12 356 ASN B O 1
ATOM 6949 N N . TYR B 1 357 ? -6.566 14.141 20.125 1 94.12 357 TYR B N 1
ATOM 6950 C CA . TYR B 1 357 ? -5.543 14.906 19.422 1 94.12 357 TYR B CA 1
ATOM 6951 C C . TYR B 1 357 ? -5.914 16.375 19.359 1 94.12 357 TYR B C 1
ATOM 6953 O O . TYR B 1 357 ? -5.293 17.156 18.625 1 94.12 357 TYR B O 1
ATOM 6961 N N . GLY B 1 358 ? -6.953 16.812 20.078 1 96.19 358 GLY B N 1
ATOM 6962 C CA . GLY B 1 358 ? -7.367 18.203 20.062 1 96.19 358 GLY B CA 1
ATOM 6963 C C . GLY B 1 358 ? -6.297 19.156 20.578 1 96.19 358 GLY B C 1
ATOM 6964 O O . GLY B 1 358 ? -5.574 18.828 21.516 1 96.19 358 GLY B O 1
ATOM 6965 N N . LEU B 1 359 ? -6.258 20.312 20.016 1 97.81 359 LEU B N 1
ATOM 6966 C CA . LEU B 1 359 ? -5.309 21.328 20.453 1 97.81 359 LEU B CA 1
ATOM 6967 C C . LEU B 1 359 ? -5.742 21.953 21.781 1 97.81 359 LEU B C 1
ATOM 6969 O O . LEU B 1 359 ? -4.918 22.5 22.5 1 97.81 359 LEU B O 1
ATOM 6973 N N . ILE B 1 360 ? -7.035 21.859 22.047 1 95.81 360 ILE B N 1
ATOM 6974 C CA . ILE B 1 360 ? -7.605 22.375 23.281 1 95.81 360 ILE B CA 1
ATOM 6975 C C . ILE B 1 360 ? -8.211 21.234 24.094 1 95.81 360 ILE B C 1
ATOM 6977 O O . ILE B 1 360 ? -8.93 20.391 23.547 1 95.81 360 ILE B O 1
ATOM 6981 N N . ASP B 1 361 ? -7.891 21.188 25.359 1 92.94 361 ASP B N 1
ATOM 6982 C CA . ASP B 1 361 ? -8.523 20.203 26.25 1 92.94 361 ASP B CA 1
ATOM 6983 C C . ASP B 1 361 ? -9.992 20.547 26.484 1 92.94 361 ASP B C 1
ATOM 6985 O O . ASP B 1 361 ? -10.312 21.625 27 1 92.94 361 ASP B O 1
ATOM 6989 N N . PRO B 1 362 ? -10.875 19.688 26.172 1 89.88 362 PRO B N 1
ATOM 6990 C CA . PRO B 1 362 ? -12.297 20.031 26.234 1 89.88 362 PRO B CA 1
ATOM 6991 C C . PRO B 1 362 ? -12.805 20.156 27.672 1 89.88 362 PRO B C 1
ATOM 6993 O O . PRO B 1 362 ? -13.883 20.719 27.891 1 89.88 362 PRO B O 1
ATOM 6996 N N . LYS B 1 363 ? -12.094 19.672 28.625 1 88.69 363 LYS B N 1
ATOM 6997 C CA . LYS B 1 363 ? -12.516 19.75 30.016 1 88.69 363 LYS B CA 1
ATOM 6998 C C . LYS B 1 363 ? -12.055 21.062 30.656 1 88.69 363 LYS B C 1
ATOM 7000 O O . LYS B 1 363 ? -12.836 21.75 31.328 1 88.69 363 LYS B O 1
ATOM 7005 N N . THR B 1 364 ? -10.852 21.406 30.359 1 89.12 364 THR B N 1
ATOM 7006 C CA . THR B 1 364 ? -10.273 22.547 31.047 1 89.12 364 THR B CA 1
ATOM 7007 C C . THR B 1 364 ? -10.25 23.766 30.125 1 89.12 364 THR B C 1
ATOM 7009 O O . THR B 1 364 ? -10.07 24.906 30.594 1 89.12 364 THR B O 1
ATOM 7012 N N . LEU B 1 365 ? -10.32 23.516 28.797 1 91.44 365 LEU B N 1
ATOM 7013 C CA . LEU B 1 365 ? -10.211 24.531 27.75 1 91.44 365 LEU B CA 1
ATOM 7014 C C . LEU B 1 365 ? -8.797 25.094 27.688 1 91.44 365 LEU B C 1
ATOM 7016 O O . LEU B 1 365 ? -8.586 26.172 27.125 1 91.44 365 LEU B O 1
ATOM 7020 N N . ASP B 1 366 ? -7.859 24.422 28.344 1 91.81 366 ASP B N 1
ATOM 7021 C CA . ASP B 1 366 ? -6.457 24.828 28.281 1 91.81 366 ASP B CA 1
ATOM 7022 C C . ASP B 1 366 ? -5.785 24.281 27.031 1 91.81 366 ASP B C 1
ATOM 7024 O O . ASP B 1 366 ? -6.188 23.234 26.5 1 91.81 366 ASP B O 1
ATOM 7028 N N . PRO B 1 367 ? -4.77 24.969 26.578 1 94.56 367 PRO B N 1
ATOM 7029 C CA . PRO B 1 367 ? -4.012 24.453 25.422 1 94.56 367 PRO B CA 1
ATOM 7030 C C . PRO B 1 367 ? -3.285 23.156 25.734 1 94.56 367 PRO B C 1
ATOM 7032 O O . PRO B 1 367 ? -2.664 23.016 26.781 1 94.56 367 PRO B O 1
ATOM 7035 N N . ASN B 1 368 ? -3.463 22.203 24.875 1 97 368 ASN B N 1
ATOM 7036 C CA . ASN B 1 368 ? -2.539 21.078 24.875 1 97 368 ASN B CA 1
ATOM 7037 C C . ASN B 1 368 ? -1.196 21.453 24.25 1 97 368 ASN B C 1
ATOM 7039 O O . ASN B 1 368 ? -1.079 22.484 23.609 1 97 368 ASN B O 1
ATOM 7043 N N . PRO B 1 369 ? -0.143 20.688 24.438 1 96.88 369 PRO B N 1
ATOM 7044 C CA . PRO B 1 369 ? 1.223 21.078 24.062 1 96.88 369 PRO B CA 1
ATOM 7045 C C . PRO B 1 369 ? 1.348 21.5 22.609 1 96.88 369 PRO B C 1
ATOM 7047 O O . PRO B 1 369 ? 2.029 22.469 22.297 1 96.88 369 PRO B O 1
ATOM 7050 N N . ASP B 1 370 ? 0.693 20.844 21.703 1 98.19 370 ASP B N 1
ATOM 7051 C CA . ASP B 1 370 ? 0.814 21.156 20.281 1 98.19 370 ASP B CA 1
ATOM 7052 C C . ASP B 1 370 ? 0.307 22.562 19.984 1 98.19 370 ASP B C 1
ATOM 7054 O O . ASP B 1 370 ? 0.733 23.188 19.016 1 98.19 370 ASP B O 1
ATOM 7058 N N . LEU B 1 371 ? -0.659 23.047 20.75 1 96.75 371 LEU B N 1
ATOM 7059 C CA . LEU B 1 371 ? -1.139 24.406 20.516 1 96.75 371 LEU B CA 1
ATOM 7060 C C . LEU B 1 371 ? -0.051 25.422 20.812 1 96.75 371 LEU B C 1
ATOM 7062 O O . LEU B 1 371 ? 0.099 26.422 20.094 1 96.75 371 LEU B O 1
ATOM 7066 N N . TRP B 1 372 ? 0.709 25.188 21.875 1 94.56 372 TRP B N 1
ATOM 7067 C CA . TRP B 1 372 ? 1.817 26.078 22.188 1 94.56 372 TRP B CA 1
ATOM 7068 C C . TRP B 1 372 ? 2.855 26.078 21.078 1 94.56 372 TRP B C 1
ATOM 7070 O O . TRP B 1 372 ? 3.344 27.141 20.672 1 94.56 372 TRP B O 1
ATOM 7080 N N . SER B 1 373 ? 3.166 24.922 20.578 1 96.19 373 SER B N 1
ATOM 7081 C CA . SER B 1 373 ? 4.07 24.828 19.438 1 96.19 373 SER B CA 1
ATOM 7082 C C . SER B 1 373 ? 3.514 25.578 18.219 1 96.19 373 SER B C 1
ATOM 7084 O O . SER B 1 373 ? 4.266 26.203 17.484 1 96.19 373 SER B O 1
ATOM 7086 N N . SER B 1 374 ? 2.248 25.5 18.047 1 96.94 374 SER B N 1
ATOM 7087 C CA . SER B 1 374 ? 1.6 26.172 16.938 1 96.94 374 SER B CA 1
ATOM 7088 C C . SER B 1 374 ? 1.694 27.688 17.078 1 96.94 374 SER B C 1
ATOM 7090 O O . SER B 1 374 ? 1.942 28.391 16.094 1 96.94 374 SER B O 1
ATOM 7092 N N . PHE B 1 375 ? 1.511 28.156 18.281 1 94.62 375 PHE B N 1
ATOM 7093 C CA . PHE B 1 375 ? 1.653 29.594 18.516 1 94.62 375 PHE B CA 1
ATOM 7094 C C . PHE B 1 375 ? 3.072 30.062 18.219 1 94.62 375 PHE B C 1
ATOM 7096 O O . PHE B 1 375 ? 3.266 31.062 17.531 1 94.62 375 PHE B O 1
ATOM 7103 N N . LEU B 1 376 ? 4.023 29.312 18.703 1 95.31 376 LEU B N 1
ATOM 7104 C CA . LEU B 1 376 ? 5.414 29.672 18.453 1 95.31 376 LEU B CA 1
ATOM 7105 C C . LEU B 1 376 ? 5.715 29.672 16.969 1 95.31 376 LEU B C 1
ATOM 7107 O O . LEU B 1 376 ? 6.418 30.562 16.469 1 95.31 376 LEU B O 1
ATOM 7111 N N . PHE B 1 377 ? 5.211 28.719 16.297 1 97 377 PHE B N 1
ATOM 7112 C CA . PHE B 1 377 ? 5.395 28.656 14.852 1 97 377 PHE B CA 1
ATOM 7113 C C . PHE B 1 377 ? 4.816 29.891 14.172 1 97 377 PHE B C 1
ATOM 7115 O O . PHE B 1 377 ? 5.488 30.531 13.367 1 97 377 PHE B O 1
ATOM 7122 N N . LYS B 1 378 ? 3.58 30.266 14.516 1 95.56 378 LYS B N 1
ATOM 7123 C CA . LYS B 1 378 ? 2.895 31.406 13.922 1 95.56 378 LYS B CA 1
ATOM 7124 C C . LYS B 1 378 ? 3.656 32.688 14.188 1 95.56 378 LYS B C 1
ATOM 7126 O O . LYS B 1 378 ? 3.674 33.594 13.344 1 95.56 378 LYS B O 1
ATOM 7131 N N . ILE B 1 379 ? 4.281 32.75 15.289 1 94.12 379 ILE B N 1
ATOM 7132 C CA . ILE B 1 379 ? 4.898 34 15.727 1 94.12 379 ILE B CA 1
ATOM 7133 C C . ILE B 1 379 ? 6.305 34.125 15.141 1 94.12 379 ILE B C 1
ATOM 7135 O O . ILE B 1 379 ? 6.691 35.188 14.625 1 94.12 379 ILE B O 1
ATOM 7139 N N . LEU B 1 380 ? 7.055 33 15.156 1 95.75 380 LEU B N 1
ATOM 7140 C CA . LEU B 1 380 ? 8.484 33.094 14.898 1 95.75 380 LEU B CA 1
ATOM 7141 C C . LEU B 1 380 ? 8.797 32.781 13.438 1 95.75 380 LEU B C 1
ATOM 7143 O O . LEU B 1 380 ? 9.805 33.25 12.898 1 95.75 380 LEU B O 1
ATOM 7147 N N . VAL B 1 381 ? 8.047 31.984 12.812 1 97.56 381 VAL B N 1
ATOM 7148 C CA . VAL B 1 381 ? 8.422 31.375 11.539 1 97.56 381 VAL B CA 1
ATOM 7149 C C . VAL B 1 381 ? 7.863 32.188 10.383 1 97.56 381 VAL B C 1
ATOM 7151 O O . VAL B 1 381 ? 6.656 32.438 10.312 1 97.56 381 VAL B O 1
ATOM 7154 N N . GLY B 1 382 ? 8.734 32.594 9.453 1 97.69 382 GLY B N 1
ATOM 7155 C CA . GLY B 1 382 ? 8.336 33.375 8.297 1 97.69 382 GLY B CA 1
ATOM 7156 C C . GLY B 1 382 ? 8.039 32.531 7.074 1 97.69 382 GLY B C 1
ATOM 7157 O O . GLY B 1 382 ? 7.977 31.281 7.164 1 97.69 382 GLY B O 1
ATOM 7158 N N . LYS B 1 383 ? 7.891 33.094 5.926 1 97.5 383 LYS B N 1
ATOM 7159 C CA . LYS B 1 383 ? 7.32 32.469 4.738 1 97.5 383 LYS B CA 1
ATOM 7160 C C . LYS B 1 383 ? 8.391 31.719 3.953 1 97.5 383 LYS B C 1
ATOM 7162 O O . LYS B 1 383 ? 8.086 30.734 3.283 1 97.5 383 LYS B O 1
ATOM 7167 N N . SER B 1 384 ? 9.625 32.219 3.977 1 98.38 384 SER B N 1
ATOM 7168 C CA . SER B 1 384 ? 10.672 31.656 3.119 1 98.38 384 SER B CA 1
ATOM 7169 C C . SER B 1 384 ? 11.375 30.484 3.791 1 98.38 384 SER B C 1
ATOM 7171 O O . SER B 1 384 ? 11.914 30.625 4.891 1 98.38 384 SER B O 1
ATOM 7173 N N . VAL B 1 385 ? 11.422 29.375 3.1 1 98.81 385 VAL B N 1
ATOM 7174 C CA . VAL B 1 385 ? 12 28.141 3.633 1 98.81 385 VAL B CA 1
ATOM 7175 C C . VAL B 1 385 ? 13.445 28 3.145 1 98.81 385 VAL B C 1
ATOM 7177 O O . VAL B 1 385 ? 13.727 28.219 1.965 1 98.81 385 VAL B O 1
ATOM 7180 N N . LEU B 1 386 ? 14.328 27.719 4.055 1 98.75 386 LEU B N 1
ATOM 7181 C CA . LEU B 1 386 ? 15.734 27.484 3.734 1 98.75 386 LEU B CA 1
ATOM 7182 C C . LEU B 1 386 ? 16.109 26.016 3.949 1 98.75 386 LEU B C 1
ATOM 7184 O O . LEU B 1 386 ? 15.594 25.375 4.867 1 98.75 386 LEU B O 1
ATOM 7188 N N . ASN B 1 387 ? 17.047 25.562 3.119 1 98.31 387 ASN B N 1
ATOM 7189 C CA . ASN B 1 387 ? 17.5 24.188 3.262 1 98.31 387 ASN B CA 1
ATOM 7190 C C . ASN B 1 387 ? 18.453 24.031 4.434 1 98.31 387 ASN B C 1
ATOM 7192 O O . ASN B 1 387 ? 19.328 24.859 4.641 1 98.31 387 ASN B O 1
ATOM 7196 N N . VAL B 1 388 ? 18.297 22.969 5.184 1 98.19 388 VAL B N 1
ATOM 7197 C CA . VAL B 1 388 ? 19.156 22.656 6.32 1 98.19 388 VAL B CA 1
ATOM 7198 C C . VAL B 1 388 ? 19.828 21.297 6.105 1 98.19 388 VAL B C 1
ATOM 7200 O O . VAL B 1 388 ? 19.188 20.344 5.656 1 98.19 388 VAL B O 1
ATOM 7203 N N . THR B 1 389 ? 21.047 21.234 6.355 1 97.12 389 THR B N 1
ATOM 7204 C CA . THR B 1 389 ? 21.797 19.984 6.363 1 97.12 389 THR B CA 1
ATOM 7205 C C . THR B 1 389 ? 22.422 19.734 7.734 1 97.12 389 THR B C 1
ATOM 7207 O O . THR B 1 389 ? 22.969 20.656 8.344 1 97.12 389 THR B O 1
ATOM 7210 N N . ILE B 1 390 ? 22.281 18.531 8.211 1 97 390 ILE B N 1
ATOM 7211 C CA . ILE B 1 390 ? 22.781 18.156 9.531 1 97 390 ILE B CA 1
ATOM 7212 C C . ILE B 1 390 ? 23.766 16.984 9.391 1 97 390 ILE B C 1
ATOM 7214 O O . ILE B 1 390 ? 23.562 16.094 8.578 1 97 390 ILE B O 1
ATOM 7218 N N . ASP B 1 391 ? 24.797 16.922 10.125 1 92.94 391 ASP B N 1
ATOM 7219 C CA . ASP B 1 391 ? 25.812 15.883 10 1 92.94 391 ASP B CA 1
ATOM 7220 C C . ASP B 1 391 ? 25.391 14.617 10.75 1 92.94 391 ASP B C 1
ATOM 7222 O O . ASP B 1 391 ? 26.094 13.602 10.695 1 92.94 391 ASP B O 1
ATOM 7226 N N . ASP B 1 392 ? 24.266 14.562 11.391 1 86.62 392 ASP B N 1
ATOM 7227 C CA . ASP B 1 392 ? 23.703 13.352 11.969 1 86.62 392 ASP B CA 1
ATOM 7228 C C . ASP B 1 392 ? 23 12.5 10.906 1 86.62 392 ASP B C 1
ATOM 7230 O O . ASP B 1 392 ? 21.938 12.867 10.414 1 86.62 392 ASP B O 1
ATOM 7234 N N . LYS B 1 393 ? 23.5 11.305 10.688 1 84.75 393 LYS B N 1
ATOM 7235 C CA . LYS B 1 393 ? 22.953 10.469 9.625 1 84.75 393 LYS B CA 1
ATOM 7236 C C . LYS B 1 393 ? 21.859 9.547 10.141 1 84.75 393 LYS B C 1
ATOM 7238 O O . LYS B 1 393 ? 21.109 8.961 9.359 1 84.75 393 LYS B O 1
ATOM 7243 N N . SER B 1 394 ? 21.688 9.578 11.445 1 88.38 394 SER B N 1
ATOM 7244 C CA . SER B 1 394 ? 20.719 8.68 12.047 1 88.38 394 SER B CA 1
ATOM 7245 C C . SER B 1 394 ? 19.297 9.25 11.945 1 88.38 394 SER B C 1
ATOM 7247 O O . SER B 1 394 ? 18.312 8.516 12.07 1 88.38 394 SER B O 1
ATOM 7249 N N . GLY B 1 395 ? 19.188 10.5 11.867 1 94.19 395 GLY B N 1
ATOM 7250 C CA . GLY B 1 395 ? 17.891 11.148 11.781 1 94.19 395 GLY B CA 1
ATOM 7251 C C . GLY B 1 395 ? 17.312 11.5 13.141 1 94.19 395 GLY B C 1
ATOM 7252 O O . GLY B 1 395 ? 16.156 11.93 13.234 1 94.19 395 GLY B O 1
ATOM 7253 N N . ASN B 1 396 ? 18.109 11.375 14.148 1 96.94 396 ASN B N 1
ATOM 7254 C CA . ASN B 1 396 ? 17.609 11.586 15.508 1 96.94 396 ASN B CA 1
ATOM 7255 C C . ASN B 1 396 ? 17.672 13.055 15.898 1 96.94 396 ASN B C 1
ATOM 7257 O O . ASN B 1 396 ? 17.078 13.461 16.891 1 96.94 396 ASN B O 1
ATOM 7261 N N . VAL B 1 397 ? 18.453 13.828 15.227 1 98.12 397 VAL B N 1
ATOM 7262 C CA . VAL B 1 397 ? 18.422 15.281 15.352 1 98.12 397 VAL B CA 1
ATOM 7263 C C . VAL B 1 397 ? 17.859 15.898 14.07 1 98.12 397 VAL B C 1
ATOM 7265 O O . VAL B 1 397 ? 18.375 15.641 12.977 1 98.12 397 VAL B O 1
ATOM 7268 N N . ARG B 1 398 ? 16.828 16.625 14.188 1 98.31 398 ARG B N 1
ATOM 7269 C CA . ARG B 1 398 ? 16.125 17.172 13.031 1 98.31 398 ARG B CA 1
ATOM 7270 C C . ARG B 1 398 ? 15.891 18.672 13.195 1 98.31 398 ARG B C 1
ATOM 7272 O O . ARG B 1 398 ? 15.578 19.141 14.297 1 98.31 398 ARG B O 1
ATOM 7279 N N . MET B 1 399 ? 16.094 19.422 12.094 1 98.38 399 MET B N 1
ATOM 7280 C CA . MET B 1 399 ? 15.859 20.859 12.141 1 98.38 399 MET B CA 1
ATOM 7281 C C . MET B 1 399 ? 15.367 21.375 10.789 1 98.38 399 MET B C 1
ATOM 7283 O O . MET B 1 399 ? 15.711 20.812 9.742 1 98.38 399 MET B O 1
ATOM 7287 N N . TYR B 1 400 ? 14.688 22.422 10.828 1 98.81 400 TYR B N 1
ATOM 7288 C CA . TYR B 1 400 ? 14.148 23.156 9.688 1 98.81 400 TYR B CA 1
ATOM 7289 C C . TYR B 1 400 ? 14.359 24.656 9.852 1 98.81 400 TYR B C 1
ATOM 7291 O O . TYR B 1 400 ? 14.477 25.156 10.977 1 98.81 400 TYR B O 1
ATOM 7299 N N . ALA B 1 401 ? 14.391 25.359 8.727 1 98.81 401 ALA B N 1
ATOM 7300 C CA . ALA B 1 401 ? 14.727 26.781 8.844 1 98.81 401 ALA B CA 1
ATOM 7301 C C . ALA B 1 401 ? 13.867 27.625 7.906 1 98.81 401 ALA B C 1
ATOM 7303 O O . ALA B 1 401 ? 13.547 27.203 6.793 1 98.81 401 ALA B O 1
ATOM 7304 N N . HIS B 1 402 ? 13.539 28.766 8.414 1 98.81 402 HIS B N 1
ATOM 7305 C CA . HIS B 1 402 ? 12.828 29.812 7.684 1 98.81 402 HIS B CA 1
ATOM 7306 C C . HIS B 1 402 ? 13.438 31.188 7.957 1 98.81 402 HIS B C 1
ATOM 7308 O O . HIS B 1 402 ? 14.156 31.359 8.945 1 98.81 402 HIS B O 1
ATOM 7314 N N . CYS B 1 403 ? 13.125 32.125 7.02 1 98.44 403 CYS B N 1
ATOM 7315 C CA . CYS B 1 403 ? 13.227 33.5 7.488 1 98.44 403 CYS B CA 1
ATOM 7316 C C . CYS B 1 403 ? 12.336 33.719 8.703 1 98.44 403 CYS B C 1
ATOM 7318 O O . CYS B 1 403 ? 11.273 33.125 8.828 1 98.44 403 CYS B O 1
ATOM 7320 N N . THR B 1 404 ? 12.75 34.594 9.625 1 97.69 404 THR B N 1
ATOM 7321 C CA . THR B 1 404 ? 11.945 34.906 10.797 1 97.69 404 THR B CA 1
ATOM 7322 C C . THR B 1 404 ? 10.75 35.781 10.406 1 97.69 404 THR B C 1
ATOM 7324 O O . THR B 1 404 ? 10.859 36.625 9.516 1 97.69 404 THR B O 1
ATOM 7327 N N . ASN B 1 405 ? 9.703 35.562 11.086 1 95.44 405 ASN B N 1
ATOM 7328 C CA . ASN B 1 405 ? 8.531 36.406 10.906 1 95.44 405 ASN B CA 1
ATOM 7329 C C . ASN B 1 405 ? 8.719 37.781 11.594 1 95.44 405 ASN B C 1
ATOM 7331 O O . ASN B 1 405 ? 8.438 37.906 12.781 1 95.44 405 ASN B O 1
ATOM 7335 N N . THR B 1 406 ? 9.055 38.75 10.875 1 93.12 406 THR B N 1
ATOM 7336 C CA . THR B 1 406 ? 9.367 40.031 11.461 1 93.12 406 THR B CA 1
ATOM 7337 C C . THR B 1 406 ? 8.102 40.875 11.641 1 93.12 406 THR B C 1
ATOM 7339 O O . THR B 1 406 ? 8.133 41.938 12.266 1 93.12 406 THR B O 1
ATOM 7342 N N . LYS B 1 407 ? 7.023 40.406 11.141 1 90.44 407 LYS B N 1
ATOM 7343 C CA . LYS B 1 407 ? 5.754 41.094 11.32 1 90.44 407 LYS B CA 1
ATOM 7344 C C . LYS B 1 407 ? 5.188 40.844 12.719 1 90.44 407 LYS B C 1
ATOM 7346 O O . LYS B 1 407 ? 4.457 41.688 13.25 1 90.44 407 LYS B O 1
ATOM 7351 N N . ARG B 1 408 ? 5.637 39.719 13.273 1 89.5 408 ARG B N 1
ATOM 7352 C CA . ARG B 1 408 ? 5.047 39.344 14.555 1 89.5 408 ARG B CA 1
ATOM 7353 C C . ARG B 1 408 ? 6.098 39.344 15.664 1 89.5 408 ARG B C 1
ATOM 7355 O O . ARG B 1 408 ? 5.828 38.906 16.781 1 89.5 408 ARG B O 1
ATOM 7362 N N . THR B 1 409 ? 7.254 39.719 15.32 1 91.31 409 THR B N 1
ATOM 7363 C CA . THR B 1 409 ? 8.336 39.75 16.297 1 91.31 409 THR B CA 1
ATOM 7364 C C . THR B 1 409 ? 9.125 41.031 16.188 1 91.31 409 THR B C 1
ATOM 7366 O O . THR B 1 409 ? 8.922 41.812 15.266 1 91.31 409 THR B O 1
ATOM 7369 N N . ASN B 1 410 ? 10.047 41.25 17.188 1 90.44 410 ASN B N 1
ATOM 7370 C CA . ASN B 1 410 ? 10.906 42.406 17.172 1 90.44 410 ASN B CA 1
ATOM 7371 C C . ASN B 1 410 ? 12.289 42.094 16.609 1 90.44 410 ASN B C 1
ATOM 7373 O O . ASN B 1 410 ? 13.219 42.875 16.734 1 90.44 410 ASN B O 1
ATOM 7377 N N . TYR B 1 411 ? 12.391 40.938 16 1 94.38 411 TYR B N 1
ATOM 7378 C CA . TYR B 1 411 ? 13.664 40.594 15.383 1 94.38 411 TYR B CA 1
ATOM 7379 C C . TYR B 1 411 ? 13.867 41.375 14.086 1 94.38 411 TYR B C 1
ATOM 7381 O O . TYR B 1 411 ? 12.898 41.75 13.422 1 94.38 411 TYR B O 1
ATOM 7389 N N . LYS B 1 412 ? 15.031 41.625 13.656 1 94.81 412 LYS B N 1
ATOM 7390 C CA . LYS B 1 412 ? 15.336 42.5 12.516 1 94.81 412 LYS B CA 1
ATOM 7391 C C . LYS B 1 412 ? 15.25 41.719 11.203 1 94.81 412 LYS B C 1
ATOM 7393 O O . LYS B 1 412 ? 15.414 40.5 11.18 1 94.81 412 LYS B O 1
ATOM 7398 N N . PRO B 1 413 ? 14.992 42.469 10.102 1 96.06 413 PRO B N 1
ATOM 7399 C CA . PRO B 1 413 ? 15.094 41.812 8.797 1 96.06 413 PRO B CA 1
ATOM 7400 C C . PRO B 1 413 ? 16.422 41.094 8.594 1 96.06 413 PRO B C 1
ATOM 7402 O O . PRO B 1 413 ? 17.469 41.562 9.023 1 96.06 413 PRO B O 1
ATOM 7405 N N . GLY B 1 414 ? 16.328 39.938 7.957 1 97.38 414 GLY B N 1
ATOM 7406 C CA . GLY B 1 414 ? 17.531 39.156 7.766 1 97.38 414 GLY B CA 1
ATOM 7407 C C . GLY B 1 414 ? 17.688 38.031 8.789 1 97.38 414 GLY B C 1
ATOM 7408 O O . GLY B 1 414 ? 18.531 37.156 8.633 1 97.38 414 GLY B O 1
ATOM 7409 N N . SER B 1 415 ? 16.812 38.031 9.797 1 97.94 415 SER B N 1
ATOM 7410 C CA . SER B 1 415 ? 16.828 37 10.82 1 97.94 415 SER B CA 1
ATOM 7411 C C . SER B 1 415 ? 16.281 35.688 10.273 1 97.94 415 SER B C 1
ATOM 7413 O O . SER B 1 415 ? 15.438 35.688 9.375 1 97.94 415 SER B O 1
ATOM 7415 N N . ILE B 1 416 ? 16.797 34.594 10.844 1 98.56 416 ILE B N 1
ATOM 7416 C CA . ILE B 1 416 ? 16.266 33.281 10.484 1 98.56 416 ILE B CA 1
ATOM 7417 C C . ILE B 1 416 ? 15.781 32.562 11.742 1 98.56 416 ILE B C 1
ATOM 7419 O O . ILE B 1 416 ? 16.266 32.812 12.844 1 98.56 416 ILE B O 1
ATOM 7423 N N . THR B 1 417 ? 14.797 31.766 11.586 1 98.62 417 THR B N 1
ATOM 7424 C CA . THR B 1 417 ? 14.25 30.922 12.641 1 98.62 417 THR B CA 1
ATOM 7425 C C . THR B 1 417 ? 14.398 29.438 12.289 1 98.62 417 THR B C 1
ATOM 7427 O O . THR B 1 417 ? 14.008 29.016 11.195 1 98.62 417 THR B O 1
ATOM 7430 N N . LEU B 1 418 ? 15.016 28.688 13.219 1 98.75 418 LEU B N 1
ATOM 7431 C CA . LEU B 1 418 ? 15.031 27.234 13.125 1 98.75 418 LEU B CA 1
ATOM 7432 C C . LEU B 1 418 ? 14.07 26.625 14.148 1 98.75 418 LEU B C 1
ATOM 7434 O O . LEU B 1 418 ? 13.781 27.234 15.18 1 98.75 418 LEU B O 1
ATOM 7438 N N . TYR B 1 419 ? 13.555 25.547 13.852 1 98.75 419 TYR B N 1
ATOM 7439 C CA . TYR B 1 419 ? 12.883 24.672 14.812 1 98.75 419 TYR B CA 1
ATOM 7440 C C . TYR B 1 419 ? 13.25 23.219 14.578 1 98.75 419 TYR B C 1
ATOM 7442 O O . TYR B 1 419 ? 13.562 22.812 13.445 1 98.75 419 TYR B O 1
ATOM 7450 N N . GLY B 1 420 ? 13.32 22.531 15.656 1 98.19 420 GLY B N 1
ATOM 7451 C CA . GLY B 1 420 ? 13.812 21.172 15.539 1 98.19 420 GLY B CA 1
ATOM 7452 C C . GLY B 1 420 ? 13.641 20.359 16.812 1 98.19 420 GLY B C 1
ATOM 7453 O O . GLY B 1 420 ? 12.836 20.719 17.672 1 98.19 420 GLY B O 1
ATOM 7454 N N . MET B 1 421 ? 14.352 19.188 16.844 1 98.75 421 MET B N 1
ATOM 7455 C CA . MET B 1 421 ? 14.18 18.234 17.938 1 98.75 421 MET B CA 1
ATOM 7456 C C . MET B 1 421 ? 15.406 17.344 18.078 1 98.75 421 MET B C 1
ATOM 7458 O O . MET B 1 421 ? 16.141 17.141 17.109 1 98.75 421 MET B O 1
ATOM 7462 N N . ASN B 1 422 ? 15.664 16.953 19.281 1 98.31 422 ASN B N 1
ATOM 7463 C CA . ASN B 1 422 ? 16.578 15.859 19.625 1 98.31 422 ASN B CA 1
ATOM 7464 C C . ASN B 1 422 ? 15.82 14.633 20.109 1 98.31 422 ASN B C 1
ATOM 7466 O O . ASN B 1 422 ? 15.266 14.633 21.219 1 98.31 422 ASN B O 1
ATOM 7470 N N . LEU B 1 423 ? 15.805 13.586 19.297 1 98.31 423 LEU B N 1
ATOM 7471 C CA . LEU B 1 423 ? 15.031 12.383 19.609 1 98.31 423 LEU B CA 1
ATOM 7472 C C . LEU B 1 423 ? 15.852 11.414 20.453 1 98.31 423 LEU B C 1
ATOM 7474 O O . LEU B 1 423 ? 15.32 10.414 20.938 1 98.31 423 LEU B O 1
ATOM 7478 N N . ARG B 1 424 ? 17.078 11.781 20.734 1 96.56 424 ARG B N 1
ATOM 7479 C CA . ARG B 1 424 ? 17.984 10.898 21.453 1 96.56 424 ARG B CA 1
ATOM 7480 C C . ARG B 1 424 ? 17.688 10.906 22.953 1 96.56 424 ARG B C 1
ATOM 7482 O O . ARG B 1 424 ? 17.062 11.836 23.453 1 96.56 424 ARG B O 1
ATOM 7489 N N . THR B 1 425 ? 18.219 9.883 23.594 1 95.5 425 THR B N 1
ATOM 7490 C CA . THR B 1 425 ? 18.109 9.797 25.047 1 95.5 425 THR B CA 1
ATOM 7491 C C . THR B 1 425 ? 19.25 10.555 25.719 1 95.5 425 THR B C 1
ATOM 7493 O O . THR B 1 425 ? 19.359 10.562 26.953 1 95.5 425 THR B O 1
ATOM 7496 N N . GLU B 1 426 ? 20.062 11.188 24.906 1 95.81 426 GLU B N 1
ATOM 7497 C CA . GLU B 1 426 ? 21.156 12.023 25.406 1 95.81 426 GLU B CA 1
ATOM 7498 C C . GLU B 1 426 ? 21.141 13.406 24.766 1 95.81 426 GLU B C 1
ATOM 7500 O O . GLU B 1 426 ? 20.719 13.555 23.625 1 95.81 426 GLU B O 1
ATOM 7505 N N . PRO B 1 427 ? 21.578 14.359 25.594 1 96.81 427 PRO B N 1
ATOM 7506 C CA . PRO B 1 427 ? 21.688 15.688 24.984 1 96.81 427 PRO B CA 1
ATOM 7507 C C . PRO B 1 427 ? 22.766 15.742 23.906 1 96.81 427 PRO B C 1
ATOM 7509 O O . PRO B 1 427 ? 23.625 14.859 23.828 1 96.81 427 PRO B O 1
ATOM 7512 N N . THR B 1 428 ? 22.703 16.688 23.047 1 96.88 428 THR B N 1
ATOM 7513 C CA . THR B 1 428 ? 23.734 16.953 22.047 1 96.88 428 THR B CA 1
ATOM 7514 C C . THR B 1 428 ? 24.047 18.453 21.969 1 96.88 428 THR B C 1
ATOM 7516 O O . THR B 1 428 ? 23.156 19.281 22.172 1 96.88 428 THR B O 1
ATOM 7519 N N . THR B 1 429 ? 25.297 18.797 21.75 1 97.19 429 THR B N 1
ATOM 7520 C CA . THR B 1 429 ? 25.703 20.188 21.531 1 97.19 429 THR B CA 1
ATOM 7521 C C . THR B 1 429 ? 25.562 20.578 20.062 1 97.19 429 THR B C 1
ATOM 7523 O O . THR B 1 429 ? 26.203 19.969 19.203 1 97.19 429 THR B O 1
ATOM 7526 N N . VAL B 1 430 ? 24.781 21.594 19.797 1 97.62 430 VAL B N 1
ATOM 7527 C CA . VAL B 1 430 ? 24.531 22.016 18.422 1 97.62 430 VAL B CA 1
ATOM 7528 C C . VAL B 1 430 ? 25.391 23.234 18.078 1 97.62 430 VAL B C 1
ATOM 7530 O O . VAL B 1 430 ? 25.453 24.188 18.859 1 97.62 430 VAL B O 1
ATOM 7533 N N . THR B 1 431 ? 26.016 23.172 16.969 1 96.25 431 THR B N 1
ATOM 7534 C CA . THR B 1 431 ? 26.812 24.297 16.484 1 96.25 431 THR B CA 1
ATOM 7535 C C . THR B 1 431 ? 26.391 24.688 15.07 1 96.25 431 THR B C 1
ATOM 7537 O O . THR B 1 431 ? 25.828 23.875 14.328 1 96.25 431 THR B O 1
ATOM 7540 N N . PHE B 1 432 ? 26.656 25.969 14.711 1 97.44 432 PHE B N 1
ATOM 7541 C CA . PHE B 1 432 ? 26.422 26.531 13.383 1 97.44 432 PHE B CA 1
ATOM 7542 C C . PHE B 1 432 ? 27.734 27.062 12.789 1 97.44 432 PHE B C 1
ATOM 7544 O O . PHE B 1 432 ? 27.969 28.266 12.812 1 97.44 432 PHE B O 1
ATOM 7551 N N . PRO B 1 433 ? 28.422 26.203 12.141 1 96 433 PRO B N 1
ATOM 7552 C CA . PRO B 1 433 ? 29.797 26.562 11.75 1 96 433 PRO B CA 1
ATOM 7553 C C . PRO B 1 433 ? 29.844 27.703 10.742 1 96 433 PRO B C 1
ATOM 7555 O O . PRO B 1 433 ? 30.875 28.359 10.586 1 96 433 PRO B O 1
ATOM 7558 N N . GLN B 1 434 ? 28.828 27.938 10.039 1 96.25 434 GLN B N 1
ATOM 7559 C CA . GLN B 1 434 ? 28.828 28.953 8.984 1 96.25 434 GLN B CA 1
ATOM 7560 C C . GLN B 1 434 ? 28.75 30.359 9.57 1 96.25 434 GLN B C 1
ATOM 7562 O O . GLN B 1 434 ? 29 31.344 8.875 1 96.25 434 GLN B O 1
ATOM 7567 N N . PHE B 1 435 ? 28.484 30.5 10.789 1 96.56 435 PHE B N 1
ATOM 7568 C CA . PHE B 1 435 ? 28.375 31.797 11.438 1 96.56 435 PHE B CA 1
ATOM 7569 C C . PHE B 1 435 ? 29.562 32.031 12.375 1 96.56 435 PHE B C 1
ATOM 7571 O O . PHE B 1 435 ? 30.344 31.109 12.633 1 96.56 435 PHE B O 1
ATOM 7578 N N . LYS B 1 436 ? 29.641 33.281 12.898 1 95.88 436 LYS B N 1
ATOM 7579 C CA . LYS B 1 436 ? 30.688 33.594 13.852 1 95.88 436 LYS B CA 1
ATOM 7580 C C . LYS B 1 436 ? 30.547 32.781 15.125 1 95.88 436 LYS B C 1
ATOM 7582 O O . LYS B 1 436 ? 29.438 32.5 15.562 1 95.88 436 LYS B O 1
ATOM 7587 N N . PRO B 1 437 ? 31.594 32.469 15.75 1 94.94 437 PRO B N 1
ATOM 7588 C CA . PRO B 1 437 ? 31.562 31.578 16.922 1 94.94 437 PRO B CA 1
ATOM 7589 C C . PRO B 1 437 ? 30.766 32.156 18.078 1 94.94 437 PRO B C 1
ATOM 7591 O O . PRO B 1 437 ? 30.344 31.422 18.969 1 94.94 437 PRO B O 1
ATOM 7594 N N . ASP B 1 438 ? 30.609 33.469 18.047 1 95.19 438 ASP B N 1
ATOM 7595 C CA . ASP B 1 438 ? 29.906 34.094 19.156 1 95.19 438 ASP B CA 1
ATOM 7596 C C . ASP B 1 438 ? 28.531 34.594 18.719 1 95.19 438 ASP B C 1
ATOM 7598 O O . ASP B 1 438 ? 27.953 35.469 19.359 1 95.19 438 ASP B O 1
ATOM 7602 N N . ILE B 1 439 ? 28.031 34.031 17.672 1 96.75 439 ILE B N 1
ATOM 7603 C CA . ILE B 1 439 ? 26.719 34.438 17.188 1 96.75 439 ILE B CA 1
ATOM 7604 C C . ILE B 1 439 ? 25.672 34.219 18.266 1 96.75 439 ILE B C 1
ATOM 7606 O O . ILE B 1 439 ? 25.703 33.219 18.969 1 96.75 439 ILE B O 1
ATOM 7610 N N . LYS B 1 440 ? 24.781 35.156 18.438 1 97.25 440 LYS B N 1
ATOM 7611 C CA . LYS B 1 440 ? 23.719 35.031 19.453 1 97.25 440 LYS B CA 1
ATOM 7612 C C . LYS B 1 440 ? 22.609 34.094 18.969 1 97.25 440 LYS B C 1
ATOM 7614 O O . LYS B 1 440 ? 22.109 34.25 17.844 1 97.25 440 LYS B O 1
ATOM 7619 N N . LEU B 1 441 ? 22.281 33.219 19.797 1 97.94 441 LEU B N 1
ATOM 7620 C CA . LEU B 1 441 ? 21.156 32.312 19.578 1 97.94 441 LEU B CA 1
ATOM 7621 C C . LEU B 1 441 ? 20.047 32.594 20.578 1 97.94 441 LEU B C 1
ATOM 7623 O O . LEU B 1 441 ? 20.281 32.562 21.797 1 97.94 441 LEU B O 1
ATOM 7627 N N . TYR B 1 442 ? 18.891 32.906 20.047 1 97.5 442 TYR B N 1
ATOM 7628 C CA . TYR B 1 442 ? 17.703 33.062 20.891 1 97.5 442 TYR B CA 1
ATOM 7629 C C . TYR B 1 442 ? 16.891 31.781 20.953 1 97.5 442 TYR B C 1
ATOM 7631 O O . TYR B 1 442 ? 16.234 31.391 19.984 1 97.5 442 TYR B O 1
ATOM 7639 N N . LEU B 1 443 ? 16.891 31.156 22.141 1 97.56 443 LEU B N 1
ATOM 7640 C CA . LEU B 1 443 ? 16.344 29.812 22.281 1 97.56 443 LEU B CA 1
ATOM 7641 C C . LEU B 1 443 ? 14.93 29.859 22.859 1 97.56 443 LEU B C 1
ATOM 7643 O O . LEU B 1 443 ? 14.664 30.609 23.797 1 97.56 443 LEU B O 1
ATOM 7647 N N . TYR B 1 444 ? 14.031 29.141 22.25 1 96.5 444 TYR B N 1
ATOM 7648 C CA . TYR B 1 444 ? 12.703 28.812 22.75 1 96.5 444 TYR B CA 1
ATOM 7649 C C . TYR B 1 444 ? 12.523 27.312 22.891 1 96.5 444 TYR B C 1
ATOM 7651 O O . TYR B 1 444 ? 11.992 26.656 22 1 96.5 444 TYR B O 1
ATOM 7659 N N . MET B 1 445 ? 12.969 26.812 24.062 1 96.5 445 MET B N 1
ATOM 7660 C CA . MET B 1 445 ? 13 25.359 24.266 1 96.5 445 MET B CA 1
ATOM 7661 C C . MET B 1 445 ? 11.789 24.891 25.062 1 96.5 445 MET B C 1
ATOM 7663 O O . MET B 1 445 ? 11.484 25.453 26.125 1 96.5 445 MET B O 1
ATOM 7667 N N . LEU B 1 446 ? 11.07 23.938 24.484 1 96.62 446 LEU B N 1
ATOM 7668 C CA . LEU B 1 446 ? 9.914 23.359 25.172 1 96.62 446 LEU B CA 1
ATOM 7669 C C . LEU B 1 446 ? 10.289 22.094 25.922 1 96.62 446 LEU B C 1
ATOM 7671 O O . LEU B 1 446 ? 11.023 21.25 25.391 1 96.62 446 LEU B O 1
ATOM 7675 N N . GLU B 1 447 ? 9.812 21.984 27.125 1 95.69 447 GLU B N 1
ATOM 7676 C CA . GLU B 1 447 ? 10.086 20.828 27.984 1 95.69 447 GLU B CA 1
ATOM 7677 C C . GLU B 1 447 ? 8.82 20.375 28.719 1 95.69 447 GLU B C 1
ATOM 7679 O O . GLU B 1 447 ? 7.965 21.203 29.047 1 95.69 447 GLU B O 1
ATOM 7684 N N . PRO B 1 448 ? 8.766 19.047 28.969 1 97.75 448 PRO B N 1
ATOM 7685 C CA . PRO B 1 448 ? 7.602 18.578 29.719 1 97.75 448 PRO B CA 1
ATOM 7686 C C . PRO B 1 448 ? 7.66 18.969 31.203 1 97.75 448 PRO B C 1
ATOM 7688 O O . PRO B 1 448 ? 8.742 19.031 31.781 1 97.75 448 PRO B O 1
ATOM 7691 N N . VAL B 1 449 ? 6.547 19.234 31.734 1 96.38 449 VAL B N 1
ATOM 7692 C CA . VAL B 1 449 ? 6.441 19.578 33.156 1 96.38 449 VAL B CA 1
ATOM 7693 C C . VAL B 1 449 ? 5.82 18.422 33.906 1 96.38 449 VAL B C 1
ATOM 7695 O O . VAL B 1 449 ? 4.84 17.828 33.469 1 96.38 449 VAL B O 1
ATOM 7698 N N . GLY B 1 450 ? 6.457 18.141 35.062 1 95.5 450 GLY B N 1
ATOM 7699 C CA . GLY B 1 450 ? 5.863 17.156 35.969 1 95.5 450 GLY B CA 1
ATOM 7700 C C . GLY B 1 450 ? 6.48 15.781 35.844 1 95.5 450 GLY B C 1
ATOM 7701 O O . GLY B 1 450 ? 7.387 15.578 35.031 1 95.5 450 GLY B O 1
ATOM 7702 N N . LYS B 1 451 ? 5.953 14.836 36.562 1 96 451 LYS B N 1
ATOM 7703 C CA . LYS B 1 451 ? 6.531 13.5 36.688 1 96 451 LYS B CA 1
ATOM 7704 C C . LYS B 1 451 ? 6.191 12.633 35.5 1 96 451 LYS B C 1
ATOM 7706 O O . LYS B 1 451 ? 6.836 11.609 35.25 1 96 451 LYS B O 1
ATOM 7711 N N . GLU B 1 452 ? 5.211 13.062 34.75 1 97 452 GLU B N 1
ATOM 7712 C CA . GLU B 1 452 ? 4.762 12.258 33.594 1 97 452 GLU B CA 1
ATOM 7713 C C . GLU B 1 452 ? 5.758 12.328 32.438 1 97 452 GLU B C 1
ATOM 7715 O O . GLU B 1 452 ? 5.688 11.523 31.516 1 97 452 GLU B O 1
ATOM 7720 N N . GLY B 1 453 ? 6.652 13.289 32.531 1 97.31 453 GLY B N 1
ATOM 7721 C CA . GLY B 1 453 ? 7.668 13.375 31.484 1 97.31 453 GLY B CA 1
ATOM 7722 C C . GLY B 1 453 ? 7.09 13.555 30.094 1 97.31 453 GLY B C 1
ATOM 7723 O O . GLY B 1 453 ? 6.289 14.461 29.859 1 97.31 453 GLY B O 1
ATOM 7724 N N . LEU B 1 454 ? 7.375 12.625 29.266 1 98.5 454 LEU B N 1
ATOM 7725 C CA . LEU B 1 454 ? 6.965 12.695 27.875 1 98.5 454 LEU B CA 1
ATOM 7726 C C . LEU B 1 454 ? 5.449 12.633 27.75 1 98.5 454 LEU B C 1
ATOM 7728 O O . LEU B 1 454 ? 4.887 13.016 26.719 1 98.5 454 LEU B O 1
ATOM 7732 N N . LYS B 1 455 ? 4.746 12.18 28.719 1 98.62 455 LYS B N 1
ATOM 7733 C CA . LYS B 1 455 ? 3.289 12.078 28.688 1 98.62 455 LYS B CA 1
ATOM 7734 C C . LYS B 1 455 ? 2.645 13.25 29.422 1 98.62 455 LYS B C 1
ATOM 7736 O O . LYS B 1 455 ? 1.454 13.203 29.734 1 98.62 455 LYS B O 1
ATOM 7741 N N . SER B 1 456 ? 3.42 14.273 29.641 1 98.5 456 SER B N 1
ATOM 7742 C CA . SER B 1 456 ? 2.891 15.461 30.312 1 98.5 456 SER B CA 1
ATOM 7743 C C . SER B 1 456 ? 1.927 16.219 29.406 1 98.5 456 SER B C 1
ATOM 7745 O O . SER B 1 456 ? 2.17 16.359 28.203 1 98.5 456 SER B O 1
ATOM 7747 N N . GLN B 1 457 ? 0.917 16.781 29.984 1 97.56 457 GLN B N 1
ATOM 7748 C CA . GLN B 1 457 ? -0.009 17.625 29.25 1 97.56 457 GLN B CA 1
ATOM 7749 C C . GLN B 1 457 ? 0.364 19.094 29.391 1 97.56 457 GLN B C 1
ATOM 7751 O O . GLN B 1 457 ? -0.239 19.969 28.766 1 97.56 457 GLN B O 1
ATOM 7756 N N . THR B 1 458 ? 1.335 19.328 30.203 1 95.56 458 THR B N 1
ATOM 7757 C CA . THR B 1 458 ? 1.816 20.672 30.469 1 95.56 458 THR B CA 1
ATOM 7758 C C . THR B 1 458 ? 3.256 20.844 29.984 1 95.56 458 THR B C 1
ATOM 7760 O O . THR B 1 458 ? 4.082 19.938 30.172 1 95.56 458 THR B O 1
ATOM 7763 N N . VAL B 1 459 ? 3.502 22.062 29.469 1 95.19 459 VAL B N 1
ATOM 7764 C CA . VAL B 1 459 ? 4.836 22.281 28.938 1 95.19 459 VAL B CA 1
ATOM 7765 C C . VAL B 1 459 ? 5.398 23.594 29.469 1 95.19 459 VAL B C 1
ATOM 7767 O O . VAL B 1 459 ? 4.637 24.5 29.812 1 95.19 459 VAL B O 1
ATOM 7770 N N . ALA B 1 460 ? 6.688 23.547 29.578 1 93.75 460 ALA B N 1
ATOM 7771 C CA . ALA B 1 460 ? 7.414 24.766 29.953 1 93.75 460 ALA B CA 1
ATOM 7772 C C . ALA B 1 460 ? 8.219 25.297 28.766 1 93.75 460 ALA B C 1
ATOM 7774 O O . ALA B 1 460 ? 8.68 24.531 27.922 1 93.75 460 ALA B O 1
ATOM 7775 N N . LEU B 1 461 ? 8.305 26.609 28.688 1 94.31 461 LEU B N 1
ATOM 7776 C CA . LEU B 1 461 ? 9.195 27.297 27.75 1 94.31 461 LEU B CA 1
ATOM 7777 C C . LEU B 1 461 ? 10.383 27.906 28.484 1 94.31 461 LEU B C 1
ATOM 7779 O O . LEU B 1 461 ? 10.219 28.828 29.297 1 94.31 461 LEU B O 1
ATOM 7783 N N . ASN B 1 462 ? 11.539 27.359 28.172 1 93.31 462 ASN B N 1
ATOM 7784 C CA . ASN B 1 462 ? 12.766 27.797 28.828 1 93.31 462 ASN B CA 1
ATOM 7785 C C . ASN B 1 462 ? 12.617 27.766 30.359 1 93.31 462 ASN B C 1
ATOM 7787 O O . ASN B 1 462 ? 12.977 28.719 31.031 1 93.31 462 ASN B O 1
ATOM 7791 N N . GLY B 1 463 ? 12.016 26.688 30.828 1 90 463 GLY B N 1
ATOM 7792 C CA . GLY B 1 463 ? 11.93 26.438 32.25 1 90 463 GLY B CA 1
ATOM 7793 C C . GLY B 1 463 ? 10.703 27.047 32.906 1 90 463 GLY B C 1
ATOM 7794 O O . GLY B 1 463 ? 10.406 26.766 34.062 1 90 463 GLY B O 1
ATOM 7795 N N . LYS B 1 464 ? 9.938 27.797 32.156 1 90.62 464 LYS B N 1
ATOM 7796 C CA . LYS B 1 464 ? 8.734 28.438 32.719 1 90.62 464 LYS B CA 1
ATOM 7797 C C . LYS B 1 464 ? 7.477 27.75 32.188 1 90.62 464 LYS B C 1
ATOM 7799 O O . LYS B 1 464 ? 7.254 27.703 30.969 1 90.62 464 LYS B O 1
ATOM 7804 N N . THR B 1 465 ? 6.617 27.312 33.125 1 92.06 465 THR B N 1
ATOM 7805 C CA . THR B 1 465 ? 5.391 26.609 32.719 1 92.06 465 THR B CA 1
ATOM 7806 C C . THR B 1 465 ? 4.473 27.531 31.938 1 92.06 465 THR B C 1
ATOM 7808 O O . THR B 1 465 ? 4.238 28.688 32.344 1 92.06 465 THR B O 1
ATOM 7811 N N . LEU B 1 466 ? 4.012 27.094 30.844 1 90.62 466 LEU B N 1
ATOM 7812 C CA . LEU B 1 466 ? 3.113 27.875 30 1 90.62 466 LEU B CA 1
ATOM 7813 C C . LEU B 1 466 ? 1.672 27.75 30.484 1 90.62 466 LEU B C 1
ATOM 7815 O O . LEU B 1 466 ? 1.179 26.656 30.719 1 90.62 466 LEU B O 1
ATOM 7819 N N . LYS B 1 467 ? 1.07 28.812 30.625 1 87.25 467 LYS B N 1
ATOM 7820 C CA . LYS B 1 467 ? -0.328 28.906 31.047 1 87.25 467 LYS B CA 1
ATOM 7821 C C . LYS B 1 467 ? -1.027 30.062 30.328 1 87.25 467 LYS B C 1
ATOM 7823 O O . LYS B 1 467 ? -0.382 31.031 29.922 1 87.25 467 LYS B O 1
ATOM 7828 N N . VAL B 1 468 ? -2.279 29.844 30.125 1 85.31 468 VAL B N 1
ATOM 7829 C CA . VAL B 1 468 ? -3.047 30.953 29.578 1 85.31 468 VAL B CA 1
ATOM 7830 C C . VAL B 1 468 ? -3.184 32.062 30.641 1 85.31 468 VAL B C 1
ATOM 7832 O O . VAL B 1 468 ? -3.646 31.797 31.75 1 85.31 468 VAL B O 1
ATOM 7835 N N . SER B 1 469 ? -2.645 33.188 30.25 1 77.31 469 SER B N 1
ATOM 7836 C CA . SER B 1 469 ? -2.744 34.312 31.188 1 77.31 469 SER B CA 1
ATOM 7837 C C . SER B 1 469 ? -4.191 34.75 31.344 1 77.31 469 SER B C 1
ATOM 7839 O O . SER B 1 469 ? -5.016 34.531 30.453 1 77.31 469 SER B O 1
ATOM 7841 N N . PRO B 1 470 ? -4.336 35.344 32.469 1 69.5 470 PRO B N 1
ATOM 7842 C CA . PRO B 1 470 ? -5.699 35.812 32.719 1 69.5 470 PRO B CA 1
ATOM 7843 C C . PRO B 1 470 ? -6.188 36.781 31.625 1 69.5 470 PRO B C 1
ATOM 7845 O O . PRO B 1 470 ? -7.387 36.812 31.344 1 69.5 470 PRO B O 1
ATOM 7848 N N . ASP B 1 471 ? -5.207 37.5 31.062 1 65.12 471 ASP B N 1
ATOM 7849 C CA . ASP B 1 471 ? -5.605 38.469 30.031 1 65.12 471 ASP B CA 1
ATOM 7850 C C . ASP B 1 471 ? -5.605 37.812 28.641 1 65.12 471 ASP B C 1
ATOM 7852 O O . ASP B 1 471 ? -5.902 38.469 27.641 1 65.12 471 ASP B O 1
ATOM 7856 N N . LEU B 1 472 ? -5.34 36.625 28.609 1 63.72 472 LEU B N 1
ATOM 7857 C CA . LEU B 1 472 ? -5.48 35.719 27.469 1 63.72 472 LEU B CA 1
ATOM 7858 C C . LEU B 1 472 ? -4.578 36.156 26.328 1 63.72 472 LEU B C 1
ATOM 7860 O O . LEU B 1 472 ? -4.859 35.844 25.156 1 63.72 472 LEU B O 1
ATOM 7864 N N . THR B 1 473 ? -3.574 37 26.641 1 62.16 473 THR B N 1
ATOM 7865 C CA . THR B 1 473 ? -2.67 37.438 25.578 1 62.16 473 THR B CA 1
ATOM 7866 C C . THR B 1 473 ? -1.615 36.344 25.312 1 62.16 473 THR B C 1
ATOM 7868 O O . THR B 1 473 ? -1.161 35.688 26.234 1 62.16 473 THR B O 1
ATOM 7871 N N . MET B 1 474 ? -1.416 35.938 24.062 1 60.91 474 MET B N 1
ATOM 7872 C CA . MET B 1 474 ? -0.478 34.875 23.672 1 60.91 474 MET B CA 1
ATOM 7873 C C . MET B 1 474 ? 0.926 35.438 23.484 1 60.91 474 MET B C 1
ATOM 7875 O O . MET B 1 474 ? 1.89 34.688 23.344 1 60.91 474 MET B O 1
ATOM 7879 N N . SER B 1 475 ? 1.125 36.75 23.391 1 57.09 475 SER B N 1
ATOM 7880 C CA . SER B 1 475 ? 2.416 37.375 23.109 1 57.09 475 SER B CA 1
ATOM 7881 C C . SER B 1 475 ? 3.43 37.031 24.203 1 57.09 475 SER B C 1
ATOM 7883 O O . SER B 1 475 ? 4.641 37.094 23.969 1 57.09 475 SER B O 1
ATOM 7885 N N . GLN B 1 476 ? 2.941 36.531 25.234 1 61.5 476 GLN B N 1
ATOM 7886 C CA . GLN B 1 476 ? 3.85 36.312 26.344 1 61.5 476 GLN B CA 1
ATOM 7887 C C . GLN B 1 476 ? 4.742 35.094 26.094 1 61.5 476 GLN B C 1
ATOM 7889 O O . GLN B 1 476 ? 5.805 34.938 26.703 1 61.5 476 GLN B O 1
ATOM 7894 N N . VAL B 1 477 ? 4.293 34.281 25.109 1 63.34 477 VAL B N 1
ATOM 7895 C CA . VAL B 1 477 ? 5.055 33.062 24.875 1 63.34 477 VAL B CA 1
ATOM 7896 C C . VAL B 1 477 ? 6.434 33.406 24.312 1 63.34 477 VAL B C 1
ATOM 7898 O O . VAL B 1 477 ? 7.391 32.656 24.5 1 63.34 477 VAL B O 1
ATOM 7901 N N . THR B 1 478 ? 6.594 34.688 23.766 1 63.62 478 THR B N 1
ATOM 7902 C CA . THR B 1 478 ? 7.887 35 23.156 1 63.62 478 THR B CA 1
ATOM 7903 C C . THR B 1 478 ? 8.656 36.031 23.984 1 63.62 478 THR B C 1
ATOM 7905 O O . THR B 1 478 ? 9.703 36.5 23.562 1 63.62 478 THR B O 1
ATOM 7908 N N . ASP B 1 479 ? 8.094 36.375 25.016 1 65.94 479 ASP B N 1
ATOM 7909 C CA . ASP B 1 479 ? 8.664 37.562 25.672 1 65.94 479 ASP B CA 1
ATOM 7910 C C . ASP B 1 479 ? 10.086 37.281 26.156 1 65.94 479 ASP B C 1
ATOM 7912 O O . ASP B 1 479 ? 10.938 38.156 26.125 1 65.94 479 ASP B O 1
ATOM 7916 N N . ILE B 1 480 ? 10.422 36 26.531 1 74.62 480 ILE B N 1
ATOM 7917 C CA . ILE B 1 480 ? 11.797 36.031 27 1 74.62 480 ILE B CA 1
ATOM 7918 C C . ILE B 1 480 ? 12.547 34.781 26.547 1 74.62 480 ILE B C 1
ATOM 7920 O O . ILE B 1 480 ? 12.492 33.75 27.203 1 74.62 480 ILE B O 1
ATOM 7924 N N . PRO B 1 481 ? 13.211 34.938 25.344 1 91.62 481 PRO B N 1
ATOM 7925 C CA . PRO B 1 481 ? 14.086 33.812 24.922 1 91.62 481 PRO B CA 1
ATOM 7926 C C . PRO B 1 481 ? 15.289 33.656 25.828 1 91.62 481 PRO B C 1
ATOM 7928 O O . PRO B 1 481 ? 15.633 34.562 26.594 1 91.62 481 PRO B O 1
ATOM 7931 N N . GLU B 1 482 ? 15.742 32.469 25.922 1 94.69 482 GLU B N 1
ATOM 7932 C CA . GLU B 1 482 ? 17.078 32.25 26.453 1 94.69 482 GLU B CA 1
ATOM 7933 C C . GLU B 1 482 ? 18.156 32.594 25.422 1 94.69 482 GLU B C 1
ATOM 7935 O O . GLU B 1 482 ? 18.109 32.094 24.297 1 94.69 482 GLU B O 1
ATOM 7940 N N . ILE B 1 483 ? 19.094 33.438 25.844 1 96.25 483 ILE B N 1
ATOM 7941 C CA . ILE B 1 483 ? 20.109 33.875 24.891 1 96.25 483 ILE B CA 1
ATOM 7942 C C . ILE B 1 483 ? 21.453 33.188 25.203 1 96.25 483 ILE B C 1
ATOM 7944 O O . ILE B 1 483 ? 21.922 33.25 26.328 1 96.25 483 ILE B O 1
ATOM 7948 N N . VAL B 1 484 ? 21.969 32.5 24.219 1 96.75 484 VAL B N 1
ATOM 7949 C CA . VAL B 1 484 ? 23.281 31.875 24.344 1 96.75 484 VAL B CA 1
ATOM 7950 C C . VAL B 1 484 ? 24.156 32.281 23.156 1 96.75 484 VAL B C 1
ATOM 7952 O O . VAL B 1 484 ? 23.672 32.875 22.188 1 96.75 484 VAL B O 1
ATOM 7955 N N . ASN B 1 485 ? 25.516 31.953 23.297 1 96.12 485 ASN B N 1
ATOM 7956 C CA . ASN B 1 485 ? 26.438 32.344 22.234 1 96.12 485 ASN B CA 1
ATOM 7957 C C . ASN B 1 485 ? 27.078 31.141 21.562 1 96.12 485 ASN B C 1
ATOM 7959 O O . ASN B 1 485 ? 27.656 30.297 22.25 1 96.12 485 ASN B O 1
ATOM 7963 N N . GLY B 1 486 ? 26.969 31.141 20.328 1 93.88 486 GLY B N 1
ATOM 7964 C CA . GLY B 1 486 ? 27.75 30.219 19.516 1 93.88 486 GLY B CA 1
ATOM 7965 C C . GLY B 1 486 ? 27.141 28.844 19.438 1 93.88 486 GLY B C 1
ATOM 7966 O O . GLY B 1 486 ? 26.938 28.297 18.344 1 93.88 486 GLY B O 1
ATOM 7967 N N . THR B 1 487 ? 26.969 28.234 20.531 1 94.5 487 THR B N 1
ATOM 7968 C CA . THR B 1 487 ? 26.453 26.875 20.609 1 94.5 487 THR B CA 1
ATOM 7969 C C . THR B 1 487 ? 25.406 26.75 21.703 1 94.5 487 THR B C 1
ATOM 7971 O O . THR B 1 487 ? 25.266 27.641 22.547 1 94.5 487 THR B O 1
ATOM 7974 N N . PHE B 1 488 ? 24.594 25.75 21.609 1 96.31 488 PHE B N 1
ATOM 7975 C CA . PHE B 1 488 ? 23.688 25.438 22.703 1 96.31 488 PHE B CA 1
ATOM 7976 C C . PHE B 1 488 ? 23.547 23.922 22.859 1 96.31 488 PHE B C 1
ATOM 7978 O O . PHE B 1 488 ? 23.875 23.156 21.953 1 96.31 488 PHE B O 1
ATOM 7985 N N . THR B 1 489 ? 23.156 23.547 24.016 1 96.56 489 THR B N 1
ATOM 7986 C CA . THR B 1 489 ? 22.844 22.156 24.297 1 96.56 489 THR B CA 1
ATOM 7987 C C . THR B 1 489 ? 21.375 21.859 24 1 96.56 489 THR B C 1
ATOM 7989 O O . THR B 1 489 ? 20.484 22.484 24.562 1 96.56 489 THR B O 1
ATOM 7992 N N . PHE B 1 490 ? 21.188 20.984 23.062 1 97.19 490 PHE B N 1
ATOM 7993 C CA . PHE B 1 490 ? 19.844 20.469 22.828 1 97.19 490 PHE B CA 1
ATOM 7994 C C . PHE B 1 490 ? 19.531 19.312 23.781 1 97.19 490 PHE B C 1
ATOM 7996 O O . PHE B 1 490 ? 20.094 18.219 23.656 1 97.19 490 PHE B O 1
ATOM 8003 N N . PRO B 1 491 ? 18.656 19.453 24.766 1 96.56 491 PRO B N 1
ATOM 8004 C CA . PRO B 1 491 ? 18.406 18.406 25.75 1 96.56 491 PRO B CA 1
ATOM 8005 C C . PRO B 1 491 ? 17.859 17.125 25.109 1 96.56 491 PRO B C 1
ATOM 8007 O O . PRO B 1 491 ? 17.375 17.156 23.984 1 96.56 491 PRO B O 1
ATOM 8010 N N . GLN B 1 492 ? 18.062 16.031 25.859 1 96.44 492 GLN B N 1
ATOM 8011 C CA . GLN B 1 492 ? 17.484 14.758 25.406 1 96.44 492 GLN B CA 1
ATOM 8012 C C . GLN B 1 492 ? 15.977 14.859 25.234 1 96.44 492 GLN B C 1
ATOM 8014 O O . GLN B 1 492 ? 15.305 15.523 26.031 1 96.44 492 GLN B O 1
ATOM 8019 N N . GLN B 1 493 ? 15.445 14.234 24.141 1 97.88 493 GLN B N 1
ATOM 8020 C CA . GLN B 1 493 ? 14.016 14.078 23.922 1 97.88 493 GLN B CA 1
ATOM 8021 C C . GLN B 1 493 ? 13.273 15.391 24.141 1 97.88 493 GLN B C 1
ATOM 8023 O O . GLN B 1 493 ? 12.312 15.445 24.922 1 97.88 493 GLN B O 1
ATOM 8028 N N . SER B 1 494 ? 13.711 16.422 23.375 1 98.25 494 SER B N 1
ATOM 8029 C CA . SER B 1 494 ? 13.133 17.766 23.453 1 98.25 494 SER B CA 1
ATOM 8030 C C . SER B 1 494 ? 13 18.391 22.078 1 98.25 494 SER B C 1
ATOM 8032 O O . SER B 1 494 ? 13.516 17.859 21.094 1 98.25 494 SER B O 1
ATOM 8034 N N . TYR B 1 495 ? 12.195 19.422 21.969 1 98.75 495 TYR B N 1
ATOM 8035 C CA . TYR B 1 495 ? 12.023 20.188 20.75 1 98.75 495 TYR B CA 1
ATOM 8036 C C . TYR B 1 495 ? 11.844 21.672 21.047 1 98.75 495 TYR B C 1
ATOM 8038 O O . TYR B 1 495 ? 11.555 22.047 22.188 1 98.75 495 TYR B O 1
ATOM 8046 N N . GLY B 1 496 ? 12.102 22.453 20.062 1 98.06 496 GLY B N 1
ATOM 8047 C CA . GLY B 1 496 ? 11.977 23.891 20.266 1 98.06 496 GLY B CA 1
ATOM 8048 C C . GLY B 1 496 ? 12.344 24.703 19.047 1 98.06 496 GLY B C 1
ATOM 8049 O O . GLY B 1 496 ? 12.352 24.188 17.922 1 98.06 496 GLY B O 1
ATOM 8050 N N . PHE B 1 497 ? 12.539 26.047 19.281 1 98.44 497 PHE B N 1
ATOM 8051 C CA . PHE B 1 497 ? 12.844 27.016 18.234 1 98.44 497 PHE B CA 1
ATOM 8052 C C . PHE B 1 497 ? 14.117 27.797 18.578 1 98.44 497 PHE B C 1
ATOM 8054 O O . PHE B 1 497 ? 14.445 27.984 19.75 1 98.44 497 PHE B O 1
ATOM 8061 N N . ILE B 1 498 ? 14.836 28.188 17.547 1 98.44 498 ILE B N 1
ATOM 8062 C CA . ILE B 1 498 ? 16.047 28.969 17.641 1 98.44 498 ILE B CA 1
ATOM 8063 C C . ILE B 1 498 ? 16 30.141 16.656 1 98.44 498 ILE B C 1
ATOM 8065 O O . ILE B 1 498 ? 15.852 29.922 15.445 1 98.44 498 ILE B O 1
ATOM 8069 N N . VAL B 1 499 ? 16.141 31.359 17.125 1 97.94 499 VAL B N 1
ATOM 8070 C CA . VAL B 1 499 ? 16.219 32.5 16.234 1 97.94 499 VAL B CA 1
ATOM 8071 C C . VAL B 1 499 ? 17.672 33 16.188 1 97.94 499 VAL B C 1
ATOM 8073 O O . VAL B 1 499 ? 18.312 33.156 17.219 1 97.94 499 VAL B O 1
ATOM 8076 N N . ILE B 1 500 ? 18.156 33.188 15.039 1 98.19 500 ILE B N 1
ATOM 8077 C CA . ILE B 1 500 ? 19.453 33.812 14.805 1 98.19 500 ILE B CA 1
ATOM 8078 C C . ILE B 1 500 ? 19.25 35.188 14.172 1 98.19 500 ILE B C 1
ATOM 8080 O O . ILE B 1 500 ? 19.203 35.312 12.945 1 98.19 500 ILE B O 1
ATOM 8084 N N . SER B 1 501 ? 19.234 36.125 15.023 1 96.44 501 SER B N 1
ATOM 8085 C CA . SER B 1 501 ? 18.859 37.469 14.617 1 96.44 501 SER B CA 1
ATOM 8086 C C . SER B 1 501 ? 19.938 38.125 13.766 1 96.44 501 SER B C 1
ATOM 8088 O O . SER B 1 501 ? 19.641 38.938 12.883 1 96.44 501 SER B O 1
ATOM 8090 N N . ASP B 1 502 ? 21.25 37.75 13.969 1 96.38 502 ASP B N 1
ATOM 8091 C CA . ASP B 1 502 ? 22.359 38.375 13.273 1 96.38 502 ASP B CA 1
ATOM 8092 C C . ASP B 1 502 ? 22.812 37.531 12.086 1 96.38 502 ASP B C 1
ATOM 8094 O O . ASP B 1 502 ? 23.938 37.688 11.602 1 96.38 502 ASP B O 1
ATOM 8098 N N . ALA B 1 503 ? 21.938 36.688 11.672 1 96.5 503 ALA B N 1
ATOM 8099 C CA . ALA B 1 503 ? 22.281 35.844 10.516 1 96.5 503 ALA B CA 1
ATOM 8100 C C . ALA 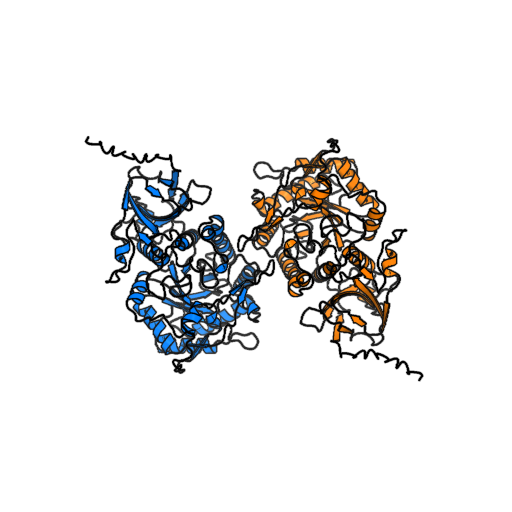B 1 503 ? 22.438 36.719 9.266 1 96.5 503 ALA B C 1
ATOM 8102 O O . ALA B 1 503 ? 23.219 36.375 8.367 1 96.5 503 ALA B O 1
ATOM 8103 N N . ASN B 1 504 ? 21.703 37.781 9.18 1 95.88 504 ASN B N 1
ATOM 8104 C CA . ASN B 1 504 ? 21.781 38.781 8.109 1 95.88 504 ASN B CA 1
ATOM 8105 C C . ASN B 1 504 ? 21.609 38.125 6.734 1 95.88 504 ASN B C 1
ATOM 8107 O O . ASN B 1 504 ? 22.422 38.375 5.836 1 95.88 504 ASN B O 1
ATOM 8111 N N . VAL B 1 505 ? 20.672 37.281 6.605 1 96.69 505 VAL B N 1
ATOM 8112 C CA . VAL B 1 505 ? 20.406 36.594 5.352 1 96.69 505 VAL B CA 1
ATOM 8113 C C . VAL B 1 505 ? 19.734 37.562 4.371 1 96.69 505 VAL B C 1
ATOM 8115 O O . VAL B 1 505 ? 18.672 38.094 4.668 1 96.69 505 VAL B O 1
ATOM 8118 N N . ALA B 1 506 ? 20.234 37.688 3.184 1 95.75 506 ALA B N 1
ATOM 8119 C CA . ALA B 1 506 ? 19.766 38.656 2.203 1 95.75 506 ALA B CA 1
ATOM 8120 C C . ALA B 1 506 ? 18.328 38.375 1.786 1 95.75 506 ALA B C 1
ATOM 8122 O O . ALA B 1 506 ? 17.5 39.281 1.706 1 95.75 506 ALA B O 1
ATOM 8123 N N . ALA B 1 507 ? 18.047 37.156 1.61 1 94.5 507 ALA B N 1
ATOM 8124 C CA . ALA B 1 507 ? 16.719 36.75 1.147 1 94.5 507 ALA B CA 1
ATOM 8125 C C . ALA B 1 507 ? 15.664 37.031 2.209 1 94.5 507 ALA B C 1
ATOM 8127 O O . ALA B 1 507 ? 14.469 37.062 1.91 1 94.5 507 ALA B O 1
ATOM 8128 N N . CYS B 1 508 ? 16.094 37.281 3.377 1 97 508 CYS B N 1
ATOM 8129 C CA . CYS B 1 508 ? 15.172 37.469 4.484 1 97 508 CYS B CA 1
ATOM 8130 C C . CYS B 1 508 ? 15.039 38.969 4.82 1 97 508 CYS B C 1
ATOM 8132 O O . CYS B 1 508 ? 14.445 39.312 5.84 1 97 508 CYS B O 1
ATOM 8134 N N . LYS B 1 509 ? 15.672 39.781 4.039 1 93.56 509 LYS B N 1
ATOM 8135 C CA . LYS B 1 509 ? 15.594 41.219 4.285 1 93.56 509 LYS B CA 1
ATOM 8136 C C . LYS B 1 509 ? 14.422 41.844 3.539 1 93.56 509 LYS B C 1
ATOM 8138 O O . LYS B 1 509 ? 13.922 42.906 3.928 1 93.56 509 LYS B O 1
ATOM 8143 N N . ASN B 1 510 ? 14.102 41.25 2.363 1 70.81 510 ASN B N 1
ATOM 8144 C CA . ASN B 1 510 ? 12.984 41.812 1.625 1 70.81 510 ASN B CA 1
ATOM 8145 C C . ASN B 1 510 ? 11.641 41.375 2.197 1 70.81 510 ASN B C 1
ATOM 8147 O O . ASN B 1 510 ? 11.5 40.25 2.654 1 70.81 510 ASN B O 1
ATOM 8151 N N . LYS B 1 511 ? 10.961 42.344 2.693 1 57.84 511 LYS B N 1
ATOM 8152 C CA . LYS B 1 511 ? 9.625 42.094 3.227 1 57.84 511 LYS B CA 1
ATOM 8153 C C . LYS B 1 511 ? 8.82 41.188 2.295 1 57.84 511 LYS B C 1
ATOM 8155 O O . LYS B 1 511 ? 8.562 41.562 1.143 1 57.84 511 LYS B O 1
ATOM 8160 N N . VAL B 1 512 ? 9.203 39.875 2.254 1 44.53 512 VAL B N 1
ATOM 8161 C CA . VAL B 1 512 ? 8.203 39.094 1.516 1 44.53 512 VAL B CA 1
ATOM 8162 C C . VAL B 1 512 ? 6.977 38.875 2.395 1 44.53 512 VAL B C 1
ATOM 8164 O O . VAL B 1 512 ? 7.098 38.719 3.611 1 44.53 512 VAL B O 1
#

Radius of gyration: 33.7 Å; Cα contacts (8 Å, |Δi|>4): 2297; chains: 2; bounding box: 78×106×106 Å

Foldseek 3Di:
DPPPPPPPPPPPPPPPPPFAAKEKEWDLADFQAFADLAQEAFEDELVCQVQVVQLNDLPDVLLLLLLLLLPAYEYEYYDQLQQQEFEDAPPPDDPPPRPDPVNSLQDQQWDQDPPDPARATQGPDRHHDYGYNVNVVSVLVSCVSSNYAYEYEHRQNCDDPLAGDCVRVLVVVVSCVVVVGGHQAYEYHAAVLNCVSVVRDAALLRVLVNLVVVLVSQVVPPRCPVHFYEDPAHEFCVGPSSLVRLLNNCVNNPQVSGLAYEYEDELEAQAVDDLCLLQDLVSLCVVLVRLVSSCVSVPPPRHHAHAHPEYAHHHRLHHALALLFQSRQQSLVSVSQSCRSSHHHHYYYPHCDHGRNHQADSPVRWGFPNSLVSSCCSQFARTGWIDMDMPDPNRQKDKTKHQTDVVRDVFAFQKMKMKIAHSAQFKYKYFHVVDDQFFKKFWFWKFADDPVGRSHRWIATPPHTDTQDPVRNSSVSRPGTDIGTGMDIHGHGIITMIMRRPNNRPVRRPPD/DPPPPPPPPPPPPPPPPPFAAKEKEWDLADFQAFADLAQEAFEDELVCQVQVVQLNDLPDVLLLLLLLLLPAYEYEYYDQLQQQEFEDAPPPDDPPPRPDPVNSLQDFQWDQDPPDPDRQTQGPDRHHDYGYNVNVVSVLVSCVSSNYAYEYEHNQNCDDPLAGDCVRVLVVVVSCVVVVGGHQYYEYHAAVLNCVSVVRDAALLRVLVNLVVVLVSQVVPPRCPVHFYEDPAHEFCVRPSSLVRLLNNCVNNPQVSGLAYEYEDELEAQQVDDLLLLQDLVSLCVVLVRLVSSCVSVPPPRHHAHAHPEYAHHHRLHHALALLFQSRQQSLVSVSQSCRSSHHHHYYYPHCDHGRNHQADSVVRWGFPNSLVSSCCSQFARTGWIDMDMPDPNRQKDKTKHQTDVVRDVFAFQKMKMKIAHSAQFKYKYFHVVDDQFFKKFWFKKFADDDVGRSHRWIATPPHTDTQDPVRNSSVSRPGTDIGTGMDIHGHGIITMIMRRPNNRPVRRPPD

Solvent-accessible surface area (backbone atoms only — not comparable to full-atom values): 53042 Å² total; per-residue (Å²): 137,82,74,78,78,77,77,74,75,76,71,74,71,71,68,76,64,86,58,54,75,40,51,43,45,70,44,66,88,48,74,75,28,67,42,56,80,40,18,64,21,30,22,41,49,32,54,40,59,70,33,67,32,66,76,63,57,73,80,40,63,67,57,38,40,58,48,36,58,50,46,49,20,41,36,34,37,26,48,73,48,17,38,28,48,40,64,37,64,78,55,75,74,69,88,66,71,56,53,48,64,63,55,60,57,61,52,50,46,52,38,78,36,88,45,71,84,45,80,42,56,41,58,54,93,79,65,76,45,70,44,29,40,62,58,52,48,52,52,54,51,40,33,60,72,32,48,40,36,40,27,44,35,37,42,52,62,46,60,58,96,87,38,66,54,60,64,52,60,48,51,49,49,51,52,36,57,73,73,65,62,80,59,50,25,40,29,68,26,50,31,48,64,53,33,50,60,75,74,41,87,63,53,23,45,58,49,28,54,43,43,52,51,50,50,58,55,39,63,73,37,78,91,42,62,82,38,41,34,41,30,63,30,28,50,48,52,56,37,38,67,34,41,49,27,52,45,36,20,43,70,64,37,41,53,76,59,30,56,22,44,22,28,26,48,55,69,38,51,13,91,78,61,47,75,65,58,47,56,29,49,70,60,64,52,49,54,59,55,35,51,50,55,54,38,68,76,37,42,69,79,72,19,34,54,38,27,38,62,33,29,47,62,21,41,49,44,16,16,80,77,34,35,34,7,39,42,32,36,54,47,52,54,50,48,54,40,54,36,44,72,71,42,33,40,33,42,21,34,45,25,47,55,42,55,30,32,11,27,26,36,75,86,78,66,42,66,14,35,52,39,55,54,48,42,50,44,67,34,43,45,33,44,41,27,32,49,59,48,62,76,55,88,79,48,44,59,46,67,34,37,20,24,36,22,50,89,66,41,92,54,52,71,7,14,31,22,33,40,37,36,27,53,36,94,50,47,31,39,39,36,44,79,91,50,61,73,68,40,57,36,37,34,45,41,43,42,53,40,71,92,56,33,58,51,8,52,42,38,15,53,71,84,40,74,66,68,86,44,93,82,49,61,70,70,64,80,65,68,73,59,49,78,42,56,34,47,50,75,44,50,42,64,31,40,37,36,38,33,29,51,82,60,59,27,66,79,33,49,55,89,117,136,83,76,79,79,77,77,76,76,77,70,75,71,74,69,75,63,86,59,54,74,39,48,43,45,70,45,65,87,46,73,75,30,67,39,55,81,42,19,64,21,29,22,41,49,32,53,39,59,71,31,67,31,62,79,63,54,73,79,39,64,67,58,36,40,59,48,36,58,50,46,49,20,42,36,35,36,24,49,74,49,17,39,28,47,41,65,38,65,77,55,74,74,71,87,67,71,54,52,49,62,63,53,59,58,58,56,51,46,51,39,79,35,87,44,73,88,44,79,44,53,41,58,56,91,81,63,76,45,70,45,28,39,63,59,52,48,51,52,54,50,39,32,60,73,32,48,40,36,40,28,45,34,38,43,53,65,46,59,60,97,86,38,68,52,61,62,52,59,49,52,48,49,50,51,37,57,75,71,64,63,80,60,48,25,39,30,66,28,49,30,48,67,55,32,50,58,75,74,40,89,61,53,25,42,58,50,28,53,44,43,52,51,50,50,58,55,39,63,74,36,79,91,41,62,82,38,42,33,40,30,62,30,28,50,47,52,55,37,39,67,34,40,50,27,53,47,36,20,43,69,63,37,41,53,76,58,30,57,22,44,23,30,27,46,55,66,37,50,14,92,76,60,49,76,65,58,46,57,30,48,70,60,63,51,50,54,60,56,34,52,49,55,54,37,69,75,37,42,70,80,72,18,35,56,39,27,38,62,33,28,48,64,24,42,50,48,15,17,80,77,34,36,35,6,36,43,31,37,53,48,51,54,48,48,53,41,54,36,44,71,71,43,35,41,32,42,20,35,44,25,48,54,42,56,31,31,11,27,27,36,75,87,78,66,42,67,14,35,53,38,56,54,48,41,49,45,66,33,42,45,33,43,40,28,31,49,58,48,61,75,56,86,79,48,44,60,45,64,34,36,19,23,36,22,53,90,65,41,90,54,50,71,8,12,32,22,34,38,37,37,27,55,36,93,52,47,29,38,38,37,43,79,91,50,61,72,68,40,58,36,36,34,46,39,43,42,55,42,70,92,56,34,58,51,7,51,40,38,15,52,72,84,39,75,65,69,84,43,94,81,49,60,68,70,62,80,64,67,70,60,49,77,41,54,34,47,50,76,44,51,42,65,30,40,37,36,38,34,29,51,81,61,60,26,68,79,32,48,54,88,120

Nearest PDB structures (foldseek):
  5la7-assembly1_A  TM=8.982E-01  e=1.909E-54  Homo sapiens
  5e98-assembly1_A  TM=9.497E-01  e=2.243E-41  Homo sapiens
  6zdm-assembly1_AAA  TM=9.432E-01  e=1.139E-40  Homo sapiens
  5l9z-assembly1_A  TM=9.412E-01  e=1.449E-40  Homo sapiens
  8cqi-assembly1_A  TM=9.397E-01  e=6.628E-41  Homo sapiens

Secondary structure (DSSP, 8-state):
------------------PEEEEEEEEEEEEEEE--TTSEEEEEETHHHHTTTTT--TT-HHHHHHHHTT-SEEEEEESGGGGGEEEETT----TT----HHHHHT---EEEEEETTEEEEEE-----EEEEHHHHHHHHHHHHHHTEEEEEEE-S--EETTEE--HHHHHHHHHHHHHT----EEEE-S-GGGGGGGT----HHHHHHHHHHHHHHHTT-GGGTT-EEEEEEES-TTBHHHHHHHHHHHHHH-TTS-SEEEEEE-SEEGGG--HHHHT-HHHHHHHHHHHHHHHHHS-TTTSPPPEEEEE-SEETT--TTTTTSTTHHHHHHHHHHHHHHHT-S-EEES-SBSSTT-SB-TTT-PBPHHHHHHHHHHHHEEEEEEEEEES-TTS-EEEEEEEE-TTSSSPPTT-EEEEEEE-SSS-EEEE-TTS-TT-EEEEEEEEE-STTGGG-S-EEETTEE----TT--SGGGGS--EEEESEEEE-TTEEEEEEEGGG--GGGTS--/------------------PEEEEEEEEEEEEEEE--TTSEEEEEETHHHHTTTTT--TT-HHHHHHHHTT-SEEEEEESGGGGGEEE-TT----TT----HHHHHT---EEEEEETTEEEEEE-----EEE-HHHHHHHHHHHHHHTEEEEEEE-S--EETTEE--HHHHHHHHHHHHHT----EEEE-S-GGGGGGGT----HHHHHHHHHHHHHHHTT-GGGTT-EEEEEEES-TTBHHHHHHHHHHHHHH-TTS-SEEEEEE-SEEGGG--HHHHT-HHHHHHHHHHHHHHHHHS-TTTSPPPEEEEE-SEETT--TTTTTSTTHHHHHHHHHHHHHHHT-S-EEES-SBSSTT-SB-TTT-PBPHHHHHHHHHHHHEEEEEEEEEES-SSS-EEEEEEEE-TTSSSPPTT-EEEEEEE-SSS-EEEE-TTS-TT-EEEEEEEEE-STTGGG-S-EEETTEE----TT--SGGGGS--EEEESEEEE-TTEEEEEEEGGG--GGGTS--

Organism: Mytilus edulis (NCBI:txid6550)

pLDDT: mean 89.14, std 17.19, range [28.59, 98.94]